Protein AF-A0A4S4D4X7-F1 (afdb_monomer)

Radius of gyration: 35.28 Å; Cα contacts (8 Å, |Δi|>4): 1363; chains: 1; bounding box: 84×93×100 Å

Mean predicted aligned error: 19.16 Å

pLDDT: mean 84.5, std 18.89, range [24.8, 98.94]

Secondary structure (DSSP, 8-state):
--PPPPPTTTTTTTSS--------------------------------PPEEEEEE-STTSSHHHHHHHHHHHTTTS-EEEEEGGGGBPPPPTTGGGSGGG--TTSGGGB-HHHHHHHHHHHHTT--EEEEEEETTTTEEEEEEEEE---SEEEEEESSTTTSHHHHHT-SEEEE----HHHHHHHHHHHHHHTS---THHHHHHHHHHHHHTT-TTS-HHHHHHHHHHHHHHHHHHHHTTS--EEEEEE-TTS-EEEEEEPPSSEEEEEETTTGGGGHHHHHHHSTT-EEEEEEEEEETTTTEEEEEEE--TTGGGSEEEEE-SEESSSHHHHHHHHHHHHTT--GGGEEEE-SEE-HHHHHHHHHH-TT-EEE-SEE-SEE-TTS-EESS-S-HHHHTTTSHHHHHHHHHHHHHHHHHT-TT-EEEEE---HHHHHHHHHTTT----HHHHHHHHHHHHT-TTTGGGEEEEEE-HHHHT-B-TTS-BHHHHHHHTT-EEEEE----EEEPTTSSS-EEE---TTHHHHHHHHHHHT--EEEEEEEE---SS-S-HHHHHHHHHHHHHHHHHHHHTTPEEEEEEEEP--SS--HHHHHHHHHHHHHHHHHHHHHTT--GGG-EE-PPP----TTSPP--HHHHHHHHHHHHHHHS-TT--EEEE--TT--HHHHHHHHHHHHHS-S--SSEEEEEESHHHHHHHHHHHTT-GGGHHHHHHHHHHHHHHHHHHHTT---S----GGGGS----TT---

Solvent-accessible surface area (backbone atoms only — not comparable to full-atom values): 41032 Å² total; per-residue (Å²): 142,80,88,78,82,84,61,79,68,75,69,61,78,77,75,82,82,76,89,84,86,82,89,86,85,91,83,88,87,90,87,85,89,85,87,84,85,85,81,90,62,88,76,74,84,70,77,76,64,40,50,22,36,32,37,23,31,56,79,55,38,49,48,68,61,52,52,51,53,52,57,68,74,48,64,96,54,49,72,39,84,46,56,52,69,33,33,51,60,62,62,51,81,69,48,64,76,44,52,92,77,57,62,79,91,40,78,86,39,42,41,59,66,62,48,49,54,48,53,54,36,36,48,71,63,34,65,42,72,43,51,39,50,34,86,87,79,43,34,70,48,82,82,50,48,78,42,69,53,40,57,28,36,36,42,36,28,61,60,55,74,69,49,65,73,59,43,72,67,37,77,40,79,46,74,37,81,57,60,68,67,60,16,46,55,45,38,52,52,46,38,56,72,76,61,77,51,69,72,60,63,61,51,49,52,54,48,49,40,54,48,45,52,47,42,89,84,48,49,66,68,57,33,52,54,40,47,48,54,51,44,35,54,38,45,54,56,52,57,70,73,51,70,69,45,82,38,77,44,73,44,99,86,72,46,83,43,83,48,66,43,77,64,74,55,53,28,40,32,22,38,60,78,46,8,59,77,48,47,61,43,45,46,72,77,34,80,87,56,46,74,22,40,36,37,81,42,76,50,74,93,82,71,48,66,53,72,48,77,49,66,62,94,65,46,40,80,29,38,33,42,35,27,34,48,65,35,37,71,22,62,69,59,46,50,55,51,52,49,43,42,74,60,52,23,53,59,74,38,36,35,38,38,23,47,38,30,14,58,62,7,53,50,52,36,45,73,75,39,78,60,48,44,78,41,60,75,43,78,42,84,28,62,49,98,86,57,43,43,30,84,52,59,75,60,60,49,72,71,54,60,67,63,71,57,42,53,59,39,49,49,50,19,29,50,52,26,41,51,39,31,33,84,42,24,21,30,42,42,63,41,57,46,79,69,42,43,28,59,56,32,49,75,45,77,29,72,77,43,72,67,52,52,45,50,54,52,41,47,64,76,65,22,75,86,26,50,78,26,28,22,28,37,33,22,21,70,72,55,56,75,32,49,40,98,89,65,51,43,44,49,56,60,33,48,79,54,64,20,44,35,22,34,52,60,50,67,47,73,46,73,40,86,98,50,93,80,40,33,35,53,43,45,72,80,63,37,56,63,48,39,46,52,40,37,72,65,54,31,47,28,36,36,40,69,30,58,46,50,57,54,98,74,36,64,39,72,66,43,46,50,51,31,16,48,45,51,18,55,51,35,33,47,28,50,79,40,50,20,19,25,32,45,21,65,32,56,48,48,63,43,69,44,51,42,66,58,36,28,55,50,53,32,54,46,42,39,48,29,52,52,29,23,53,77,53,69,43,61,46,42,26,22,35,40,27,38,51,70,30,46,42,12,71,72,32,77,85,76,56,39,60,59,32,16,52,45,30,54,50,32,43,71,76,36,58,64,68,58,31,35,20,36,29,30,39,42,80,39,41,14,34,41,54,42,32,47,30,45,15,32,42,51,56,46,97,61,94,65,75,41,36,62,34,39,34,25,37,65,41,48,39,51,58,21,49,61,52,24,46,83,39,79,90,26,44,67,62,13,24,53,47,30,26,53,40,33,50,44,42,15,31,5,33,65,36,61,53,84,74,85,88,52,57,80,70,26,64,43,76,56,60,57,90,88,72,77,116

Foldseek 3Di:
DDDDDDDPVVVVVPPPDDDDDDDDDDDDDDDDDDDDDDDPDDDPPPVQFAAEEEEAEAAQLCSVVVVVVVVVVVPPWFEAEDEQLLFFDQDDPVCVVVVVPDDCLDPVRGPVVVVLVCLVCLRVQHKDFGWDQDPVNSDTDDDGDIDGRTNHYYYYYHCLVVDPSSVVSHPHYHYRDDDPVSSVVSCLCCCVPPVVDDPVVVVVVLVVLVVLLQDPPRDLVSNLVSVLVLLLVLLVVLQVLFDWAWDWDQDPVRDIDTDTDGDPAAEEEEAPLAQVSSVVSNCVVPPPHHYKYWYWDADPPPRDIDIDIDDPPCLLVHQYAYGGAEQFQLPSVQVVLVVSVVSNHDLLSYEYTYAEHEPNNVCVNCVVRVNYHYGYNYYAPHADPVRHTPVHNPPSSVSPVPPPVLVVLVVLLLVLLLLCLDALAHEAELAQDLVRVQVLLVVLPHHSDLVLSLVLLLLLLVQPPLLVRYQEYEYHPSLLQDAHPVRHRSLVSSVVSNYAYEYEQWPFWDADPPDPRATATDRLVCSLVVLLVSVVSRHQAYEDAQEWEDDPCPPDPVSLQRRLLVLLSNQLSNSVNRHAYAREDEYALADQAALVSLLVVLLVSLQSNVVNNVVSVHQQSSYEYAYAQRFHHPNYDGDALLVSLVSRQVSCVNRPDLSHAAYAYECHQAFLQSSLRNLLSNLVDPDDDSYQYAHHYHCSQPVVLSNQPSSPPVSSNVSSVLNSLSSSSRSCSSNSRRPDDSDDPRRRDTRHDPPDTD

Sequence (758 aa):
MGSTPKSVVDLIEASSGAHFSGFHLDGLDPRNSELEQPTTSAAEHLHKQPFVIGVAGGAASGKTTVCDMIIEQLHDQRVVLVNQDSFYHNLTLEELTRVHEYNFDHPDAFDTEQLLWAMEKLKHGQAVDIPKYDFKSYKNIFPARRVNPSDVIILEGILIFHDPRVRDLMSMKIFVDTDADVRLARRIRRDTVEKCRDINMVLDQIRGMHTLIRDAETTKHDFVFYADRLIRLVVEHGLGHLPFTEKQVITPTGSVYTGVDFCKRLCGVSIIRSGESMENALRACCKGIKIGKILIHREGDNGQQLIYEKLPKDISDRHVLLLDPILGTGNSAVQAISLLIKKGVPESNIIFLNLISAPRGVHVVCKRFPRIKIVTSEIETGLNKDFRVIPGMGEFVCLICFLLLHALSIEELIENAKYIATPGKGILAADESTGTIGKRLSSISVENTEHNRQSLRELLFTAPNALPYLSGVILFEETLYQKTSDGKPFVELLKENNVIPGIKVDKGVVELAGTNGETTTQGFDSLGSRCQQYYKAGARFAKWRAVLKIGPTEPSELSIQQNAQGLARYARICQDWGLVPIVEPEILTDGNHDIKKCAAVTETVLAAVYKALNDHHVLLEGTLLKPNMVTPGSDSPKVTPEVIAEHTVLALRRTVPPAVPGIVFLSGGQSEEEATLNLNAMNKLDLLKPWTLSFSFGRALQQSTLKTWGGKKENVGKAQETFLLRCKSNSEATLGKYGGGGGGGLASESLFVKGYKY

InterPro domains:
  IPR000741 Fructose-bisphosphate aldolase, class-I [PF00274] (412-758)
  IPR000741 Fructose-bisphosphate aldolase, class-I [PTHR11627] (410-758)
  IPR000764 Uridine kinase-like [cd02023] (52-210)
  IPR000836 Phosphoribosyltransferase domain [PF14681] (205-396)
  IPR000836 Phosphoribosyltransferase domain [cd06223] (261-376)
  IPR013785 Aldolase-type TIM barrel [G3DSA:3.20.20.70] (402-758)
  IPR027417 P-loop containing nucleoside triphosphate hydrolase [G3DSA:3.40.50.300] (28-106)
  IPR027417 P-loop containing nucleoside triphosphate hydrolase [SSF52540] (43-206)
  IPR029057 Phosphoribosyltransferase-like [G3DSA:3.40.50.2020] (190-401)
  IPR029057 Phosphoribosyltransferase-like [SSF53271] (202-397)
  IPR029768 Fructose-bisphosphate aldolase class-I active site [PS00158] (618-628)

Nearest PDB structures (foldseek):
  6rng-assembly1_A-2  TM=1.000E+00  e=1.480E-50  Arabidopsis thaliana
  7efs-assembly1_D  TM=9.987E-01  e=9.741E-50  Artemisia sieversiana
  1fba-assembly1_D  TM=9.797E-01  e=1.884E-44  Drosophila melanogaster
  3kx6-assembly1_D  TM=9.835E-01  e=4.383E-42  Babesia bovis
  7b2n-assembly1_D  TM=9.801E-01  e=1.899E-40  Chlamydomonas reinhardtii

Structure (mmCIF, N/CA/C/O backbone):
data_AF-A0A4S4D4X7-F1
#
_entry.id   AF-A0A4S4D4X7-F1
#
loop_
_atom_site.group_PDB
_atom_site.id
_atom_site.type_symbol
_atom_site.label_atom_id
_atom_site.label_alt_id
_atom_site.label_comp_id
_atom_site.label_asym_id
_atom_site.label_entity_id
_atom_site.label_seq_id
_atom_site.pdbx_PDB_ins_code
_atom_site.Cartn_x
_atom_site.Cartn_y
_atom_site.Cartn_z
_atom_site.occupancy
_atom_site.B_iso_or_equiv
_atom_site.auth_seq_id
_atom_site.auth_comp_id
_atom_site.auth_asym_id
_atom_site.auth_atom_id
_atom_site.pdbx_PDB_model_num
ATOM 1 N N . MET A 1 1 ? 25.997 -63.351 -37.756 1.00 37.72 1 MET A N 1
ATOM 2 C CA . MET A 1 1 ? 27.138 -62.415 -37.827 1.00 37.72 1 MET A CA 1
ATOM 3 C C . MET A 1 1 ? 26.638 -61.186 -38.561 1.00 37.72 1 MET A C 1
ATOM 5 O O . MET A 1 1 ? 26.517 -61.225 -39.775 1.00 37.72 1 MET A O 1
ATOM 9 N N . GLY A 1 2 ? 26.159 -60.196 -37.808 1.00 29.30 2 GLY A N 1
ATOM 10 C CA . GLY A 1 2 ? 25.455 -59.029 -38.336 1.00 29.30 2 GLY A CA 1
ATOM 11 C C . GLY A 1 2 ? 26.279 -57.773 -38.101 1.00 29.30 2 GLY A C 1
ATOM 12 O O . GLY A 1 2 ? 26.677 -57.498 -36.974 1.00 29.30 2 GLY A O 1
ATOM 13 N N . SER A 1 3 ? 26.546 -57.067 -39.191 1.00 32.66 3 SER A N 1
ATOM 14 C CA . SER A 1 3 ? 27.200 -55.767 -39.281 1.00 32.66 3 SER A CA 1
ATOM 15 C C . SER A 1 3 ? 26.346 -54.663 -38.654 1.00 32.66 3 SER A C 1
ATOM 17 O O . SER A 1 3 ? 25.213 -54.440 -39.083 1.00 32.66 3 SER A O 1
ATOM 19 N N . THR A 1 4 ? 26.899 -53.951 -37.677 1.00 33.47 4 THR A N 1
ATOM 20 C CA . THR A 1 4 ? 26.355 -52.702 -37.129 1.00 33.47 4 THR A CA 1
ATOM 21 C C . THR A 1 4 ? 26.734 -51.499 -38.010 1.00 33.47 4 THR A C 1
ATOM 23 O O . THR A 1 4 ? 27.840 -51.469 -38.558 1.00 33.47 4 THR A O 1
ATOM 26 N N . PRO A 1 5 ? 25.844 -50.501 -38.174 1.00 35.84 5 PRO A N 1
ATOM 27 C CA . PRO A 1 5 ? 26.121 -49.296 -38.951 1.00 35.84 5 PRO A CA 1
ATOM 28 C C . PRO A 1 5 ? 27.006 -48.322 -38.157 1.00 35.84 5 PRO A C 1
ATOM 30 O O . PRO A 1 5 ? 26.853 -48.175 -36.945 1.00 35.84 5 PRO A O 1
ATOM 33 N N . LYS A 1 6 ? 27.942 -47.667 -38.855 1.00 34.91 6 LYS A N 1
ATOM 34 C CA . LYS A 1 6 ? 28.859 -46.663 -38.292 1.00 34.91 6 LYS A CA 1
ATOM 35 C C . LYS A 1 6 ? 28.093 -45.455 -37.745 1.00 34.91 6 LYS A C 1
ATOM 37 O O . LYS A 1 6 ? 27.089 -45.040 -38.324 1.00 34.91 6 LYS A O 1
ATOM 42 N N . SER A 1 7 ? 28.581 -44.909 -36.634 1.00 35.22 7 SER A N 1
ATOM 43 C CA . SER A 1 7 ? 27.980 -43.765 -35.954 1.00 35.22 7 SER A CA 1
ATOM 44 C C . SER A 1 7 ? 28.251 -42.459 -36.711 1.00 35.22 7 SER A C 1
ATOM 46 O O . SER A 1 7 ? 29.272 -42.309 -37.377 1.00 35.22 7 SER A O 1
ATOM 48 N N . VAL A 1 8 ? 27.343 -41.491 -36.576 1.00 35.00 8 VAL A N 1
ATOM 49 C CA . VAL A 1 8 ? 27.443 -40.135 -37.157 1.00 35.00 8 VAL A CA 1
ATOM 50 C C . VAL A 1 8 ? 28.627 -39.335 -36.581 1.00 35.00 8 VAL A C 1
ATOM 52 O O . VAL A 1 8 ? 29.047 -38.345 -37.171 1.00 35.00 8 VAL A O 1
ATOM 55 N N . VAL A 1 9 ? 29.213 -39.790 -35.469 1.00 35.97 9 VAL A N 1
ATOM 56 C CA . VAL A 1 9 ? 30.377 -39.165 -34.823 1.00 35.97 9 VAL A CA 1
ATOM 57 C C . VAL A 1 9 ? 31.661 -39.414 -35.628 1.00 35.97 9 VAL A C 1
ATOM 59 O O . VAL A 1 9 ? 32.476 -38.507 -35.771 1.00 35.97 9 VAL A O 1
ATOM 62 N N . ASP A 1 10 ? 31.784 -40.575 -36.280 1.00 35.50 10 ASP A N 1
ATOM 63 C CA . ASP A 1 10 ? 32.980 -40.947 -37.057 1.00 35.50 10 ASP A CA 1
ATOM 64 C C . ASP A 1 10 ? 33.091 -40.211 -38.409 1.00 35.50 10 ASP A C 1
ATOM 66 O O . ASP A 1 10 ? 34.130 -40.253 -39.065 1.00 35.50 10 ASP A O 1
ATOM 70 N N . LEU A 1 11 ? 32.021 -39.541 -38.857 1.00 33.56 11 LEU A N 1
ATOM 71 C CA . LEU A 1 11 ? 31.991 -38.780 -40.114 1.00 33.56 11 LEU A CA 1
ATOM 72 C C . LEU A 1 11 ? 32.325 -37.291 -39.937 1.00 33.56 11 LEU A C 1
ATOM 74 O O . LEU A 1 11 ? 32.566 -36.614 -40.934 1.00 33.56 11 LEU A O 1
ATOM 78 N N . ILE A 1 12 ? 32.367 -36.781 -38.702 1.00 31.33 12 ILE A N 1
ATOM 79 C CA . ILE A 1 12 ? 32.614 -35.356 -38.418 1.00 31.33 12 ILE A CA 1
ATOM 80 C C . ILE A 1 12 ? 34.085 -35.090 -38.046 1.00 31.33 12 ILE A C 1
ATOM 82 O O . ILE A 1 12 ? 34.585 -33.991 -38.275 1.00 31.33 12 ILE A O 1
ATOM 86 N N . GLU A 1 13 ? 34.837 -36.094 -37.587 1.00 30.98 13 GLU A N 1
ATOM 87 C CA . GLU A 1 13 ? 36.271 -35.938 -37.271 1.00 30.98 13 GLU A CA 1
ATOM 88 C C . GLU A 1 13 ? 37.205 -35.963 -38.499 1.00 30.98 13 GLU A C 1
ATOM 90 O O . GLU A 1 13 ? 38.401 -35.713 -38.371 1.00 30.98 13 GLU A O 1
ATOM 95 N N . ALA A 1 14 ? 36.686 -36.197 -39.711 1.00 32.31 14 ALA A N 1
ATOM 96 C CA . ALA A 1 14 ? 37.498 -36.269 -40.931 1.00 32.31 14 ALA A CA 1
ATOM 97 C C . ALA A 1 14 ? 37.546 -34.967 -41.766 1.00 32.31 14 ALA A C 1
ATOM 99 O O . ALA A 1 14 ? 38.220 -34.947 -42.795 1.00 32.31 14 ALA A O 1
ATOM 100 N N . SER A 1 15 ? 36.862 -33.882 -41.370 1.00 31.12 15 SER A N 1
ATOM 101 C CA . SER A 1 15 ? 36.706 -32.681 -42.220 1.00 31.12 15 SER A CA 1
ATOM 102 C C . SER A 1 15 ? 37.245 -31.358 -41.655 1.00 31.12 15 SER A C 1
ATOM 104 O O . SER A 1 15 ? 36.957 -30.308 -42.219 1.00 31.12 15 SER A O 1
ATOM 106 N N . SER A 1 16 ? 38.039 -31.359 -40.584 1.00 28.48 16 SER A N 1
ATOM 107 C CA . SER A 1 16 ? 38.581 -30.126 -39.971 1.00 28.48 16 SER A CA 1
ATOM 108 C C . SER A 1 16 ? 40.114 -30.054 -39.959 1.00 28.48 16 SER A C 1
ATOM 110 O O . SER A 1 16 ? 40.717 -29.390 -39.120 1.00 28.48 16 SER A O 1
ATOM 112 N N . GLY A 1 17 ? 40.755 -30.697 -40.938 1.00 36.94 17 GLY A N 1
ATOM 113 C CA . GLY A 1 17 ? 42.185 -30.570 -41.216 1.00 36.94 17 GLY A CA 1
ATOM 114 C C . GLY A 1 17 ? 42.439 -30.143 -42.658 1.00 36.94 17 GLY A C 1
ATOM 115 O O . GLY A 1 17 ? 42.743 -30.984 -43.497 1.00 36.94 17 GLY A O 1
ATOM 116 N N . ALA A 1 18 ? 42.334 -28.848 -42.957 1.00 26.44 18 ALA A N 1
ATOM 117 C CA . ALA A 1 18 ? 42.869 -28.285 -44.195 1.00 26.44 18 ALA A CA 1
ATOM 118 C C . ALA A 1 18 ? 43.328 -26.836 -43.977 1.00 26.44 18 ALA A C 1
ATOM 120 O O . ALA A 1 18 ? 42.526 -25.914 -43.849 1.00 26.44 18 ALA A O 1
ATOM 121 N N . HIS A 1 19 ? 44.648 -26.657 -43.949 1.00 26.64 19 HIS A N 1
ATOM 122 C CA . HIS A 1 19 ? 45.303 -25.392 -44.261 1.00 26.64 19 HIS A CA 1
ATOM 123 C C . HIS A 1 19 ? 44.922 -24.961 -45.684 1.00 26.64 19 HIS A C 1
ATOM 125 O O . HIS A 1 19 ? 45.004 -25.773 -46.603 1.00 26.64 19 HIS A O 1
ATOM 131 N N . PHE A 1 20 ? 44.606 -23.681 -45.880 1.00 25.31 20 PHE A N 1
ATOM 132 C CA . PHE A 1 20 ? 44.605 -23.065 -47.206 1.00 25.31 20 PHE A CA 1
ATOM 133 C C . PHE A 1 20 ? 45.561 -21.872 -47.213 1.00 25.31 20 PHE A C 1
ATOM 135 O O . PHE A 1 20 ? 45.294 -20.820 -46.639 1.00 25.31 20 PHE A O 1
ATOM 142 N N . SER A 1 21 ? 46.712 -22.082 -47.846 1.00 29.86 21 SER A N 1
ATOM 143 C CA . SER A 1 21 ? 47.576 -21.051 -48.407 1.00 29.86 21 SER A CA 1
ATOM 144 C C . SER A 1 21 ? 47.192 -20.861 -49.878 1.00 29.86 21 SER A C 1
ATOM 146 O O . SER A 1 21 ? 46.962 -21.835 -50.592 1.00 29.86 21 SER A O 1
ATOM 148 N N . GLY A 1 22 ? 47.122 -19.614 -50.347 1.00 24.80 22 GLY A N 1
ATOM 149 C CA . GLY A 1 22 ? 46.812 -19.311 -51.744 1.00 24.80 22 GLY A CA 1
ATOM 150 C C . GLY A 1 22 ? 47.177 -17.879 -52.119 1.00 24.80 22 GLY A C 1
ATOM 151 O O . GLY A 1 22 ? 46.435 -16.949 -51.830 1.00 24.80 22 GLY A O 1
ATOM 152 N N . PHE A 1 23 ? 48.340 -17.732 -52.753 1.00 25.05 23 PHE A N 1
ATOM 153 C CA . PHE A 1 23 ? 48.758 -16.577 -53.551 1.00 25.05 23 PHE A CA 1
ATOM 154 C C . PHE A 1 23 ? 47.841 -16.385 -54.775 1.00 25.05 23 PHE A C 1
ATOM 156 O O . PHE A 1 23 ? 47.456 -17.379 -55.385 1.00 25.05 23 PHE A O 1
ATOM 163 N N . HIS A 1 24 ? 47.645 -15.138 -55.227 1.00 25.00 24 HIS A N 1
ATOM 164 C CA . HIS A 1 24 ? 47.732 -14.805 -56.658 1.00 25.00 24 HIS A CA 1
ATOM 165 C C . HIS A 1 24 ? 48.035 -13.315 -56.913 1.00 25.00 24 HIS A C 1
ATOM 167 O O . HIS A 1 24 ? 47.466 -12.434 -56.273 1.00 25.00 24 HIS A O 1
ATOM 173 N N . LEU A 1 25 ? 48.968 -13.093 -57.848 1.00 25.94 25 LEU A N 1
ATOM 174 C CA . LEU A 1 25 ? 49.428 -11.827 -58.428 1.00 25.94 25 LEU A CA 1
ATOM 175 C C . LEU A 1 25 ? 48.541 -11.336 -59.595 1.00 25.94 25 LEU A C 1
ATOM 177 O O . LEU A 1 25 ? 48.036 -12.150 -60.363 1.00 25.94 25 LEU A O 1
ATOM 181 N N . ASP A 1 26 ? 48.535 -10.003 -59.724 1.00 28.00 26 ASP A N 1
ATOM 182 C CA . ASP A 1 26 ? 48.545 -9.107 -60.901 1.00 28.00 26 ASP A CA 1
ATOM 183 C C . ASP A 1 26 ? 47.431 -9.067 -61.969 1.00 28.00 26 ASP A C 1
ATOM 185 O O . ASP A 1 26 ? 47.084 -10.050 -62.618 1.00 28.00 26 ASP A O 1
ATOM 189 N N . GLY A 1 27 ? 47.014 -7.821 -62.260 1.00 25.45 27 GLY A N 1
ATOM 190 C CA . GLY A 1 27 ? 46.317 -7.390 -63.477 1.00 25.45 27 GLY A CA 1
ATOM 191 C C . GLY A 1 27 ? 45.999 -5.879 -63.499 1.00 25.45 27 GLY A C 1
ATOM 192 O O . GLY A 1 27 ? 45.054 -5.446 -62.851 1.00 25.45 27 GLY A O 1
ATOM 193 N N . LEU A 1 28 ? 46.815 -5.116 -64.244 1.00 26.48 28 LEU A N 1
ATOM 194 C CA . LEU A 1 28 ? 46.792 -3.667 -64.583 1.00 26.48 28 LEU A CA 1
ATOM 195 C C . LEU A 1 28 ? 45.455 -3.200 -65.225 1.00 26.48 28 LEU A C 1
ATOM 197 O O . LEU A 1 28 ? 44.727 -4.036 -65.748 1.00 26.48 28 LEU A O 1
ATOM 201 N N . ASP A 1 29 ? 45.031 -1.923 -65.257 1.00 27.14 29 ASP A N 1
ATOM 202 C CA . ASP A 1 29 ? 45.662 -0.719 -65.856 1.00 27.14 29 ASP A CA 1
ATOM 203 C C . ASP A 1 29 ? 44.858 0.583 -65.474 1.00 27.14 29 ASP A C 1
ATOM 205 O O . ASP A 1 29 ? 43.820 0.470 -64.818 1.00 27.14 29 ASP A O 1
ATOM 209 N N . PRO A 1 30 ? 45.264 1.834 -65.828 1.00 39.72 30 PRO A N 1
ATOM 210 C CA . PRO A 1 30 ? 45.266 2.985 -64.917 1.00 39.72 30 PRO A CA 1
ATOM 211 C C . PRO A 1 30 ? 44.503 4.221 -65.473 1.00 39.72 30 PRO A C 1
ATOM 213 O O . PRO A 1 30 ? 44.079 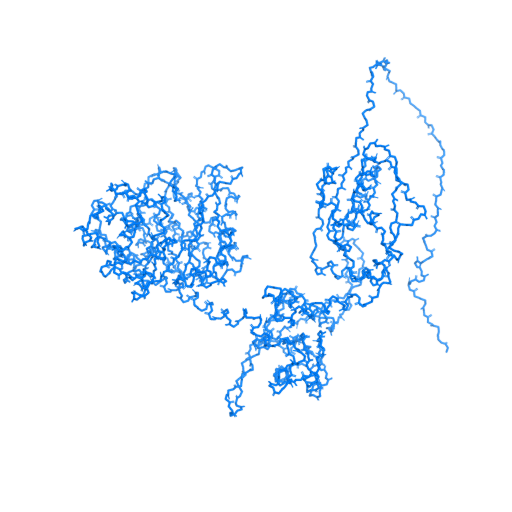4.235 -66.630 1.00 39.72 30 PRO A O 1
ATOM 216 N N . ARG A 1 31 ? 44.428 5.307 -64.680 1.00 25.53 31 ARG A N 1
ATOM 217 C CA . ARG A 1 31 ? 44.757 6.713 -65.055 1.00 25.53 31 ARG A CA 1
ATOM 218 C C . ARG A 1 31 ? 43.878 7.810 -64.427 1.00 25.53 31 ARG A C 1
ATOM 220 O O . ARG A 1 31 ? 42.663 7.693 -64.334 1.00 25.53 31 ARG A O 1
ATOM 227 N N . ASN A 1 32 ? 44.600 8.913 -64.189 1.00 27.00 32 ASN A N 1
ATOM 228 C CA . ASN A 1 32 ? 44.260 10.321 -63.940 1.00 27.00 32 ASN A CA 1
ATOM 229 C C . ASN A 1 32 ? 43.793 10.682 -62.519 1.00 27.00 32 ASN A C 1
ATOM 231 O O . ASN A 1 32 ? 42.688 10.342 -62.128 1.00 27.00 32 ASN A O 1
ATOM 235 N N . SER A 1 33 ? 44.631 11.228 -61.626 1.00 26.62 33 SER A N 1
ATOM 236 C CA . SER A 1 33 ? 45.480 12.445 -61.635 1.00 26.62 33 SER A CA 1
ATOM 237 C C . SER A 1 33 ? 44.711 13.732 -61.334 1.00 26.62 33 SER A C 1
ATOM 239 O O . SER A 1 33 ? 44.070 14.274 -62.225 1.00 26.62 33 SER A O 1
ATOM 241 N N . GLU A 1 34 ? 44.911 14.273 -60.133 1.00 26.56 34 GLU A N 1
ATOM 242 C CA . GLU A 1 34 ? 45.274 15.681 -59.956 1.00 26.56 34 GLU A CA 1
ATOM 243 C C . GLU A 1 34 ? 46.088 15.840 -58.660 1.00 26.56 34 GLU A C 1
ATOM 245 O O . GLU A 1 34 ? 45.797 15.225 -57.635 1.00 26.56 34 GLU A O 1
ATOM 250 N N . LEU A 1 35 ? 47.201 16.564 -58.791 1.00 30.42 35 LEU A N 1
ATOM 251 C CA . LEU A 1 35 ? 48.242 16.798 -57.795 1.00 30.42 35 LEU A CA 1
ATOM 252 C C . LEU A 1 35 ? 47.904 18.019 -56.937 1.00 30.42 35 LEU A C 1
ATOM 254 O O . LEU A 1 35 ? 47.665 19.080 -57.500 1.00 30.42 35 LEU A O 1
ATOM 258 N N . GLU A 1 36 ? 48.133 17.927 -55.627 1.00 26.80 36 GLU A N 1
ATOM 259 C CA . GLU A 1 36 ? 48.725 19.028 -54.857 1.00 26.80 36 GLU A CA 1
ATOM 260 C C . GLU A 1 36 ? 49.833 18.475 -53.940 1.00 26.80 36 GLU A C 1
ATOM 262 O O . GLU A 1 36 ? 49.664 17.461 -53.262 1.00 26.80 36 GLU A O 1
ATOM 267 N N . GLN A 1 37 ? 51.013 19.107 -53.998 1.00 28.03 37 GLN A N 1
ATOM 268 C CA . GLN A 1 37 ? 52.191 18.821 -53.165 1.00 28.03 37 GLN A CA 1
ATOM 269 C C . GLN A 1 37 ? 52.192 19.703 -51.879 1.00 28.03 37 GLN A C 1
ATOM 271 O O . GLN A 1 37 ? 51.205 20.372 -51.597 1.00 28.03 37 GLN A O 1
ATOM 276 N N . PRO A 1 38 ? 53.253 19.732 -51.046 1.00 36.16 38 PRO A N 1
ATOM 277 C CA . PRO A 1 38 ? 53.275 19.048 -49.764 1.00 36.16 38 PRO A CA 1
ATOM 278 C C . PRO A 1 38 ? 53.473 20.049 -48.615 1.00 36.16 38 PRO A C 1
ATOM 280 O O . PRO A 1 38 ? 54.545 20.633 -48.460 1.00 36.16 38 PRO A O 1
ATOM 283 N N . THR A 1 39 ? 52.488 20.218 -47.741 1.00 25.98 39 THR A N 1
ATOM 284 C CA . THR A 1 39 ? 52.720 20.918 -46.472 1.00 25.98 39 THR A CA 1
ATOM 285 C C . THR A 1 39 ? 53.071 19.904 -45.398 1.00 25.98 39 THR A C 1
ATOM 287 O O . THR A 1 39 ? 52.205 19.296 -44.773 1.00 25.98 39 THR A O 1
ATOM 290 N N . THR A 1 40 ? 54.371 19.736 -45.168 1.00 37.91 40 THR A N 1
ATOM 291 C CA . THR A 1 40 ? 54.902 19.238 -43.900 1.00 37.91 40 THR A CA 1
ATOM 292 C C . THR A 1 40 ? 54.519 20.209 -42.783 1.00 37.91 40 THR A C 1
ATOM 294 O O . THR A 1 40 ? 55.285 21.098 -42.422 1.00 37.91 40 THR A O 1
ATOM 297 N N . SER A 1 41 ? 53.327 20.035 -42.224 1.00 29.58 41 SER A N 1
ATOM 298 C CA . SER A 1 41 ? 53.066 20.327 -40.819 1.00 29.58 41 SER A CA 1
ATOM 299 C C . SER A 1 41 ? 53.044 18.986 -40.107 1.00 29.58 41 SER A C 1
ATOM 301 O O . SER A 1 41 ? 52.289 18.105 -40.509 1.00 29.58 41 SER A O 1
ATOM 303 N N . ALA A 1 42 ? 53.918 18.828 -39.114 1.00 35.28 42 ALA A N 1
ATOM 304 C CA . ALA A 1 42 ? 54.052 17.661 -38.255 1.00 35.28 42 ALA A CA 1
ATOM 305 C C . ALA A 1 42 ? 52.698 16.980 -37.983 1.00 35.28 42 ALA A C 1
ATOM 307 O O . ALA A 1 42 ? 51.920 17.439 -37.151 1.00 35.28 42 ALA A O 1
ATOM 308 N N . ALA A 1 43 ? 52.407 15.901 -38.714 1.00 31.30 43 ALA A N 1
ATOM 309 C CA . ALA A 1 43 ? 51.270 15.056 -38.411 1.00 31.30 43 ALA A CA 1
ATOM 310 C C . ALA A 1 43 ? 51.651 14.269 -37.162 1.00 31.30 43 ALA A C 1
ATOM 312 O O . ALA A 1 43 ? 52.471 13.350 -37.204 1.00 31.30 43 ALA A O 1
ATOM 313 N N . GLU A 1 44 ? 51.106 14.715 -36.038 1.00 35.53 44 GLU A N 1
ATOM 314 C CA . GLU A 1 44 ? 51.039 13.979 -34.791 1.00 35.53 44 GLU A CA 1
ATOM 315 C C . GLU A 1 44 ? 50.744 12.504 -35.096 1.00 35.53 44 GLU A C 1
ATOM 317 O O . GLU A 1 44 ? 49.668 12.155 -35.585 1.00 35.53 44 GLU A O 1
ATOM 322 N N . HIS A 1 45 ? 51.692 11.615 -34.788 1.00 38.66 45 HIS A N 1
ATOM 323 C CA . HIS A 1 45 ? 51.370 10.217 -34.526 1.00 38.66 45 HIS A CA 1
ATOM 324 C C . HIS A 1 45 ? 50.519 10.188 -33.250 1.00 38.66 45 HIS A C 1
ATOM 326 O O . HIS A 1 45 ? 51.001 9.886 -32.159 1.00 38.66 45 HIS A O 1
ATOM 332 N N . LEU A 1 46 ? 49.243 10.557 -33.373 1.00 39.56 46 LEU A N 1
ATOM 333 C CA . LEU A 1 46 ? 48.248 10.342 -32.340 1.00 39.56 46 LEU A CA 1
ATOM 334 C C . LEU A 1 46 ? 48.085 8.821 -32.244 1.00 39.56 46 LEU A C 1
ATOM 336 O O . LEU A 1 46 ? 47.391 8.204 -33.054 1.00 39.56 46 LEU A O 1
ATOM 340 N N . HIS A 1 47 ? 48.781 8.187 -31.299 1.00 48.31 47 HIS A N 1
ATOM 341 C CA . HIS A 1 47 ? 48.487 6.812 -30.913 1.00 48.31 47 HIS A CA 1
ATOM 342 C C . HIS A 1 47 ? 47.006 6.765 -30.511 1.00 48.31 47 HIS A C 1
ATOM 344 O O . HIS A 1 47 ? 46.646 7.195 -29.416 1.00 48.31 47 HIS A O 1
ATOM 350 N N . LYS A 1 48 ? 46.127 6.292 -31.408 1.00 64.19 48 LYS A N 1
ATOM 351 C CA . LYS A 1 48 ? 44.732 6.001 -31.063 1.00 64.19 48 LYS A CA 1
ATOM 352 C C . LYS A 1 48 ? 44.770 4.963 -29.950 1.00 64.19 48 LYS A C 1
ATOM 354 O O . LYS A 1 48 ? 45.191 3.832 -30.183 1.00 64.19 48 LYS A O 1
ATOM 359 N N . GLN A 1 49 ? 44.391 5.369 -28.741 1.00 79.38 49 GLN A N 1
ATOM 360 C CA . GLN A 1 49 ? 44.259 4.425 -27.643 1.00 79.38 49 GLN A CA 1
ATOM 361 C C . GLN A 1 49 ? 43.200 3.381 -28.017 1.00 79.38 49 GLN A C 1
ATOM 363 O O . GLN A 1 49 ? 42.163 3.747 -28.580 1.00 79.38 49 GLN A O 1
ATOM 368 N N . PRO A 1 50 ? 43.456 2.098 -27.731 1.00 88.94 50 PRO A N 1
ATOM 369 C CA . PRO A 1 50 ? 42.532 1.037 -28.080 1.00 88.94 50 PRO A CA 1
ATOM 370 C C . PRO A 1 50 ? 41.243 1.153 -27.272 1.00 88.94 50 PRO A C 1
ATOM 372 O O . PRO A 1 50 ? 41.254 1.551 -26.104 1.00 88.94 50 PRO A O 1
ATOM 375 N N . PHE A 1 51 ? 40.122 0.794 -27.893 1.00 92.06 51 PHE A N 1
ATOM 376 C CA . PHE A 1 51 ? 38.826 0.811 -27.224 1.00 92.06 51 PHE A CA 1
ATOM 377 C C . PHE A 1 51 ? 38.692 -0.431 -26.338 1.00 92.06 51 PHE A C 1
ATOM 379 O O . PHE A 1 51 ? 38.761 -1.558 -26.830 1.00 92.06 51 PHE A O 1
ATOM 386 N N . VAL A 1 52 ? 38.516 -0.242 -25.028 1.00 94.56 52 VAL A N 1
ATOM 387 C CA . VAL A 1 52 ? 38.497 -1.354 -24.064 1.00 94.56 52 VAL A CA 1
ATOM 388 C C . VAL A 1 52 ? 37.060 -1.697 -23.673 1.00 94.56 52 VAL A C 1
ATOM 390 O O . VAL A 1 52 ? 36.350 -0.869 -23.099 1.00 94.56 52 VAL A O 1
ATOM 393 N N . ILE A 1 53 ? 36.637 -2.932 -23.935 1.00 96.25 53 ILE A N 1
ATOM 394 C CA . ILE A 1 53 ? 35.320 -3.470 -23.578 1.00 96.25 53 ILE A CA 1
ATOM 395 C C . ILE A 1 53 ? 35.493 -4.454 -22.421 1.00 96.25 53 ILE A C 1
ATOM 397 O O . ILE A 1 53 ? 36.101 -5.506 -22.580 1.00 96.25 53 ILE A O 1
ATOM 401 N N . GLY A 1 54 ? 34.946 -4.138 -21.251 1.00 96.75 54 GLY A N 1
ATOM 402 C CA . GLY A 1 54 ? 34.851 -5.079 -20.139 1.00 96.75 54 GLY A CA 1
ATOM 403 C C . GLY A 1 54 ? 33.570 -5.903 -20.223 1.00 96.75 54 GLY A C 1
ATOM 404 O O . GLY A 1 54 ? 32.485 -5.327 -20.232 1.00 96.75 54 GLY A O 1
ATOM 405 N N . VAL A 1 55 ? 33.678 -7.231 -20.238 1.00 96.06 55 VAL A N 1
ATOM 406 C CA . VAL A 1 55 ? 32.546 -8.170 -20.204 1.00 96.06 55 VAL A CA 1
ATOM 407 C C . VAL A 1 55 ? 32.591 -8.977 -18.904 1.00 96.06 55 VAL A C 1
ATOM 409 O O . VAL A 1 55 ? 33.395 -9.898 -18.747 1.00 96.06 55 VAL A O 1
ATOM 412 N N . ALA A 1 56 ? 31.727 -8.619 -17.954 1.00 93.88 56 ALA A N 1
ATOM 413 C CA . ALA A 1 56 ? 31.628 -9.261 -16.647 1.00 93.88 56 ALA A CA 1
ATOM 414 C C . ALA A 1 56 ? 30.326 -10.055 -16.487 1.00 93.88 56 ALA A C 1
ATOM 416 O O . ALA A 1 56 ? 29.407 -9.959 -17.296 1.00 93.88 56 ALA A O 1
ATOM 417 N N . GLY A 1 57 ? 30.240 -10.867 -15.438 1.00 87.50 57 GLY A N 1
ATOM 418 C CA . GLY A 1 57 ? 29.079 -11.712 -15.165 1.00 87.50 57 GLY A CA 1
ATOM 419 C C . GLY A 1 57 ? 29.488 -13.011 -14.489 1.00 87.50 57 GLY A C 1
ATOM 420 O O . GLY A 1 57 ? 30.610 -13.494 -14.655 1.00 87.50 57 GLY A O 1
ATOM 421 N N . GLY A 1 58 ? 28.587 -13.614 -13.722 1.00 79.50 58 GLY A N 1
ATOM 422 C CA . GLY A 1 58 ? 28.941 -14.806 -12.954 1.00 79.50 58 GLY A CA 1
ATOM 423 C C . GLY A 1 58 ? 29.337 -16.005 -13.830 1.00 79.50 58 GLY A C 1
ATOM 424 O O . GLY A 1 58 ? 29.004 -16.082 -15.015 1.00 79.50 58 GLY A O 1
ATOM 425 N N . ALA A 1 59 ? 30.090 -16.964 -13.285 1.00 78.88 59 ALA A N 1
ATOM 426 C CA . ALA A 1 59 ? 30.535 -18.109 -14.084 1.00 78.88 59 ALA A CA 1
ATOM 427 C C . ALA A 1 59 ? 29.339 -18.885 -14.680 1.00 78.88 59 ALA A C 1
ATOM 429 O O . ALA A 1 59 ? 28.341 -19.120 -13.988 1.00 78.88 59 ALA A O 1
ATOM 430 N N . ALA A 1 60 ? 29.480 -19.260 -15.959 1.00 76.06 60 ALA A N 1
ATOM 431 C CA . ALA A 1 60 ? 28.462 -19.857 -16.836 1.00 76.06 60 ALA A CA 1
ATOM 432 C C . ALA A 1 60 ? 27.272 -18.952 -17.245 1.00 76.06 60 ALA A C 1
ATOM 434 O O . ALA A 1 60 ? 26.267 -19.458 -17.745 1.00 76.06 60 ALA A O 1
ATOM 435 N N . SER A 1 61 ? 27.375 -17.623 -17.095 1.00 85.75 61 SER A N 1
ATOM 436 C CA . SER A 1 61 ? 26.348 -16.681 -17.585 1.00 85.75 61 SER A CA 1
ATOM 437 C C . SER A 1 61 ? 26.306 -16.530 -19.111 1.00 85.75 61 SER A C 1
ATOM 439 O O . SER A 1 61 ? 25.283 -16.145 -19.656 1.00 85.75 61 SER A O 1
ATOM 441 N N . GLY A 1 62 ? 27.372 -16.902 -19.827 1.00 84.62 62 GLY A N 1
ATOM 442 C CA . GLY A 1 62 ? 27.452 -16.748 -21.288 1.00 84.62 62 GLY A CA 1
ATOM 443 C C . GLY A 1 62 ? 28.314 -15.573 -21.755 1.00 84.62 62 GLY A C 1
ATOM 444 O O . GLY A 1 62 ? 28.217 -15.185 -22.911 1.00 84.62 62 GLY A O 1
ATOM 445 N N . LYS A 1 63 ? 29.175 -15.030 -20.881 1.00 90.75 63 LYS A N 1
ATOM 446 C CA . LYS A 1 63 ? 30.176 -14.003 -21.228 1.00 90.75 63 LYS A CA 1
ATOM 447 C C . LYS A 1 63 ? 30.958 -14.332 -22.497 1.00 90.75 63 LYS A C 1
ATOM 449 O O . LYS A 1 63 ? 30.965 -13.519 -23.405 1.00 90.75 63 LYS A O 1
ATOM 454 N N . THR A 1 64 ? 31.536 -15.530 -22.578 1.00 84.19 64 THR A N 1
ATOM 455 C CA . THR A 1 64 ? 32.327 -15.970 -23.733 1.00 84.19 64 THR A CA 1
ATOM 456 C C . THR A 1 64 ? 31.517 -15.906 -25.028 1.00 84.19 64 THR A C 1
ATOM 458 O O . THR A 1 64 ? 31.982 -15.335 -25.999 1.00 84.19 64 THR A O 1
ATOM 461 N N . THR A 1 65 ? 30.252 -16.344 -25.011 1.00 85.44 65 THR A N 1
ATOM 462 C CA . THR A 1 65 ? 29.347 -16.225 -26.167 1.00 85.44 65 THR A CA 1
ATOM 463 C C . THR A 1 65 ? 29.115 -14.769 -26.570 1.00 85.44 65 THR A C 1
ATOM 465 O O . THR A 1 65 ? 29.114 -14.451 -27.752 1.00 85.44 65 THR A O 1
ATOM 468 N N . VAL A 1 66 ? 28.943 -13.868 -25.598 1.00 89.06 66 VAL A N 1
ATOM 469 C CA . VAL A 1 66 ? 28.824 -12.428 -25.870 1.00 89.06 66 VAL A CA 1
ATOM 470 C C . VAL A 1 66 ? 30.126 -11.871 -26.453 1.00 89.06 66 VAL A C 1
ATOM 472 O O . VAL A 1 66 ? 30.071 -11.096 -27.402 1.00 89.06 66 VAL A O 1
ATOM 475 N N . CYS A 1 67 ? 31.289 -12.281 -25.938 1.00 88.88 67 CYS A N 1
ATOM 476 C CA . CYS A 1 67 ? 32.592 -11.901 -26.485 1.00 88.88 67 CYS A CA 1
ATOM 477 C C . CYS A 1 67 ? 32.753 -12.367 -27.937 1.00 88.88 67 CYS A C 1
ATOM 479 O O . CYS A 1 67 ? 33.136 -11.558 -28.776 1.00 88.88 67 CYS A O 1
ATOM 481 N N . ASP A 1 68 ? 32.416 -13.621 -28.242 1.00 86.25 68 ASP A N 1
ATOM 482 C CA . ASP A 1 68 ? 32.508 -14.186 -29.593 1.00 86.25 68 ASP A CA 1
ATOM 483 C C . ASP A 1 68 ? 31.598 -13.431 -30.571 1.00 86.25 68 ASP A C 1
ATOM 485 O O . ASP A 1 68 ? 32.048 -13.011 -31.634 1.00 86.25 68 ASP A O 1
ATOM 489 N N . MET A 1 69 ? 30.354 -13.137 -30.171 1.00 85.19 69 MET A N 1
ATOM 490 C CA . MET A 1 69 ? 29.431 -12.323 -30.972 1.00 85.19 69 MET A CA 1
ATOM 491 C C . MET A 1 69 ? 29.964 -10.905 -31.218 1.00 85.19 69 MET A C 1
ATOM 493 O O . MET A 1 69 ? 29.799 -10.368 -32.310 1.00 85.19 69 MET A O 1
ATOM 497 N N . ILE A 1 70 ? 30.599 -10.280 -30.220 1.00 87.69 70 ILE A N 1
ATOM 498 C CA . ILE A 1 70 ? 31.226 -8.961 -30.390 1.00 87.69 70 ILE A CA 1
ATOM 499 C C . ILE A 1 70 ? 32.382 -9.056 -31.392 1.00 87.69 70 ILE A C 1
ATOM 501 O O . ILE A 1 70 ? 32.488 -8.209 -32.274 1.00 87.69 70 ILE A O 1
ATOM 505 N N . ILE A 1 71 ? 33.228 -10.083 -31.282 1.00 86.94 71 ILE A N 1
ATOM 506 C CA . ILE A 1 71 ? 34.363 -10.299 -32.188 1.00 86.94 71 ILE A CA 1
ATOM 507 C C . ILE A 1 71 ? 33.872 -10.497 -33.630 1.00 86.94 71 ILE A C 1
ATOM 509 O O . ILE A 1 71 ? 34.402 -9.858 -34.536 1.00 86.94 71 ILE A O 1
ATOM 513 N N . GLU A 1 72 ? 32.834 -11.311 -33.844 1.00 84.12 72 GLU A N 1
ATOM 514 C CA . GLU A 1 72 ? 32.247 -11.560 -35.170 1.00 84.12 72 GLU A CA 1
ATOM 515 C C . GLU A 1 72 ? 31.717 -10.283 -35.841 1.00 84.12 72 GLU A C 1
ATOM 517 O O . GLU A 1 72 ? 31.855 -10.120 -37.053 1.00 84.12 72 GLU A O 1
ATOM 522 N N . GLN A 1 73 ? 31.140 -9.361 -35.063 1.00 85.31 73 GLN A N 1
ATOM 523 C CA . GLN A 1 73 ? 30.567 -8.106 -35.569 1.00 85.31 73 GLN A CA 1
ATOM 524 C C . GLN A 1 73 ? 31.617 -7.021 -35.849 1.00 85.31 73 GLN A C 1
ATOM 526 O O . GLN A 1 73 ? 31.335 -6.058 -36.561 1.00 85.31 73 GLN A O 1
ATOM 531 N N . LEU A 1 74 ? 32.823 -7.139 -35.284 1.00 82.81 74 LEU A N 1
ATOM 532 C CA . LEU A 1 74 ? 33.876 -6.124 -35.408 1.00 82.81 74 LEU A CA 1
ATOM 533 C C . LEU A 1 74 ? 34.731 -6.261 -36.685 1.00 82.81 74 LEU A C 1
ATOM 535 O O . LEU A 1 74 ? 35.551 -5.377 -36.940 1.00 82.81 74 LEU A O 1
ATOM 539 N N . HIS A 1 75 ? 34.500 -7.296 -37.506 1.00 73.56 75 HIS A N 1
ATOM 540 C CA . HIS A 1 75 ? 35.078 -7.510 -38.847 1.00 73.56 75 HIS A CA 1
ATOM 541 C C . HIS A 1 75 ? 36.555 -7.068 -38.993 1.00 73.56 75 HIS A C 1
ATOM 543 O O . HIS A 1 75 ? 37.440 -7.721 -38.447 1.00 73.56 75 HIS A O 1
ATOM 549 N N . ASP A 1 76 ? 36.818 -5.974 -39.728 1.00 65.69 76 ASP A N 1
ATOM 550 C CA . ASP A 1 76 ? 38.148 -5.470 -40.121 1.00 65.69 76 ASP A CA 1
ATOM 551 C C . ASP A 1 76 ? 38.979 -4.867 -38.966 1.00 65.69 76 ASP A C 1
ATOM 553 O O . ASP A 1 76 ? 40.111 -4.424 -39.176 1.00 65.69 76 ASP A O 1
ATOM 557 N N . GLN A 1 77 ? 38.444 -4.810 -37.740 1.00 75.88 77 GLN A N 1
ATOM 558 C CA . GLN A 1 77 ? 39.185 -4.339 -36.565 1.00 75.88 77 GLN A CA 1
ATOM 559 C C . GLN A 1 77 ? 40.035 -5.460 -35.966 1.00 75.88 77 GLN A C 1
ATOM 561 O O . GLN A 1 77 ? 39.573 -6.588 -35.787 1.00 75.88 77 GLN A O 1
ATOM 566 N N . ARG A 1 78 ? 41.267 -5.152 -35.543 1.00 81.44 78 ARG A N 1
ATOM 567 C CA . ARG A 1 78 ? 42.036 -6.110 -34.739 1.00 81.44 78 ARG A CA 1
ATOM 568 C C . ARG A 1 78 ? 41.472 -6.112 -33.327 1.00 81.44 78 ARG A C 1
ATOM 570 O O . ARG A 1 78 ? 41.546 -5.100 -32.629 1.00 81.44 78 ARG A O 1
ATOM 577 N N . VAL A 1 79 ? 40.928 -7.251 -32.913 1.00 88.06 79 VAL A N 1
ATOM 578 C CA . VAL A 1 79 ? 40.373 -7.462 -31.575 1.00 88.06 79 VAL A CA 1
ATOM 579 C C . VAL A 1 79 ? 41.241 -8.454 -30.817 1.00 88.06 79 VAL A C 1
ATOM 581 O O . VAL A 1 79 ? 41.599 -9.507 -31.344 1.00 88.06 79 VAL A O 1
ATOM 584 N N . VAL A 1 80 ? 41.539 -8.153 -29.555 1.00 90.12 80 VAL A N 1
ATOM 585 C CA . VAL A 1 80 ? 42.165 -9.115 -28.646 1.00 90.12 80 VAL A CA 1
ATOM 586 C C . VAL A 1 80 ? 41.288 -9.382 -27.431 1.00 90.12 80 VAL A C 1
ATOM 588 O O . VAL A 1 80 ? 40.847 -8.459 -26.753 1.00 90.12 80 VAL A O 1
ATOM 591 N N . LEU A 1 81 ? 41.073 -10.664 -27.135 1.00 90.25 81 LEU A N 1
ATOM 592 C CA . LEU A 1 81 ? 40.438 -11.130 -25.907 1.00 90.25 81 LEU A CA 1
ATOM 593 C C . LEU A 1 81 ? 41.491 -11.402 -24.822 1.00 90.25 81 LEU A C 1
ATOM 595 O O . LEU A 1 81 ? 42.372 -12.255 -24.990 1.00 90.25 81 LEU A O 1
ATOM 599 N N . VAL A 1 82 ? 41.377 -10.706 -23.695 1.00 93.31 82 VAL A N 1
ATOM 600 C CA . VAL A 1 82 ? 42.121 -10.928 -22.452 1.00 93.31 82 VAL A CA 1
ATOM 601 C C . VAL A 1 82 ? 41.152 -11.504 -21.425 1.00 93.31 82 VAL A C 1
ATOM 603 O O . VAL A 1 82 ? 40.111 -10.912 -21.160 1.00 93.31 82 VAL A O 1
ATOM 606 N N . ASN A 1 83 ? 41.476 -12.662 -20.855 1.00 92.50 83 ASN A N 1
ATOM 607 C CA . ASN A 1 83 ? 40.615 -13.330 -19.883 1.00 92.50 83 ASN A CA 1
ATOM 608 C C . ASN A 1 83 ? 41.217 -13.198 -18.473 1.00 92.50 83 ASN A C 1
ATOM 610 O O . ASN A 1 83 ? 42.411 -13.431 -18.285 1.00 92.50 83 ASN A O 1
ATOM 614 N N . GLN A 1 84 ? 40.397 -12.815 -17.495 1.00 93.81 84 GLN A N 1
ATOM 615 C CA . GLN A 1 84 ? 40.776 -12.669 -16.088 1.00 93.81 84 GLN A CA 1
ATOM 616 C C . GLN A 1 84 ? 41.327 -13.975 -15.493 1.00 93.81 84 GLN A C 1
ATOM 618 O O . GLN A 1 84 ? 42.232 -13.924 -14.665 1.00 93.81 84 GLN A O 1
ATOM 623 N N . ASP A 1 85 ? 40.855 -15.134 -15.963 1.00 89.31 85 ASP A N 1
ATOM 624 C CA . ASP A 1 85 ? 41.300 -16.463 -15.531 1.00 89.31 85 ASP A CA 1
ATOM 625 C C . ASP A 1 85 ? 42.804 -16.683 -15.772 1.00 89.31 85 ASP A C 1
ATOM 627 O O . ASP A 1 85 ? 43.424 -17.516 -15.119 1.00 89.31 85 ASP A O 1
ATOM 631 N N . SER A 1 86 ? 43.430 -15.936 -16.687 1.00 90.62 86 SER A N 1
ATOM 632 C CA . SER A 1 86 ? 44.883 -15.987 -16.881 1.00 90.62 86 SER A CA 1
ATOM 633 C C . SER A 1 86 ? 45.677 -15.507 -15.665 1.00 90.62 86 SER A C 1
ATOM 635 O O . SER A 1 86 ? 46.842 -15.868 -15.539 1.00 90.62 86 SER A O 1
ATOM 637 N N . PHE A 1 87 ? 45.069 -14.707 -14.790 1.00 93.38 87 PHE A N 1
ATOM 638 C CA . PHE A 1 87 ? 45.740 -13.996 -13.702 1.00 93.38 87 PHE A CA 1
ATOM 639 C C . PHE A 1 87 ? 45.416 -14.586 -12.324 1.00 93.38 87 PHE A C 1
ATOM 641 O O . PHE A 1 87 ? 45.518 -13.887 -11.325 1.00 93.38 87 PHE A O 1
ATOM 648 N N . TYR A 1 88 ? 45.014 -15.856 -12.232 1.00 91.19 88 TYR A N 1
ATOM 649 C CA . TYR A 1 88 ? 44.915 -16.532 -10.934 1.00 91.19 88 TYR A CA 1
ATOM 650 C C . TYR A 1 88 ? 46.299 -16.681 -10.279 1.00 91.19 88 TYR A C 1
ATOM 652 O O . TYR A 1 88 ? 47.294 -16.981 -10.950 1.00 91.19 88 TYR A O 1
ATOM 660 N N . HIS A 1 89 ? 46.363 -16.531 -8.954 1.00 90.25 89 HIS A N 1
ATOM 661 C CA . HIS A 1 89 ? 47.569 -16.862 -8.200 1.00 90.25 89 HIS A CA 1
ATOM 662 C C . HIS A 1 89 ? 47.856 -18.374 -8.251 1.00 90.25 89 HIS A C 1
ATOM 664 O O . HIS A 1 89 ? 46.958 -19.221 -8.216 1.00 90.25 89 HIS A O 1
ATOM 670 N N . ASN A 1 90 ? 49.141 -18.727 -8.332 1.00 89.06 90 ASN A N 1
ATOM 671 C CA . ASN A 1 90 ? 49.574 -20.115 -8.183 1.00 89.06 90 ASN A CA 1
ATOM 672 C C . ASN A 1 90 ? 49.315 -20.568 -6.742 1.00 89.06 90 ASN A C 1
ATOM 674 O O . ASN A 1 90 ? 49.727 -19.874 -5.814 1.00 89.06 90 ASN A O 1
ATOM 678 N N . LEU A 1 91 ? 48.723 -21.750 -6.559 1.00 85.88 91 LEU A N 1
ATOM 679 C CA . LEU A 1 91 ? 48.521 -22.290 -5.215 1.00 85.88 91 LEU A CA 1
ATOM 680 C C . LEU A 1 91 ? 49.843 -22.748 -4.586 1.00 85.88 91 LEU A C 1
ATOM 682 O O . LEU A 1 91 ? 50.694 -23.370 -5.239 1.00 85.88 91 LEU A O 1
ATOM 686 N N . THR A 1 92 ? 49.992 -22.468 -3.293 1.00 84.88 92 THR A N 1
ATOM 687 C CA . THR A 1 92 ? 51.079 -22.977 -2.451 1.00 84.88 92 THR A CA 1
ATOM 688 C C . THR A 1 92 ? 50.928 -24.478 -2.191 1.00 84.88 92 THR A C 1
ATOM 690 O O . THR A 1 92 ? 49.883 -25.081 -2.437 1.00 84.88 92 THR A O 1
ATOM 693 N N . LEU A 1 93 ? 51.986 -25.118 -1.677 1.00 80.12 93 LEU A N 1
ATOM 694 C CA . LEU A 1 93 ? 51.949 -26.549 -1.354 1.00 80.12 93 LEU A CA 1
ATOM 695 C C . LEU A 1 93 ? 50.871 -26.886 -0.308 1.00 80.12 93 LEU A C 1
ATOM 697 O O . LEU A 1 93 ? 50.273 -27.952 -0.386 1.00 80.12 93 LEU A O 1
ATOM 701 N N . GLU A 1 94 ? 50.612 -25.980 0.639 1.00 79.38 94 GLU A N 1
ATOM 702 C CA . GLU A 1 94 ? 49.586 -26.146 1.674 1.00 79.38 94 GLU A CA 1
ATOM 703 C C . GLU A 1 94 ? 48.174 -25.999 1.095 1.00 79.38 94 GLU A C 1
ATOM 705 O O . GLU A 1 94 ? 47.328 -26.866 1.309 1.00 79.38 94 GLU A O 1
ATOM 710 N N . GLU A 1 95 ? 47.923 -24.979 0.273 1.00 80.81 95 GLU A N 1
ATOM 711 C CA . GLU A 1 95 ? 46.626 -24.790 -0.394 1.00 80.81 95 GLU A CA 1
ATOM 712 C C . GLU A 1 95 ? 46.313 -25.923 -1.378 1.00 80.81 95 GLU A C 1
ATOM 714 O O . GLU A 1 95 ? 45.164 -26.344 -1.490 1.00 80.81 95 GLU A O 1
ATOM 719 N N . LEU A 1 96 ? 47.335 -26.496 -2.026 1.00 77.88 96 LEU A N 1
ATOM 720 C CA . LEU A 1 96 ? 47.194 -27.687 -2.870 1.00 77.88 96 LEU A CA 1
ATOM 721 C C . LEU A 1 96 ? 46.696 -28.922 -2.099 1.00 77.88 96 LEU A C 1
ATOM 723 O O . LEU A 1 96 ? 46.087 -29.809 -2.697 1.00 77.88 96 LEU A O 1
ATOM 727 N N . THR A 1 97 ? 46.910 -28.993 -0.781 1.00 72.25 97 THR A N 1
ATOM 728 C CA . THR A 1 97 ? 46.338 -30.074 0.044 1.00 72.25 97 THR A CA 1
ATOM 729 C C . THR A 1 97 ? 44.870 -29.842 0.403 1.00 72.25 97 THR A C 1
ATOM 731 O O . THR A 1 97 ? 44.153 -30.804 0.676 1.00 72.25 97 THR A O 1
ATOM 734 N N . ARG A 1 98 ? 44.397 -28.589 0.347 1.00 76.19 98 ARG A N 1
ATOM 735 C CA . ARG A 1 98 ? 43.030 -28.171 0.711 1.00 76.19 98 ARG A CA 1
ATOM 736 C C . ARG A 1 98 ? 42.339 -27.393 -0.406 1.00 76.19 98 ARG A C 1
ATOM 738 O O . ARG A 1 98 ? 41.560 -26.482 -0.158 1.00 76.19 98 ARG A O 1
ATOM 745 N N . VAL A 1 99 ? 42.592 -27.771 -1.658 1.00 69.44 99 VAL A N 1
ATOM 746 C CA . VAL A 1 99 ? 42.074 -27.051 -2.840 1.00 69.44 99 VAL A CA 1
ATOM 747 C C . VAL A 1 99 ? 40.551 -26.920 -2.827 1.00 69.44 99 VAL A C 1
ATOM 749 O O . VAL A 1 99 ? 40.006 -25.944 -3.326 1.00 69.44 99 VAL A O 1
ATOM 752 N N . HIS A 1 100 ? 39.860 -27.901 -2.247 1.00 62.78 100 HIS A N 1
ATOM 753 C CA . HIS A 1 100 ? 38.405 -27.927 -2.111 1.00 62.78 100 HIS A CA 1
ATOM 754 C C . HIS A 1 100 ? 37.857 -26.830 -1.181 1.00 62.78 100 HIS A C 1
ATOM 756 O O . HIS A 1 100 ? 36.684 -26.490 -1.288 1.00 62.78 100 HIS A O 1
ATOM 762 N N . GLU A 1 101 ? 38.693 -26.255 -0.314 1.00 68.94 101 GLU A N 1
ATOM 763 C CA . GLU A 1 101 ? 38.352 -25.132 0.568 1.00 68.94 101 GLU A CA 1
ATOM 764 C C . GLU A 1 101 ? 38.754 -23.770 -0.036 1.00 68.94 101 GLU A C 1
ATOM 766 O O . GLU A 1 101 ? 38.359 -22.725 0.480 1.00 68.94 101 GLU A O 1
ATOM 771 N N . TYR A 1 102 ? 39.518 -23.755 -1.137 1.00 70.12 102 TYR A N 1
ATOM 772 C CA . TYR A 1 102 ? 39.998 -22.525 -1.768 1.00 70.12 102 TYR A CA 1
ATOM 773 C C . TYR A 1 102 ? 38.912 -21.878 -2.640 1.00 70.12 102 TYR A C 1
ATOM 775 O O . TYR A 1 102 ? 38.422 -22.466 -3.609 1.00 70.12 102 TYR A O 1
ATOM 783 N N . ASN A 1 103 ? 38.538 -20.637 -2.322 1.00 76.25 103 ASN A N 1
ATOM 784 C CA . ASN A 1 103 ? 37.487 -19.918 -3.037 1.00 76.25 103 ASN A CA 1
ATOM 785 C C . ASN A 1 103 ? 38.028 -19.179 -4.276 1.00 76.25 103 ASN A C 1
ATOM 787 O O . ASN A 1 103 ? 38.456 -18.030 -4.196 1.00 76.25 103 ASN A O 1
ATOM 791 N N . PHE A 1 104 ? 37.930 -19.816 -5.445 1.00 78.19 104 PHE A N 1
ATOM 792 C CA . PHE A 1 104 ? 38.313 -19.224 -6.737 1.00 78.19 104 PHE A CA 1
ATOM 793 C C . PHE A 1 104 ? 37.377 -18.105 -7.231 1.00 78.19 104 PHE A C 1
ATOM 795 O O . PHE A 1 104 ? 37.712 -17.414 -8.192 1.00 78.19 104 PHE A O 1
ATOM 802 N N . ASP A 1 105 ? 36.219 -17.922 -6.592 1.00 77.69 105 ASP A N 1
ATOM 803 C CA . ASP A 1 105 ? 35.257 -16.854 -6.887 1.00 77.69 105 ASP A CA 1
ATOM 804 C C . ASP A 1 105 ? 35.438 -15.653 -5.917 1.00 77.69 105 ASP A C 1
ATOM 806 O O . ASP A 1 105 ? 34.518 -14.853 -5.733 1.00 77.69 105 ASP A O 1
ATOM 810 N N . HIS A 1 106 ? 36.615 -15.511 -5.287 1.00 85.38 106 HIS A N 1
ATOM 811 C CA . HIS A 1 106 ? 36.991 -14.378 -4.429 1.00 85.38 106 HIS A CA 1
ATOM 812 C C . HIS A 1 106 ? 37.965 -13.417 -5.148 1.00 85.38 106 HIS A C 1
ATOM 814 O O . HIS A 1 106 ? 38.837 -13.890 -5.878 1.00 85.38 106 HIS A O 1
ATOM 820 N N . PRO A 1 107 ? 37.881 -12.085 -4.942 1.00 85.56 107 PRO A N 1
ATOM 821 C CA . PRO A 1 107 ? 38.814 -11.121 -5.539 1.00 85.56 107 PRO A CA 1
ATOM 822 C C . PRO A 1 107 ? 40.297 -11.431 -5.283 1.00 85.56 107 PRO A C 1
ATOM 824 O O . PRO A 1 107 ? 41.101 -11.329 -6.205 1.00 85.56 107 PRO A O 1
ATOM 827 N N . ASP A 1 108 ? 40.635 -11.880 -4.072 1.00 86.81 108 ASP A N 1
ATOM 828 C CA . ASP A 1 108 ? 42.017 -12.199 -3.667 1.00 86.81 108 ASP A CA 1
ATOM 829 C C . ASP A 1 108 ? 42.613 -13.419 -4.388 1.00 86.81 108 ASP A C 1
ATOM 831 O O . ASP A 1 108 ? 43.809 -13.672 -4.285 1.00 86.81 108 ASP A O 1
ATOM 835 N N . ALA A 1 109 ? 41.806 -14.187 -5.127 1.00 87.19 109 ALA A N 1
ATOM 836 C CA . ALA A 1 109 ? 42.316 -15.290 -5.936 1.00 87.19 109 ALA A CA 1
ATOM 837 C C . ALA A 1 109 ? 43.086 -14.799 -7.182 1.00 87.19 109 ALA A C 1
ATOM 839 O O . ALA A 1 109 ? 43.803 -15.583 -7.809 1.00 87.19 109 ALA A O 1
ATOM 840 N N . PHE A 1 110 ? 42.945 -13.518 -7.548 1.00 92.25 110 PHE A N 1
ATOM 841 C CA . PHE A 1 110 ? 43.500 -12.934 -8.767 1.00 92.25 110 PHE A CA 1
ATOM 842 C C . PHE A 1 110 ? 44.645 -11.953 -8.490 1.00 92.25 110 PHE A C 1
ATOM 844 O O . PHE A 1 110 ? 44.504 -11.013 -7.706 1.00 92.25 110 PHE A O 1
ATOM 851 N N . ASP A 1 111 ? 45.721 -12.078 -9.265 1.00 93.44 111 ASP A N 1
ATOM 852 C CA . ASP A 1 111 ? 46.805 -11.103 -9.358 1.00 93.44 111 ASP A CA 1
ATOM 853 C C . ASP A 1 111 ? 46.343 -9.864 -10.142 1.00 93.44 111 ASP A C 1
ATOM 855 O O . ASP A 1 111 ? 46.568 -9.695 -11.348 1.00 93.44 111 ASP A O 1
ATOM 859 N N . THR A 1 112 ? 45.625 -8.993 -9.437 1.00 92.56 112 THR A N 1
ATOM 860 C CA . THR A 1 112 ? 45.049 -7.775 -10.018 1.00 92.56 112 THR A CA 1
ATOM 861 C C . THR A 1 112 ? 46.135 -6.785 -10.452 1.00 92.56 112 THR A C 1
ATOM 863 O O . THR A 1 112 ? 45.945 -6.069 -11.435 1.00 92.56 112 THR A O 1
ATOM 866 N N . GLU A 1 113 ? 47.295 -6.774 -9.790 1.00 94.31 113 GLU A N 1
ATOM 867 C CA . GLU A 1 113 ? 48.423 -5.916 -10.172 1.00 94.31 113 GLU A CA 1
ATOM 868 C C . GLU A 1 113 ? 49.030 -6.357 -11.509 1.00 94.31 113 GLU A C 1
ATOM 870 O O . GLU A 1 113 ? 49.272 -5.524 -12.388 1.00 94.31 113 GLU A O 1
ATOM 875 N N . GLN A 1 114 ? 49.208 -7.665 -11.719 1.00 93.44 114 GLN A N 1
ATOM 876 C CA . GLN A 1 114 ? 49.672 -8.199 -12.998 1.00 93.44 114 GLN A CA 1
ATOM 877 C C . GLN A 1 114 ? 48.659 -7.953 -14.127 1.00 93.44 114 GLN A C 1
ATOM 879 O O . GLN A 1 114 ? 49.059 -7.619 -15.248 1.00 93.44 114 GLN A O 1
ATOM 884 N N . LEU A 1 115 ? 47.356 -8.070 -13.840 1.00 94.94 115 LEU A N 1
ATOM 885 C CA . LEU A 1 115 ? 46.292 -7.737 -14.790 1.00 94.94 115 LEU A CA 1
ATOM 886 C C . LEU A 1 115 ? 46.330 -6.253 -15.183 1.00 94.94 115 LEU A C 1
ATOM 888 O O . LEU A 1 115 ? 46.325 -5.938 -16.375 1.00 94.94 115 LEU A O 1
ATOM 892 N N . LEU A 1 116 ? 46.401 -5.344 -14.205 1.00 94.81 116 LEU A N 1
ATOM 893 C CA . LEU A 1 116 ? 46.494 -3.899 -14.442 1.00 94.81 116 LEU A CA 1
ATOM 894 C C . LEU A 1 116 ? 47.728 -3.553 -15.277 1.00 94.81 116 LEU A C 1
ATOM 896 O O . LEU A 1 116 ? 47.616 -2.839 -16.272 1.00 94.81 116 LEU A O 1
ATOM 900 N N . TRP A 1 117 ? 48.887 -4.118 -14.932 1.00 94.69 117 TRP A N 1
ATOM 901 C CA . TRP A 1 117 ? 50.123 -3.921 -15.685 1.00 94.69 117 TRP A CA 1
ATOM 902 C C . TRP A 1 117 ? 50.001 -4.381 -17.144 1.00 94.69 117 TRP A C 1
ATOM 904 O O . TRP A 1 117 ? 50.445 -3.680 -18.058 1.00 94.69 117 TRP A O 1
ATOM 914 N N . ALA A 1 118 ? 49.375 -5.538 -17.383 1.00 93.31 118 ALA A N 1
ATOM 915 C CA . ALA A 1 118 ? 49.181 -6.060 -18.731 1.00 93.31 118 ALA A CA 1
ATOM 916 C C . ALA A 1 118 ? 48.226 -5.189 -19.559 1.00 93.31 118 ALA A C 1
ATOM 918 O O . ALA A 1 118 ? 48.517 -4.879 -20.717 1.00 93.31 118 ALA A O 1
ATOM 919 N N . MET A 1 119 ? 47.117 -4.753 -18.959 1.00 94.44 119 MET A N 1
ATOM 920 C CA . MET A 1 119 ? 46.137 -3.887 -19.614 1.00 94.44 119 MET A CA 1
ATOM 921 C C . MET A 1 119 ? 46.714 -2.503 -19.929 1.00 94.44 119 MET A C 1
ATOM 923 O O . MET A 1 119 ? 46.486 -1.986 -21.023 1.00 94.44 119 MET A O 1
ATOM 927 N N . GLU A 1 120 ? 47.519 -1.933 -19.030 1.00 92.88 120 GLU A N 1
ATOM 928 C CA . GLU A 1 120 ? 48.144 -0.623 -19.236 1.00 92.88 120 GLU A CA 1
ATOM 929 C C . GLU A 1 120 ? 49.165 -0.650 -20.380 1.00 92.88 120 GLU A C 1
ATOM 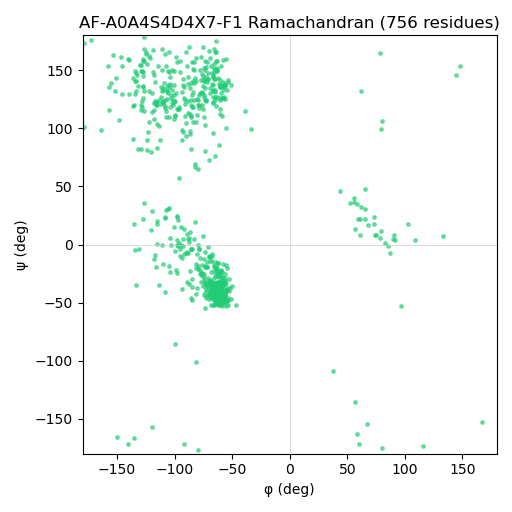931 O O . GLU A 1 120 ? 49.199 0.261 -21.212 1.00 92.88 120 GLU A O 1
ATOM 936 N N . LYS A 1 121 ? 49.954 -1.728 -20.484 1.00 92.44 121 LYS A N 1
ATOM 937 C CA . LYS A 1 121 ? 50.869 -1.932 -21.616 1.00 92.44 121 LYS A CA 1
ATOM 938 C C . LYS A 1 121 ? 50.133 -2.049 -22.943 1.00 92.44 121 LYS A C 1
ATOM 940 O O . LYS A 1 121 ? 50.520 -1.390 -23.909 1.00 92.44 121 LYS A O 1
ATOM 945 N N . LEU A 1 122 ? 49.060 -2.838 -22.987 1.00 90.88 122 LEU A N 1
ATOM 946 C CA . LEU A 1 122 ? 48.255 -2.993 -24.200 1.00 90.88 122 LEU A CA 1
ATOM 947 C C . LEU A 1 122 ? 47.597 -1.673 -24.616 1.00 90.88 122 LEU A C 1
ATOM 949 O O . LEU A 1 122 ? 47.609 -1.335 -25.799 1.00 90.88 122 LEU A O 1
ATOM 953 N N . LYS A 1 123 ? 47.113 -0.882 -23.650 1.00 88.81 123 LYS A N 1
ATOM 954 C CA . LYS A 1 123 ? 46.554 0.458 -23.881 1.00 88.81 123 LYS A CA 1
ATOM 955 C C . LYS A 1 123 ? 47.572 1.442 -24.469 1.00 88.81 123 LYS A C 1
ATOM 957 O O . LYS A 1 123 ? 47.211 2.286 -25.284 1.00 88.81 123 LYS A O 1
ATOM 962 N N . HIS A 1 124 ? 48.847 1.290 -24.114 1.00 89.38 124 HIS A N 1
ATOM 963 C CA . HIS A 1 124 ? 49.964 2.073 -24.653 1.00 89.38 124 HIS A CA 1
ATOM 964 C C . HIS A 1 124 ? 50.559 1.510 -25.952 1.00 89.38 124 HIS A C 1
ATOM 966 O O . HIS A 1 124 ? 51.620 1.953 -26.390 1.00 89.38 124 HIS A O 1
ATOM 972 N N . GLY A 1 125 ? 49.910 0.528 -26.582 1.00 86.06 125 GLY A N 1
ATOM 973 C CA . GLY A 1 125 ? 50.397 -0.036 -27.835 1.00 86.06 125 GLY A CA 1
ATOM 974 C C . GLY A 1 125 ? 51.636 -0.922 -27.672 1.00 86.06 125 GLY A C 1
ATOM 975 O O . GLY A 1 125 ? 52.385 -1.105 -28.629 1.00 86.06 125 GLY A O 1
ATOM 976 N N . GLN A 1 126 ? 51.870 -1.483 -26.481 1.00 89.56 126 GLN A N 1
ATOM 977 C CA . GLN A 1 126 ? 52.973 -2.405 -26.211 1.00 89.56 126 GLN A CA 1
ATOM 978 C C . GLN A 1 126 ? 52.472 -3.850 -26.132 1.00 89.56 126 GLN A C 1
ATOM 980 O O . GLN A 1 126 ? 51.471 -4.140 -25.482 1.00 89.56 126 GLN A O 1
ATOM 985 N N . ALA A 1 127 ? 53.189 -4.777 -26.769 1.00 89.69 127 ALA A N 1
ATOM 986 C CA . ALA A 1 127 ? 52.891 -6.202 -26.660 1.00 89.69 127 ALA A CA 1
ATOM 987 C C . ALA A 1 127 ? 53.254 -6.743 -25.264 1.00 89.69 127 ALA A C 1
ATOM 989 O O . ALA A 1 127 ? 54.280 -6.363 -24.689 1.00 89.69 127 ALA A O 1
ATOM 990 N N . VAL A 1 128 ? 52.437 -7.661 -24.743 1.00 93.25 128 VAL A N 1
ATOM 991 C CA . VAL A 1 128 ? 52.586 -8.246 -23.402 1.00 93.25 128 VAL A CA 1
ATOM 992 C C . VAL A 1 128 ? 52.465 -9.766 -23.443 1.00 93.25 128 VAL A C 1
ATOM 994 O O . VAL A 1 128 ? 51.711 -10.314 -24.242 1.00 93.25 128 VAL A O 1
ATOM 997 N N . ASP A 1 129 ? 53.205 -10.456 -22.582 1.00 90.81 129 ASP A N 1
ATOM 998 C CA . ASP A 1 129 ? 53.073 -11.899 -22.388 1.00 90.81 129 ASP A CA 1
ATOM 999 C C . ASP A 1 129 ? 52.066 -12.170 -21.272 1.00 90.81 129 ASP A C 1
ATOM 1001 O O . ASP A 1 129 ? 52.323 -11.866 -20.108 1.00 90.81 129 ASP A O 1
ATOM 1005 N N . ILE A 1 130 ? 50.903 -12.714 -21.635 1.00 90.69 130 ILE A N 1
ATOM 1006 C CA . ILE A 1 130 ? 49.836 -13.036 -20.686 1.00 90.69 130 ILE A CA 1
ATOM 1007 C C . ILE A 1 130 ? 50.007 -14.487 -20.212 1.00 90.69 130 ILE A C 1
ATOM 1009 O O . ILE A 1 130 ? 50.085 -15.392 -21.055 1.00 90.69 130 ILE A O 1
ATOM 1013 N N . PRO A 1 131 ? 50.061 -14.742 -18.891 1.00 87.75 131 PRO A N 1
ATOM 1014 C CA . PRO A 1 131 ? 50.161 -16.094 -18.354 1.00 87.75 131 PRO A CA 1
ATOM 1015 C C . PRO A 1 131 ? 48.974 -16.973 -18.770 1.00 87.75 131 PRO A C 1
ATOM 1017 O O . PRO A 1 131 ? 47.873 -16.502 -19.065 1.00 87.75 131 PRO A O 1
ATOM 1020 N N . LYS A 1 132 ? 49.205 -18.286 -18.811 1.00 85.50 132 LYS A N 1
ATOM 1021 C CA . LYS A 1 132 ? 48.153 -19.277 -19.035 1.00 85.50 132 LYS A CA 1
ATOM 1022 C C . LYS A 1 132 ? 47.995 -20.108 -17.771 1.00 85.50 132 LYS A C 1
ATOM 1024 O O . LYS A 1 132 ? 48.800 -21.004 -17.528 1.00 85.50 132 LYS A O 1
ATOM 1029 N N . TYR A 1 133 ? 46.965 -19.810 -16.991 1.00 84.62 133 TYR A N 1
ATOM 1030 C CA . TYR A 1 133 ? 46.662 -20.566 -15.785 1.00 84.62 133 TYR A CA 1
ATOM 1031 C C . TYR A 1 133 ? 46.052 -21.925 -16.136 1.00 84.62 133 TYR A C 1
ATOM 1033 O O . TYR A 1 133 ? 45.093 -22.007 -16.909 1.00 84.62 133 TYR A O 1
ATOM 1041 N N . ASP A 1 134 ? 46.605 -23.002 -15.581 1.00 81.38 134 ASP A N 1
ATOM 1042 C CA . ASP A 1 134 ? 46.028 -24.334 -15.698 1.00 81.38 134 ASP A CA 1
ATOM 1043 C C . ASP A 1 134 ? 45.334 -24.756 -14.417 1.00 81.38 134 ASP A C 1
ATOM 1045 O O . ASP A 1 134 ? 45.946 -24.953 -13.370 1.00 81.38 134 ASP A O 1
ATOM 1049 N N . PHE A 1 135 ? 44.033 -24.979 -14.547 1.00 73.75 135 PHE A N 1
ATOM 1050 C CA . PHE A 1 135 ? 43.167 -25.430 -13.472 1.00 73.75 135 PHE A CA 1
ATOM 1051 C C . PHE A 1 135 ? 43.365 -26.910 -13.112 1.00 73.75 135 PHE A C 1
ATOM 1053 O O . PHE A 1 135 ? 42.732 -27.375 -12.166 1.00 73.75 135 PHE A O 1
ATOM 1060 N N . LYS A 1 136 ? 44.168 -27.687 -13.855 1.00 74.56 136 LYS A N 1
ATOM 1061 C CA . LYS A 1 136 ? 44.537 -29.055 -13.448 1.00 74.56 136 LYS A CA 1
ATOM 1062 C C . LYS A 1 136 ? 45.750 -29.046 -12.524 1.00 74.56 136 LYS A C 1
ATOM 1064 O O . LYS A 1 136 ? 45.715 -29.703 -11.489 1.00 74.56 136 LYS A O 1
ATOM 1069 N N . SER A 1 137 ? 46.792 -28.291 -12.869 1.00 77.25 137 SER A N 1
ATOM 1070 C CA . SER A 1 137 ? 47.984 -28.144 -12.027 1.00 77.25 137 SER A CA 1
ATOM 1071 C C . SER A 1 137 ? 47.907 -27.007 -10.999 1.00 77.25 137 SER A C 1
ATOM 1073 O O . SER A 1 137 ? 48.821 -26.892 -10.186 1.00 77.25 137 SER A O 1
ATOM 1075 N N . TYR A 1 138 ? 46.865 -26.166 -11.048 1.00 82.31 138 TYR A N 1
ATOM 1076 C CA . TYR A 1 138 ? 46.676 -24.937 -10.251 1.00 82.31 138 TYR A CA 1
ATOM 1077 C C . TYR A 1 138 ? 47.866 -23.970 -10.323 1.00 82.31 138 TYR A C 1
ATOM 1079 O O . TYR A 1 138 ? 48.262 -23.339 -9.337 1.00 82.31 138 TYR A O 1
ATOM 1087 N N . LYS A 1 139 ? 48.483 -23.914 -11.507 1.00 85.25 139 LYS A N 1
ATOM 1088 C CA . LYS A 1 139 ? 49.714 -23.168 -11.778 1.00 85.25 139 LYS A CA 1
ATOM 1089 C C . LYS A 1 139 ? 49.704 -22.598 -13.188 1.00 85.25 139 LYS A C 1
ATOM 1091 O O . LYS A 1 139 ? 49.115 -23.178 -14.097 1.00 85.25 139 LYS A O 1
ATOM 1096 N N . ASN A 1 140 ? 50.435 -21.508 -13.374 1.00 84.12 140 ASN A N 1
ATOM 1097 C CA . ASN A 1 140 ? 50.739 -20.958 -14.688 1.00 84.12 140 ASN A CA 1
ATOM 1098 C C . ASN A 1 140 ? 51.650 -21.900 -15.488 1.00 84.12 140 ASN A C 1
ATOM 1100 O O . ASN A 1 140 ? 52.719 -22.295 -15.018 1.00 84.12 140 ASN A O 1
ATOM 1104 N N . ILE A 1 141 ? 51.233 -22.235 -16.711 1.00 81.75 141 ILE A N 1
ATOM 1105 C CA . ILE A 1 141 ? 52.022 -23.014 -17.668 1.00 81.75 141 ILE A CA 1
ATOM 1106 C C . ILE A 1 141 ? 52.811 -22.066 -18.580 1.00 81.75 141 ILE A C 1
ATOM 1108 O O . ILE A 1 141 ? 52.303 -21.030 -19.014 1.00 81.75 141 ILE A O 1
ATOM 1112 N N . PHE A 1 142 ? 54.044 -22.459 -18.910 1.00 77.88 142 PHE A N 1
ATOM 1113 C CA . PHE A 1 142 ? 54.907 -21.790 -19.884 1.00 77.88 142 PHE A CA 1
ATOM 1114 C C . PHE A 1 142 ? 54.985 -22.578 -21.208 1.00 77.88 142 PHE A C 1
ATOM 1116 O O . PHE A 1 142 ? 54.947 -23.809 -21.176 1.00 77.88 142 PHE A O 1
ATOM 1123 N N . PRO A 1 143 ? 55.142 -21.904 -22.365 1.00 79.50 143 PRO A N 1
ATOM 1124 C CA . PRO A 1 143 ? 55.330 -20.459 -22.527 1.00 79.50 143 PRO A CA 1
ATOM 1125 C C . PRO A 1 143 ? 54.026 -19.655 -22.380 1.00 79.50 143 PRO A C 1
ATOM 1127 O O . PRO A 1 143 ? 52.938 -20.141 -22.688 1.00 79.50 143 PRO A O 1
ATOM 1130 N N . ALA A 1 144 ? 54.151 -18.412 -21.909 1.00 84.38 144 ALA A N 1
ATOM 1131 C CA . ALA A 1 144 ? 53.042 -17.463 -21.830 1.00 84.38 144 ALA A CA 1
ATOM 1132 C C . ALA A 1 144 ? 52.529 -17.083 -23.233 1.00 84.38 144 ALA A C 1
ATOM 1134 O O . ALA A 1 144 ? 53.258 -17.161 -24.225 1.00 84.38 144 ALA A O 1
ATOM 1135 N N . ARG A 1 145 ? 51.262 -16.665 -23.328 1.00 87.88 145 ARG A N 1
ATOM 1136 C CA . ARG A 1 145 ? 50.654 -16.245 -24.595 1.00 87.88 145 ARG A CA 1
ATOM 1137 C C . ARG A 1 145 ? 51.068 -14.808 -24.902 1.00 87.88 145 ARG A C 1
ATOM 1139 O O . ARG A 1 145 ? 50.590 -13.885 -24.243 1.00 87.88 145 ARG A O 1
ATOM 1146 N N . ARG A 1 146 ? 51.887 -14.609 -25.937 1.00 88.50 146 ARG A N 1
ATOM 1147 C CA . ARG A 1 146 ? 52.199 -13.270 -26.452 1.00 88.50 146 ARG A CA 1
ATOM 1148 C C . ARG A 1 146 ? 50.939 -12.622 -27.025 1.00 88.50 146 ARG A C 1
ATOM 1150 O O . ARG A 1 146 ? 50.299 -13.180 -27.913 1.00 88.50 146 ARG A O 1
ATOM 1157 N N . VAL A 1 147 ? 50.603 -11.439 -26.530 1.00 88.75 147 VAL A N 1
ATOM 1158 C CA . VAL A 1 147 ? 49.468 -10.633 -26.973 1.00 88.75 147 VAL A CA 1
ATOM 1159 C C . VAL A 1 147 ? 49.981 -9.333 -27.573 1.00 88.75 147 VAL A C 1
ATOM 1161 O O . VAL A 1 147 ? 50.685 -8.565 -26.917 1.00 88.75 147 VAL A O 1
ATOM 1164 N N . ASN A 1 148 ? 49.627 -9.097 -28.835 1.00 85.25 148 ASN A N 1
ATOM 1165 C CA . ASN A 1 148 ? 50.004 -7.892 -29.559 1.00 85.25 148 ASN A CA 1
ATOM 1166 C C . ASN A 1 148 ? 48.957 -6.779 -29.372 1.00 85.25 148 ASN A C 1
ATOM 1168 O O . ASN A 1 148 ? 47.775 -7.074 -29.172 1.00 85.25 148 ASN A O 1
ATOM 1172 N N . PRO A 1 149 ? 49.367 -5.505 -29.485 1.00 83.19 149 PRO A N 1
ATOM 1173 C CA . PRO A 1 149 ? 48.452 -4.373 -29.513 1.00 83.19 149 PRO A CA 1
ATOM 1174 C C . PRO A 1 149 ? 47.382 -4.539 -30.587 1.00 83.19 149 PRO A C 1
ATOM 1176 O O . PRO A 1 149 ? 47.668 -4.999 -31.693 1.00 83.19 149 PRO A O 1
ATOM 1179 N N . SER A 1 150 ? 46.158 -4.156 -30.252 1.00 86.56 150 SER A N 1
ATOM 1180 C CA . SER A 1 150 ? 44.968 -4.316 -31.087 1.00 86.56 150 SER A CA 1
ATOM 1181 C C . SER A 1 150 ? 44.113 -3.060 -30.984 1.00 86.56 150 SER A C 1
ATOM 1183 O O . SER A 1 150 ? 44.260 -2.317 -30.020 1.00 86.56 150 SER A O 1
ATOM 1185 N N . ASP A 1 151 ? 43.243 -2.817 -31.958 1.00 87.00 151 ASP A N 1
ATOM 1186 C CA . ASP A 1 151 ? 42.415 -1.607 -32.018 1.00 87.00 151 ASP A CA 1
ATOM 1187 C C . ASP A 1 151 ? 41.271 -1.667 -30.979 1.00 87.00 151 ASP A C 1
ATOM 1189 O O . ASP A 1 151 ? 40.855 -0.645 -30.425 1.00 87.00 151 ASP A O 1
ATOM 1193 N N . VAL A 1 152 ? 40.829 -2.887 -30.642 1.00 91.69 152 VAL A N 1
ATOM 1194 C CA . VAL A 1 152 ? 39.859 -3.184 -29.580 1.00 91.69 152 VAL A CA 1
ATOM 1195 C C . VAL A 1 152 ? 40.422 -4.244 -28.631 1.00 91.69 152 VAL A C 1
ATOM 1197 O O . VAL A 1 152 ? 40.959 -5.267 -29.061 1.00 91.69 152 VAL A O 1
ATOM 1200 N N . ILE A 1 153 ? 40.267 -4.024 -27.325 1.00 93.94 153 ILE A N 1
ATOM 1201 C CA . ILE A 1 153 ? 40.624 -4.994 -26.282 1.00 93.94 153 ILE A CA 1
ATOM 1202 C C . ILE A 1 153 ? 39.349 -5.401 -25.549 1.00 93.94 153 ILE A C 1
ATOM 1204 O O . ILE A 1 153 ? 38.689 -4.564 -24.940 1.00 93.94 153 ILE A O 1
ATOM 1208 N N . ILE A 1 154 ? 39.019 -6.688 -25.567 1.00 95.06 154 ILE A N 1
ATOM 1209 C CA . ILE A 1 154 ? 37.935 -7.254 -24.765 1.00 95.06 154 ILE A CA 1
ATOM 1210 C C . ILE A 1 154 ? 38.553 -7.874 -23.515 1.00 95.06 154 ILE A C 1
ATOM 1212 O O . ILE A 1 154 ? 39.331 -8.819 -23.617 1.00 95.06 154 ILE A O 1
ATOM 1216 N N . LEU A 1 155 ? 38.211 -7.352 -22.341 1.00 95.94 155 LEU A N 1
ATOM 1217 C CA . LEU A 1 155 ? 38.569 -7.932 -21.051 1.00 95.94 155 LEU A CA 1
ATOM 1218 C C . LEU A 1 155 ? 37.363 -8.704 -20.511 1.00 95.94 155 LEU A C 1
ATOM 1220 O O . LEU A 1 155 ? 36.350 -8.102 -20.170 1.00 95.94 155 LEU A O 1
ATOM 1224 N N . GLU A 1 156 ? 37.460 -10.028 -20.442 1.00 94.88 156 GLU A N 1
ATOM 1225 C CA . GLU A 1 156 ? 36.407 -10.918 -19.940 1.00 94.88 156 GLU A CA 1
ATOM 1226 C C . GLU A 1 156 ? 36.772 -11.450 -18.551 1.00 94.88 156 GLU A C 1
ATOM 1228 O O . GLU A 1 156 ? 37.900 -11.886 -18.334 1.00 94.88 156 GLU A O 1
ATOM 1233 N N . GLY A 1 157 ? 35.823 -11.498 -17.614 1.00 92.38 157 GLY A N 1
ATOM 1234 C CA . GLY A 1 157 ? 36.021 -12.254 -16.376 1.00 92.38 157 GLY A CA 1
ATOM 1235 C C . GLY A 1 157 ? 34.832 -12.237 -15.428 1.00 92.38 157 GLY A C 1
ATOM 1236 O O . GLY A 1 157 ? 33.826 -11.572 -15.668 1.00 92.38 157 GLY A O 1
ATOM 1237 N N . ILE A 1 158 ? 34.908 -13.017 -14.351 1.00 90.94 158 ILE A N 1
ATOM 1238 C CA . ILE A 1 158 ? 33.815 -13.115 -13.372 1.00 90.94 158 ILE A CA 1
ATOM 1239 C C . ILE A 1 158 ? 33.736 -11.900 -12.441 1.00 90.94 158 ILE A C 1
ATOM 1241 O O . ILE A 1 158 ? 32.644 -11.565 -11.985 1.00 90.94 158 ILE A O 1
ATOM 1245 N N . LEU A 1 159 ? 34.865 -11.223 -12.199 1.00 91.12 159 LEU A N 1
ATOM 1246 C CA . LEU A 1 159 ? 35.011 -10.163 -11.197 1.00 91.12 159 LEU A CA 1
ATOM 1247 C C . LEU A 1 159 ? 35.782 -8.937 -11.715 1.00 91.12 159 LEU A C 1
ATOM 1249 O O . LEU A 1 159 ? 36.214 -8.105 -10.926 1.00 91.12 159 LEU A O 1
ATOM 1253 N N . ILE A 1 160 ? 35.924 -8.756 -13.030 1.00 93.69 160 ILE A N 1
ATOM 1254 C CA . ILE A 1 160 ? 36.655 -7.607 -13.611 1.00 93.69 160 ILE A CA 1
ATOM 1255 C C . ILE A 1 160 ? 36.038 -6.235 -13.274 1.00 93.69 160 ILE A C 1
ATOM 1257 O O . ILE A 1 160 ? 36.691 -5.209 -13.437 1.00 93.69 160 ILE A O 1
ATOM 1261 N N . PHE A 1 161 ? 34.783 -6.197 -12.806 1.00 94.19 161 PHE A N 1
ATOM 1262 C CA . PHE A 1 161 ? 34.132 -4.981 -12.306 1.00 94.19 161 PHE A CA 1
ATOM 1263 C C . PHE A 1 161 ? 34.280 -4.795 -10.794 1.00 94.19 161 PHE A C 1
ATOM 1265 O O . PHE A 1 161 ? 33.682 -3.871 -10.258 1.00 94.19 161 PHE A O 1
ATOM 1272 N N . HIS A 1 162 ? 35.028 -5.640 -10.086 1.00 93.31 162 HIS A N 1
ATOM 1273 C CA . HIS A 1 162 ? 35.225 -5.506 -8.645 1.00 93.31 162 HIS A CA 1
ATOM 1274 C C . HIS A 1 162 ? 36.174 -4.343 -8.308 1.00 93.31 162 HIS A C 1
ATOM 1276 O O . HIS A 1 162 ? 35.786 -3.421 -7.586 1.00 93.31 162 HIS A O 1
ATOM 1282 N N . ASP A 1 163 ? 37.383 -4.340 -8.882 1.00 93.12 163 ASP A N 1
ATOM 1283 C CA . ASP A 1 163 ? 38.405 -3.317 -8.622 1.00 93.12 163 ASP A CA 1
ATOM 1284 C C . ASP A 1 163 ? 38.126 -2.029 -9.436 1.00 93.12 163 ASP A C 1
ATOM 1286 O O . ASP A 1 163 ? 38.011 -2.089 -10.667 1.00 93.12 163 ASP A O 1
ATOM 1290 N N . PRO A 1 164 ? 38.011 -0.851 -8.785 1.00 92.88 164 PRO A N 1
ATOM 1291 C CA . PRO A 1 164 ? 37.810 0.429 -9.464 1.00 92.88 164 PRO A CA 1
ATOM 1292 C C . PRO A 1 164 ? 38.856 0.743 -10.538 1.00 92.88 164 PRO A C 1
ATOM 1294 O O . PRO A 1 164 ? 38.492 1.205 -11.615 1.00 92.88 164 PRO A O 1
ATOM 1297 N N . ARG A 1 165 ? 40.130 0.421 -10.298 1.00 95.50 165 ARG A N 1
ATOM 1298 C CA . ARG A 1 165 ? 41.240 0.730 -11.210 1.00 95.50 165 ARG A CA 1
ATOM 1299 C C . ARG A 1 165 ? 41.090 -0.022 -12.525 1.00 95.50 165 ARG A C 1
ATOM 1301 O O . ARG A 1 165 ? 41.302 0.547 -13.587 1.00 95.50 165 ARG A O 1
ATOM 1308 N N . VAL A 1 166 ? 40.655 -1.282 -12.467 1.00 93.31 166 VAL A N 1
ATOM 1309 C CA . VAL A 1 166 ? 40.399 -2.104 -13.661 1.00 93.31 166 VAL A CA 1
ATOM 1310 C C . VAL A 1 166 ? 39.172 -1.580 -14.419 1.00 93.31 166 VAL A C 1
ATOM 1312 O O . VAL A 1 166 ? 39.180 -1.529 -15.649 1.00 93.31 166 VAL A O 1
ATOM 1315 N N . ARG A 1 167 ? 38.130 -1.120 -13.705 1.00 95.12 167 ARG A N 1
ATOM 1316 C CA . ARG A 1 167 ? 36.939 -0.500 -14.317 1.00 95.12 167 ARG A CA 1
ATOM 1317 C C . ARG A 1 167 ? 37.256 0.800 -15.052 1.00 95.12 167 ARG A C 1
ATOM 1319 O O . ARG A 1 167 ? 36.643 1.065 -16.089 1.00 95.12 167 ARG A O 1
ATOM 1326 N N . ASP A 1 168 ? 38.169 1.603 -14.527 1.00 93.81 168 ASP A N 1
ATOM 1327 C CA . ASP A 1 168 ? 38.517 2.909 -15.093 1.00 93.81 168 ASP A CA 1
ATOM 1328 C C . ASP A 1 168 ? 39.313 2.784 -16.403 1.00 93.81 168 ASP A C 1
ATOM 1330 O O . ASP A 1 168 ? 39.309 3.698 -17.228 1.00 93.81 168 ASP A O 1
ATOM 1334 N N . LEU A 1 169 ? 39.916 1.617 -16.661 1.00 91.56 169 LEU A N 1
ATOM 1335 C CA . LEU A 1 169 ? 40.550 1.300 -17.944 1.00 91.56 169 LEU A CA 1
ATOM 1336 C C . LEU A 1 169 ? 39.540 1.026 -19.071 1.00 91.56 169 LEU A C 1
ATOM 1338 O O . LEU A 1 169 ? 39.915 1.079 -20.240 1.00 91.56 169 LEU A O 1
ATOM 1342 N N . MET A 1 170 ? 38.279 0.724 -18.742 1.00 94.12 170 MET A N 1
ATOM 1343 C CA . MET A 1 170 ? 37.268 0.273 -19.703 1.00 94.12 170 MET A CA 1
ATOM 1344 C C . MET A 1 170 ? 36.466 1.432 -20.296 1.00 94.12 170 MET A C 1
ATOM 1346 O O . MET A 1 170 ? 35.768 2.149 -19.571 1.00 94.12 170 MET A O 1
ATOM 1350 N N . SER A 1 171 ? 36.459 1.523 -21.625 1.00 94.81 171 SER A N 1
ATOM 1351 C CA . SER A 1 171 ? 35.617 2.433 -22.411 1.00 94.81 171 SER A CA 1
ATOM 1352 C C . SER A 1 171 ? 34.142 2.012 -22.408 1.00 94.81 171 SER A C 1
ATOM 1354 O O . SER A 1 171 ? 33.255 2.861 -22.394 1.00 94.81 171 SER A O 1
ATOM 1356 N N . MET A 1 172 ? 33.870 0.704 -22.381 1.00 93.06 172 MET A N 1
ATOM 1357 C CA . MET A 1 172 ? 32.523 0.128 -22.324 1.00 93.06 172 MET A CA 1
ATOM 1358 C C . MET A 1 172 ? 32.472 -1.023 -21.318 1.00 93.06 172 MET A C 1
ATOM 1360 O O . MET A 1 172 ? 33.433 -1.776 -21.185 1.00 93.06 172 MET A O 1
ATOM 1364 N N . LYS A 1 173 ? 31.352 -1.161 -20.601 1.00 96.69 173 LYS A N 1
ATOM 1365 C CA . LYS A 1 173 ? 31.149 -2.170 -19.554 1.00 96.69 173 LYS A CA 1
ATOM 1366 C C . LYS A 1 173 ? 29.845 -2.918 -19.820 1.00 96.69 173 LYS A C 1
ATOM 1368 O O . LYS A 1 173 ? 28.780 -2.309 -19.827 1.00 96.69 173 LYS A O 1
ATOM 1373 N N . ILE A 1 174 ? 29.932 -4.225 -20.031 1.00 93.44 174 ILE A N 1
ATOM 1374 C CA . ILE A 1 174 ? 28.810 -5.124 -20.295 1.00 93.44 174 ILE A CA 1
ATOM 1375 C C . ILE A 1 174 ? 28.741 -6.137 -19.153 1.00 93.44 174 ILE A C 1
ATOM 1377 O O . ILE A 1 174 ? 29.716 -6.835 -18.882 1.00 93.44 174 ILE A O 1
ATOM 1381 N N . PHE A 1 175 ? 27.595 -6.225 -18.479 1.00 93.38 175 PHE A N 1
ATOM 1382 C CA . PHE A 1 175 ? 27.343 -7.255 -17.474 1.00 93.38 175 PHE A CA 1
ATOM 1383 C C . PHE A 1 175 ? 26.341 -8.272 -18.021 1.00 93.38 175 PHE A C 1
ATOM 1385 O O . PHE A 1 175 ? 25.200 -7.927 -18.319 1.00 93.38 175 PHE A O 1
ATOM 1392 N N . VAL A 1 176 ? 26.770 -9.525 -18.162 1.00 88.88 176 VAL A N 1
ATOM 1393 C CA . VAL A 1 176 ? 25.923 -10.626 -18.628 1.00 88.88 176 VAL A CA 1
ATOM 1394 C C . VAL A 1 176 ? 25.202 -11.230 -17.431 1.00 88.88 176 VAL A C 1
ATOM 1396 O O . VAL A 1 176 ? 25.770 -12.055 -16.703 1.00 88.88 176 VAL A O 1
ATOM 1399 N N . ASP A 1 177 ? 23.955 -10.803 -17.243 1.00 84.69 177 ASP A N 1
ATOM 1400 C CA . ASP A 1 177 ? 23.063 -11.331 -16.218 1.00 84.69 177 ASP A CA 1
ATOM 1401 C C . ASP A 1 177 ? 22.313 -12.571 -16.721 1.00 84.69 177 ASP A C 1
ATOM 1403 O O . ASP A 1 177 ? 21.855 -12.652 -17.861 1.00 84.69 177 ASP A O 1
ATOM 1407 N N . THR A 1 178 ? 22.251 -13.602 -15.890 1.00 77.19 178 THR A N 1
ATOM 1408 C CA . THR A 1 178 ? 21.589 -14.873 -16.197 1.00 77.19 178 THR A CA 1
ATOM 1409 C C . THR A 1 178 ? 21.203 -15.519 -14.883 1.00 77.19 178 THR A C 1
ATOM 1411 O O . THR A 1 178 ? 22.015 -15.540 -13.952 1.00 77.19 178 THR A O 1
ATOM 1414 N N . ASP A 1 179 ? 20.004 -16.098 -14.830 1.00 64.12 179 ASP A N 1
ATOM 1415 C CA . ASP A 1 179 ? 19.492 -16.771 -13.640 1.00 64.12 179 ASP A CA 1
ATOM 1416 C C . ASP A 1 179 ? 20.496 -17.785 -13.080 1.00 64.12 179 ASP A C 1
ATOM 1418 O O . ASP A 1 179 ? 21.122 -18.562 -13.815 1.00 64.12 179 ASP A O 1
ATOM 1422 N N . ALA A 1 180 ? 20.642 -17.786 -11.753 1.00 57.38 180 ALA A N 1
ATOM 1423 C CA . ALA A 1 180 ? 21.589 -18.644 -11.045 1.00 57.38 180 ALA A CA 1
ATOM 1424 C C . ALA A 1 180 ? 21.373 -20.133 -11.362 1.00 57.38 180 ALA A C 1
ATOM 1426 O O . ALA A 1 180 ? 22.347 -20.873 -11.494 1.00 57.38 180 ALA A O 1
ATOM 1427 N N . ASP A 1 181 ? 20.120 -20.545 -11.567 1.00 55.81 181 ASP A N 1
ATOM 1428 C CA . ASP A 1 181 ? 19.733 -21.923 -11.883 1.00 55.81 181 ASP A CA 1
ATOM 1429 C C . ASP A 1 181 ? 20.175 -22.327 -13.299 1.00 55.81 181 ASP A C 1
ATOM 1431 O O . ASP A 1 181 ? 20.746 -23.399 -13.502 1.00 55.81 181 ASP A O 1
ATOM 1435 N N . VAL A 1 182 ? 20.010 -21.433 -14.281 1.00 64.12 182 VAL A N 1
ATOM 1436 C CA . VAL A 1 182 ? 20.471 -21.649 -15.663 1.00 64.12 182 VAL A CA 1
ATOM 1437 C C . VAL A 1 182 ? 21.996 -21.690 -15.713 1.00 64.12 182 VAL A C 1
ATOM 1439 O O . VAL A 1 182 ? 22.577 -22.547 -16.380 1.00 64.12 182 VAL A O 1
ATOM 1442 N N . ARG A 1 183 ? 22.663 -20.796 -14.977 1.00 70.81 183 ARG A N 1
ATOM 1443 C CA . ARG A 1 183 ? 24.124 -20.800 -14.822 1.00 70.81 183 ARG A CA 1
ATOM 1444 C C . ARG A 1 183 ? 24.608 -22.080 -14.165 1.00 70.81 183 ARG A C 1
ATOM 1446 O O . ARG A 1 183 ? 25.606 -22.635 -14.610 1.00 70.81 183 ARG A O 1
ATOM 1453 N N . LEU A 1 184 ? 23.911 -22.561 -13.140 1.00 58.66 184 LEU A N 1
ATOM 1454 C CA . LEU A 1 184 ? 24.242 -23.808 -12.469 1.00 58.66 184 LEU A CA 1
ATOM 1455 C C . LEU A 1 184 ? 24.084 -24.998 -13.419 1.00 58.66 184 LEU A C 1
ATOM 1457 O O . LEU A 1 184 ? 25.031 -25.755 -13.583 1.00 58.66 184 LEU A O 1
ATOM 1461 N N . ALA A 1 185 ? 22.957 -25.117 -14.123 1.00 59.06 185 ALA A N 1
ATOM 1462 C CA . ALA A 1 185 ? 22.736 -26.179 -15.104 1.00 59.06 185 ALA A CA 1
ATOM 1463 C C . ALA A 1 185 ? 23.781 -26.157 -16.236 1.00 59.06 185 ALA A C 1
ATOM 1465 O O . ALA A 1 185 ? 24.337 -27.193 -16.604 1.00 59.06 185 ALA A O 1
ATOM 1466 N N . ARG A 1 186 ? 24.111 -24.966 -16.756 1.00 66.88 186 ARG A N 1
ATOM 1467 C CA . ARG A 1 186 ? 25.171 -24.783 -17.762 1.00 66.88 186 ARG A CA 1
ATOM 1468 C C . ARG A 1 186 ? 26.549 -25.133 -17.210 1.00 66.88 186 ARG A C 1
ATOM 1470 O O . ARG A 1 186 ? 27.325 -25.759 -17.923 1.00 66.88 186 ARG A O 1
ATOM 1477 N N . ARG A 1 187 ? 26.846 -24.760 -15.960 1.00 65.06 187 ARG A N 1
ATOM 1478 C CA . ARG A 1 187 ? 28.103 -25.084 -15.271 1.00 65.06 187 ARG A CA 1
ATOM 1479 C C . ARG A 1 187 ? 28.231 -26.590 -15.073 1.00 65.06 187 ARG A C 1
ATOM 1481 O O . ARG A 1 187 ? 29.250 -27.143 -15.458 1.00 65.06 187 ARG A O 1
ATOM 1488 N N . ILE A 1 188 ? 27.173 -27.247 -14.598 1.00 56.56 188 ILE A N 1
ATOM 1489 C CA . ILE A 1 188 ? 27.098 -28.704 -14.458 1.00 56.56 188 ILE A CA 1
ATOM 1490 C C . ILE A 1 188 ? 27.380 -29.364 -15.806 1.00 56.56 188 ILE A C 1
ATOM 1492 O O . ILE A 1 188 ? 28.292 -30.178 -15.884 1.00 56.56 188 ILE A O 1
ATOM 1496 N N . ARG A 1 189 ? 26.672 -28.974 -16.877 1.00 60.06 189 ARG A N 1
ATOM 1497 C CA . ARG A 1 189 ? 26.843 -29.555 -18.221 1.00 60.06 189 ARG A CA 1
ATOM 1498 C C . ARG A 1 189 ? 28.243 -29.323 -18.799 1.00 60.06 189 ARG A C 1
ATOM 1500 O O . ARG A 1 189 ? 28.844 -30.251 -19.322 1.00 60.06 189 ARG A O 1
ATOM 1507 N N . ARG A 1 190 ? 28.771 -28.100 -18.699 1.00 61.56 190 ARG A N 1
ATOM 1508 C CA . ARG A 1 190 ? 30.116 -27.737 -19.175 1.00 61.56 190 ARG A CA 1
ATOM 1509 C C . ARG A 1 190 ? 31.199 -28.506 -18.416 1.00 61.56 190 ARG A C 1
ATOM 1511 O O . ARG A 1 190 ? 32.112 -29.054 -19.024 1.00 61.56 190 ARG A O 1
ATOM 1518 N N . ASP A 1 191 ? 31.088 -28.579 -17.093 1.00 51.31 191 ASP A N 1
ATOM 1519 C CA . ASP A 1 191 ? 32.125 -29.172 -16.248 1.00 51.31 191 ASP A CA 1
ATOM 1520 C C . ASP A 1 191 ? 32.091 -30.719 -16.281 1.00 51.31 191 ASP A C 1
ATOM 1522 O O . ASP A 1 191 ? 33.146 -31.342 -16.141 1.00 51.31 191 ASP A O 1
ATOM 1526 N N . THR A 1 192 ? 30.931 -31.336 -16.575 1.00 53.78 192 THR A N 1
ATOM 1527 C CA . THR A 1 192 ? 30.812 -32.791 -16.837 1.00 53.78 192 THR A CA 1
ATOM 1528 C C . THR A 1 192 ? 31.216 -33.206 -18.253 1.00 53.78 192 THR A C 1
ATOM 1530 O O . THR A 1 192 ? 31.810 -34.270 -18.402 1.00 53.78 192 THR A O 1
ATOM 1533 N N . VAL A 1 193 ? 30.919 -32.408 -19.287 1.00 53.81 193 VAL A N 1
ATOM 1534 C CA . VAL A 1 193 ? 31.141 -32.799 -20.696 1.00 53.81 193 VAL A CA 1
ATOM 1535 C C . VAL A 1 193 ? 32.492 -32.323 -21.246 1.00 53.81 193 VAL A C 1
ATOM 1537 O O . VAL A 1 193 ? 33.135 -33.065 -21.980 1.00 53.81 193 VAL A O 1
ATOM 1540 N N . GLU A 1 194 ? 32.960 -31.120 -20.892 1.00 45.38 194 GLU A N 1
ATOM 1541 C CA . GLU A 1 194 ? 34.145 -30.504 -21.524 1.00 45.38 194 GLU A CA 1
ATOM 1542 C C . GLU A 1 194 ? 35.415 -30.550 -20.657 1.00 45.38 194 GLU A C 1
ATOM 1544 O O . GLU A 1 194 ? 36.523 -30.470 -21.186 1.00 45.38 194 GLU A O 1
ATOM 1549 N N . LYS A 1 195 ? 35.295 -30.666 -19.324 1.00 41.50 195 LYS A N 1
ATOM 1550 C CA . LYS A 1 195 ? 36.446 -30.568 -18.398 1.00 41.50 195 LYS A CA 1
ATOM 1551 C C . LYS A 1 195 ? 36.780 -31.843 -17.615 1.00 41.50 195 LYS A C 1
ATOM 1553 O O . LYS A 1 195 ? 37.749 -31.815 -16.855 1.00 41.50 195 LYS A O 1
ATOM 1558 N N . CYS A 1 196 ? 36.042 -32.941 -17.812 1.00 41.78 196 CYS A N 1
ATOM 1559 C CA . CYS A 1 196 ? 36.229 -34.223 -17.111 1.00 41.78 196 CYS A CA 1
ATOM 1560 C C . CYS A 1 196 ? 36.477 -34.059 -15.594 1.00 41.78 196 CYS A C 1
ATOM 1562 O O . CYS A 1 196 ? 37.424 -34.642 -15.061 1.00 41.78 196 CYS A O 1
ATOM 1564 N N . ARG A 1 197 ? 35.680 -33.228 -14.899 1.00 44.50 197 ARG A N 1
ATOM 1565 C CA . ARG A 1 197 ? 35.734 -33.108 -13.430 1.00 44.50 197 ARG A CA 1
ATOM 1566 C C . ARG A 1 197 ? 34.609 -33.894 -12.751 1.00 44.50 197 ARG A C 1
ATOM 1568 O O . ARG A 1 197 ? 33.531 -34.079 -13.305 1.00 44.50 197 ARG A O 1
ATOM 1575 N N . ASP A 1 198 ? 34.936 -34.363 -11.552 1.00 51.31 198 ASP A N 1
ATOM 1576 C CA . ASP A 1 198 ? 34.256 -35.391 -10.768 1.00 51.31 198 ASP A CA 1
ATOM 1577 C C . ASP A 1 198 ? 32.838 -34.986 -10.312 1.00 51.31 198 ASP A C 1
ATOM 1579 O O . ASP A 1 198 ? 32.624 -33.899 -9.768 1.00 51.31 198 ASP A O 1
ATOM 1583 N N . ILE A 1 199 ? 31.873 -35.892 -10.500 1.00 53.28 199 ILE A N 1
ATOM 1584 C CA . ILE A 1 199 ? 30.445 -35.751 -10.152 1.00 53.28 199 ILE A CA 1
ATOM 1585 C C . ILE A 1 199 ? 30.230 -35.386 -8.669 1.00 53.28 199 ILE A C 1
ATOM 1587 O O . ILE A 1 199 ? 29.199 -34.823 -8.293 1.00 53.28 199 ILE A O 1
ATOM 1591 N N . ASN A 1 200 ? 31.243 -35.656 -7.844 1.00 48.81 200 ASN A N 1
ATOM 1592 C CA . ASN A 1 200 ? 31.284 -35.384 -6.416 1.00 48.81 200 ASN A CA 1
ATOM 1593 C C . ASN A 1 200 ? 31.087 -33.900 -6.055 1.00 48.81 200 ASN A C 1
ATOM 1595 O O . ASN A 1 200 ? 30.366 -33.625 -5.104 1.00 48.81 200 ASN A O 1
ATOM 1599 N N . MET A 1 201 ? 31.572 -32.929 -6.843 1.00 51.72 201 MET A N 1
ATOM 1600 C CA . MET A 1 201 ? 31.368 -31.503 -6.507 1.00 51.72 201 MET A CA 1
ATOM 1601 C C . MET A 1 201 ? 29.902 -31.044 -6.620 1.00 51.72 201 MET A C 1
ATOM 1603 O O . MET A 1 201 ? 29.459 -30.162 -5.885 1.00 51.72 201 MET A O 1
ATOM 1607 N N . VAL A 1 202 ? 29.128 -31.639 -7.535 1.00 52.19 202 VAL A N 1
ATOM 1608 C CA . VAL A 1 202 ? 27.686 -31.357 -7.669 1.00 52.19 202 VAL A CA 1
ATOM 1609 C C . VAL A 1 202 ? 26.920 -31.986 -6.506 1.00 52.19 202 VAL A C 1
ATOM 1611 O O . VAL A 1 202 ? 26.016 -31.363 -5.944 1.00 52.19 202 VAL A O 1
ATOM 1614 N N . LEU A 1 203 ? 27.320 -33.196 -6.106 1.00 59.94 203 LEU A N 1
ATOM 1615 C CA . LEU A 1 203 ? 26.787 -33.861 -4.919 1.00 59.94 203 LEU A CA 1
ATOM 1616 C C . LEU A 1 203 ? 27.100 -33.064 -3.646 1.00 59.94 203 LEU A C 1
ATOM 1618 O O . LEU A 1 203 ? 26.226 -32.938 -2.792 1.00 59.94 203 LEU A O 1
ATOM 1622 N N . ASP A 1 204 ? 28.280 -32.453 -3.543 1.00 68.81 204 ASP A N 1
ATOM 1623 C CA . ASP A 1 204 ? 28.662 -31.626 -2.394 1.00 68.81 204 ASP A CA 1
ATOM 1624 C C . ASP A 1 204 ? 27.853 -30.326 -2.305 1.00 68.81 204 ASP A C 1
ATOM 1626 O O . ASP A 1 204 ? 27.504 -29.894 -1.208 1.00 68.81 204 ASP A O 1
ATOM 1630 N N . GLN A 1 205 ? 27.448 -29.735 -3.434 1.00 66.75 205 GLN A N 1
ATOM 1631 C CA . GLN A 1 205 ? 26.543 -28.582 -3.417 1.00 66.75 205 GLN A CA 1
ATOM 1632 C C . GLN A 1 205 ? 25.135 -28.956 -2.930 1.00 66.75 205 GLN A C 1
ATOM 1634 O O . GLN A 1 205 ? 24.543 -28.225 -2.133 1.00 66.75 205 GLN A O 1
ATOM 1639 N N . ILE A 1 206 ? 24.595 -30.089 -3.395 1.00 74.81 206 ILE A N 1
ATOM 1640 C CA . ILE A 1 206 ? 23.299 -30.608 -2.929 1.00 74.81 206 ILE A CA 1
ATOM 1641 C C . ILE A 1 206 ? 23.376 -30.924 -1.433 1.00 74.81 206 ILE A C 1
ATOM 1643 O O . ILE A 1 206 ? 22.503 -30.496 -0.676 1.00 74.81 206 ILE A O 1
ATOM 1647 N N . ARG A 1 207 ? 24.459 -31.576 -0.994 1.00 78.00 207 ARG A N 1
ATOM 1648 C CA . ARG A 1 207 ? 24.751 -31.829 0.423 1.00 78.00 207 ARG A CA 1
ATOM 1649 C C . ARG A 1 207 ? 24.846 -30.540 1.231 1.00 78.00 207 ARG A C 1
ATOM 1651 O O . ARG A 1 207 ? 24.249 -30.476 2.293 1.00 78.00 207 ARG A O 1
ATOM 1658 N N . GLY A 1 208 ? 25.504 -29.498 0.722 1.00 81.38 208 GLY A N 1
ATOM 1659 C CA . GLY A 1 208 ? 25.599 -28.196 1.389 1.00 81.38 208 GLY A CA 1
ATOM 1660 C C . GLY A 1 208 ? 24.234 -27.543 1.623 1.00 81.38 208 GLY A C 1
ATOM 1661 O O . GLY A 1 208 ? 23.948 -27.092 2.730 1.00 81.38 208 GLY A O 1
ATOM 1662 N N . MET A 1 209 ? 23.345 -27.563 0.622 1.00 85.00 209 MET A N 1
ATOM 1663 C CA . MET A 1 209 ? 21.960 -27.095 0.799 1.00 85.00 209 MET A CA 1
ATOM 1664 C C . MET A 1 209 ? 21.208 -27.954 1.818 1.00 85.00 209 MET A C 1
ATOM 1666 O O . MET A 1 209 ? 20.467 -27.439 2.651 1.00 85.00 209 MET A O 1
ATOM 1670 N N . HIS A 1 210 ? 21.443 -29.263 1.784 1.00 85.38 210 HIS A N 1
ATOM 1671 C CA . HIS A 1 210 ? 20.910 -30.212 2.746 1.00 85.38 210 HIS A CA 1
ATOM 1672 C C . HIS A 1 210 ? 21.421 -29.984 4.180 1.00 85.38 210 HIS A C 1
ATOM 1674 O O . HIS A 1 210 ? 20.658 -30.200 5.119 1.00 85.38 210 HIS A O 1
ATOM 1680 N N . THR A 1 211 ? 22.653 -29.521 4.370 1.00 84.56 211 THR A N 1
ATOM 1681 C CA . THR A 1 211 ? 23.174 -29.114 5.680 1.00 84.56 211 THR A CA 1
ATOM 1682 C C . THR A 1 211 ? 22.421 -27.891 6.199 1.00 84.56 211 THR A C 1
ATOM 1684 O O . THR A 1 211 ? 21.927 -27.914 7.321 1.00 84.56 211 THR A O 1
ATOM 1687 N N . LEU A 1 212 ? 22.250 -26.862 5.363 1.00 84.88 212 LEU A N 1
ATOM 1688 C CA . LEU A 1 212 ? 21.614 -25.595 5.752 1.00 84.88 212 LEU A CA 1
ATOM 1689 C C . LEU A 1 212 ? 20.144 -25.775 6.148 1.00 84.88 212 LEU A C 1
ATOM 1691 O O . LEU A 1 212 ? 19.714 -25.295 7.186 1.00 84.88 212 LEU A O 1
ATOM 1695 N N . ILE A 1 213 ? 19.363 -26.546 5.389 1.00 85.06 213 ILE A N 1
ATOM 1696 C CA . ILE A 1 213 ? 17.955 -26.807 5.750 1.00 85.06 213 ILE A CA 1
ATOM 1697 C C . ILE A 1 213 ? 17.794 -27.708 6.994 1.00 85.06 213 ILE A C 1
ATOM 1699 O O . ILE A 1 213 ? 16.676 -27.911 7.458 1.00 85.06 213 ILE A O 1
ATOM 1703 N N . ARG A 1 214 ? 18.874 -28.315 7.503 1.00 84.56 214 ARG A N 1
ATOM 1704 C CA . ARG A 1 214 ? 18.855 -29.165 8.708 1.00 84.56 214 ARG A CA 1
ATOM 1705 C C . ARG A 1 214 ? 19.444 -28.478 9.933 1.00 84.56 214 ARG A C 1
ATOM 1707 O O . ARG A 1 214 ? 19.202 -28.936 11.047 1.00 84.56 214 ARG A O 1
ATOM 1714 N N . ASP A 1 215 ? 20.213 -27.416 9.735 1.00 82.62 215 ASP A N 1
ATOM 1715 C CA . ASP A 1 215 ? 20.823 -26.660 10.815 1.00 82.62 215 ASP A CA 1
ATOM 1716 C C . ASP A 1 215 ? 19.762 -25.832 11.556 1.00 82.62 215 ASP A C 1
ATOM 1718 O O . ASP A 1 215 ? 19.037 -25.031 10.964 1.00 82.62 215 ASP A O 1
ATOM 1722 N N . ALA A 1 216 ? 19.674 -26.038 12.871 1.00 78.31 216 ALA A N 1
ATOM 1723 C CA . ALA A 1 216 ? 18.722 -25.355 13.740 1.00 78.31 216 ALA A CA 1
ATOM 1724 C C . ALA A 1 216 ? 18.987 -23.843 13.846 1.00 78.31 216 ALA A C 1
ATOM 1726 O O . ALA A 1 216 ? 18.062 -23.091 14.150 1.00 78.31 216 ALA A O 1
ATOM 1727 N N . GLU A 1 217 ? 20.218 -23.403 13.568 1.00 79.31 217 GLU A N 1
ATOM 1728 C CA . GLU A 1 217 ? 20.621 -21.993 13.594 1.00 79.31 217 GLU A CA 1
ATOM 1729 C C . GLU A 1 217 ? 20.415 -21.289 12.240 1.00 79.31 217 GLU A C 1
ATOM 1731 O O . GLU A 1 217 ? 20.575 -20.069 12.136 1.00 79.31 217 GLU A O 1
ATOM 1736 N N . THR A 1 218 ? 20.039 -22.023 11.183 1.00 75.44 218 THR A N 1
ATOM 1737 C CA . THR A 1 218 ? 19.812 -21.422 9.864 1.00 75.44 218 THR A CA 1
ATOM 1738 C C . THR A 1 218 ? 18.630 -20.458 9.901 1.00 75.44 218 THR A C 1
ATOM 1740 O O . THR A 1 218 ? 17.534 -20.769 10.376 1.00 75.44 218 THR A O 1
ATOM 1743 N N . THR A 1 219 ? 18.842 -19.254 9.362 1.00 71.94 219 THR A N 1
ATOM 1744 C CA . THR A 1 219 ? 17.805 -18.223 9.337 1.00 71.94 219 THR A CA 1
ATOM 1745 C C . THR A 1 219 ? 16.609 -18.670 8.495 1.00 71.94 219 THR A C 1
ATOM 1747 O O . THR A 1 219 ? 16.740 -19.403 7.515 1.00 71.94 219 THR A O 1
ATOM 1750 N N . LYS A 1 220 ? 15.414 -18.163 8.817 1.00 60.50 220 LYS A N 1
ATOM 1751 C CA . LYS A 1 220 ? 14.196 -18.468 8.047 1.00 60.50 220 LYS A CA 1
ATOM 1752 C C . LYS A 1 220 ? 14.343 -18.136 6.554 1.00 60.50 220 LYS A C 1
ATOM 1754 O O . LYS A 1 220 ? 13.831 -18.870 5.714 1.00 60.50 220 LYS A O 1
ATOM 1759 N N . HIS A 1 221 ? 15.006 -17.025 6.230 1.00 64.19 221 HIS A N 1
ATOM 1760 C CA . HIS A 1 221 ? 15.219 -16.603 4.846 1.00 64.19 221 HIS A CA 1
ATOM 1761 C C . HIS A 1 221 ? 16.082 -17.615 4.088 1.00 64.19 221 HIS A C 1
ATOM 1763 O O . HIS A 1 221 ? 15.704 -18.063 3.007 1.00 64.19 221 HIS A O 1
ATOM 1769 N N . ASP A 1 222 ? 17.198 -18.021 4.690 1.00 68.44 222 ASP A N 1
ATOM 1770 C CA . ASP A 1 222 ? 18.129 -18.964 4.077 1.00 68.44 222 ASP A CA 1
ATOM 1771 C C . ASP A 1 222 ? 17.514 -20.357 3.970 1.00 68.44 222 ASP A C 1
ATOM 1773 O O . ASP A 1 222 ? 17.616 -20.985 2.919 1.00 68.44 222 ASP A O 1
ATOM 1777 N N . PHE A 1 223 ? 16.773 -20.804 4.990 1.00 80.25 223 PHE A N 1
ATOM 1778 C CA . PHE A 1 223 ? 16.012 -22.051 4.922 1.00 80.25 223 PHE A CA 1
ATOM 1779 C C . PHE A 1 223 ? 15.088 -22.066 3.699 1.00 80.25 223 PHE A C 1
ATOM 1781 O O . PHE A 1 223 ? 15.131 -23.006 2.909 1.00 80.25 223 PHE A O 1
ATOM 1788 N N . VAL A 1 224 ? 14.269 -21.020 3.517 1.00 71.50 224 VAL A N 1
ATOM 1789 C CA . VAL A 1 224 ? 13.334 -20.925 2.382 1.00 71.50 224 VAL A CA 1
ATOM 1790 C C . VAL A 1 224 ? 14.090 -20.896 1.058 1.00 71.50 224 VAL A C 1
ATOM 1792 O O . VAL A 1 224 ? 13.713 -21.607 0.129 1.00 71.50 224 VAL A O 1
ATOM 1795 N N . PHE A 1 225 ? 15.170 -20.119 0.978 1.00 73.06 225 PHE A N 1
ATOM 1796 C CA . PHE A 1 225 ? 15.991 -20.014 -0.222 1.00 73.06 225 PHE A CA 1
ATOM 1797 C C . PHE A 1 225 ? 16.595 -21.366 -0.629 1.00 73.06 225 PHE A C 1
ATOM 1799 O O . PHE A 1 225 ? 16.448 -21.794 -1.774 1.00 73.06 225 PHE A O 1
ATOM 1806 N N . TYR A 1 226 ? 17.243 -22.074 0.298 1.00 80.31 226 TYR A N 1
ATOM 1807 C CA . TYR A 1 226 ? 17.882 -23.358 0.002 1.00 80.31 226 TYR A CA 1
ATOM 1808 C C . TYR A 1 226 ? 16.871 -24.498 -0.175 1.00 80.31 226 TYR A C 1
ATOM 1810 O O . TYR A 1 226 ? 17.087 -25.369 -1.022 1.00 80.31 226 TYR A O 1
ATOM 1818 N N . ALA A 1 227 ? 15.740 -24.467 0.536 1.00 83.56 227 ALA A N 1
ATOM 1819 C CA . ALA A 1 227 ? 14.644 -25.406 0.319 1.00 83.56 227 ALA A CA 1
ATOM 1820 C C . ALA A 1 227 ? 14.019 -25.232 -1.074 1.00 83.56 227 ALA A C 1
ATOM 1822 O O . ALA A 1 227 ? 13.872 -26.227 -1.778 1.00 83.56 227 ALA A O 1
ATOM 1823 N N . ASP A 1 228 ? 13.714 -24.004 -1.520 1.00 79.12 228 ASP A N 1
ATOM 1824 C CA . ASP A 1 228 ? 13.162 -23.759 -2.867 1.00 79.12 228 ASP A CA 1
ATOM 1825 C C . ASP A 1 228 ? 14.114 -24.263 -3.959 1.00 79.12 228 ASP A C 1
ATOM 1827 O O . ASP A 1 228 ? 13.688 -24.925 -4.906 1.00 79.12 228 ASP A O 1
ATOM 1831 N N . ARG A 1 229 ? 15.426 -24.053 -3.785 1.00 80.12 229 ARG A N 1
ATOM 1832 C CA . ARG A 1 229 ? 16.443 -24.571 -4.712 1.00 80.12 229 ARG A CA 1
ATOM 1833 C C . ARG A 1 229 ? 16.442 -26.097 -4.792 1.00 80.12 229 ARG A C 1
ATOM 1835 O O . ARG A 1 229 ? 16.473 -26.642 -5.893 1.00 80.12 229 ARG A O 1
ATOM 1842 N N . LEU A 1 230 ? 16.364 -26.795 -3.659 1.00 84.88 230 LEU A N 1
ATOM 1843 C CA . LEU A 1 230 ? 16.258 -28.259 -3.648 1.00 84.88 230 LEU A CA 1
ATOM 1844 C C . LEU A 1 230 ? 14.940 -28.749 -4.255 1.00 84.88 230 LEU A C 1
ATOM 1846 O O . LEU A 1 230 ? 14.942 -29.710 -5.024 1.00 84.88 230 LEU A O 1
ATOM 1850 N N . ILE A 1 231 ? 13.824 -28.070 -3.973 1.00 88.31 231 ILE A N 1
ATOM 1851 C CA . ILE A 1 231 ? 12.516 -28.408 -4.544 1.00 88.31 231 ILE A CA 1
ATOM 1852 C C . ILE A 1 231 ? 12.569 -28.294 -6.067 1.00 88.31 231 ILE A C 1
ATOM 1854 O O . ILE A 1 231 ? 12.095 -29.200 -6.748 1.00 88.31 231 ILE A O 1
ATOM 1858 N N . ARG A 1 232 ? 13.166 -27.228 -6.614 1.00 83.81 232 ARG A N 1
ATOM 1859 C CA . ARG A 1 232 ? 13.335 -27.066 -8.066 1.00 83.81 232 ARG A CA 1
ATOM 1860 C C . ARG A 1 232 ? 14.109 -28.227 -8.675 1.00 83.81 232 ARG A C 1
ATOM 1862 O O . ARG A 1 232 ? 13.668 -28.770 -9.679 1.00 83.81 232 ARG A O 1
ATOM 1869 N N . LEU A 1 233 ? 15.204 -28.660 -8.046 1.00 84.12 233 LEU A N 1
ATOM 1870 C CA . LEU A 1 233 ? 15.977 -29.813 -8.524 1.00 84.12 233 LEU A CA 1
ATOM 1871 C C . LEU A 1 233 ? 15.137 -31.098 -8.546 1.00 84.12 233 LEU A C 1
ATOM 1873 O O . LEU A 1 233 ? 15.155 -31.827 -9.537 1.00 84.12 233 LEU A O 1
ATOM 1877 N N . VAL A 1 234 ? 14.365 -31.353 -7.486 1.00 89.38 234 VAL A N 1
ATOM 1878 C CA . VAL A 1 234 ? 13.455 -32.507 -7.408 1.00 89.38 234 VAL A CA 1
ATOM 1879 C C . VAL A 1 234 ? 12.349 -32.420 -8.461 1.00 89.38 234 VAL A C 1
ATOM 1881 O O . VAL A 1 234 ? 12.029 -33.423 -9.099 1.00 89.38 234 VAL A O 1
ATOM 1884 N N . VAL A 1 235 ? 11.773 -31.235 -8.671 1.00 88.88 235 VAL A N 1
ATOM 1885 C CA . VAL A 1 235 ? 10.742 -30.992 -9.687 1.00 88.88 235 VAL A CA 1
ATOM 1886 C C . VAL A 1 235 ? 11.291 -31.231 -11.089 1.00 88.88 235 VAL A C 1
ATOM 1888 O O . VAL A 1 235 ? 10.691 -32.002 -11.833 1.00 88.88 235 VAL A O 1
ATOM 1891 N N . GLU A 1 236 ? 12.428 -30.632 -11.442 1.00 85.94 236 GLU A N 1
ATOM 1892 C CA . GLU A 1 236 ? 13.069 -30.806 -12.751 1.00 85.94 236 GLU A CA 1
ATOM 1893 C C . GLU A 1 236 ? 13.403 -32.279 -13.016 1.00 85.94 236 GLU A C 1
ATOM 1895 O O . GLU A 1 236 ? 13.099 -32.817 -14.084 1.00 85.94 236 GLU A O 1
ATOM 1900 N N . HIS A 1 237 ? 13.937 -32.983 -12.012 1.00 85.50 237 HIS A N 1
ATOM 1901 C CA . HIS A 1 237 ? 14.188 -34.419 -12.120 1.00 85.50 237 HIS A CA 1
ATOM 1902 C C . HIS A 1 237 ? 12.889 -35.223 -12.295 1.00 85.50 237 HIS A C 1
ATOM 1904 O O . HIS A 1 237 ? 12.819 -36.138 -13.116 1.00 85.50 237 HIS A O 1
ATOM 1910 N N . GLY A 1 238 ? 11.827 -34.847 -11.578 1.00 88.25 238 GLY A N 1
ATOM 1911 C CA . GLY A 1 238 ? 10.491 -35.419 -11.731 1.00 88.25 238 GLY A CA 1
ATOM 1912 C C . GLY A 1 238 ? 9.916 -35.242 -13.136 1.00 88.25 238 GLY A C 1
ATOM 1913 O O . GLY A 1 238 ? 9.360 -36.189 -13.698 1.00 88.25 238 GLY A O 1
ATOM 1914 N N . LEU A 1 239 ? 10.090 -34.062 -13.734 1.00 86.94 239 LEU A N 1
ATOM 1915 C CA . LEU A 1 239 ? 9.665 -33.773 -15.105 1.00 86.94 239 LEU A CA 1
ATOM 1916 C C . LEU A 1 239 ? 10.426 -34.618 -16.133 1.00 86.94 239 LEU A C 1
ATOM 1918 O O . LEU A 1 239 ? 9.831 -35.050 -17.120 1.00 86.94 239 LEU A O 1
ATOM 1922 N N . GLY A 1 240 ? 11.696 -34.939 -15.872 1.00 82.50 240 GLY A N 1
ATOM 1923 C CA . GLY A 1 240 ? 12.507 -35.836 -16.701 1.00 82.50 240 GLY A CA 1
ATOM 1924 C C . GLY A 1 240 ? 11.979 -37.275 -16.807 1.00 82.50 240 GLY A C 1
ATOM 1925 O O . GLY A 1 240 ? 12.375 -38.013 -17.705 1.00 82.50 240 GLY A O 1
ATOM 1926 N N . HIS A 1 241 ? 11.063 -37.693 -15.928 1.00 85.62 241 HIS A N 1
ATOM 1927 C CA . HIS A 1 241 ? 10.443 -39.021 -15.976 1.00 85.62 241 HIS A CA 1
ATOM 1928 C C . HIS A 1 241 ? 9.124 -39.081 -16.752 1.00 85.62 241 HIS A C 1
ATOM 1930 O O . HIS A 1 241 ? 8.531 -40.167 -16.852 1.00 85.62 241 HIS A O 1
ATOM 1936 N N . LEU A 1 242 ? 8.659 -37.942 -17.267 1.00 85.88 242 LEU A N 1
ATOM 1937 C CA . LEU A 1 242 ? 7.487 -37.861 -18.126 1.00 85.88 242 LEU A CA 1
ATOM 1938 C C . LEU A 1 242 ? 7.798 -38.420 -19.524 1.00 85.88 242 LEU A C 1
ATOM 1940 O O . LEU A 1 242 ? 8.945 -38.395 -19.966 1.00 85.88 242 LEU A O 1
ATOM 1944 N N . PRO A 1 243 ? 6.790 -38.940 -20.244 1.00 80.69 243 PRO A N 1
ATOM 1945 C CA . PRO A 1 243 ? 6.988 -39.392 -21.613 1.00 80.69 243 PRO A CA 1
ATOM 1946 C C . PRO A 1 243 ? 7.299 -38.204 -22.534 1.00 80.69 243 PRO A C 1
ATOM 1948 O O . PRO A 1 243 ? 6.587 -37.199 -22.524 1.00 80.69 243 PRO A O 1
ATOM 1951 N N . PHE A 1 244 ? 8.333 -38.349 -23.359 1.00 79.12 244 PHE A N 1
ATOM 1952 C CA . PHE A 1 244 ? 8.705 -37.399 -24.406 1.00 79.12 244 PHE A CA 1
ATOM 1953 C C . PHE A 1 244 ? 8.399 -38.007 -25.774 1.00 79.12 244 PHE A C 1
ATOM 1955 O O . PHE A 1 244 ? 8.646 -39.193 -25.994 1.00 79.12 244 PHE A O 1
ATOM 1962 N N . THR A 1 245 ? 7.873 -37.206 -26.699 1.00 75.88 245 THR A N 1
ATOM 1963 C CA . THR A 1 245 ? 7.675 -37.623 -28.097 1.00 75.88 245 THR A CA 1
ATOM 1964 C C . THR A 1 245 ? 8.613 -36.843 -28.998 1.00 75.88 245 THR A C 1
ATOM 1966 O O . THR A 1 245 ? 8.607 -35.615 -28.946 1.00 75.88 245 THR A O 1
ATOM 1969 N N . GLU A 1 246 ? 9.392 -37.529 -29.831 1.00 80.00 246 GLU A N 1
ATOM 1970 C CA . GLU A 1 246 ? 10.262 -36.881 -30.816 1.00 80.00 246 GLU A CA 1
ATOM 1971 C C . GLU A 1 246 ? 9.455 -35.949 -31.730 1.00 80.00 246 GLU A C 1
ATOM 1973 O O . GLU A 1 246 ? 8.336 -36.264 -32.147 1.00 80.00 246 GLU A O 1
ATOM 1978 N N . LYS A 1 247 ? 10.007 -34.770 -32.010 1.00 83.38 247 LYS A N 1
ATOM 1979 C CA . LYS A 1 247 ? 9.370 -33.747 -32.832 1.00 83.38 247 LYS A CA 1
ATOM 1980 C C . LYS A 1 247 ? 10.418 -33.001 -33.633 1.00 83.38 247 LYS A C 1
ATOM 1982 O O . LYS A 1 247 ? 11.372 -32.464 -33.077 1.00 83.38 247 LYS A O 1
ATOM 1987 N N . GLN A 1 248 ? 10.180 -32.895 -34.932 1.00 87.81 248 GLN A N 1
ATOM 1988 C CA . GLN A 1 248 ? 10.972 -32.037 -35.798 1.00 87.81 248 GLN A CA 1
ATOM 1989 C C . GLN A 1 248 ? 10.326 -30.658 -35.899 1.00 87.81 248 GLN A C 1
ATOM 1991 O O . GLN A 1 248 ? 9.107 -30.532 -36.043 1.00 87.81 248 GLN A O 1
ATOM 1996 N N . VAL A 1 249 ? 11.147 -29.620 -35.804 1.00 85.31 249 VAL A N 1
ATOM 1997 C CA . VAL A 1 249 ? 10.742 -28.232 -36.035 1.00 85.31 249 VAL A CA 1
ATOM 1998 C C . VAL A 1 249 ? 11.679 -27.594 -37.046 1.00 85.31 249 VAL A C 1
ATOM 2000 O O . VAL A 1 249 ? 12.859 -27.931 -37.110 1.00 85.31 249 VAL A O 1
ATOM 2003 N N . ILE A 1 250 ? 11.151 -26.659 -37.827 1.00 91.75 250 ILE A N 1
ATOM 2004 C CA . ILE A 1 250 ? 11.971 -25.792 -38.668 1.00 91.75 250 ILE A CA 1
ATOM 2005 C C . ILE A 1 250 ? 12.392 -24.613 -37.793 1.00 91.75 250 ILE A C 1
ATOM 2007 O O . ILE A 1 250 ? 11.545 -23.918 -37.227 1.00 91.75 250 ILE A O 1
ATOM 2011 N N . THR A 1 251 ? 13.696 -24.428 -37.621 1.00 85.50 251 THR A N 1
ATOM 2012 C CA . THR A 1 251 ? 14.258 -23.308 -36.868 1.00 85.50 251 THR A CA 1
ATOM 2013 C C . THR A 1 251 ? 14.028 -21.996 -37.631 1.00 85.50 251 THR A C 1
ATOM 2015 O O . THR A 1 251 ? 13.849 -22.010 -38.850 1.00 85.50 251 THR A O 1
ATOM 2018 N N . PRO A 1 252 ? 14.100 -20.829 -36.965 1.00 68.75 252 PRO A N 1
ATOM 2019 C CA . PRO A 1 252 ? 14.033 -19.531 -37.646 1.00 68.75 252 PRO A CA 1
ATOM 2020 C C . PRO A 1 252 ? 15.114 -19.317 -38.720 1.00 68.75 252 PRO A C 1
ATOM 2022 O O . PRO A 1 252 ? 14.972 -18.438 -39.562 1.00 68.75 252 PRO A O 1
ATOM 2025 N N . THR A 1 253 ? 16.180 -20.124 -38.708 1.00 82.06 253 THR A N 1
ATOM 2026 C CA . THR A 1 253 ? 17.251 -20.123 -39.716 1.00 82.06 253 THR A CA 1
ATOM 2027 C C . THR A 1 253 ? 16.955 -21.031 -40.916 1.00 82.06 253 THR A C 1
ATOM 2029 O O . THR A 1 253 ? 17.802 -21.174 -41.790 1.00 82.06 253 THR A O 1
ATOM 2032 N N . GLY A 1 254 ? 15.783 -21.676 -40.958 1.00 76.75 254 GLY A N 1
ATOM 2033 C CA . GLY A 1 254 ? 15.378 -22.604 -42.019 1.00 76.75 254 GLY A CA 1
ATOM 2034 C C . GLY A 1 254 ? 15.906 -24.036 -41.864 1.00 76.75 254 GLY A C 1
ATOM 2035 O O . GLY A 1 254 ? 15.609 -24.885 -42.702 1.00 76.75 254 GLY A O 1
ATOM 2036 N N . SER A 1 255 ? 16.655 -24.334 -40.799 1.00 79.50 255 SER A N 1
ATOM 2037 C CA . SER A 1 255 ? 17.220 -25.664 -40.540 1.00 79.50 255 SER A CA 1
ATOM 2038 C C . SER A 1 255 ? 16.201 -26.577 -39.856 1.00 79.50 255 SER A C 1
ATOM 2040 O O . SER A 1 255 ? 15.362 -26.118 -39.086 1.00 79.50 255 SER A O 1
ATOM 2042 N N . VAL A 1 256 ? 16.283 -27.891 -40.075 1.00 85.62 256 VAL A N 1
ATOM 2043 C CA . VAL A 1 256 ? 15.462 -28.858 -39.328 1.00 85.62 256 VAL A CA 1
ATOM 2044 C C . VAL A 1 256 ? 16.161 -29.205 -38.013 1.00 85.62 256 VAL A C 1
ATOM 2046 O O . VAL A 1 256 ? 17.307 -29.647 -38.018 1.00 85.62 256 VAL A O 1
ATOM 2049 N N . TYR A 1 257 ? 15.470 -29.020 -36.889 1.00 83.88 257 TYR A N 1
ATOM 2050 C CA . TYR A 1 257 ? 15.908 -29.460 -35.566 1.00 83.88 257 TYR A CA 1
ATOM 2051 C C . TYR A 1 257 ? 15.028 -30.609 -35.076 1.00 83.88 257 TYR A C 1
ATOM 2053 O O . TYR A 1 257 ? 13.810 -30.461 -34.955 1.00 83.88 257 TYR A O 1
ATOM 2061 N N . THR A 1 258 ? 15.658 -31.739 -34.763 1.00 81.94 258 THR A N 1
ATOM 2062 C CA . THR A 1 258 ? 15.008 -32.889 -34.131 1.00 81.94 258 THR A CA 1
ATOM 2063 C C . THR A 1 258 ? 15.113 -32.748 -32.619 1.00 81.94 258 THR A C 1
ATOM 2065 O O . THR A 1 258 ? 16.180 -32.939 -32.037 1.00 81.94 258 THR A O 1
ATOM 2068 N N . GLY A 1 259 ? 14.002 -32.380 -31.990 1.00 83.81 259 GLY A N 1
ATOM 2069 C CA . GLY A 1 259 ? 13.868 -32.268 -30.543 1.00 83.81 259 GLY A CA 1
ATOM 2070 C C . GLY A 1 259 ? 12.795 -33.204 -29.999 1.00 83.81 259 GLY A C 1
ATOM 2071 O O . GLY A 1 259 ? 12.419 -34.194 -30.624 1.00 83.81 259 GLY A O 1
ATOM 2072 N N . VAL A 1 260 ? 12.267 -32.862 -28.828 1.00 77.25 260 VAL A N 1
ATOM 2073 C CA . VAL A 1 260 ? 11.157 -33.574 -28.188 1.00 77.25 260 VAL A CA 1
ATOM 2074 C C . VAL A 1 260 ? 10.038 -32.603 -27.811 1.00 77.25 260 VAL A C 1
ATOM 2076 O O . VAL A 1 260 ? 10.298 -31.456 -27.453 1.00 77.25 260 VAL A O 1
ATOM 2079 N N . ASP A 1 261 ? 8.787 -33.050 -27.907 1.00 76.38 261 ASP A N 1
ATOM 2080 C CA . ASP A 1 261 ? 7.617 -32.349 -27.371 1.00 76.38 261 ASP A CA 1
ATOM 2081 C C . ASP A 1 261 ? 7.439 -32.732 -25.896 1.00 76.38 261 ASP A C 1
ATOM 2083 O O . ASP A 1 261 ? 7.589 -33.899 -25.514 1.00 76.38 261 ASP A O 1
ATOM 2087 N N . PHE A 1 262 ? 7.109 -31.749 -25.063 1.00 70.06 262 PHE A N 1
ATOM 2088 C CA . PHE A 1 262 ? 6.838 -31.986 -23.648 1.00 70.06 262 PHE A CA 1
ATOM 2089 C C . PHE A 1 262 ? 5.507 -32.720 -23.464 1.00 70.06 262 PHE A C 1
ATOM 2091 O O . PHE A 1 262 ? 4.542 -32.504 -24.207 1.00 70.06 262 PHE A O 1
ATOM 2098 N N . CYS A 1 263 ? 5.432 -33.552 -22.423 1.00 74.69 263 CYS A N 1
ATOM 2099 C CA . CYS A 1 263 ? 4.198 -34.225 -22.043 1.00 74.69 263 CYS A CA 1
ATOM 2100 C C . CYS A 1 263 ? 3.072 -33.205 -21.795 1.00 74.69 263 CYS A C 1
ATOM 2102 O O . CYS A 1 263 ? 3.198 -32.273 -20.996 1.00 74.69 263 CYS A O 1
ATOM 2104 N N . LYS A 1 264 ? 1.949 -33.382 -22.493 1.00 76.69 264 LYS A N 1
ATOM 2105 C CA . LYS A 1 264 ? 0.769 -32.518 -22.368 1.00 76.69 264 LYS A CA 1
ATOM 2106 C C . LYS A 1 264 ? -0.096 -32.992 -21.200 1.00 76.69 264 LYS A C 1
ATOM 2108 O O . LYS A 1 264 ? -0.084 -34.159 -20.831 1.00 76.69 264 LYS A O 1
ATOM 2113 N N . ARG A 1 265 ? -0.918 -32.083 -20.659 1.00 86.31 265 ARG A N 1
ATOM 2114 C CA . ARG A 1 265 ? -1.890 -32.364 -19.580 1.00 86.31 265 ARG A CA 1
ATOM 2115 C C . ARG A 1 265 ? -1.248 -32.763 -18.237 1.00 86.31 265 ARG A C 1
ATOM 2117 O O . ARG A 1 265 ? -1.701 -33.686 -17.569 1.00 86.31 265 ARG A O 1
ATOM 2124 N N . LEU A 1 266 ? -0.246 -32.008 -17.795 1.00 91.62 266 LEU A N 1
ATOM 2125 C CA . LEU A 1 266 ? 0.320 -32.148 -16.449 1.00 91.62 266 LEU A CA 1
ATOM 2126 C C . LEU A 1 266 ? -0.610 -31.575 -15.368 1.00 91.62 266 LEU A C 1
ATOM 2128 O O . LEU A 1 266 ? -1.378 -30.634 -15.613 1.00 91.62 266 LEU A O 1
ATOM 2132 N N . CYS A 1 267 ? -0.538 -32.141 -14.168 1.00 94.94 267 CYS A N 1
ATOM 2133 C CA . CYS A 1 267 ? -1.166 -31.623 -12.959 1.00 94.94 267 CYS A CA 1
ATOM 2134 C C . CYS A 1 267 ? -0.216 -31.778 -11.773 1.00 94.94 267 CYS A C 1
ATOM 2136 O O . CYS A 1 267 ? 0.260 -32.878 -11.517 1.00 94.94 267 CYS A O 1
ATOM 2138 N N . GLY A 1 268 ? 0.006 -30.711 -11.012 1.00 96.19 268 GLY A N 1
ATOM 2139 C CA . GLY A 1 268 ? 0.530 -30.844 -9.653 1.00 96.19 268 GLY A CA 1
ATOM 2140 C C . GLY A 1 268 ? -0.610 -31.187 -8.702 1.00 96.19 268 GLY A C 1
ATOM 2141 O O . GLY A 1 268 ? -1.713 -30.667 -8.872 1.00 96.19 268 GLY A O 1
ATOM 2142 N N . VAL A 1 269 ? -0.392 -32.059 -7.726 1.00 96.88 269 VAL A N 1
ATOM 2143 C CA . VAL A 1 269 ? -1.355 -32.309 -6.647 1.00 96.88 269 VAL A CA 1
ATOM 2144 C C . VAL A 1 269 ? -0.633 -32.207 -5.315 1.00 96.88 269 VAL A C 1
ATOM 2146 O O . VAL A 1 269 ? 0.235 -33.020 -5.026 1.00 96.88 269 VAL A O 1
ATOM 2149 N N . SER A 1 270 ? -1.001 -31.229 -4.498 1.00 93.94 270 SER A N 1
ATOM 2150 C CA . SER A 1 270 ? -0.358 -30.987 -3.204 1.00 93.94 270 SER A CA 1
ATOM 2151 C C . SER A 1 270 ? -1.105 -31.704 -2.083 1.00 93.94 270 SER A C 1
ATOM 2153 O O . SER A 1 270 ? -2.328 -31.553 -1.962 1.00 93.94 270 SER A O 1
ATOM 2155 N N . ILE A 1 271 ? -0.382 -32.442 -1.236 1.00 90.62 271 ILE A N 1
ATOM 2156 C CA . ILE A 1 271 ? -0.920 -32.910 0.048 1.00 90.62 271 ILE A CA 1
ATOM 2157 C C . ILE A 1 271 ? -0.854 -31.737 1.037 1.00 90.62 271 ILE A C 1
ATOM 2159 O O . ILE A 1 271 ? 0.222 -31.210 1.318 1.00 90.62 271 ILE A O 1
ATOM 2163 N N . ILE A 1 272 ? -2.008 -31.274 1.525 1.00 78.88 272 ILE A N 1
ATOM 2164 C CA . ILE A 1 272 ? -2.107 -30.024 2.290 1.00 78.88 272 ILE A CA 1
ATOM 2165 C C . ILE A 1 272 ? -1.374 -30.105 3.633 1.00 78.88 272 ILE A C 1
ATOM 2167 O O . ILE A 1 272 ? -1.364 -31.130 4.320 1.00 78.88 272 ILE A O 1
ATOM 2171 N N . ARG A 1 273 ? -0.864 -28.915 3.979 1.00 67.56 273 ARG A N 1
ATOM 2172 C CA . ARG A 1 273 ? 0.027 -28.445 5.045 1.00 67.56 273 ARG A CA 1
ATOM 2173 C C . ARG A 1 273 ? 1.480 -28.331 4.597 1.00 67.56 273 ARG A C 1
ATOM 2175 O O . ARG A 1 273 ? 2.047 -27.256 4.745 1.00 67.56 273 ARG A O 1
ATOM 2182 N N . SER A 1 274 ? 2.066 -29.379 4.021 1.00 78.44 274 SER A N 1
ATOM 2183 C CA . SER A 1 274 ? 3.483 -29.394 3.614 1.00 78.44 274 SER A CA 1
ATOM 2184 C C . SER A 1 274 ? 3.681 -29.339 2.097 1.00 78.44 274 SER A C 1
ATOM 2186 O O . SER A 1 274 ? 4.550 -28.604 1.634 1.00 78.44 274 SER A O 1
ATOM 2188 N N . GLY A 1 275 ? 2.873 -30.052 1.306 1.00 82.62 275 GLY A N 1
ATOM 2189 C CA . GLY A 1 275 ? 3.037 -30.162 -0.152 1.00 82.62 275 GLY A CA 1
ATOM 2190 C C . GLY A 1 275 ? 2.896 -28.847 -0.920 1.00 82.62 275 GLY A C 1
ATOM 2191 O O . GLY A 1 275 ? 3.490 -28.680 -1.980 1.00 82.62 275 GLY A O 1
ATOM 2192 N N . GLU A 1 276 ? 2.165 -27.881 -0.362 1.00 85.38 276 GLU A N 1
ATOM 2193 C CA . GLU A 1 276 ? 1.942 -26.560 -0.968 1.00 85.38 276 GLU A CA 1
ATOM 2194 C C . GLU A 1 276 ? 3.232 -25.734 -1.095 1.00 85.38 276 GLU A C 1
ATOM 2196 O O . GLU A 1 276 ? 3.359 -24.920 -2.008 1.00 85.38 276 GLU A O 1
ATOM 2201 N N . SER A 1 277 ? 4.224 -25.994 -0.236 1.00 82.81 277 SER A N 1
ATOM 2202 C CA . SER A 1 277 ? 5.554 -25.371 -0.319 1.00 82.81 277 SER A CA 1
ATOM 2203 C C . SER A 1 277 ? 6.272 -25.651 -1.644 1.00 82.81 277 SER A C 1
ATOM 2205 O O . SER A 1 277 ? 7.133 -24.877 -2.050 1.00 82.81 277 SER A O 1
ATOM 2207 N N . MET A 1 278 ? 5.897 -26.728 -2.342 1.00 90.19 278 MET A N 1
ATOM 2208 C CA . MET A 1 278 ? 6.515 -27.138 -3.601 1.00 90.19 278 MET A CA 1
ATOM 2209 C C . MET A 1 278 ? 5.808 -26.565 -4.841 1.00 90.19 278 MET A C 1
ATOM 2211 O O . MET A 1 278 ? 6.309 -26.702 -5.958 1.00 90.19 278 MET A O 1
ATOM 2215 N N . GLU A 1 279 ? 4.648 -25.913 -4.679 1.00 88.44 279 GLU A N 1
ATOM 2216 C CA . GLU A 1 279 ? 3.843 -25.421 -5.806 1.00 88.44 279 GLU A CA 1
ATOM 2217 C C . GLU A 1 279 ? 4.535 -24.306 -6.590 1.00 88.44 279 GLU A C 1
ATOM 2219 O O . GLU A 1 279 ? 4.422 -24.261 -7.815 1.00 88.44 279 GLU A O 1
ATOM 2224 N N . ASN A 1 280 ? 5.246 -23.410 -5.900 1.00 79.31 280 ASN A N 1
ATOM 2225 C CA . ASN A 1 280 ? 5.907 -22.268 -6.531 1.00 79.31 280 ASN A CA 1
ATOM 2226 C C . ASN A 1 280 ? 7.015 -22.725 -7.480 1.00 79.31 280 ASN A C 1
ATOM 2228 O O . ASN A 1 280 ? 7.001 -22.354 -8.654 1.00 79.31 280 ASN A O 1
ATOM 2232 N N . ALA A 1 281 ? 7.903 -23.598 -7.002 1.00 80.62 281 ALA A N 1
ATOM 2233 C CA . ALA A 1 281 ? 8.921 -24.235 -7.828 1.00 80.62 281 ALA A CA 1
ATOM 2234 C C . ALA A 1 281 ? 8.292 -24.987 -9.013 1.00 80.62 281 ALA A C 1
ATOM 2236 O O . ALA A 1 281 ? 8.715 -24.811 -10.153 1.00 80.62 281 ALA A O 1
ATOM 2237 N N . LEU A 1 282 ? 7.209 -25.741 -8.783 1.00 86.75 282 LEU A N 1
ATOM 2238 C CA . LEU A 1 282 ? 6.521 -26.447 -9.863 1.00 86.75 282 LEU A CA 1
ATOM 2239 C C . LEU A 1 282 ? 5.948 -25.504 -10.933 1.00 86.75 282 LEU A C 1
ATOM 2241 O O . LEU A 1 282 ? 6.058 -25.782 -12.127 1.00 86.75 282 LEU A O 1
ATOM 2245 N N . ARG A 1 283 ? 5.347 -24.379 -10.533 1.00 84.75 283 ARG A N 1
ATOM 2246 C CA . ARG A 1 283 ? 4.820 -23.370 -11.467 1.00 84.75 283 ARG A CA 1
ATOM 2247 C C . ARG A 1 283 ? 5.925 -22.639 -12.222 1.00 84.75 283 ARG A C 1
ATOM 2249 O O . ARG A 1 283 ? 5.701 -22.268 -13.374 1.00 84.75 283 ARG A O 1
ATOM 2256 N N . ALA A 1 284 ? 7.083 -22.444 -11.593 1.00 77.25 284 ALA A N 1
ATOM 2257 C CA . ALA A 1 284 ? 8.250 -21.851 -12.235 1.00 77.25 284 ALA A CA 1
ATOM 2258 C C . ALA A 1 284 ? 8.792 -22.757 -13.354 1.00 77.25 284 ALA A C 1
ATOM 2260 O O . ALA A 1 284 ? 9.065 -22.265 -14.448 1.00 77.25 284 ALA A O 1
ATOM 2261 N N . CYS A 1 285 ? 8.849 -24.074 -13.120 1.00 79.69 285 CYS A N 1
ATOM 2262 C CA . CYS A 1 285 ? 9.286 -25.055 -14.120 1.00 79.69 285 CYS A CA 1
ATOM 2263 C C . CYS A 1 285 ? 8.218 -25.320 -15.203 1.00 79.69 285 CYS A C 1
ATOM 2265 O O . CYS A 1 285 ? 8.540 -25.521 -16.371 1.00 79.69 285 CYS A O 1
ATOM 2267 N N . CYS A 1 286 ? 6.927 -25.313 -14.844 1.00 81.19 286 CYS A N 1
ATOM 2268 C CA . CYS A 1 286 ? 5.814 -25.650 -15.741 1.00 81.19 286 CYS A CA 1
ATOM 2269 C C . CYS A 1 286 ? 4.769 -24.526 -15.831 1.00 81.19 286 CYS A C 1
ATOM 2271 O O . CYS A 1 286 ? 3.767 -24.515 -15.103 1.00 81.19 286 CYS A O 1
ATOM 2273 N N . LYS A 1 287 ? 4.945 -23.605 -16.789 1.00 75.31 287 LYS A N 1
ATOM 2274 C CA . LYS A 1 287 ? 3.981 -22.518 -17.039 1.00 75.31 287 LYS A CA 1
ATOM 2275 C C . LYS A 1 287 ? 2.583 -23.068 -17.356 1.00 75.31 287 LYS A C 1
ATOM 2277 O O . LYS A 1 287 ? 2.404 -23.867 -18.270 1.00 75.31 287 LYS A O 1
ATOM 2282 N N . GLY A 1 288 ? 1.574 -22.608 -16.611 1.00 75.62 288 GLY A N 1
ATOM 2283 C CA . GLY A 1 288 ? 0.167 -22.971 -16.833 1.00 75.62 288 GLY A CA 1
ATOM 2284 C C . GLY A 1 288 ? -0.260 -24.343 -16.291 1.00 75.62 288 GLY A C 1
ATOM 2285 O O . GLY A 1 288 ? -1.358 -24.802 -16.615 1.00 75.62 288 GLY A O 1
ATOM 2286 N N . ILE A 1 289 ? 0.561 -25.005 -15.465 1.00 88.81 289 ILE A N 1
ATOM 2287 C CA . ILE A 1 289 ? 0.186 -26.274 -14.826 1.00 88.81 289 ILE A CA 1
ATOM 2288 C C . ILE A 1 289 ? -1.054 -26.115 -13.926 1.00 88.81 289 ILE A C 1
ATOM 2290 O O . ILE A 1 289 ? -1.175 -25.159 -13.150 1.00 88.81 289 ILE A O 1
ATOM 2294 N N . LYS A 1 290 ? -1.999 -27.063 -14.019 1.00 91.69 290 LYS A N 1
ATOM 2295 C CA . LYS A 1 290 ? -3.139 -27.132 -13.091 1.00 91.69 290 LYS A CA 1
ATOM 2296 C C . LYS A 1 290 ? -2.659 -27.672 -11.745 1.00 91.69 290 LYS A C 1
ATOM 2298 O O . LYS A 1 290 ? -1.871 -28.613 -11.723 1.00 91.69 290 LYS A O 1
ATOM 2303 N N . ILE A 1 291 ? -3.174 -27.120 -10.648 1.00 93.62 291 ILE A N 1
ATOM 2304 C CA . ILE A 1 291 ? -2.889 -27.605 -9.294 1.00 93.62 291 ILE A CA 1
ATOM 2305 C C . ILE A 1 291 ? -4.172 -28.139 -8.660 1.00 93.62 291 ILE A C 1
ATOM 2307 O O . ILE A 1 291 ? -5.173 -27.425 -8.574 1.00 93.62 291 ILE A O 1
ATOM 2311 N N . GLY A 1 292 ? -4.133 -29.401 -8.244 1.00 93.00 292 GLY A N 1
ATOM 2312 C CA . GLY A 1 292 ? -5.115 -30.021 -7.368 1.00 93.00 292 GLY A CA 1
ATOM 2313 C C . GLY A 1 292 ? -4.628 -30.044 -5.920 1.00 93.00 292 GLY A C 1
ATOM 2314 O O . GLY A 1 292 ? -3.435 -29.917 -5.656 1.00 93.00 292 GLY A O 1
ATOM 2315 N N . LYS A 1 293 ? -5.548 -30.216 -4.973 1.00 92.75 293 LYS A N 1
ATOM 2316 C CA . LYS A 1 293 ? -5.220 -30.286 -3.545 1.00 92.75 293 LYS A CA 1
ATOM 2317 C C . LYS A 1 293 ? -5.929 -31.447 -2.865 1.00 92.75 293 LYS A C 1
ATOM 2319 O O . LYS A 1 293 ? -7.099 -31.701 -3.158 1.00 92.75 293 LYS A O 1
ATOM 2324 N N . ILE A 1 294 ? -5.229 -32.113 -1.950 1.00 91.56 294 ILE A N 1
ATOM 2325 C CA . ILE A 1 294 ? -5.761 -33.181 -1.099 1.00 91.56 294 ILE A CA 1
ATOM 2326 C C . ILE A 1 294 ? -5.395 -32.853 0.349 1.00 91.56 294 ILE A C 1
ATOM 2328 O O . ILE A 1 294 ? -4.220 -32.758 0.683 1.00 91.56 294 ILE A O 1
ATOM 2332 N N . LEU A 1 295 ? -6.384 -32.690 1.220 1.00 84.69 295 LEU A N 1
ATOM 2333 C CA . LEU A 1 295 ? -6.186 -32.593 2.663 1.00 84.69 295 LEU A CA 1
ATOM 2334 C C . LEU A 1 295 ? -6.459 -33.950 3.295 1.00 84.69 295 LEU A C 1
ATOM 2336 O O . LEU A 1 295 ? -7.514 -34.535 3.067 1.00 84.69 295 LEU A O 1
ATOM 2340 N N . ILE A 1 296 ? -5.530 -34.401 4.130 1.00 81.06 296 ILE A N 1
ATOM 2341 C CA . ILE A 1 296 ? -5.677 -35.604 4.944 1.00 81.06 296 ILE A CA 1
ATOM 2342 C C . ILE A 1 296 ? -5.616 -35.161 6.404 1.00 81.06 296 ILE A C 1
ATOM 2344 O O . ILE A 1 296 ? -4.560 -34.757 6.894 1.00 81.06 296 ILE A O 1
ATOM 2348 N N . HIS A 1 297 ? -6.757 -35.186 7.093 1.00 67.50 297 HIS A N 1
ATOM 2349 C CA . HIS A 1 297 ? -6.857 -34.845 8.511 1.00 67.50 297 HIS A CA 1
ATOM 2350 C C . HIS A 1 297 ? -7.326 -36.060 9.319 1.00 67.50 297 HIS A C 1
ATOM 2352 O O . HIS A 1 297 ? -8.205 -36.806 8.891 1.00 67.50 297 HIS A O 1
ATOM 2358 N N . ARG A 1 298 ? -6.736 -36.258 10.500 1.00 59.62 298 ARG A N 1
ATOM 2359 C CA . ARG A 1 298 ? -7.097 -37.326 11.436 1.00 59.62 298 ARG A CA 1
ATOM 2360 C C . ARG A 1 298 ? -7.884 -36.701 12.588 1.00 59.62 298 ARG A C 1
ATOM 2362 O O . ARG A 1 298 ? -7.294 -35.941 13.347 1.00 59.62 298 ARG A O 1
ATOM 2369 N N . GLU A 1 299 ? -9.184 -36.970 12.687 1.00 44.84 299 GLU A N 1
ATOM 2370 C CA . GLU A 1 299 ? -10.006 -36.483 13.803 1.00 44.84 299 GLU A CA 1
ATOM 2371 C C . GLU A 1 299 ? -9.961 -37.478 14.972 1.00 44.84 299 GLU A C 1
ATOM 2373 O O . GLU A 1 299 ? -10.468 -38.598 14.874 1.00 44.84 299 GLU A O 1
ATOM 2378 N N . GLY A 1 300 ? -9.358 -37.049 16.087 1.00 47.62 300 GLY A N 1
ATOM 2379 C CA . GLY A 1 300 ? -9.354 -37.767 17.367 1.00 47.62 300 GLY A CA 1
ATOM 2380 C C . GLY A 1 300 ? -8.721 -39.169 17.359 1.00 47.62 300 GLY A C 1
ATOM 2381 O O . GLY A 1 300 ? -8.125 -39.625 16.378 1.00 47.62 300 GLY A O 1
ATOM 2382 N N . ASP A 1 301 ? -8.883 -39.874 18.482 1.00 44.53 301 ASP A N 1
ATOM 2383 C CA . ASP A 1 301 ? -8.415 -41.258 18.673 1.00 44.53 301 ASP A CA 1
ATOM 2384 C C . ASP A 1 301 ? -9.332 -42.303 18.007 1.00 44.53 301 ASP A C 1
ATOM 2386 O O . ASP A 1 301 ? -8.945 -43.458 17.832 1.00 44.53 301 ASP A O 1
ATOM 2390 N N . ASN A 1 302 ? -10.523 -41.892 17.555 1.00 41.59 302 ASN A N 1
ATOM 2391 C CA . ASN A 1 302 ? -11.540 -42.776 16.969 1.00 41.59 302 ASN A CA 1
ATOM 2392 C C . ASN A 1 302 ? -11.269 -43.153 15.500 1.00 41.59 302 ASN A C 1
ATOM 2394 O O . ASN A 1 302 ? -12.041 -43.895 14.895 1.00 41.59 302 ASN A O 1
ATOM 2398 N N . GLY A 1 303 ? -10.177 -42.661 14.905 1.00 48.22 303 GLY A N 1
ATOM 2399 C CA . GLY A 1 303 ? -9.707 -43.103 13.589 1.00 48.22 303 GLY A CA 1
ATOM 2400 C C . GLY A 1 303 ? -10.523 -42.605 12.390 1.00 48.22 303 GLY A C 1
ATOM 2401 O O . GLY A 1 303 ? -10.253 -43.042 11.269 1.00 48.22 303 GLY A O 1
ATOM 2402 N N . GLN A 1 304 ? -11.474 -41.688 12.587 1.00 40.66 304 GLN A N 1
ATOM 2403 C CA . GLN A 1 304 ? -12.238 -41.077 11.499 1.00 40.66 304 GLN A CA 1
ATOM 2404 C C . GLN A 1 304 ? -11.366 -40.035 10.776 1.00 40.66 304 GLN A C 1
ATOM 2406 O O . GLN A 1 304 ? -10.678 -39.223 11.396 1.00 40.66 304 GLN A O 1
ATOM 2411 N N . GLN A 1 305 ? -11.308 -40.121 9.445 1.00 61.31 305 GLN A N 1
ATOM 2412 C CA . GLN A 1 305 ? -10.401 -39.322 8.617 1.00 61.31 305 GLN A CA 1
ATOM 2413 C C . GLN A 1 305 ? -11.204 -38.390 7.717 1.00 61.31 305 GLN A C 1
ATOM 2415 O O . GLN A 1 305 ? -11.994 -38.850 6.892 1.00 61.31 305 GLN A O 1
ATOM 2420 N N . LEU A 1 306 ? -10.981 -37.084 7.861 1.00 54.31 306 LEU A N 1
ATOM 2421 C CA . LEU A 1 306 ? -11.556 -36.080 6.977 1.00 54.31 306 LEU A CA 1
ATOM 2422 C C . LEU A 1 306 ? -10.627 -35.923 5.767 1.00 54.31 306 LEU A C 1
ATOM 2424 O O . LEU A 1 306 ? -9.495 -35.446 5.892 1.00 54.31 306 LEU A O 1
ATOM 2428 N N . ILE A 1 307 ? -11.110 -36.346 4.600 1.00 70.06 307 ILE A N 1
ATOM 2429 C CA . ILE A 1 307 ? -10.414 -36.190 3.323 1.00 70.06 307 ILE A CA 1
ATOM 2430 C C . ILE A 1 307 ? -11.142 -35.108 2.529 1.00 70.06 307 ILE A C 1
ATOM 2432 O O . ILE A 1 307 ? -12.264 -35.323 2.074 1.00 70.06 307 ILE A O 1
ATOM 2436 N N . TYR A 1 308 ? -10.508 -33.947 2.362 1.00 81.56 308 TYR A N 1
ATOM 2437 C CA . TYR A 1 308 ? -10.980 -32.916 1.433 1.00 81.56 308 TYR A CA 1
ATOM 2438 C C . TYR A 1 308 ? -10.160 -32.982 0.147 1.00 81.56 308 TYR A C 1
ATOM 2440 O O . TYR A 1 308 ? -8.939 -33.119 0.184 1.00 81.56 308 TYR A O 1
ATOM 2448 N N . GLU A 1 309 ? -10.821 -32.859 -1.000 1.00 87.31 309 GLU A N 1
ATOM 2449 C CA . GLU A 1 309 ? -10.166 -32.853 -2.302 1.00 87.31 309 GLU A CA 1
ATOM 2450 C C . GLU A 1 309 ? -10.698 -31.729 -3.190 1.00 87.31 309 GLU A C 1
ATOM 2452 O O . GLU A 1 309 ? -11.896 -31.451 -3.250 1.00 87.31 309 GLU A O 1
ATOM 2457 N N . LYS A 1 310 ? -9.791 -31.102 -3.933 1.00 91.88 310 LYS A N 1
ATOM 2458 C CA . LYS A 1 310 ? -10.112 -30.173 -5.013 1.00 91.88 310 LYS A CA 1
ATOM 2459 C C . LYS A 1 310 ? -9.212 -30.500 -6.189 1.00 91.88 310 LYS A C 1
ATOM 2461 O O . LYS A 1 310 ? -8.096 -29.998 -6.281 1.00 91.88 310 LYS A O 1
ATOM 2466 N N . LEU A 1 311 ? -9.685 -31.379 -7.065 1.00 93.50 311 LEU A N 1
ATOM 2467 C CA . LEU A 1 311 ? -8.940 -31.869 -8.224 1.00 93.50 311 LEU A CA 1
ATOM 2468 C C . LEU A 1 311 ? -9.568 -31.344 -9.528 1.00 93.50 311 LEU A C 1
ATOM 2470 O O . LEU A 1 311 ? -10.780 -31.113 -9.571 1.00 93.50 311 LEU A O 1
ATOM 2474 N N . PRO A 1 312 ? -8.785 -31.148 -10.605 1.00 91.62 312 PRO A N 1
ATOM 2475 C CA . PRO A 1 312 ? -9.337 -30.876 -11.929 1.00 91.62 312 PRO A CA 1
ATOM 2476 C C . PRO A 1 312 ? -10.359 -31.940 -12.350 1.00 91.62 312 PRO A C 1
ATOM 2478 O O . PRO A 1 312 ? -10.159 -33.126 -12.109 1.00 91.62 312 PRO A O 1
ATOM 2481 N N . LYS A 1 313 ? -11.440 -31.528 -13.027 1.00 92.00 313 LYS A N 1
ATOM 2482 C CA . LYS A 1 313 ? -12.478 -32.462 -13.509 1.00 92.00 313 LYS A CA 1
ATOM 2483 C C . LYS A 1 313 ? -11.926 -33.524 -14.466 1.00 92.00 313 LYS A C 1
ATOM 2485 O O . LYS A 1 313 ? -12.468 -34.614 -14.542 1.00 92.00 313 LYS A O 1
ATOM 2490 N N . ASP A 1 314 ? -10.851 -33.189 -15.171 1.00 93.88 314 ASP A N 1
ATOM 2491 C CA . ASP A 1 314 ? -10.156 -34.020 -16.149 1.00 93.88 314 ASP A CA 1
ATOM 2492 C C . ASP A 1 314 ? -8.913 -34.720 -15.565 1.00 93.88 314 ASP A C 1
ATOM 2494 O O . ASP A 1 314 ? -7.974 -34.999 -16.302 1.00 93.88 314 ASP A O 1
ATOM 2498 N N . ILE A 1 315 ? -8.848 -34.950 -14.244 1.00 95.75 315 ILE A N 1
ATOM 2499 C CA . ILE A 1 315 ? -7.654 -35.507 -13.580 1.00 95.75 315 ILE A CA 1
ATOM 2500 C C . ILE A 1 315 ? -7.300 -36.928 -14.043 1.00 95.75 315 ILE A C 1
ATOM 2502 O O . ILE A 1 315 ? -6.117 -37.242 -14.113 1.00 95.75 315 ILE A O 1
ATOM 2506 N N . SER A 1 316 ? -8.287 -37.754 -14.412 1.00 95.31 316 SER A N 1
ATOM 2507 C CA . SER A 1 316 ? -8.082 -39.133 -14.890 1.00 95.31 316 SER A CA 1
ATOM 2508 C C . SER A 1 316 ? -7.171 -39.219 -16.116 1.00 95.31 316 SER A C 1
ATOM 2510 O O . SER A 1 316 ? -6.432 -40.185 -16.277 1.00 95.31 316 SER A O 1
ATOM 2512 N N . ASP A 1 317 ? -7.179 -38.176 -16.949 1.00 92.94 317 ASP A N 1
ATOM 2513 C CA . ASP A 1 317 ? -6.475 -38.137 -18.233 1.00 92.94 317 ASP A CA 1
ATOM 2514 C C . ASP A 1 317 ? -5.148 -37.361 -18.143 1.00 92.94 317 ASP A C 1
ATOM 2516 O O . ASP A 1 317 ? -4.608 -36.917 -19.164 1.00 92.94 317 ASP A O 1
ATOM 2520 N N . ARG A 1 318 ? -4.657 -37.111 -16.921 1.00 93.81 318 ARG A N 1
ATOM 2521 C CA . ARG A 1 318 ? -3.477 -36.283 -16.639 1.00 93.81 318 ARG A CA 1
ATOM 2522 C C . ARG A 1 318 ? -2.331 -37.098 -16.055 1.00 93.81 318 ARG A C 1
ATOM 2524 O O . ARG A 1 318 ? -2.536 -38.098 -15.371 1.00 93.81 318 ARG A O 1
ATOM 2531 N N . HIS A 1 319 ? -1.114 -36.608 -16.274 1.00 94.25 319 HIS A N 1
ATOM 2532 C CA . HIS A 1 319 ? 0.047 -37.018 -15.486 1.00 94.25 319 HIS A CA 1
ATOM 2533 C C . HIS A 1 319 ? 0.111 -36.170 -14.219 1.00 94.25 319 HIS A C 1
ATOM 2535 O O . HIS A 1 319 ? 0.025 -34.939 -14.288 1.00 94.25 319 HIS A O 1
ATOM 2541 N N . VAL A 1 320 ? 0.233 -36.830 -13.070 1.00 97.12 320 VAL A N 1
ATOM 2542 C CA . VAL A 1 320 ? 0.157 -36.195 -11.756 1.00 97.12 320 VAL A CA 1
ATOM 2543 C C . VAL A 1 320 ? 1.525 -36.189 -11.090 1.00 97.12 320 VAL A C 1
ATOM 2545 O O . VAL A 1 320 ? 2.106 -37.241 -10.842 1.00 97.12 320 VAL A O 1
ATOM 2548 N N . LEU A 1 321 ? 1.999 -34.995 -10.751 1.00 97.44 321 LEU A N 1
ATOM 2549 C CA . LEU A 1 321 ? 3.116 -34.781 -9.841 1.00 97.44 321 LEU A CA 1
ATOM 2550 C C . LEU A 1 321 ? 2.530 -34.575 -8.442 1.00 97.44 321 LEU A C 1
ATOM 2552 O O . LEU A 1 321 ? 2.014 -33.501 -8.134 1.00 97.44 321 LEU A O 1
ATOM 2556 N N . LEU A 1 322 ? 2.527 -35.628 -7.626 1.00 97.56 322 LEU A N 1
ATOM 2557 C CA . LEU A 1 322 ? 2.074 -35.569 -6.238 1.00 97.56 322 LEU A CA 1
ATOM 2558 C C . LEU A 1 322 ? 3.179 -34.926 -5.391 1.00 97.56 322 LEU A C 1
ATOM 2560 O O . LEU A 1 322 ? 4.330 -35.337 -5.501 1.00 97.56 322 LEU A O 1
ATOM 2564 N N . LEU A 1 323 ? 2.846 -33.936 -4.567 1.00 96.19 323 LEU A N 1
ATOM 2565 C CA . LEU A 1 323 ? 3.816 -33.112 -3.843 1.00 96.19 323 LEU A CA 1
ATOM 2566 C C . LEU A 1 323 ? 3.640 -33.268 -2.333 1.00 96.19 323 LEU A C 1
ATOM 2568 O O . LEU A 1 323 ? 2.566 -32.973 -1.798 1.00 96.19 323 LEU A O 1
ATOM 2572 N N . ASP A 1 324 ? 4.705 -33.690 -1.656 1.00 92.44 324 ASP A N 1
ATOM 2573 C CA . ASP A 1 324 ? 4.852 -33.609 -0.200 1.00 92.44 324 ASP A CA 1
ATOM 2574 C C . ASP A 1 324 ? 6.349 -33.646 0.150 1.00 92.44 324 ASP A C 1
ATOM 2576 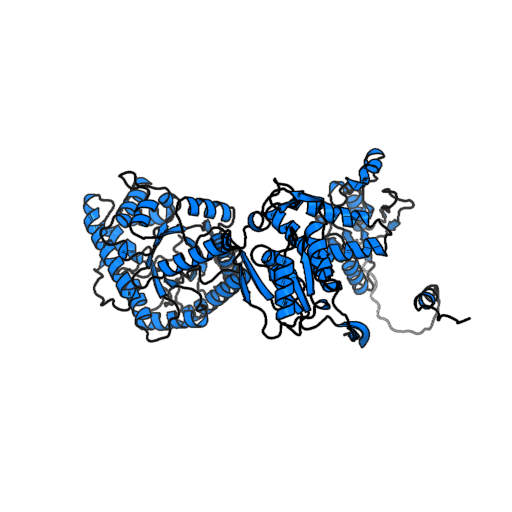O O . ASP A 1 324 ? 6.994 -34.653 -0.118 1.00 92.44 324 ASP A O 1
ATOM 2580 N N . PRO A 1 325 ? 6.943 -32.594 0.733 1.00 90.81 325 PRO A N 1
ATOM 2581 C CA . PRO A 1 325 ? 8.389 -32.509 0.939 1.00 90.81 325 PRO A CA 1
ATOM 2582 C C . PRO A 1 325 ? 8.953 -33.583 1.881 1.00 90.81 325 PRO A C 1
ATOM 2584 O O . PRO A 1 325 ? 10.151 -33.857 1.805 1.00 90.81 325 PRO A O 1
ATOM 2587 N N . ILE A 1 326 ? 8.133 -34.207 2.738 1.00 89.56 326 ILE A N 1
ATOM 2588 C CA . ILE A 1 326 ? 8.583 -35.241 3.681 1.00 89.56 326 ILE A CA 1
ATOM 2589 C C . ILE A 1 326 ? 7.754 -36.521 3.539 1.00 89.56 326 ILE A C 1
ATOM 2591 O O . ILE A 1 326 ? 6.589 -36.583 3.929 1.00 89.56 326 ILE A O 1
ATOM 2595 N N . LEU A 1 327 ? 8.400 -37.608 3.117 1.00 90.56 327 LEU A N 1
ATOM 2596 C CA . LEU A 1 327 ? 7.841 -38.957 3.161 1.00 90.56 327 LEU A CA 1
ATOM 2597 C C . LEU A 1 327 ? 8.268 -39.677 4.452 1.00 90.56 327 LEU A C 1
ATOM 2599 O O . LEU A 1 327 ? 9.285 -40.360 4.497 1.00 90.56 327 LEU A O 1
ATOM 2603 N N . GLY A 1 328 ? 7.464 -39.540 5.511 1.00 87.75 328 GLY A N 1
ATOM 2604 C CA . GLY A 1 328 ? 7.694 -40.195 6.807 1.00 87.75 328 GLY A CA 1
ATOM 2605 C C . GLY A 1 328 ? 7.214 -41.654 6.863 1.00 87.75 328 GLY A C 1
ATOM 2606 O O . GLY A 1 328 ? 7.869 -42.575 6.387 1.00 87.75 328 GLY A O 1
ATOM 2607 N N . THR A 1 329 ? 6.048 -41.895 7.471 1.00 86.62 329 THR A N 1
ATOM 2608 C CA . THR A 1 329 ? 5.463 -43.250 7.601 1.00 86.62 329 THR A CA 1
ATOM 2609 C C . THR A 1 329 ? 4.876 -43.801 6.301 1.00 86.62 329 THR A C 1
ATOM 2611 O O . THR A 1 329 ? 4.675 -45.008 6.192 1.00 86.62 329 THR A O 1
ATOM 2614 N N . GLY A 1 330 ? 4.581 -42.929 5.333 1.00 86.81 330 GLY A N 1
ATOM 2615 C CA . GLY A 1 330 ? 3.912 -43.271 4.076 1.00 86.81 330 GLY A CA 1
ATOM 2616 C C . GLY A 1 330 ? 2.383 -43.247 4.131 1.00 86.81 330 GLY A C 1
ATOM 2617 O O . GLY A 1 330 ? 1.756 -43.335 3.082 1.00 86.81 330 GLY A O 1
ATOM 2618 N N . ASN A 1 331 ? 1.763 -43.068 5.303 1.00 87.19 331 ASN A N 1
ATOM 2619 C CA . ASN A 1 331 ? 0.300 -43.126 5.440 1.00 87.19 331 ASN A CA 1
ATOM 2620 C C . ASN A 1 331 ? -0.422 -42.076 4.580 1.00 87.19 331 ASN A C 1
ATOM 2622 O O . ASN A 1 331 ? -1.307 -42.429 3.802 1.00 87.19 331 ASN A O 1
ATOM 2626 N N . SER A 1 332 ? -0.020 -40.804 4.679 1.00 86.81 332 SER A N 1
ATOM 2627 C CA . SER A 1 332 ? -0.629 -39.714 3.905 1.00 86.81 332 SER A CA 1
ATOM 2628 C C . SER A 1 332 ? -0.430 -39.909 2.401 1.00 86.81 332 SER A C 1
ATOM 2630 O O . SER A 1 332 ? -1.382 -39.811 1.631 1.00 86.81 332 SER A O 1
ATOM 2632 N N . ALA A 1 333 ? 0.786 -40.279 1.986 1.00 91.31 333 ALA A N 1
ATOM 2633 C CA . ALA A 1 333 ? 1.096 -40.567 0.589 1.00 91.31 333 ALA A CA 1
ATOM 2634 C C . ALA A 1 333 ? 0.220 -41.707 0.048 1.00 91.31 333 ALA A C 1
ATOM 2636 O O . ALA A 1 333 ? -0.420 -41.552 -0.988 1.00 91.31 333 ALA A O 1
ATOM 2637 N N . VAL A 1 334 ? 0.108 -42.823 0.779 1.00 93.25 334 VAL A N 1
ATOM 2638 C CA . VAL A 1 334 ? -0.719 -43.968 0.371 1.00 93.25 334 VAL A CA 1
ATOM 2639 C C . VAL A 1 334 ? -2.179 -43.574 0.182 1.00 93.25 334 VAL A C 1
ATOM 2641 O O . VAL A 1 334 ? -2.814 -44.022 -0.773 1.00 93.25 334 VAL A O 1
ATOM 2644 N N . GLN A 1 335 ? -2.720 -42.734 1.059 1.00 90.44 335 GLN A N 1
ATOM 2645 C CA . GLN A 1 335 ? -4.100 -42.268 0.950 1.00 90.44 335 GLN A CA 1
ATOM 2646 C C . GLN A 1 335 ? -4.303 -41.329 -0.238 1.00 90.44 335 GLN A C 1
ATOM 2648 O O . GLN A 1 335 ? -5.249 -41.523 -1.001 1.00 90.44 335 GLN A O 1
ATOM 2653 N N . ALA A 1 336 ? -3.402 -40.365 -0.438 1.00 93.38 336 ALA A N 1
ATOM 2654 C CA . ALA A 1 336 ? -3.460 -39.457 -1.580 1.00 93.38 336 ALA A CA 1
ATOM 2655 C C . ALA A 1 336 ? -3.362 -40.220 -2.913 1.00 93.38 336 ALA A C 1
ATOM 2657 O O . ALA A 1 336 ? -4.170 -39.999 -3.813 1.00 93.38 336 ALA A O 1
ATOM 2658 N N . ILE A 1 337 ? -2.439 -41.182 -3.015 1.00 96.19 337 ILE A N 1
ATOM 2659 C CA . ILE A 1 337 ? -2.285 -42.047 -4.195 1.00 96.19 337 ILE A CA 1
ATOM 2660 C C . ILE A 1 337 ? -3.542 -42.902 -4.404 1.00 96.19 337 ILE A C 1
ATOM 2662 O O . ILE A 1 337 ? -4.068 -42.962 -5.514 1.00 96.19 337 ILE A O 1
ATOM 2666 N N . SER A 1 338 ? -4.076 -43.512 -3.339 1.00 95.12 338 SER A N 1
ATOM 2667 C CA . SER A 1 338 ? -5.313 -44.307 -3.413 1.00 95.12 338 SER A CA 1
ATOM 2668 C C . SER A 1 338 ? -6.493 -43.480 -3.923 1.00 95.12 338 SER A C 1
ATOM 2670 O O . SER A 1 338 ? -7.294 -43.971 -4.717 1.00 95.12 338 SER A O 1
ATOM 2672 N N . LEU A 1 339 ? -6.603 -42.224 -3.482 1.00 93.88 339 LEU A N 1
ATOM 2673 C CA . LEU A 1 339 ? -7.644 -41.304 -3.923 1.00 93.88 339 LEU A CA 1
ATOM 2674 C C . LEU A 1 339 ? -7.500 -40.964 -5.409 1.00 93.88 339 LEU A C 1
ATOM 2676 O O . LEU A 1 339 ? -8.480 -41.053 -6.143 1.00 93.88 339 LEU A O 1
ATOM 2680 N N . LEU A 1 340 ? -6.289 -40.637 -5.868 1.00 96.19 340 LEU A N 1
ATOM 2681 C CA . LEU A 1 340 ? -6.017 -40.353 -7.281 1.00 96.19 340 LEU A CA 1
ATOM 2682 C C . LEU A 1 340 ? -6.353 -41.554 -8.175 1.00 96.19 340 LEU A C 1
ATOM 2684 O O . LEU A 1 340 ? -7.037 -41.393 -9.185 1.00 96.19 340 LEU A O 1
ATOM 2688 N N . ILE A 1 341 ? -5.969 -42.765 -7.762 1.00 96.31 341 ILE A N 1
ATOM 2689 C CA . ILE A 1 341 ? -6.326 -44.001 -8.472 1.00 96.31 341 ILE A CA 1
ATOM 2690 C C . ILE A 1 341 ? -7.847 -44.205 -8.478 1.00 96.31 341 ILE A C 1
ATOM 2692 O O . ILE A 1 341 ? -8.426 -44.502 -9.521 1.00 96.31 341 ILE A O 1
ATOM 2696 N N . LYS A 1 342 ? -8.532 -43.970 -7.350 1.00 95.06 342 LYS A N 1
ATOM 2697 C CA . LYS A 1 342 ? -10.004 -44.024 -7.269 1.00 95.06 342 LYS A CA 1
ATOM 2698 C C . LYS A 1 342 ? -10.680 -43.004 -8.197 1.00 95.06 342 LYS A C 1
ATOM 2700 O O . LYS A 1 342 ? -11.790 -43.248 -8.661 1.00 95.06 342 LYS A O 1
ATOM 2705 N N . LYS A 1 343 ? -10.020 -41.878 -8.485 1.00 94.94 343 LYS A N 1
ATOM 2706 C CA . LYS A 1 343 ? -10.457 -40.862 -9.458 1.00 94.94 343 LYS A CA 1
ATOM 2707 C C . LYS A 1 343 ? -10.087 -41.187 -10.906 1.00 94.94 343 LYS A C 1
ATOM 2709 O O . LYS A 1 343 ? -10.356 -40.377 -11.788 1.00 94.94 343 LYS A O 1
ATOM 2714 N N . GLY A 1 344 ? -9.513 -42.361 -11.155 1.00 95.12 344 GLY A N 1
ATOM 2715 C CA . GLY A 1 344 ? -9.204 -42.857 -12.490 1.00 95.12 344 GLY A CA 1
ATOM 2716 C C . GLY A 1 344 ? -7.815 -42.483 -13.001 1.00 95.12 344 GLY A C 1
ATOM 2717 O O . GLY A 1 344 ? -7.542 -42.735 -14.168 1.00 95.12 344 GLY A O 1
ATOM 2718 N N . VAL A 1 345 ? -6.935 -41.905 -12.173 1.00 97.25 345 VAL A N 1
ATOM 2719 C CA . VAL A 1 345 ? -5.542 -41.650 -12.574 1.00 97.25 345 VAL A CA 1
ATOM 2720 C C . VAL A 1 345 ? -4.783 -42.983 -12.625 1.00 97.25 345 VAL A C 1
ATOM 2722 O O . VAL A 1 345 ? -4.730 -43.678 -11.606 1.00 97.25 345 VAL A O 1
ATOM 2725 N N . PRO A 1 346 ? -4.164 -43.363 -13.759 1.00 95.81 346 PRO A N 1
ATOM 2726 C CA . PRO A 1 346 ? -3.347 -44.570 -13.824 1.00 95.81 346 PRO A CA 1
ATOM 2727 C C . PRO A 1 346 ? -2.158 -44.490 -12.862 1.00 95.81 346 PRO A C 1
ATOM 2729 O O . PRO A 1 346 ? -1.478 -43.470 -12.799 1.00 95.81 346 PRO A O 1
ATOM 2732 N N . GLU A 1 347 ? -1.850 -45.583 -12.164 1.00 95.69 347 GLU A N 1
ATOM 2733 C CA . GLU A 1 347 ? -0.745 -45.627 -11.192 1.00 95.69 347 GLU A CA 1
ATOM 2734 C C . GLU A 1 347 ? 0.606 -45.214 -11.807 1.00 95.69 347 GLU A C 1
ATOM 2736 O O . GLU A 1 347 ? 1.361 -44.461 -11.201 1.00 95.69 347 GLU A O 1
ATOM 2741 N N . SER A 1 348 ? 0.876 -45.627 -13.051 1.00 94.06 348 SER A N 1
ATOM 2742 C CA . SER A 1 348 ? 2.087 -45.265 -13.806 1.00 94.06 348 SER A CA 1
ATOM 2743 C C . SER A 1 348 ? 2.170 -43.786 -14.196 1.00 94.06 348 SER A C 1
ATOM 2745 O O . SER A 1 348 ? 3.227 -43.324 -14.621 1.00 94.06 348 SER A O 1
ATOM 2747 N N . ASN A 1 349 ? 1.061 -43.051 -14.091 1.00 95.19 349 ASN A N 1
ATOM 2748 C CA . ASN A 1 349 ? 0.987 -41.626 -14.402 1.00 95.19 349 ASN A CA 1
ATOM 2749 C C . ASN A 1 349 ? 1.178 -40.750 -13.159 1.00 95.19 349 ASN A C 1
ATOM 2751 O O . ASN A 1 349 ? 1.142 -39.526 -13.285 1.00 95.19 349 ASN A O 1
ATOM 2755 N N . ILE A 1 350 ? 1.379 -41.353 -11.984 1.00 97.00 350 ILE A N 1
ATOM 2756 C CA . ILE A 1 350 ? 1.639 -40.644 -10.735 1.00 97.00 350 ILE A CA 1
ATOM 2757 C C . ILE A 1 350 ? 3.139 -40.703 -10.442 1.00 97.00 350 ILE A C 1
ATOM 2759 O O . ILE A 1 350 ? 3.736 -41.776 -10.347 1.00 97.00 350 ILE A O 1
ATOM 2763 N N . ILE A 1 351 ? 3.744 -39.533 -10.274 1.00 97.12 351 ILE A N 1
ATOM 2764 C CA . ILE A 1 351 ? 5.120 -39.374 -9.809 1.00 97.12 351 ILE A CA 1
ATOM 2765 C C . ILE A 1 351 ? 5.043 -38.630 -8.482 1.00 97.12 351 ILE A C 1
ATOM 2767 O O . ILE A 1 351 ? 4.476 -37.541 -8.411 1.00 97.12 351 ILE A O 1
ATOM 2771 N N . PHE A 1 352 ? 5.573 -39.228 -7.423 1.00 97.50 352 PHE A N 1
ATOM 2772 C CA . PHE A 1 352 ? 5.574 -38.638 -6.095 1.00 97.50 352 PHE A CA 1
ATOM 2773 C C . PHE A 1 352 ? 6.898 -37.922 -5.835 1.00 97.50 352 PHE A C 1
ATOM 2775 O O . PHE A 1 352 ? 7.952 -38.554 -5.813 1.00 97.50 352 PHE A O 1
ATOM 2782 N N . LEU A 1 353 ? 6.832 -36.606 -5.655 1.00 97.12 353 LEU A N 1
ATOM 2783 C CA . LEU A 1 353 ? 7.974 -35.728 -5.436 1.00 97.12 353 LEU A CA 1
ATOM 2784 C C . LEU A 1 353 ? 8.074 -35.359 -3.957 1.00 97.12 353 LEU A C 1
ATOM 2786 O O . LEU A 1 353 ? 7.100 -34.885 -3.366 1.00 97.12 353 LEU A O 1
ATOM 2790 N N . ASN A 1 354 ? 9.259 -35.538 -3.381 1.00 93.25 354 ASN A N 1
ATOM 2791 C CA . ASN A 1 354 ? 9.568 -35.143 -2.012 1.00 93.25 354 ASN A CA 1
ATOM 2792 C C . ASN A 1 354 ? 11.038 -34.707 -1.884 1.00 93.25 354 ASN A C 1
ATOM 2794 O O . ASN A 1 354 ? 11.855 -35.008 -2.746 1.00 93.25 354 ASN A O 1
ATOM 2798 N N . LEU A 1 355 ? 11.385 -33.979 -0.823 1.00 90.62 355 LEU A N 1
ATOM 2799 C CA . LEU A 1 355 ? 12.784 -33.647 -0.530 1.00 90.62 355 LEU A CA 1
ATOM 2800 C C . LEU A 1 355 ? 13.446 -34.780 0.246 1.00 90.62 355 LEU A C 1
ATOM 2802 O O . LEU A 1 355 ? 14.537 -35.224 -0.085 1.00 90.62 355 LEU A O 1
ATOM 2806 N N . ILE A 1 356 ? 12.761 -35.258 1.282 1.00 90.44 356 ILE A N 1
ATOM 2807 C CA . ILE A 1 356 ? 13.299 -36.230 2.223 1.00 90.44 356 ILE A CA 1
ATOM 2808 C C . ILE A 1 356 ? 12.364 -37.424 2.336 1.00 90.44 356 ILE A C 1
ATOM 2810 O O . ILE A 1 356 ? 11.164 -37.274 2.579 1.00 90.44 356 ILE A O 1
ATOM 2814 N N . SER A 1 357 ? 12.939 -38.620 2.249 1.00 89.94 357 SER A N 1
ATOM 2815 C CA . SER A 1 357 ? 12.224 -39.880 2.417 1.00 89.94 357 SER A CA 1
ATOM 2816 C C . SER A 1 357 ? 12.803 -40.735 3.540 1.00 89.94 357 SER A C 1
ATOM 2818 O O . SER A 1 357 ? 13.997 -41.003 3.581 1.00 89.94 357 SER A O 1
ATOM 2820 N N . ALA A 1 358 ? 11.948 -41.254 4.422 1.00 88.19 358 ALA A N 1
ATOM 2821 C CA . ALA A 1 358 ? 12.321 -42.326 5.336 1.00 88.19 358 ALA A CA 1
ATOM 2822 C C . ALA A 1 358 ? 12.175 -43.698 4.643 1.00 88.19 358 ALA A C 1
ATOM 2824 O O . ALA A 1 358 ? 11.157 -43.939 3.979 1.00 88.19 358 ALA A O 1
ATOM 2825 N N . PRO A 1 359 ? 13.097 -44.656 4.868 1.00 83.06 359 PRO A N 1
ATOM 2826 C CA . PRO A 1 359 ? 13.057 -45.988 4.259 1.00 83.06 359 PRO A CA 1
ATOM 2827 C C . PRO A 1 359 ? 11.725 -46.713 4.472 1.00 83.06 359 PRO A C 1
ATOM 2829 O O . PRO A 1 359 ? 11.208 -47.372 3.570 1.00 83.06 359 PRO A O 1
ATOM 2832 N N . ARG A 1 360 ? 11.117 -46.542 5.656 1.00 86.00 360 ARG A N 1
ATOM 2833 C CA . ARG A 1 360 ? 9.797 -47.101 5.976 1.00 86.00 360 ARG A CA 1
ATOM 2834 C C . ARG A 1 360 ? 8.703 -46.562 5.053 1.00 86.00 360 ARG A C 1
ATOM 2836 O O . ARG A 1 360 ? 7.907 -47.354 4.557 1.00 86.00 360 ARG A O 1
ATOM 2843 N N . GLY A 1 361 ? 8.652 -45.249 4.830 1.00 86.50 361 GLY A N 1
ATOM 2844 C CA . GLY A 1 361 ? 7.657 -44.617 3.964 1.00 86.50 361 GLY A CA 1
ATOM 2845 C C . GLY A 1 361 ? 7.803 -45.053 2.510 1.00 86.50 361 GLY A C 1
ATOM 2846 O O . GLY A 1 361 ? 6.809 -45.427 1.888 1.00 86.50 361 GLY A O 1
ATOM 2847 N N . VAL A 1 362 ? 9.044 -45.106 2.009 1.00 88.69 362 VAL A N 1
ATOM 2848 C CA . VAL A 1 362 ? 9.363 -45.633 0.669 1.00 88.69 362 VAL A CA 1
ATOM 2849 C C . VAL A 1 362 ? 8.871 -47.072 0.532 1.00 88.69 362 VAL A C 1
ATOM 2851 O O . VAL A 1 362 ? 8.136 -47.386 -0.401 1.00 88.69 362 VAL A O 1
ATOM 2854 N N . HIS A 1 363 ? 9.204 -47.940 1.493 1.00 87.00 363 HIS A N 1
ATOM 2855 C CA . HIS A 1 363 ? 8.789 -49.341 1.461 1.00 87.00 363 HIS A CA 1
ATOM 2856 C C . HIS A 1 363 ? 7.263 -49.495 1.460 1.00 87.00 363 HIS A C 1
ATOM 2858 O O . HIS A 1 363 ? 6.725 -50.281 0.683 1.00 87.00 363 HIS A O 1
ATOM 2864 N N . VAL A 1 364 ? 6.555 -48.739 2.304 1.00 89.88 364 VAL A N 1
ATOM 2865 C CA . VAL A 1 364 ? 5.087 -48.776 2.392 1.00 89.88 364 VAL A CA 1
ATOM 2866 C C . VAL A 1 364 ? 4.436 -48.366 1.069 1.00 89.88 364 VAL A C 1
ATOM 2868 O O . VAL A 1 364 ? 3.536 -49.062 0.596 1.00 89.88 364 VAL A O 1
ATOM 2871 N N . VAL A 1 365 ? 4.903 -47.275 0.458 1.00 92.19 365 VAL A N 1
ATOM 2872 C CA . VAL A 1 365 ? 4.358 -46.769 -0.808 1.00 92.19 365 VAL A CA 1
ATOM 2873 C C . VAL A 1 365 ? 4.671 -47.731 -1.955 1.00 92.19 365 VAL A C 1
ATOM 2875 O O . VAL A 1 365 ? 3.742 -48.185 -2.619 1.00 92.19 365 VAL A O 1
ATOM 2878 N N . CYS A 1 366 ? 5.934 -48.125 -2.143 1.00 90.62 366 CYS A N 1
ATOM 2879 C CA . CYS A 1 366 ? 6.344 -48.998 -3.250 1.00 90.62 366 CYS A CA 1
ATOM 2880 C C . CYS A 1 366 ? 5.765 -50.416 -3.144 1.00 90.62 366 CYS A C 1
ATOM 2882 O O . CYS A 1 366 ? 5.438 -51.028 -4.157 1.00 90.62 366 CYS A O 1
ATOM 2884 N N . LYS A 1 367 ? 5.589 -50.952 -1.926 1.00 89.62 367 LYS A N 1
ATOM 2885 C CA . LYS A 1 367 ? 4.940 -52.259 -1.726 1.00 89.62 367 LYS A CA 1
ATOM 2886 C C . LYS A 1 367 ? 3.461 -52.223 -2.105 1.00 89.62 367 LYS A C 1
ATOM 2888 O O . LYS A 1 367 ? 2.919 -53.233 -2.547 1.00 89.62 367 LYS A O 1
ATOM 2893 N N . ARG A 1 368 ? 2.792 -51.086 -1.890 1.00 94.75 368 ARG A N 1
ATOM 2894 C CA . ARG A 1 368 ? 1.366 -50.923 -2.191 1.00 94.75 368 ARG A CA 1
ATOM 2895 C C . ARG A 1 368 ? 1.114 -50.544 -3.651 1.00 94.75 368 ARG A C 1
ATOM 2897 O O . ARG A 1 368 ? 0.124 -51.009 -4.206 1.00 94.75 368 ARG A O 1
ATOM 2904 N N . PHE A 1 369 ? 1.993 -49.733 -4.232 1.00 95.50 369 PHE A N 1
ATOM 2905 C CA . PHE A 1 369 ? 1.901 -49.186 -5.585 1.00 95.50 369 PHE A CA 1
ATOM 2906 C C . PHE A 1 369 ? 3.219 -49.448 -6.335 1.00 95.50 369 PHE A C 1
ATOM 2908 O O . PHE A 1 369 ? 4.098 -48.586 -6.360 1.00 95.50 369 PHE A O 1
ATOM 2915 N N . PRO A 1 370 ? 3.409 -50.648 -6.910 1.00 92.25 370 PRO A N 1
ATOM 2916 C CA . PRO A 1 370 ? 4.679 -51.053 -7.513 1.00 92.25 370 PRO A CA 1
ATOM 2917 C C . PRO A 1 370 ? 5.051 -50.300 -8.803 1.00 92.25 370 PRO A C 1
ATOM 2919 O O . PRO A 1 370 ? 6.187 -50.407 -9.256 1.00 92.25 370 PRO A O 1
ATOM 2922 N N . ARG A 1 371 ? 4.118 -49.573 -9.429 1.00 92.88 371 ARG A N 1
ATOM 2923 C CA . ARG A 1 371 ? 4.340 -48.796 -10.662 1.00 92.88 371 ARG A CA 1
ATOM 2924 C C . ARG A 1 371 ? 4.553 -47.306 -10.409 1.00 92.88 371 ARG A C 1
ATOM 2926 O O . ARG A 1 371 ? 4.828 -46.583 -11.367 1.00 92.88 371 ARG A O 1
ATOM 2933 N N . ILE A 1 372 ? 4.411 -46.840 -9.167 1.00 93.38 372 ILE A N 1
ATOM 2934 C CA . ILE A 1 372 ? 4.639 -45.433 -8.838 1.00 93.38 372 ILE A CA 1
ATOM 2935 C C . ILE A 1 372 ? 6.134 -45.110 -8.869 1.00 93.38 372 ILE A C 1
ATOM 2937 O O . ILE A 1 372 ? 6.971 -45.919 -8.466 1.00 93.38 372 ILE A O 1
ATOM 2941 N N . LYS A 1 373 ? 6.476 -43.904 -9.321 1.00 93.00 373 LYS A N 1
ATOM 2942 C CA . LYS A 1 373 ? 7.844 -43.381 -9.229 1.00 93.00 373 LYS A CA 1
ATOM 2943 C C . LYS A 1 373 ? 7.932 -42.419 -8.052 1.00 93.00 373 LYS A C 1
ATOM 2945 O O . LYS A 1 373 ? 7.120 -41.502 -7.967 1.00 93.00 373 LYS A O 1
ATOM 2950 N N . ILE A 1 374 ? 8.908 -42.613 -7.168 1.00 93.31 374 ILE A N 1
ATOM 2951 C CA . ILE A 1 374 ? 9.225 -41.671 -6.088 1.00 93.31 374 ILE A CA 1
ATOM 2952 C C . ILE A 1 374 ? 10.523 -40.962 -6.458 1.00 93.31 374 ILE A C 1
ATOM 2954 O O . ILE A 1 374 ? 11.525 -41.623 -6.719 1.00 93.31 374 ILE A O 1
ATOM 2958 N N . VAL A 1 375 ? 10.497 -39.633 -6.467 1.00 94.12 375 VAL A N 1
ATOM 2959 C CA . VAL A 1 375 ? 11.681 -38.792 -6.643 1.00 94.12 375 VAL A CA 1
ATOM 2960 C C . VAL A 1 375 ? 11.940 -38.078 -5.327 1.00 94.12 375 VAL A C 1
ATOM 2962 O O . VAL A 1 375 ? 11.074 -37.361 -4.824 1.00 94.12 375 VAL A O 1
ATOM 2965 N N . THR A 1 376 ? 13.123 -38.313 -4.771 1.00 92.00 376 THR A N 1
ATOM 2966 C CA . THR A 1 376 ? 13.578 -37.747 -3.502 1.00 92.00 376 THR A CA 1
ATOM 2967 C C . THR A 1 376 ? 14.995 -37.219 -3.650 1.00 92.00 376 THR A C 1
ATOM 2969 O O . THR A 1 376 ? 15.758 -37.785 -4.434 1.00 92.00 376 THR A O 1
ATOM 2972 N N . SER A 1 377 ? 15.349 -36.150 -2.933 1.00 87.31 377 SER A N 1
ATOM 2973 C CA . SER A 1 377 ? 16.733 -35.670 -2.922 1.00 87.31 377 SER A CA 1
ATOM 2974 C C . SER A 1 377 ? 17.592 -36.376 -1.869 1.00 87.31 377 SER A C 1
ATOM 2976 O O . SER A 1 377 ? 18.801 -36.433 -2.054 1.00 87.31 377 SER A O 1
ATOM 2978 N N . GLU A 1 378 ? 16.996 -36.958 -0.818 1.00 86.25 378 GLU A N 1
ATOM 2979 C CA . GLU A 1 378 ? 17.729 -37.695 0.220 1.00 86.25 378 GLU A CA 1
ATOM 2980 C C . GLU A 1 378 ? 16.895 -38.818 0.868 1.00 86.25 378 GLU A C 1
ATOM 2982 O O . GLU A 1 378 ? 15.698 -38.657 1.140 1.00 86.25 378 GLU A O 1
ATOM 2987 N N . ILE A 1 379 ? 17.548 -39.945 1.184 1.00 86.56 379 ILE A N 1
ATOM 2988 C CA . ILE A 1 379 ? 16.955 -41.044 1.964 1.00 86.56 379 ILE A CA 1
ATOM 2989 C C . ILE A 1 379 ? 17.579 -41.068 3.361 1.00 86.56 379 ILE A C 1
ATOM 2991 O O . ILE A 1 379 ? 18.775 -41.281 3.521 1.00 86.56 379 ILE A O 1
ATOM 2995 N N . GLU A 1 380 ? 16.745 -40.888 4.378 1.00 85.75 380 GLU A N 1
ATOM 2996 C CA . GLU A 1 380 ? 17.176 -40.712 5.767 1.00 85.75 380 GLU A CA 1
ATOM 2997 C C . GLU A 1 380 ? 17.355 -42.031 6.525 1.00 85.75 380 GLU A C 1
ATOM 2999 O O . GLU A 1 380 ? 16.933 -43.100 6.085 1.00 85.75 380 GLU A O 1
ATOM 3004 N N . THR A 1 381 ? 17.935 -41.962 7.724 1.00 82.50 381 THR A N 1
ATOM 3005 C CA . THR A 1 381 ? 18.224 -43.150 8.543 1.00 82.50 381 THR A CA 1
ATOM 3006 C C . THR A 1 381 ? 16.956 -43.884 8.977 1.00 82.50 381 THR A C 1
ATOM 3008 O O . THR A 1 381 ? 16.916 -45.115 9.026 1.00 82.50 381 THR A O 1
ATOM 3011 N N . GLY A 1 382 ? 15.893 -43.151 9.310 1.00 84.38 382 GLY A N 1
ATOM 3012 C CA . GLY A 1 382 ? 14.657 -43.774 9.768 1.00 84.38 382 GLY A CA 1
ATOM 3013 C C . GLY A 1 382 ? 13.676 -42.804 10.402 1.00 84.38 382 GLY A C 1
ATOM 3014 O O . GLY A 1 382 ? 13.646 -41.620 10.076 1.00 84.38 382 GLY A O 1
ATOM 3015 N N . LEU A 1 383 ? 12.851 -43.336 11.304 1.00 85.44 383 LEU A N 1
ATOM 3016 C CA . LEU A 1 383 ? 11.898 -42.565 12.097 1.00 85.44 383 LEU A CA 1
ATOM 3017 C C . LEU A 1 383 ? 12.239 -42.684 13.587 1.00 85.44 383 LEU A C 1
ATOM 3019 O O . LEU A 1 383 ? 12.651 -43.754 14.037 1.00 85.44 383 LEU A O 1
ATOM 3023 N N . ASN A 1 384 ? 12.016 -41.621 14.357 1.00 81.69 384 ASN A N 1
ATOM 3024 C CA . ASN A 1 384 ? 12.077 -41.665 15.817 1.00 81.69 384 ASN A CA 1
ATOM 3025 C C . ASN A 1 384 ? 10.784 -42.255 16.431 1.00 81.69 384 ASN A C 1
ATOM 3027 O O . ASN A 1 384 ? 9.867 -42.678 15.720 1.00 81.69 384 ASN A O 1
ATOM 3031 N N . LYS A 1 385 ? 10.703 -42.274 17.771 1.00 77.62 385 LYS A N 1
ATOM 3032 C CA . LYS A 1 385 ? 9.541 -42.787 18.526 1.00 77.62 385 LYS A CA 1
ATOM 3033 C C . LYS A 1 385 ? 8.239 -42.024 18.241 1.00 77.62 385 LYS A C 1
ATOM 3035 O O . LYS A 1 385 ? 7.172 -42.623 18.318 1.00 77.62 385 LYS A O 1
ATOM 3040 N N . ASP A 1 386 ? 8.342 -40.761 17.833 1.00 73.44 386 ASP A N 1
ATOM 3041 C CA . ASP A 1 386 ? 7.216 -39.890 17.475 1.00 73.44 386 ASP A CA 1
ATOM 3042 C C . ASP A 1 386 ? 6.883 -39.939 15.973 1.00 73.44 386 ASP A C 1
ATOM 3044 O O . ASP A 1 386 ? 6.152 -39.095 15.458 1.00 73.44 386 ASP A O 1
ATOM 3048 N N . PHE A 1 387 ? 7.433 -40.915 15.241 1.00 77.38 387 PHE A N 1
ATOM 3049 C CA . PHE A 1 387 ? 7.267 -41.086 13.794 1.00 77.38 387 PHE A CA 1
ATOM 3050 C C . PHE A 1 387 ? 7.787 -39.921 12.934 1.00 77.38 387 PHE A C 1
ATOM 3052 O O . PHE A 1 387 ? 7.387 -39.787 11.773 1.00 77.38 387 PHE A O 1
ATOM 3059 N N . ARG A 1 388 ? 8.709 -39.109 13.462 1.00 77.00 388 ARG A N 1
ATOM 3060 C CA . ARG A 1 388 ? 9.413 -38.054 12.717 1.00 77.00 388 ARG A CA 1
ATOM 3061 C C . ARG A 1 388 ? 10.673 -38.608 12.062 1.00 77.00 388 ARG A C 1
ATOM 3063 O O . ARG A 1 388 ? 11.337 -39.467 12.636 1.00 77.00 388 ARG A O 1
ATOM 3070 N N . VAL A 1 389 ? 10.993 -38.119 10.866 1.00 82.25 389 VAL A N 1
ATOM 3071 C CA . VAL A 1 389 ? 12.188 -38.533 10.116 1.00 82.25 389 VAL A CA 1
ATOM 3072 C C . VAL A 1 389 ? 13.456 -38.062 10.828 1.00 82.25 389 VAL A C 1
ATOM 3074 O O . VAL A 1 389 ? 13.481 -36.935 11.313 1.00 82.25 389 VAL A O 1
ATOM 3077 N N . ILE A 1 390 ? 14.480 -38.919 10.898 1.00 82.00 390 ILE A N 1
ATOM 3078 C CA . ILE A 1 390 ? 15.766 -38.633 11.553 1.00 82.00 390 ILE A CA 1
ATOM 3079 C C . ILE A 1 390 ? 16.973 -38.897 10.629 1.00 82.00 390 ILE A C 1
ATOM 3081 O O . ILE A 1 390 ? 17.002 -39.964 10.008 1.00 82.00 390 ILE A O 1
ATOM 3085 N N . PRO A 1 391 ? 17.986 -37.999 10.596 1.00 77.94 391 PRO A N 1
ATOM 3086 C CA . PRO A 1 391 ? 18.023 -36.661 11.216 1.00 77.94 391 PRO A CA 1
ATOM 3087 C C . PRO A 1 391 ? 16.877 -35.744 10.765 1.00 77.94 391 PRO A C 1
ATOM 3089 O O . PRO A 1 391 ? 16.332 -35.021 11.597 1.00 77.94 391 PRO A O 1
ATOM 3092 N N . GLY A 1 392 ? 16.427 -35.877 9.512 1.00 77.19 392 GLY A N 1
ATOM 3093 C CA . GLY A 1 392 ? 15.286 -35.127 8.981 1.00 77.19 392 GLY A CA 1
ATOM 3094 C C . GLY A 1 392 ? 15.483 -33.609 9.059 1.00 77.19 392 GLY A C 1
ATOM 3095 O O . GLY A 1 392 ? 16.596 -33.128 9.224 1.00 77.19 392 GLY A O 1
ATOM 3096 N N . MET A 1 393 ? 14.393 -32.852 8.930 1.00 74.62 393 MET A N 1
ATOM 3097 C CA . MET A 1 393 ? 14.382 -31.378 9.009 1.00 74.62 393 MET A CA 1
ATOM 3098 C C . MET A 1 393 ? 13.343 -30.864 10.018 1.00 74.62 393 MET A C 1
ATOM 3100 O O . MET A 1 393 ? 12.834 -29.761 9.879 1.00 74.62 393 MET A O 1
ATOM 3104 N N . GLY A 1 394 ? 12.919 -31.679 10.988 1.00 68.19 394 GLY A N 1
ATOM 3105 C CA . GLY A 1 394 ? 11.795 -31.327 11.867 1.00 68.19 394 GLY A CA 1
ATOM 3106 C C . GLY A 1 394 ? 10.438 -31.264 11.143 1.00 68.19 394 GLY A C 1
ATOM 3107 O O . GLY A 1 394 ? 10.209 -31.951 10.146 1.00 68.19 394 GLY A O 1
ATOM 3108 N N . GLU A 1 395 ? 9.493 -30.479 11.672 1.00 61.69 395 GLU A N 1
ATOM 3109 C CA . GLU A 1 395 ? 8.199 -30.255 11.017 1.00 61.69 395 GLU A CA 1
ATOM 3110 C C . GLU A 1 395 ? 8.340 -29.188 9.927 1.00 61.69 395 GLU A C 1
ATOM 3112 O O . GLU A 1 395 ? 8.399 -27.995 10.219 1.00 61.69 395 GLU A O 1
ATOM 3117 N N . PHE A 1 396 ? 8.336 -29.612 8.660 1.00 58.44 396 PHE A N 1
ATOM 3118 C CA . PHE A 1 396 ? 8.465 -28.720 7.496 1.00 58.44 396 PHE A CA 1
ATOM 3119 C C . PHE A 1 396 ? 7.450 -27.564 7.502 1.00 58.44 396 PHE A C 1
ATOM 3121 O O . PHE A 1 396 ? 7.736 -26.468 7.031 1.00 58.44 396 PHE A O 1
ATOM 3128 N N . VAL A 1 397 ? 6.275 -27.797 8.095 1.00 47.00 397 VAL A N 1
ATOM 3129 C CA . VAL A 1 397 ? 5.194 -26.815 8.267 1.00 47.00 397 VAL A CA 1
ATOM 3130 C C . VAL A 1 397 ? 5.551 -25.722 9.285 1.00 47.00 397 VAL A C 1
ATOM 3132 O O . VAL A 1 397 ? 5.119 -24.584 9.132 1.00 47.00 397 VAL A O 1
ATOM 3135 N N . CYS A 1 398 ? 6.348 -26.045 10.307 1.00 43.00 398 CYS A N 1
ATOM 3136 C CA . CYS A 1 398 ? 6.748 -25.113 11.362 1.00 43.00 398 CYS A CA 1
ATOM 3137 C C . CYS A 1 398 ? 7.977 -24.272 10.956 1.00 43.00 398 CYS A C 1
ATOM 3139 O O . CYS A 1 398 ? 8.094 -23.119 11.368 1.00 43.00 398 CYS A O 1
ATOM 3141 N N . LEU A 1 399 ? 8.856 -24.821 10.106 1.00 42.53 399 LEU A N 1
ATOM 3142 C CA . LEU A 1 399 ? 10.058 -24.149 9.582 1.00 42.53 399 LEU A CA 1
ATOM 3143 C C . LEU A 1 399 ? 9.783 -23.341 8.299 1.00 42.53 399 LEU A C 1
ATOM 3145 O O . LEU A 1 399 ? 10.287 -22.228 8.156 1.00 42.53 399 LEU A O 1
ATOM 3149 N N . ILE A 1 400 ? 8.861 -23.801 7.441 1.00 43.81 400 ILE A N 1
ATOM 3150 C CA . ILE A 1 400 ? 8.201 -22.992 6.396 1.00 43.81 400 ILE A CA 1
ATOM 3151 C C . ILE A 1 400 ? 6.854 -22.494 6.922 1.00 43.81 400 ILE A C 1
ATOM 3153 O O . ILE A 1 400 ? 5.793 -22.731 6.342 1.00 43.81 400 ILE A O 1
ATOM 3157 N N . CYS A 1 401 ? 6.867 -21.777 8.045 1.00 38.94 401 CYS A N 1
ATOM 3158 C CA . CYS A 1 401 ? 5.687 -21.053 8.520 1.00 38.94 401 CYS A CA 1
ATOM 3159 C C . CYS A 1 401 ? 5.403 -19.853 7.589 1.00 38.94 401 CYS A C 1
ATOM 3161 O O . CYS A 1 401 ? 5.681 -18.697 7.921 1.00 38.94 401 CYS A O 1
ATOM 3163 N N . PHE A 1 402 ? 4.910 -20.157 6.386 1.00 40.34 402 PHE A N 1
ATOM 3164 C CA . PHE A 1 402 ? 4.467 -19.220 5.352 1.00 40.34 402 PHE A CA 1
ATOM 3165 C C . PHE A 1 402 ? 3.116 -19.607 4.721 1.00 40.34 402 PHE A C 1
ATOM 3167 O O . PHE A 1 402 ? 2.578 -18.819 3.959 1.00 40.34 402 PHE A O 1
ATOM 3174 N N . LEU A 1 403 ? 2.517 -20.758 5.064 1.00 38.94 403 LEU A N 1
ATOM 3175 C CA . LEU A 1 403 ? 1.164 -21.128 4.598 1.00 38.94 403 LEU A CA 1
ATOM 3176 C C . LEU A 1 403 ? 0.113 -21.195 5.717 1.00 38.94 403 LEU A C 1
ATOM 3178 O O . LEU A 1 403 ? -1.016 -20.769 5.505 1.00 38.94 403 LEU A O 1
ATOM 3182 N N . LEU A 1 404 ? 0.471 -21.620 6.933 1.00 34.72 404 LEU A N 1
ATOM 3183 C CA . LEU A 1 404 ? -0.483 -21.685 8.056 1.00 34.72 404 LEU A CA 1
ATOM 3184 C C . LEU A 1 404 ? -0.561 -20.392 8.886 1.00 34.72 404 LEU A C 1
ATOM 3186 O O . LEU A 1 404 ? -1.645 -20.023 9.324 1.00 34.72 404 LEU A O 1
ATOM 3190 N N . LEU A 1 405 ? 0.542 -19.647 9.021 1.00 36.66 405 LEU A N 1
ATOM 3191 C CA . LEU A 1 405 ? 0.519 -18.301 9.618 1.00 36.66 405 LEU A CA 1
ATOM 3192 C C . LEU A 1 405 ? -0.075 -17.249 8.666 1.00 36.66 405 LEU A C 1
ATOM 3194 O O . LEU A 1 405 ? -0.638 -16.265 9.131 1.00 36.66 405 LEU A O 1
ATOM 3198 N N . HIS A 1 406 ? -0.001 -17.485 7.350 1.00 42.81 406 HIS A N 1
ATOM 3199 C CA . HIS A 1 406 ? -0.600 -16.609 6.345 1.00 42.81 406 HIS A CA 1
ATOM 3200 C C . HIS A 1 406 ? -2.120 -16.746 6.278 1.00 42.81 406 HIS A C 1
ATOM 3202 O O . HIS A 1 406 ? -2.765 -15.757 5.990 1.00 42.81 406 HIS A O 1
ATOM 3208 N N . ALA A 1 407 ? -2.720 -17.906 6.564 1.00 38.41 407 ALA A N 1
ATOM 3209 C CA . ALA A 1 407 ? -4.182 -17.993 6.630 1.00 38.41 407 ALA A CA 1
ATOM 3210 C C . ALA A 1 407 ? -4.737 -17.111 7.765 1.00 38.41 407 ALA A C 1
ATOM 3212 O O . ALA A 1 407 ? -5.610 -16.286 7.519 1.00 38.41 407 ALA A O 1
ATOM 3213 N N . LEU A 1 408 ? -4.137 -17.195 8.960 1.00 40.41 408 LEU A N 1
ATOM 3214 C CA . LEU A 1 408 ? -4.522 -16.369 10.110 1.00 40.41 408 LEU A CA 1
ATOM 3215 C C . LEU A 1 408 ? -4.195 -14.876 9.903 1.00 40.41 408 LEU A C 1
ATOM 3217 O O . LEU A 1 408 ? -5.003 -14.029 10.272 1.00 40.41 408 LEU A O 1
ATOM 3221 N N . SER A 1 409 ? -3.054 -14.532 9.284 1.00 59.56 409 SER A N 1
ATOM 3222 C CA . SER A 1 409 ? -2.710 -13.124 9.014 1.00 59.56 409 SER A CA 1
ATOM 3223 C C . SER A 1 409 ? -3.469 -12.524 7.823 1.00 59.56 409 SER A C 1
ATOM 3225 O O . SER A 1 409 ? -3.785 -11.340 7.847 1.00 59.56 409 SER A O 1
ATOM 3227 N N . ILE A 1 410 ? -3.804 -13.310 6.792 1.00 72.81 410 ILE A N 1
ATOM 3228 C CA . ILE A 1 410 ? -4.635 -12.871 5.658 1.00 72.81 410 ILE A CA 1
ATOM 3229 C C . ILE A 1 410 ? -6.060 -12.602 6.129 1.00 72.81 410 ILE A C 1
ATOM 3231 O O . ILE A 1 410 ? -6.618 -11.567 5.772 1.00 72.81 410 ILE A O 1
ATOM 3235 N N . GLU A 1 411 ? -6.639 -13.501 6.927 1.00 82.75 411 GLU A N 1
ATOM 3236 C CA . GLU A 1 411 ? -7.968 -13.296 7.504 1.00 82.75 411 GLU A CA 1
ATOM 3237 C C . GLU A 1 411 ? -7.991 -12.031 8.366 1.00 82.75 411 GLU A C 1
ATOM 3239 O O . GLU A 1 411 ? -8.815 -11.158 8.104 1.00 82.75 411 GLU A O 1
ATOM 3244 N N . GLU A 1 412 ? -7.018 -11.846 9.269 1.00 89.62 412 GLU A N 1
ATOM 3245 C CA . GLU A 1 412 ? -6.905 -10.625 10.083 1.00 89.62 412 GLU A CA 1
ATOM 3246 C C . GLU A 1 412 ? -6.778 -9.356 9.216 1.00 89.62 412 GLU A C 1
ATOM 3248 O O . GLU A 1 412 ? -7.430 -8.346 9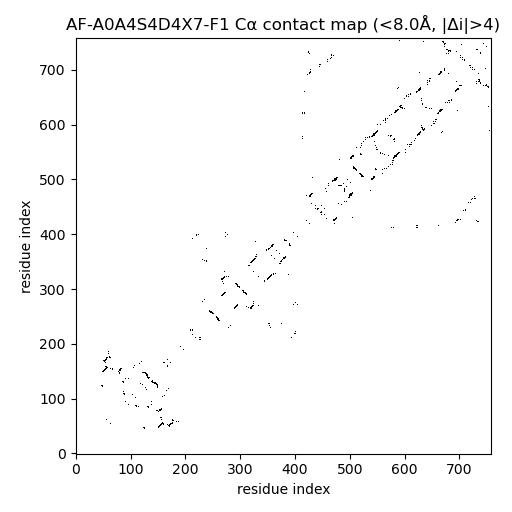.492 1.00 89.62 412 GLU A O 1
ATOM 3253 N N . LEU A 1 413 ? -5.968 -9.377 8.149 1.00 92.69 413 LEU A N 1
ATOM 3254 C CA . LEU A 1 413 ? -5.833 -8.240 7.229 1.00 92.69 413 LEU A CA 1
ATOM 3255 C C . LEU A 1 413 ? -7.165 -7.908 6.542 1.00 92.69 413 LEU A C 1
ATOM 3257 O O . LEU A 1 413 ? -7.553 -6.740 6.483 1.00 92.69 413 LEU A O 1
ATOM 3261 N N . ILE A 1 414 ? -7.868 -8.920 6.032 1.00 94.69 414 ILE A N 1
ATOM 3262 C CA . ILE A 1 414 ? -9.157 -8.752 5.350 1.00 94.69 414 ILE A CA 1
ATOM 3263 C C . ILE A 1 414 ? -10.221 -8.253 6.332 1.00 94.69 414 ILE A C 1
ATOM 3265 O O . ILE A 1 414 ? -10.991 -7.349 6.002 1.00 94.69 414 ILE A O 1
ATOM 3269 N N . GLU A 1 415 ? -10.279 -8.826 7.532 1.00 96.88 415 GLU A N 1
ATOM 3270 C CA . GLU A 1 415 ? -11.219 -8.441 8.585 1.00 96.88 415 GLU A CA 1
ATOM 3271 C C . GLU A 1 415 ? -10.997 -6.999 9.030 1.00 96.88 415 GLU A C 1
ATOM 3273 O O . GLU A 1 415 ? -11.942 -6.210 9.034 1.00 96.88 415 GLU A O 1
ATOM 3278 N N . ASN A 1 416 ? -9.750 -6.619 9.317 1.00 97.88 416 ASN A N 1
ATOM 3279 C CA . ASN A 1 416 ? -9.415 -5.254 9.707 1.00 97.88 416 ASN A CA 1
ATOM 3280 C C . ASN A 1 416 ? -9.701 -4.258 8.578 1.00 97.88 416 ASN A C 1
ATOM 3282 O O . ASN A 1 416 ? -10.284 -3.205 8.831 1.00 97.88 416 ASN A O 1
ATOM 3286 N N . ALA A 1 417 ? -9.355 -4.576 7.326 1.00 98.38 417 ALA A N 1
ATOM 3287 C CA . ALA A 1 417 ? -9.625 -3.691 6.193 1.00 98.38 417 ALA A CA 1
ATOM 3288 C C . ALA A 1 417 ? -11.138 -3.498 5.968 1.00 98.38 417 ALA A C 1
ATOM 3290 O O . ALA A 1 417 ? -11.597 -2.367 5.787 1.00 98.38 417 ALA A O 1
ATOM 3291 N N . LYS A 1 418 ? -11.933 -4.573 6.068 1.00 98.06 418 LYS A N 1
ATOM 3292 C CA . LYS A 1 418 ? -13.405 -4.508 6.021 1.00 98.06 418 LYS A CA 1
ATOM 3293 C C . LYS A 1 418 ? -13.991 -3.732 7.196 1.00 98.06 418 LYS A C 1
ATOM 3295 O O . LYS A 1 418 ? -14.895 -2.928 6.987 1.00 98.06 418 LYS A O 1
ATOM 3300 N N . TYR A 1 419 ? -13.472 -3.932 8.407 1.00 98.56 419 TYR A N 1
ATOM 3301 C CA . TYR A 1 419 ? -13.906 -3.191 9.590 1.00 98.56 419 TYR A CA 1
ATOM 3302 C C . TYR A 1 419 ? -13.647 -1.692 9.431 1.00 98.56 419 TYR A C 1
ATOM 3304 O O . TYR A 1 419 ? -14.532 -0.870 9.681 1.00 98.56 419 TYR A O 1
ATOM 3312 N N . ILE A 1 420 ? -12.457 -1.322 8.953 1.00 98.38 420 ILE A N 1
ATOM 3313 C CA . ILE A 1 420 ? -12.121 0.075 8.674 1.00 98.38 420 ILE A CA 1
ATOM 3314 C C . ILE A 1 420 ? -13.076 0.660 7.621 1.00 98.38 420 ILE A C 1
ATOM 3316 O O . ILE A 1 420 ? -13.525 1.797 7.770 1.00 98.38 420 ILE A O 1
ATOM 3320 N N . ALA A 1 421 ? -13.461 -0.136 6.623 1.00 97.69 421 ALA A N 1
ATOM 3321 C CA . ALA A 1 421 ? -14.422 0.210 5.578 1.00 97.69 421 ALA A CA 1
ATOM 3322 C C . ALA A 1 421 ? -15.909 0.047 5.979 1.00 97.69 421 ALA A C 1
ATOM 3324 O O . ALA A 1 421 ? -16.771 -0.037 5.101 1.00 97.69 421 ALA A O 1
ATOM 3325 N N . THR A 1 422 ? -16.241 0.003 7.275 1.00 98.38 422 THR A N 1
ATOM 3326 C CA . THR A 1 422 ? -17.637 -0.101 7.740 1.00 98.38 422 THR A CA 1
ATOM 3327 C C . THR A 1 422 ? -18.450 1.137 7.319 1.00 98.38 422 THR A C 1
ATOM 3329 O O . THR A 1 422 ? -18.059 2.257 7.659 1.00 98.38 422 THR A O 1
ATOM 3332 N N . PRO A 1 423 ? -19.606 0.980 6.641 1.00 97.25 423 PRO A N 1
ATOM 3333 C CA . PRO A 1 423 ? -20.502 2.097 6.338 1.00 97.25 423 PRO A CA 1
ATOM 3334 C C . PRO A 1 423 ? -20.925 2.852 7.604 1.00 97.25 423 PRO A C 1
ATOM 3336 O O . PRO A 1 423 ? -21.254 2.241 8.619 1.00 97.25 423 PRO A O 1
ATOM 3339 N N . GLY A 1 424 ? -20.934 4.184 7.559 1.00 97.69 424 GLY A N 1
ATOM 3340 C CA . GLY A 1 424 ? -21.186 5.019 8.736 1.00 97.69 424 GLY A CA 1
ATOM 3341 C C . GLY A 1 424 ? -19.942 5.300 9.581 1.00 97.69 424 GLY A C 1
ATOM 3342 O O . GLY A 1 424 ? -20.047 6.034 10.562 1.00 97.69 424 GLY A O 1
ATOM 3343 N N . LYS A 1 425 ? -18.767 4.768 9.228 1.00 98.62 425 LYS A N 1
ATOM 3344 C CA . LYS A 1 425 ? -17.506 5.050 9.924 1.00 98.62 425 LYS A CA 1
ATOM 3345 C C . LYS A 1 425 ? -16.421 5.516 8.965 1.00 98.62 425 LYS A C 1
ATOM 3347 O O . LYS A 1 425 ? -16.469 5.205 7.777 1.00 98.62 425 LYS A O 1
ATOM 3352 N N . GLY A 1 426 ? -15.419 6.214 9.493 1.00 98.44 426 GLY A N 1
ATOM 3353 C CA . GLY A 1 426 ? -14.204 6.573 8.759 1.00 98.44 426 GLY A CA 1
ATOM 3354 C C . GLY A 1 426 ? -12.979 6.693 9.658 1.00 98.44 426 GLY A C 1
ATOM 3355 O O . GLY A 1 426 ? -12.976 6.237 10.799 1.00 98.44 426 GLY A O 1
ATOM 3356 N N . ILE A 1 427 ? -11.914 7.294 9.138 1.00 98.88 427 ILE A N 1
ATOM 3357 C CA . ILE A 1 427 ? -10.617 7.381 9.809 1.00 98.88 427 ILE A CA 1
ATOM 3358 C C . ILE A 1 427 ? -10.322 8.825 10.223 1.00 98.88 427 ILE A C 1
ATOM 3360 O O . ILE A 1 427 ? -10.383 9.746 9.404 1.00 98.88 427 ILE A O 1
ATOM 3364 N N . LEU A 1 428 ? -9.899 9.009 11.474 1.00 98.81 428 LEU A N 1
ATOM 3365 C CA . LEU A 1 428 ? -9.237 10.237 11.917 1.00 98.81 428 LEU A CA 1
ATOM 3366 C C . LEU A 1 428 ? -7.742 10.157 11.579 1.00 98.81 428 LEU A C 1
ATOM 3368 O O . LEU A 1 428 ? -7.030 9.296 12.090 1.00 98.81 428 LEU A O 1
ATOM 3372 N N . ALA A 1 429 ? -7.242 11.064 10.745 1.00 98.38 429 ALA A N 1
ATOM 3373 C CA . ALA A 1 429 ? -5.811 11.180 10.470 1.00 98.38 429 ALA A CA 1
ATOM 3374 C C . ALA A 1 429 ? -5.165 12.156 11.468 1.00 98.38 429 ALA A C 1
ATOM 3376 O O . ALA A 1 429 ? -5.191 13.365 11.247 1.00 98.38 429 ALA A O 1
ATOM 3377 N N . ALA A 1 430 ? -4.636 11.628 12.577 1.00 98.06 430 ALA A N 1
ATOM 3378 C CA . ALA A 1 430 ? -3.944 12.361 13.646 1.00 98.06 430 ALA A CA 1
ATOM 3379 C C . ALA A 1 430 ? -2.419 12.100 13.632 1.00 98.06 430 ALA A C 1
ATOM 3381 O O . ALA A 1 430 ? -1.742 12.121 14.664 1.00 98.06 430 ALA A O 1
ATOM 3382 N N . ASP A 1 431 ? -1.884 11.826 12.440 1.00 97.56 431 ASP A N 1
ATOM 3383 C CA . ASP A 1 431 ? -0.508 11.418 12.162 1.00 97.56 431 ASP A CA 1
ATOM 3384 C C . ASP A 1 431 ? 0.397 12.574 11.717 1.00 97.56 431 ASP A C 1
ATOM 3386 O O . ASP A 1 431 ? 1.408 12.379 11.035 1.00 97.56 431 ASP A O 1
ATOM 3390 N N . GLU A 1 432 ? 0.030 13.802 12.084 1.00 96.06 432 GLU A N 1
ATOM 3391 C CA . GLU A 1 432 ? 0.878 14.966 11.865 1.00 96.06 432 GLU A CA 1
ATOM 3392 C C . GLU A 1 432 ? 2.239 14.765 12.545 1.00 96.06 432 GLU A C 1
ATOM 3394 O O . GLU A 1 432 ? 2.305 14.486 13.743 1.00 96.06 432 GLU A O 1
ATOM 3399 N N . SER A 1 433 ? 3.328 14.940 11.786 1.00 93.00 433 SER A N 1
ATOM 3400 C CA . SER A 1 433 ? 4.676 14.916 12.359 1.00 93.00 433 SER A CA 1
ATOM 3401 C C . SER A 1 433 ? 4.860 16.084 13.327 1.00 93.00 433 SER A C 1
ATOM 3403 O O . SER A 1 433 ? 4.115 17.067 13.265 1.00 93.00 433 SER A O 1
ATOM 3405 N N . THR A 1 434 ? 5.906 16.044 14.154 1.00 93.62 434 THR A N 1
ATOM 3406 C CA . THR A 1 434 ? 6.253 17.145 15.066 1.00 93.62 434 THR A CA 1
ATOM 3407 C C . THR A 1 434 ? 6.346 18.497 14.345 1.00 93.62 434 THR A C 1
ATOM 3409 O O . THR A 1 434 ? 5.890 19.509 14.877 1.00 93.62 434 THR A O 1
ATOM 3412 N N . GLY A 1 435 ? 6.860 18.530 13.110 1.00 92.25 435 GLY A N 1
ATOM 3413 C CA . GLY A 1 435 ? 6.900 19.748 12.295 1.00 92.25 435 GLY A CA 1
ATOM 3414 C C . GLY A 1 435 ? 5.522 20.172 11.776 1.00 92.25 435 GLY A C 1
ATOM 3415 O O . GLY A 1 435 ? 5.153 21.346 11.863 1.00 92.25 435 GLY A O 1
ATOM 3416 N N . THR A 1 436 ? 4.728 19.223 11.273 1.00 92.25 436 THR A N 1
ATOM 3417 C CA . THR A 1 436 ? 3.387 19.491 10.726 1.00 92.25 436 THR A CA 1
ATOM 3418 C C . THR A 1 436 ? 2.433 20.007 11.805 1.00 92.25 436 THR A C 1
ATOM 3420 O O . THR A 1 436 ? 1.717 20.987 11.587 1.00 92.25 436 THR A O 1
ATOM 3423 N N . ILE A 1 437 ? 2.419 19.359 12.975 1.00 95.50 437 ILE A N 1
ATOM 3424 C CA . ILE A 1 437 ? 1.549 19.736 14.091 1.00 95.50 437 ILE A CA 1
ATOM 3425 C C . ILE A 1 437 ? 1.992 21.054 14.721 1.00 95.50 437 ILE A C 1
ATOM 3427 O O . ILE A 1 437 ? 1.139 21.833 15.134 1.00 95.50 437 ILE A O 1
ATOM 3431 N N . GLY A 1 438 ? 3.294 21.363 14.691 1.00 95.00 438 GLY A N 1
ATOM 3432 C CA . GLY A 1 438 ? 3.815 22.664 15.099 1.00 95.00 438 GLY A CA 1
ATOM 3433 C C . GLY A 1 438 ? 3.168 23.812 14.331 1.00 95.00 438 GLY A C 1
ATOM 3434 O O . GLY A 1 438 ? 2.643 24.730 14.950 1.00 95.00 438 GLY A O 1
ATOM 3435 N N . LYS A 1 439 ? 3.077 23.710 12.996 1.00 93.88 439 LYS A N 1
ATOM 3436 C CA . LYS A 1 439 ? 2.380 24.714 12.164 1.00 93.88 439 LYS A CA 1
ATOM 3437 C C . LYS A 1 439 ? 0.909 24.883 12.566 1.00 93.88 439 LYS A C 1
ATOM 3439 O O . LYS A 1 439 ? 0.389 25.995 12.543 1.00 93.88 439 LYS A O 1
ATOM 3444 N N . ARG A 1 440 ? 0.234 23.789 12.941 1.00 93.06 440 ARG A N 1
ATOM 3445 C CA . ARG A 1 440 ? -1.163 23.832 13.398 1.00 93.06 440 ARG A CA 1
ATOM 3446 C C . ARG A 1 440 ? -1.294 24.500 14.766 1.00 93.06 440 ARG A C 1
ATOM 3448 O O . ARG A 1 440 ? -2.125 25.389 14.909 1.00 93.06 440 ARG A O 1
ATOM 3455 N N . LEU A 1 441 ? -0.461 24.135 15.738 1.00 96.19 441 LEU A N 1
ATOM 3456 C CA . LEU A 1 441 ? -0.463 24.752 17.069 1.00 96.19 441 LEU A CA 1
ATOM 3457 C C . LEU A 1 441 ? -0.123 26.248 16.996 1.00 96.19 441 LEU A C 1
ATOM 3459 O O . LEU A 1 441 ? -0.816 27.062 17.602 1.00 96.19 441 LEU A O 1
ATOM 3463 N N . SER A 1 442 ? 0.843 26.642 16.161 1.00 95.38 442 SER A N 1
ATOM 3464 C CA . SER A 1 442 ? 1.168 28.057 15.951 1.00 95.38 442 SER A CA 1
ATOM 3465 C C . SER A 1 442 ? -0.009 28.870 15.402 1.00 95.38 442 SER A C 1
ATOM 3467 O O . SER A 1 442 ? -0.150 30.034 15.762 1.00 95.38 442 SER A O 1
ATOM 3469 N N . SER A 1 443 ? -0.891 28.274 14.589 1.00 92.94 443 SER A N 1
ATOM 3470 C CA . SER A 1 443 ? -2.071 28.973 14.044 1.00 92.94 443 SER A CA 1
ATOM 3471 C C . SER A 1 443 ? -3.107 29.382 15.099 1.00 92.94 443 SER A C 1
ATOM 3473 O O . SER A 1 443 ? -3.943 30.243 14.835 1.00 92.94 443 SER A O 1
ATOM 3475 N N . ILE A 1 444 ? -3.039 28.787 16.293 1.00 95.06 444 ILE A N 1
ATOM 3476 C CA . ILE A 1 444 ? -3.875 29.116 17.454 1.00 95.06 444 ILE A CA 1
ATOM 3477 C C . ILE A 1 444 ? -3.044 29.681 18.615 1.00 95.06 444 ILE A C 1
ATOM 3479 O O . ILE A 1 444 ? -3.501 29.685 19.755 1.00 95.06 444 ILE A O 1
ATOM 3483 N N . SER A 1 445 ? -1.820 30.142 18.332 1.00 95.69 445 SER A N 1
ATOM 3484 C CA . SER A 1 445 ? -0.885 30.701 19.317 1.00 95.69 445 SER A CA 1
ATOM 3485 C C . SER A 1 445 ? -0.520 29.739 20.458 1.00 95.69 445 SER A C 1
ATOM 3487 O O . SER A 1 445 ? -0.311 30.167 21.591 1.00 95.69 445 SER A O 1
ATOM 3489 N N . VAL A 1 446 ? -0.423 28.439 20.162 1.00 95.75 446 VAL A N 1
ATOM 3490 C CA . VAL A 1 446 ? 0.012 27.400 21.107 1.00 95.75 446 VAL A CA 1
ATOM 3491 C C . VAL A 1 446 ? 1.427 26.938 20.763 1.00 95.75 446 VAL A C 1
ATOM 3493 O O . VAL A 1 446 ? 1.760 26.705 19.601 1.00 95.75 446 VAL A O 1
ATOM 3496 N N . GLU A 1 447 ? 2.271 26.792 21.782 1.00 96.50 447 GLU A N 1
ATOM 3497 C CA . GLU A 1 447 ? 3.646 26.315 21.623 1.00 96.50 447 GLU A CA 1
ATOM 3498 C C . GLU A 1 447 ? 3.696 24.817 21.274 1.00 96.50 447 GLU A C 1
ATOM 3500 O O . GLU A 1 447 ? 2.929 24.008 21.804 1.00 96.50 447 GLU A O 1
ATOM 3505 N N . ASN A 1 448 ? 4.634 24.422 20.410 1.00 98.00 448 ASN A N 1
ATOM 3506 C CA . ASN A 1 448 ? 4.823 23.031 19.997 1.00 98.00 448 ASN A CA 1
ATOM 3507 C C . ASN A 1 448 ? 5.661 22.215 20.999 1.00 98.00 448 ASN A C 1
ATOM 3509 O O . ASN A 1 448 ? 6.784 21.803 20.704 1.00 98.00 448 ASN A O 1
ATOM 3513 N N . THR A 1 449 ? 5.096 21.944 22.172 1.00 97.56 449 THR A N 1
ATOM 3514 C CA . THR A 1 449 ? 5.684 21.050 23.183 1.00 97.56 449 THR A CA 1
ATOM 3515 C C . THR A 1 449 ? 5.070 19.652 23.101 1.00 97.56 449 THR A C 1
ATOM 3517 O O . THR A 1 449 ? 3.951 19.485 22.613 1.00 97.56 449 THR A O 1
ATOM 3520 N N . GLU A 1 450 ? 5.780 18.631 23.590 1.00 97.06 450 GLU A N 1
ATOM 3521 C CA . GLU A 1 450 ? 5.239 17.263 23.667 1.00 97.06 450 GLU A CA 1
ATOM 3522 C C . GLU A 1 450 ? 3.930 17.217 24.461 1.00 97.06 450 GLU A C 1
ATOM 3524 O O . GLU A 1 450 ? 2.951 16.633 24.006 1.00 97.06 450 GLU A O 1
ATOM 3529 N N . HIS A 1 451 ? 3.874 17.931 25.588 1.00 96.69 451 HIS A N 1
ATOM 3530 C CA . HIS A 1 451 ? 2.677 18.026 26.416 1.00 96.69 451 HIS A CA 1
ATOM 3531 C C . HIS A 1 451 ? 1.470 18.611 25.663 1.00 96.69 451 HIS A C 1
ATOM 3533 O O . HIS A 1 451 ? 0.357 18.098 25.777 1.00 96.69 451 HIS A O 1
ATOM 3539 N N . ASN A 1 452 ? 1.670 19.655 24.851 1.00 97.50 452 ASN A N 1
ATOM 3540 C CA . ASN A 1 452 ? 0.584 20.248 24.065 1.00 97.50 452 ASN A CA 1
ATOM 3541 C C . ASN A 1 452 ? 0.138 19.326 22.923 1.00 97.50 452 ASN A C 1
ATOM 3543 O O . ASN A 1 452 ? -1.058 19.250 22.628 1.00 97.50 452 ASN A O 1
ATOM 3547 N N . ARG A 1 453 ? 1.073 18.590 22.305 1.00 98.00 453 ARG A N 1
ATOM 3548 C CA . ARG A 1 453 ? 0.741 17.554 21.316 1.00 98.00 453 ARG A CA 1
ATOM 3549 C C . ARG A 1 453 ? -0.085 16.443 21.960 1.00 98.00 453 ARG A C 1
ATOM 3551 O O . ARG A 1 453 ? -1.175 16.163 21.472 1.00 98.00 453 ARG A O 1
ATOM 3558 N N . GLN A 1 454 ? 0.374 15.893 23.082 1.00 97.69 454 GLN A N 1
ATOM 3559 C CA . GLN A 1 454 ? -0.347 14.898 23.877 1.00 97.69 454 GLN A CA 1
ATOM 3560 C C . GLN A 1 454 ? -1.748 15.398 24.260 1.00 97.69 454 GLN A C 1
ATOM 3562 O O . GLN A 1 454 ? -2.724 14.698 24.013 1.00 97.69 454 GLN A O 1
ATOM 3567 N N . SER A 1 455 ? -1.867 16.627 24.772 1.00 97.62 455 SER A N 1
ATOM 3568 C CA . SER A 1 455 ? -3.146 17.224 25.191 1.00 97.62 455 SER A CA 1
ATOM 3569 C C . SER A 1 455 ? -4.149 17.337 24.042 1.00 97.62 455 SER A C 1
ATOM 3571 O O . SER A 1 455 ? -5.332 17.053 24.219 1.00 97.62 455 SER A O 1
ATOM 3573 N N . LEU A 1 456 ? -3.690 17.705 22.841 1.00 98.06 456 LEU A N 1
ATOM 3574 C CA . LEU A 1 456 ? -4.540 17.727 21.652 1.00 98.06 456 LEU A CA 1
ATOM 3575 C C . LEU A 1 456 ? -5.003 16.316 21.259 1.00 98.06 456 LEU A C 1
ATOM 3577 O O . LEU A 1 456 ? -6.156 16.133 20.879 1.00 98.06 456 LEU A O 1
ATOM 3581 N N . ARG A 1 457 ? -4.119 15.314 21.328 1.00 98.31 457 ARG A N 1
ATOM 3582 C CA . ARG A 1 457 ? -4.471 13.917 21.015 1.00 98.31 457 ARG A CA 1
ATOM 3583 C C . ARG A 1 457 ? -5.450 13.349 22.034 1.00 98.31 457 ARG A C 1
ATOM 3585 O O . ARG A 1 457 ? -6.459 12.769 21.647 1.00 98.31 457 ARG A O 1
ATOM 3592 N N . GLU A 1 458 ? -5.209 13.599 23.314 1.00 98.31 458 GLU A N 1
ATOM 3593 C CA . GLU A 1 458 ? -6.103 13.217 24.401 1.00 98.31 458 GLU A CA 1
ATOM 3594 C C . GLU A 1 458 ? -7.480 13.859 24.242 1.00 98.31 458 GLU A C 1
ATOM 3596 O O . GLU A 1 458 ? -8.480 13.150 24.324 1.00 98.31 458 GLU A O 1
ATOM 3601 N N . LEU A 1 459 ? -7.549 15.154 23.911 1.00 98.19 459 LEU A N 1
ATOM 3602 C CA . LEU A 1 459 ? -8.806 15.850 23.621 1.00 98.19 459 LEU A CA 1
ATOM 3603 C C . LEU A 1 459 ? -9.621 15.122 22.548 1.00 98.19 459 LEU A C 1
ATOM 3605 O O . LEU A 1 459 ? -10.818 14.907 22.741 1.00 98.19 459 LEU A O 1
ATOM 3609 N N . LEU A 1 460 ? -8.982 14.729 21.440 1.00 98.38 460 LEU A N 1
ATOM 3610 C CA . LEU A 1 460 ? -9.640 14.041 20.326 1.00 98.38 460 LEU A CA 1
ATOM 3611 C C . LEU A 1 460 ? -10.090 12.625 20.712 1.00 98.38 460 LEU A C 1
ATOM 3613 O O . LEU A 1 460 ? -11.210 12.230 20.392 1.00 98.38 460 LEU A O 1
ATOM 3617 N N . PHE A 1 461 ? -9.240 11.856 21.397 1.00 98.25 461 PHE A N 1
ATOM 3618 C CA . PHE A 1 461 ? -9.509 10.441 21.682 1.00 98.25 461 PHE A CA 1
ATOM 3619 C C . PHE A 1 461 ? -10.440 10.230 22.878 1.00 98.25 461 PHE A C 1
ATOM 3621 O O . PHE A 1 461 ? -11.060 9.180 22.987 1.00 98.25 461 PHE A O 1
ATOM 3628 N N . THR A 1 462 ? -10.573 11.224 23.756 1.00 97.69 462 THR A N 1
ATOM 3629 C CA . THR A 1 462 ? -11.500 11.193 24.901 1.00 97.69 462 THR A CA 1
ATOM 3630 C C . THR A 1 462 ? -12.814 11.926 24.626 1.00 97.69 462 THR A C 1
ATOM 3632 O O . THR A 1 462 ? -13.650 12.036 25.521 1.00 97.69 462 THR A O 1
ATOM 3635 N N . ALA A 1 463 ? -13.023 12.423 23.400 1.00 97.50 463 ALA A N 1
ATOM 3636 C CA . ALA A 1 463 ? -14.243 13.124 23.020 1.00 97.50 463 ALA A CA 1
ATOM 3637 C C . ALA A 1 463 ? -15.479 12.211 23.168 1.00 97.50 463 ALA A C 1
ATOM 3639 O O . ALA A 1 463 ? -15.585 11.201 22.456 1.00 97.50 463 ALA A O 1
ATOM 3640 N N . PRO A 1 464 ? -16.439 12.550 24.053 1.00 96.44 464 PRO A N 1
ATOM 3641 C CA . PRO A 1 464 ? -17.594 11.698 24.305 1.00 96.44 464 PRO A CA 1
ATOM 3642 C C . PRO A 1 464 ? -18.399 11.434 23.030 1.00 96.44 464 PRO A C 1
ATOM 3644 O O . PRO A 1 464 ? -18.720 12.355 22.282 1.00 96.44 464 PRO A O 1
ATOM 3647 N N . ASN A 1 465 ? -18.753 10.169 22.793 1.00 96.25 465 ASN A N 1
ATOM 3648 C CA . ASN A 1 465 ? -19.560 9.713 21.651 1.00 96.25 465 ASN A CA 1
ATOM 3649 C C . ASN A 1 465 ? -18.963 9.967 20.252 1.00 96.25 465 ASN A C 1
ATOM 3651 O O . ASN A 1 465 ? -19.654 9.728 19.262 1.00 96.25 465 ASN A O 1
ATOM 3655 N N . ALA A 1 466 ? -17.709 10.419 20.130 1.00 96.88 466 ALA A N 1
ATOM 3656 C CA . ALA A 1 466 ? -17.081 10.647 18.825 1.00 96.88 466 ALA A CA 1
ATOM 3657 C C . ALA A 1 466 ? -16.539 9.348 18.204 1.00 96.88 466 ALA A C 1
ATOM 3659 O O . ALA A 1 466 ? -16.743 9.089 17.018 1.00 96.88 466 ALA A O 1
ATOM 3660 N N . LEU A 1 467 ? -15.897 8.502 19.019 1.00 96.88 467 LEU A N 1
ATOM 3661 C CA . LEU A 1 467 ? -15.245 7.264 18.578 1.00 96.88 467 LEU A CA 1
ATOM 3662 C C . LEU A 1 467 ? -16.157 6.251 17.854 1.00 96.88 467 LEU A C 1
ATOM 3664 O O . LEU A 1 467 ? -15.670 5.627 16.917 1.00 96.88 467 LEU A O 1
ATOM 3668 N N . PRO A 1 468 ? -17.464 6.104 18.163 1.00 97.56 468 PRO A N 1
ATOM 3669 C CA . PRO A 1 468 ? -18.360 5.234 17.394 1.00 97.56 468 PRO A CA 1
ATOM 3670 C C . PRO A 1 468 ? -18.446 5.547 15.890 1.00 97.56 468 PRO A C 1
ATOM 3672 O O . PRO A 1 468 ? -18.737 4.646 15.103 1.00 97.56 468 PRO A O 1
ATOM 3675 N N . TYR A 1 469 ? -18.176 6.793 15.484 1.00 98.38 469 TYR A N 1
ATOM 3676 C CA . TYR A 1 469 ? -18.138 7.227 14.079 1.00 98.38 469 TYR A CA 1
ATOM 3677 C C . TYR A 1 469 ? -16.776 6.999 13.409 1.00 98.38 469 TYR A C 1
ATOM 3679 O O . TYR A 1 469 ? -16.610 7.259 12.215 1.00 98.38 469 TYR A O 1
ATOM 3687 N N . LEU A 1 470 ? -15.791 6.530 14.172 1.00 98.62 470 LEU A N 1
ATOM 3688 C CA . LEU A 1 470 ? -14.450 6.240 13.703 1.00 98.62 470 LEU A CA 1
ATOM 3689 C C . LEU A 1 470 ? -14.232 4.727 13.706 1.00 98.62 470 LEU A C 1
ATOM 3691 O O . LEU A 1 470 ? -14.563 4.019 14.653 1.00 98.62 470 LEU A O 1
ATOM 3695 N N . SER A 1 471 ? -13.685 4.212 12.616 1.00 98.56 471 SER A N 1
ATOM 3696 C CA . SER A 1 471 ? -13.243 2.824 12.510 1.00 98.56 471 SER A CA 1
ATOM 3697 C C . SER A 1 471 ? -11.740 2.694 12.751 1.00 98.56 471 SER A C 1
ATOM 3699 O O . SER A 1 471 ? -11.280 1.651 13.214 1.00 98.56 471 SER A O 1
ATOM 3701 N N . GLY A 1 472 ? -10.978 3.768 12.523 1.00 98.62 472 GLY A N 1
ATOM 3702 C CA . GLY A 1 472 ? -9.557 3.822 12.841 1.00 98.62 472 GLY A CA 1
ATOM 3703 C C . GLY A 1 472 ? -9.027 5.228 13.110 1.00 98.62 472 GLY A C 1
ATOM 3704 O O . GLY A 1 472 ? -9.638 6.232 12.737 1.00 98.62 472 GLY A O 1
ATOM 3705 N N . VAL A 1 473 ? -7.852 5.296 13.735 1.00 98.88 473 VAL A N 1
ATOM 3706 C CA . VAL A 1 473 ? -7.078 6.535 13.900 1.00 98.88 473 VAL A CA 1
ATOM 3707 C C . VAL A 1 473 ? -5.660 6.311 13.406 1.00 98.88 473 VAL A C 1
ATOM 3709 O O . VAL A 1 473 ? -4.987 5.396 13.872 1.00 98.88 473 VAL A O 1
ATOM 3712 N N . ILE A 1 474 ? -5.187 7.155 12.490 1.00 98.88 474 ILE A N 1
ATOM 3713 C CA . ILE A 1 474 ? -3.778 7.161 12.086 1.00 98.88 474 ILE A CA 1
ATOM 3714 C C . ILE A 1 474 ? -2.995 7.982 13.101 1.00 98.88 474 ILE A C 1
ATOM 3716 O O . ILE A 1 474 ? -3.324 9.144 13.333 1.00 98.88 474 ILE A O 1
ATOM 3720 N N . LEU A 1 475 ? -1.964 7.386 13.686 1.00 98.69 475 LEU A N 1
ATOM 3721 C CA . LEU A 1 475 ? -1.096 8.002 14.678 1.00 98.69 475 LEU A CA 1
ATOM 3722 C C . LEU A 1 475 ? 0.276 8.307 14.076 1.00 98.69 475 LEU A C 1
ATOM 3724 O O . LEU A 1 475 ? 0.740 7.637 13.147 1.00 98.69 475 LEU A O 1
ATOM 3728 N N . PHE A 1 476 ? 0.937 9.313 14.642 1.00 98.31 476 PHE A N 1
ATOM 3729 C CA . PHE A 1 476 ? 2.377 9.485 14.500 1.00 98.31 476 PHE A CA 1
ATOM 3730 C C . PHE A 1 476 ? 3.095 8.605 15.531 1.00 98.31 476 PHE A C 1
ATOM 3732 O O . PHE A 1 476 ? 2.508 8.247 16.553 1.00 98.31 476 PHE A O 1
ATOM 3739 N N . GLU A 1 477 ? 4.357 8.257 15.276 1.00 97.50 477 GLU A N 1
ATOM 3740 C CA . GLU A 1 477 ? 5.127 7.340 16.129 1.00 97.50 477 GLU A CA 1
ATOM 3741 C C . GLU A 1 477 ? 5.190 7.805 17.589 1.00 97.50 477 GLU A C 1
ATOM 3743 O O . GLU A 1 477 ? 4.966 7.000 18.486 1.00 97.50 477 GLU A O 1
ATOM 3748 N N . GLU A 1 478 ? 5.378 9.108 17.826 1.00 97.88 478 GLU A N 1
ATOM 3749 C CA . GLU A 1 478 ? 5.320 9.694 19.173 1.00 97.88 478 GLU A CA 1
ATOM 3750 C C . GLU A 1 478 ? 3.990 9.356 19.872 1.00 97.88 478 GLU A C 1
ATOM 3752 O O . GLU A 1 478 ? 3.974 8.851 20.991 1.00 97.88 478 GLU A O 1
ATOM 3757 N N . THR A 1 479 ? 2.861 9.554 19.186 1.00 98.12 479 THR A N 1
ATOM 3758 C CA . THR A 1 479 ? 1.522 9.342 19.752 1.00 98.12 479 THR A CA 1
ATOM 3759 C C . THR A 1 479 ? 1.186 7.866 19.966 1.00 98.12 479 THR A C 1
ATOM 3761 O O . THR A 1 479 ? 0.433 7.545 20.880 1.00 98.12 479 THR A O 1
ATOM 3764 N N . LEU A 1 480 ? 1.754 6.952 19.171 1.00 98.31 480 LEU A N 1
ATOM 3765 C CA . LEU A 1 480 ? 1.548 5.508 19.338 1.00 98.31 480 LEU A CA 1
ATOM 3766 C C . LEU A 1 480 ? 1.998 5.016 20.725 1.00 98.31 480 LEU A C 1
ATOM 3768 O O . LEU A 1 480 ? 1.379 4.112 21.284 1.00 98.31 480 LEU A O 1
ATOM 3772 N N . TYR A 1 481 ? 3.044 5.632 21.282 1.00 97.94 481 TYR A N 1
ATOM 3773 C CA . TYR A 1 481 ? 3.609 5.287 22.590 1.00 97.94 481 TYR A CA 1
ATOM 3774 C C . TYR A 1 481 ? 3.226 6.271 23.706 1.00 97.94 481 TYR A C 1
ATOM 3776 O O . TYR A 1 481 ? 3.613 6.075 24.860 1.00 97.94 481 TYR A O 1
ATOM 3784 N N . GLN A 1 482 ? 2.452 7.311 23.387 1.00 98.12 482 GLN A N 1
ATOM 3785 C CA . GLN A 1 482 ? 1.933 8.251 24.375 1.00 98.12 482 GLN A CA 1
ATOM 3786 C C . GLN A 1 482 ? 0.755 7.672 25.164 1.00 98.12 482 GLN A C 1
ATOM 3788 O O . GLN A 1 482 ? 0.079 6.709 24.783 1.00 98.12 482 GLN A O 1
ATOM 3793 N N . LYS A 1 483 ? 0.519 8.313 26.304 1.00 98.06 483 LYS A N 1
ATOM 3794 C CA . LYS A 1 483 ? -0.541 7.996 27.252 1.00 98.06 483 LYS A CA 1
ATOM 3795 C C . LYS A 1 483 ? -1.431 9.218 27.442 1.00 98.06 483 LYS A C 1
ATOM 3797 O O . LYS A 1 483 ? -1.008 10.339 27.173 1.00 98.06 483 LYS A O 1
ATOM 3802 N N . THR A 1 484 ? -2.635 9.008 27.930 1.00 96.75 484 THR A N 1
ATOM 3803 C CA . THR A 1 484 ? -3.484 10.043 28.523 1.00 96.75 484 THR A CA 1
ATOM 3804 C C . THR A 1 484 ? -2.861 10.589 29.813 1.00 96.75 484 THR A C 1
ATOM 3806 O O . THR A 1 484 ? -1.921 10.012 30.374 1.00 96.75 484 THR A O 1
ATOM 3809 N N . SER A 1 485 ? -3.406 11.693 30.315 1.00 94.19 485 SER A N 1
ATOM 3810 C CA . SER A 1 485 ? -3.001 12.318 31.575 1.00 94.19 485 SER A CA 1
ATOM 3811 C C . SER A 1 485 ? -3.202 11.428 32.813 1.00 94.19 485 SER A C 1
ATOM 3813 O O . SER A 1 485 ? -2.474 11.588 33.791 1.00 94.19 485 SER A O 1
ATOM 3815 N N . ASP A 1 486 ? -4.118 10.454 32.763 1.00 93.50 486 ASP A N 1
ATOM 3816 C CA . ASP A 1 486 ? -4.330 9.423 33.795 1.00 93.50 486 ASP A CA 1
ATOM 3817 C C . ASP A 1 486 ? -3.462 8.158 33.599 1.00 93.50 486 ASP A C 1
ATOM 3819 O O . ASP A 1 486 ? -3.558 7.204 34.370 1.00 93.50 486 ASP A O 1
ATOM 3823 N N . GLY A 1 487 ? -2.561 8.158 32.610 1.00 95.56 487 GLY A N 1
ATOM 3824 C CA . GLY A 1 487 ? -1.541 7.123 32.415 1.00 95.56 487 GLY A CA 1
ATOM 3825 C C . GLY A 1 487 ? -1.946 5.960 31.505 1.00 95.56 487 GLY A C 1
ATOM 3826 O O . GLY A 1 487 ? -1.142 5.039 31.314 1.00 95.56 487 GLY A O 1
ATOM 3827 N N . LYS A 1 488 ? -3.137 5.998 30.902 1.00 97.44 488 LYS A N 1
ATOM 3828 C CA . LYS A 1 488 ? -3.616 4.974 29.969 1.00 97.44 488 LYS A CA 1
ATOM 3829 C C . LYS A 1 488 ? -2.995 5.141 28.574 1.00 97.44 488 LYS A C 1
ATOM 3831 O O . LYS A 1 488 ? -3.065 6.226 28.002 1.00 97.44 488 LYS A O 1
ATOM 3836 N N . PRO A 1 489 ? -2.407 4.096 27.967 1.00 98.31 489 PRO A N 1
ATOM 3837 C CA . PRO A 1 489 ? -1.930 4.162 26.586 1.00 98.31 489 PRO A CA 1
ATOM 3838 C C . PRO A 1 489 ? -3.044 4.538 25.601 1.00 98.31 489 PRO A C 1
ATOM 3840 O O . PRO A 1 489 ? -4.130 3.953 25.633 1.00 98.31 489 PRO A O 1
ATOM 3843 N N . PHE A 1 490 ? -2.774 5.455 24.663 1.00 98.50 490 PHE A N 1
ATOM 3844 C CA . PHE A 1 490 ? -3.778 5.840 23.658 1.00 98.50 490 PHE A CA 1
ATOM 3845 C C . PHE A 1 490 ? -4.244 4.651 22.812 1.00 98.50 490 PHE A C 1
ATOM 3847 O O . PHE A 1 490 ? -5.419 4.553 22.466 1.00 98.50 490 PHE A O 1
ATOM 3854 N N . VAL A 1 491 ? -3.349 3.706 22.523 1.00 98.12 491 VAL A N 1
ATOM 3855 C CA . VAL A 1 491 ? -3.687 2.471 21.802 1.00 98.12 491 VAL A CA 1
ATOM 3856 C C . VAL A 1 491 ? -4.720 1.614 22.536 1.00 98.12 491 VAL A C 1
ATOM 3858 O O . VAL A 1 491 ? -5.570 1.013 21.885 1.00 98.12 491 VAL A O 1
ATOM 3861 N N . GLU A 1 492 ? -4.685 1.566 23.869 1.00 97.75 492 GLU A N 1
ATOM 3862 C CA . GLU A 1 492 ? -5.665 0.828 24.676 1.00 97.75 492 GLU A CA 1
ATOM 3863 C C . GLU A 1 492 ? -7.000 1.570 24.719 1.00 97.75 492 GLU A C 1
ATOM 3865 O O . GLU A 1 492 ? -8.043 0.964 24.484 1.00 97.75 492 GLU A O 1
ATOM 3870 N N . LEU A 1 493 ? -6.962 2.896 24.909 1.00 97.88 493 LEU A N 1
ATOM 3871 C CA . LEU A 1 493 ? -8.145 3.759 24.841 1.00 97.88 493 LEU A CA 1
ATOM 3872 C C . LEU A 1 493 ? -8.910 3.576 23.519 1.00 97.88 493 LEU A C 1
ATOM 3874 O O . LEU A 1 493 ? -10.132 3.426 23.528 1.00 97.88 493 LEU A O 1
ATOM 3878 N N . LEU A 1 494 ? -8.202 3.561 22.386 1.00 98.31 494 LEU A N 1
ATOM 3879 C CA . LEU A 1 494 ? -8.808 3.362 21.068 1.00 98.31 494 LEU A CA 1
ATOM 3880 C C . LEU A 1 494 ? -9.400 1.954 20.923 1.00 98.31 494 LEU A C 1
ATOM 3882 O O . LEU A 1 494 ? -10.550 1.819 20.502 1.00 98.31 494 LEU A O 1
ATOM 3886 N N . LYS A 1 495 ? -8.662 0.912 21.324 1.00 97.00 495 LYS A N 1
ATOM 3887 C CA . LYS A 1 495 ? -9.118 -0.483 21.223 1.00 97.00 495 LYS A CA 1
ATOM 3888 C C . LYS A 1 495 ? -10.380 -0.755 22.037 1.00 97.00 495 LYS A C 1
ATOM 3890 O O . LYS A 1 495 ? -11.296 -1.385 21.519 1.00 97.00 495 LYS A O 1
ATOM 3895 N N . GLU A 1 496 ? -10.463 -0.254 23.267 1.00 96.69 496 GLU A N 1
ATOM 3896 C CA . GLU A 1 496 ? -11.658 -0.416 24.111 1.00 96.69 496 GLU A CA 1
ATOM 3897 C C . GLU A 1 496 ? -12.911 0.230 23.514 1.00 96.69 496 GLU A C 1
ATOM 3899 O O . GLU A 1 496 ? -14.029 -0.219 23.757 1.00 96.69 496 GLU A O 1
ATOM 3904 N N . ASN A 1 497 ? -12.727 1.259 22.690 1.00 97.19 497 ASN A N 1
ATOM 3905 C CA . ASN A 1 497 ? -13.804 1.933 21.976 1.00 97.19 497 ASN A CA 1
ATOM 3906 C C . ASN A 1 497 ? -14.019 1.374 20.558 1.00 97.19 497 ASN A C 1
ATOM 3908 O O . ASN A 1 497 ? -14.707 1.994 19.747 1.00 97.19 497 ASN A O 1
ATOM 3912 N N . ASN A 1 498 ? -13.458 0.197 20.253 1.00 97.19 498 ASN A N 1
ATOM 3913 C CA . ASN A 1 498 ? -13.511 -0.456 18.944 1.00 97.19 498 ASN A CA 1
ATOM 3914 C C . ASN A 1 498 ? -12.974 0.427 17.805 1.00 97.19 498 ASN A C 1
ATOM 3916 O O . ASN A 1 498 ? -13.497 0.411 16.691 1.00 97.19 498 ASN A O 1
ATOM 3920 N N . VAL A 1 499 ? -11.932 1.212 18.059 1.00 98.56 499 VAL A N 1
ATOM 3921 C CA . VAL A 1 499 ? -11.253 2.002 17.030 1.00 98.56 499 VAL A CA 1
ATOM 3922 C C . VAL A 1 499 ? -9.876 1.411 16.794 1.00 98.56 499 VAL A C 1
ATOM 3924 O O . VAL A 1 499 ? -9.076 1.270 17.718 1.00 98.56 499 VAL A O 1
ATOM 3927 N N . ILE A 1 500 ? -9.590 1.044 15.548 1.00 98.62 500 ILE A N 1
ATOM 3928 C CA . ILE A 1 500 ? -8.327 0.398 15.210 1.00 98.62 500 ILE A CA 1
ATOM 3929 C C . ILE A 1 500 ? -7.197 1.446 15.223 1.00 98.62 500 ILE A C 1
ATOM 3931 O O . ILE A 1 500 ? -7.308 2.467 14.539 1.00 98.62 500 ILE A O 1
ATOM 3935 N N . PRO A 1 501 ? -6.089 1.237 15.959 1.00 98.81 501 PRO A N 1
ATOM 3936 C CA . PRO A 1 501 ? -4.920 2.099 15.847 1.00 98.81 501 PRO A CA 1
ATOM 3937 C C . PRO A 1 501 ? -4.170 1.824 14.539 1.00 98.81 501 PRO A C 1
ATOM 3939 O O . PRO A 1 501 ? -3.902 0.672 14.183 1.00 98.81 501 PRO A O 1
ATOM 3942 N N . GLY A 1 502 ? -3.789 2.885 13.841 1.00 98.75 502 GLY A N 1
ATOM 3943 C CA . GLY A 1 502 ? -2.919 2.835 12.676 1.00 98.75 502 GLY A CA 1
ATOM 3944 C C . GLY A 1 502 ? -1.704 3.731 12.831 1.00 98.75 502 GLY A C 1
ATOM 3945 O O . GLY A 1 502 ? -1.661 4.592 13.706 1.00 98.75 502 GLY A O 1
ATOM 3946 N N . ILE A 1 503 ? -0.706 3.535 11.975 1.00 98.75 503 ILE A N 1
ATOM 3947 C CA . ILE A 1 503 ? 0.591 4.207 12.097 1.00 98.75 503 ILE A CA 1
ATOM 3948 C C . ILE A 1 503 ? 1.062 4.775 10.754 1.00 98.75 503 ILE A C 1
ATOM 3950 O O . ILE A 1 503 ? 1.045 4.093 9.728 1.00 98.75 503 ILE A O 1
ATOM 3954 N N . LYS A 1 504 ? 1.510 6.034 10.739 1.00 98.56 504 LYS A N 1
ATOM 3955 C CA . LYS A 1 504 ? 2.255 6.583 9.600 1.00 98.56 504 LYS A CA 1
ATOM 3956 C C . LYS A 1 504 ? 3.662 5.996 9.591 1.00 98.56 504 LYS A C 1
ATOM 3958 O O . LYS A 1 504 ? 4.389 6.134 10.571 1.00 98.56 504 LYS A O 1
ATOM 3963 N N . VAL A 1 505 ? 4.058 5.378 8.478 1.00 98.19 505 VAL A N 1
ATOM 3964 C CA . VAL A 1 505 ? 5.366 4.706 8.383 1.00 98.19 505 VAL A CA 1
ATOM 3965 C C . VAL A 1 505 ? 6.294 5.289 7.321 1.00 98.19 505 VAL A C 1
ATOM 3967 O O . VAL A 1 505 ? 7.486 4.980 7.355 1.00 98.19 505 VAL A O 1
ATOM 3970 N N . ASP A 1 506 ? 5.804 6.148 6.425 1.00 97.75 506 ASP A N 1
ATOM 3971 C CA . ASP A 1 506 ? 6.673 6.907 5.522 1.00 97.75 506 ASP A CA 1
ATOM 3972 C C . ASP A 1 506 ? 7.563 7.903 6.285 1.00 97.75 506 ASP A C 1
ATOM 3974 O O . ASP A 1 506 ? 7.199 8.410 7.349 1.00 97.75 506 ASP A O 1
ATOM 3978 N N . LYS A 1 507 ? 8.741 8.193 5.727 1.00 95.69 507 LYS A N 1
ATOM 3979 C CA . LYS A 1 507 ? 9.704 9.177 6.247 1.00 95.69 507 LYS A CA 1
ATOM 3980 C C . LYS A 1 507 ? 9.701 10.464 5.411 1.00 95.69 507 LYS A C 1
ATOM 3982 O O . LYS A 1 507 ? 10.730 11.128 5.286 1.00 95.69 507 LYS A O 1
ATOM 3987 N N . GLY A 1 508 ? 8.546 10.813 4.840 1.00 93.44 508 GLY A N 1
ATOM 3988 C CA . GLY A 1 508 ? 8.373 11.999 4.007 1.00 93.44 508 GLY A CA 1
ATOM 3989 C C . GLY A 1 508 ? 8.850 11.831 2.564 1.00 93.44 508 GLY A C 1
ATOM 3990 O O . GLY A 1 508 ? 9.219 10.742 2.122 1.00 93.44 508 GLY A O 1
ATOM 3991 N N . VAL A 1 509 ? 8.798 12.937 1.823 1.00 95.56 509 VAL A N 1
ATOM 3992 C CA . VAL A 1 509 ? 9.111 12.996 0.391 1.00 95.56 509 VAL A CA 1
ATOM 3993 C C . VAL A 1 509 ? 10.500 13.570 0.130 1.00 95.56 509 VAL A C 1
ATOM 3995 O O . VAL A 1 509 ? 10.976 14.425 0.875 1.00 95.56 509 VAL A O 1
ATOM 3998 N N . VAL A 1 510 ? 11.112 13.135 -0.966 1.00 96.62 510 VAL A N 1
ATOM 3999 C CA . VAL A 1 510 ? 12.360 13.665 -1.525 1.00 96.62 510 VAL A CA 1
ATOM 4000 C C . VAL A 1 510 ? 12.161 13.979 -3.005 1.00 96.62 510 VAL A C 1
ATOM 4002 O O . VAL A 1 510 ? 11.347 13.343 -3.674 1.00 96.62 510 VAL A O 1
ATOM 4005 N N . GLU A 1 511 ? 12.868 14.984 -3.514 1.00 97.38 511 GLU A N 1
ATOM 4006 C CA . GLU A 1 511 ? 12.751 15.399 -4.915 1.00 97.38 511 GLU A CA 1
ATOM 4007 C C . GLU A 1 511 ? 13.423 14.389 -5.855 1.00 97.38 511 GLU A C 1
ATOM 4009 O O . GLU A 1 511 ? 14.486 13.841 -5.558 1.00 97.38 511 GLU A O 1
ATOM 4014 N N . LEU A 1 512 ? 12.789 14.137 -7.000 1.00 95.75 512 LEU A N 1
ATOM 4015 C CA . LEU A 1 512 ? 13.321 13.288 -8.059 1.00 95.75 512 LEU A CA 1
ATOM 4016 C C . LEU A 1 512 ? 14.238 14.113 -8.965 1.00 95.75 512 LEU A C 1
ATOM 4018 O O . LEU A 1 512 ? 13.798 15.055 -9.628 1.00 95.75 512 LEU A O 1
ATOM 4022 N N . ALA A 1 513 ? 15.516 13.738 -9.022 1.00 95.19 513 ALA A N 1
ATOM 4023 C CA . ALA A 1 513 ? 16.485 14.381 -9.902 1.00 95.19 513 ALA A CA 1
ATOM 4024 C C . ALA A 1 513 ? 16.044 14.300 -11.375 1.00 95.19 513 ALA A C 1
ATOM 4026 O O . ALA A 1 513 ? 15.537 13.275 -11.828 1.00 95.19 513 ALA A O 1
ATOM 4027 N N . GLY A 1 514 ? 16.243 15.388 -12.121 1.00 94.06 514 GLY A N 1
ATOM 4028 C CA . GLY A 1 514 ? 15.837 15.478 -13.528 1.00 94.06 514 GLY A CA 1
ATOM 4029 C C . GLY A 1 514 ? 14.343 15.736 -13.752 1.00 94.06 514 GLY A C 1
ATOM 4030 O O . GLY A 1 514 ? 13.905 15.756 -14.898 1.00 94.06 514 GLY A O 1
ATOM 4031 N N . THR A 1 515 ? 13.565 15.964 -12.690 1.00 97.25 515 THR A N 1
ATOM 4032 C CA . THR A 1 515 ? 12.154 16.372 -12.777 1.00 97.25 515 THR A CA 1
ATOM 4033 C C . THR A 1 515 ? 11.973 17.831 -12.363 1.00 97.25 515 THR A C 1
ATOM 4035 O O . THR A 1 515 ? 12.836 18.421 -11.712 1.00 97.25 515 THR A O 1
ATOM 4038 N N . ASN A 1 516 ? 10.831 18.431 -12.700 1.00 95.31 516 ASN A N 1
ATOM 4039 C CA . ASN A 1 516 ? 10.501 19.788 -12.269 1.00 95.31 516 ASN A CA 1
ATOM 4040 C C . ASN A 1 516 ? 9.918 19.787 -10.844 1.00 95.31 516 ASN A C 1
ATOM 4042 O O . ASN A 1 516 ? 8.741 20.060 -10.645 1.00 95.31 516 ASN A O 1
ATOM 4046 N N . GLY A 1 517 ? 10.711 19.441 -9.831 1.00 94.62 517 GLY A N 1
ATOM 4047 C CA . GLY A 1 517 ? 10.251 19.428 -8.433 1.00 94.62 517 GLY A CA 1
ATOM 4048 C C . GLY A 1 517 ? 9.160 18.388 -8.150 1.00 94.62 517 GLY A C 1
ATOM 4049 O O . GLY A 1 517 ? 8.278 18.618 -7.320 1.00 94.62 517 GLY A O 1
ATOM 4050 N N . GLU A 1 518 ? 9.172 17.268 -8.875 1.00 97.94 518 GLU A N 1
ATOM 4051 C CA . GLU A 1 518 ? 8.365 16.098 -8.534 1.00 97.94 518 GLU A CA 1
ATOM 4052 C C . GLU A 1 518 ? 9.065 15.284 -7.448 1.00 97.94 518 GLU A C 1
ATOM 4054 O O . GLU A 1 518 ? 10.270 15.409 -7.229 1.00 97.94 518 GLU A O 1
ATOM 4059 N N . THR A 1 519 ? 8.311 14.440 -6.751 1.00 98.06 519 THR A N 1
ATOM 4060 C CA . THR A 1 519 ? 8.817 13.745 -5.566 1.00 98.06 519 THR A CA 1
ATOM 4061 C C . THR A 1 519 ? 8.624 12.240 -5.625 1.00 98.06 519 THR A C 1
ATOM 4063 O O . THR A 1 519 ? 7.725 11.748 -6.304 1.00 98.06 519 THR A O 1
ATOM 4066 N N . THR A 1 520 ? 9.438 11.524 -4.853 1.00 97.94 520 THR A N 1
ATOM 4067 C CA . THR A 1 520 ? 9.195 10.147 -4.407 1.00 97.94 520 THR A CA 1
ATOM 4068 C C . THR A 1 520 ? 9.213 10.101 -2.879 1.00 97.94 520 THR A C 1
ATOM 4070 O O . THR A 1 520 ? 9.715 11.019 -2.227 1.00 97.94 520 THR A O 1
ATOM 4073 N N . THR A 1 521 ? 8.664 9.048 -2.286 1.00 97.94 521 THR A N 1
ATOM 4074 C CA . THR A 1 521 ? 8.566 8.908 -0.828 1.00 97.94 521 THR A CA 1
ATOM 4075 C C . THR A 1 521 ? 9.597 7.916 -0.307 1.00 97.94 521 THR A C 1
ATOM 4077 O O . THR A 1 521 ? 9.799 6.847 -0.880 1.00 97.94 521 THR A O 1
ATOM 4080 N N . GLN A 1 522 ? 10.234 8.254 0.812 1.00 96.19 522 GLN A N 1
ATOM 4081 C CA . GLN A 1 522 ? 11.253 7.433 1.468 1.00 96.19 522 GLN A CA 1
ATOM 4082 C C . GLN A 1 522 ? 10.722 6.749 2.737 1.00 96.19 522 GLN A C 1
ATOM 4084 O O . GLN A 1 522 ? 9.685 7.122 3.284 1.00 96.19 522 GLN A O 1
ATOM 4089 N N . GLY A 1 523 ? 11.467 5.759 3.246 1.00 94.38 523 GLY A N 1
ATOM 4090 C CA . GLY A 1 523 ? 11.132 5.049 4.491 1.00 94.38 523 GLY A CA 1
ATOM 4091 C C . GLY A 1 523 ? 11.220 3.522 4.438 1.00 94.38 523 GLY A C 1
ATOM 4092 O O . GLY A 1 523 ? 10.811 2.879 5.405 1.00 94.38 523 GLY A O 1
ATOM 4093 N N . PHE A 1 524 ? 11.733 2.949 3.342 1.00 91.12 524 PHE A N 1
ATOM 4094 C CA . PHE A 1 524 ? 11.856 1.496 3.151 1.00 91.12 524 PHE A CA 1
ATOM 4095 C C . PHE A 1 524 ? 12.899 0.856 4.064 1.00 91.12 524 PHE A C 1
ATOM 4097 O O . PHE A 1 524 ? 12.699 -0.269 4.525 1.00 91.12 524 PHE A O 1
ATOM 4104 N N . ASP A 1 525 ? 13.982 1.575 4.356 1.00 88.19 525 ASP A N 1
ATOM 4105 C CA . ASP A 1 525 ? 15.027 1.090 5.251 1.00 88.19 525 ASP A CA 1
ATOM 4106 C C . ASP A 1 525 ? 14.424 0.794 6.625 1.00 88.19 525 ASP A C 1
ATOM 4108 O O . ASP A 1 525 ? 13.728 1.634 7.207 1.00 88.19 525 ASP A O 1
ATOM 4112 N N . SER A 1 526 ? 14.658 -0.434 7.096 1.00 89.56 526 SER A N 1
ATOM 4113 C CA . SER A 1 526 ? 14.098 -1.024 8.319 1.00 89.56 526 SER A CA 1
ATOM 4114 C C . SER A 1 526 ? 12.565 -1.069 8.422 1.00 89.56 526 SER A C 1
ATOM 4116 O O . SER A 1 526 ? 12.040 -1.360 9.498 1.00 89.56 526 SER A O 1
ATOM 4118 N N . LEU A 1 527 ? 11.820 -0.846 7.328 1.00 92.00 527 LEU A N 1
ATOM 4119 C CA . LEU A 1 527 ? 10.352 -0.808 7.358 1.00 92.00 527 LEU A CA 1
ATOM 4120 C C . LEU A 1 527 ? 9.734 -2.090 7.931 1.00 92.00 527 LEU A C 1
ATOM 4122 O O . LEU A 1 527 ? 8.812 -1.990 8.734 1.00 92.00 527 LEU A O 1
ATOM 4126 N N . GLY A 1 528 ? 10.251 -3.271 7.576 1.00 82.00 528 GLY A N 1
ATOM 4127 C CA . GLY A 1 528 ? 9.752 -4.545 8.109 1.00 82.00 528 GLY A CA 1
ATOM 4128 C C . GLY A 1 528 ? 9.889 -4.641 9.632 1.00 82.00 528 GLY A C 1
ATOM 4129 O O . GLY A 1 528 ? 8.908 -4.883 10.333 1.00 82.00 528 GLY A O 1
ATOM 4130 N N . SER A 1 529 ? 11.080 -4.341 10.161 1.00 84.88 529 SER A N 1
ATOM 4131 C CA . SER A 1 529 ? 11.335 -4.315 11.607 1.00 84.88 529 SER A CA 1
ATOM 4132 C C . SER A 1 529 ? 10.452 -3.295 12.329 1.00 84.88 529 SER A C 1
ATOM 4134 O O . SER A 1 529 ? 9.913 -3.591 13.394 1.00 84.88 529 SER A O 1
ATOM 4136 N N . ARG A 1 530 ? 10.247 -2.110 11.735 1.00 96.06 530 ARG A N 1
ATOM 4137 C CA . ARG A 1 530 ? 9.334 -1.095 12.280 1.00 96.06 530 ARG A CA 1
ATOM 4138 C C . ARG A 1 530 ? 7.882 -1.574 12.277 1.00 96.06 530 ARG A C 1
ATOM 4140 O O . ARG A 1 530 ? 7.220 -1.468 13.301 1.00 96.06 530 ARG A O 1
ATOM 4147 N N . CYS A 1 531 ? 7.399 -2.171 11.184 1.00 93.12 531 CYS A N 1
ATOM 4148 C CA . CYS A 1 531 ? 6.047 -2.738 11.112 1.00 93.12 531 CYS A CA 1
ATOM 4149 C C . CYS A 1 531 ? 5.826 -3.801 12.193 1.00 93.12 531 CYS A C 1
ATOM 4151 O O . CYS A 1 531 ? 4.811 -3.764 12.884 1.00 93.12 531 CYS A O 1
ATOM 4153 N N . GLN A 1 532 ? 6.803 -4.687 12.403 1.00 89.06 532 GLN A N 1
ATOM 4154 C CA . GLN A 1 532 ? 6.748 -5.686 13.468 1.00 89.06 532 GLN A CA 1
ATOM 4155 C C . GLN A 1 532 ? 6.630 -5.040 14.860 1.00 89.06 532 GLN A C 1
ATOM 4157 O O . GLN A 1 532 ? 5.846 -5.496 15.695 1.00 89.06 532 GLN A O 1
ATOM 4162 N N . GLN A 1 533 ? 7.395 -3.978 15.126 1.00 92.50 533 GLN A N 1
ATOM 4163 C CA . GLN A 1 533 ? 7.325 -3.239 16.390 1.00 92.50 533 GLN A CA 1
ATOM 4164 C C . GLN A 1 533 ? 5.977 -2.531 16.559 1.00 92.50 533 GLN A C 1
ATOM 4166 O O . GLN A 1 533 ? 5.361 -2.640 17.617 1.00 92.50 533 GLN A O 1
ATOM 4171 N N . TYR A 1 534 ? 5.467 -1.878 15.515 1.00 98.00 534 TYR A N 1
ATOM 4172 C CA . TYR A 1 534 ? 4.177 -1.192 15.566 1.00 98.00 534 TYR A CA 1
ATOM 4173 C C . TYR A 1 534 ? 3.004 -2.159 15.739 1.00 98.00 534 TYR A C 1
ATOM 4175 O O . TYR A 1 534 ? 2.081 -1.870 16.501 1.00 98.00 534 TYR A O 1
ATOM 4183 N N . TYR A 1 535 ? 3.053 -3.335 15.108 1.00 96.19 535 TYR A N 1
ATOM 4184 C CA . TYR A 1 535 ? 2.056 -4.382 15.322 1.00 96.19 535 TYR A CA 1
ATOM 4185 C C . TYR A 1 535 ? 2.028 -4.833 16.792 1.00 96.19 535 TYR A C 1
ATOM 4187 O O . TYR A 1 535 ? 0.949 -4.937 17.388 1.00 96.19 535 TYR A O 1
ATOM 4195 N N . LYS A 1 536 ? 3.208 -5.026 17.410 1.00 93.69 536 LYS A N 1
ATOM 4196 C CA . LYS A 1 536 ? 3.352 -5.325 18.850 1.00 93.69 536 LYS A CA 1
ATOM 4197 C C . LYS A 1 536 ? 2.834 -4.188 19.735 1.00 93.69 536 LYS A C 1
ATOM 4199 O O . LYS A 1 536 ? 2.177 -4.460 20.733 1.00 93.69 536 LYS A O 1
ATOM 4204 N N . ALA A 1 537 ? 3.068 -2.935 19.344 1.00 95.06 537 ALA A N 1
ATOM 4205 C CA . ALA A 1 537 ? 2.534 -1.753 20.024 1.00 95.06 537 ALA A CA 1
ATOM 4206 C C . ALA A 1 537 ? 1.006 -1.598 19.867 1.00 95.06 537 ALA A C 1
ATOM 4208 O O . ALA A 1 537 ? 0.384 -0.802 20.564 1.00 95.06 537 ALA A O 1
ATOM 4209 N N . GLY A 1 538 ? 0.377 -2.382 18.985 1.00 96.25 538 GLY A N 1
ATOM 4210 C CA . GLY A 1 538 ? -1.073 -2.465 18.850 1.00 96.25 538 GLY A CA 1
ATOM 4211 C C . GLY A 1 538 ? -1.651 -1.841 17.586 1.00 96.25 538 GLY A C 1
ATOM 4212 O O . GLY A 1 538 ? -2.874 -1.851 17.452 1.00 96.25 538 GLY A O 1
ATOM 4213 N N . ALA A 1 539 ? -0.816 -1.347 16.669 1.00 98.38 539 ALA A N 1
ATOM 4214 C CA . ALA A 1 539 ? -1.273 -0.929 15.350 1.00 98.38 539 ALA A CA 1
ATOM 4215 C C . ALA A 1 539 ? -1.752 -2.138 14.527 1.00 98.38 539 ALA A C 1
ATOM 4217 O O . ALA A 1 539 ? -1.228 -3.245 14.669 1.00 98.38 539 ALA A O 1
ATOM 4218 N N . ARG A 1 540 ? -2.750 -1.934 13.663 1.00 98.38 540 ARG A N 1
ATOM 4219 C CA . ARG A 1 540 ? -3.256 -2.959 12.720 1.00 98.38 540 ARG A CA 1
ATOM 4220 C C . ARG A 1 540 ? -3.394 -2.472 11.286 1.00 98.38 540 ARG A C 1
ATOM 4222 O O . ARG A 1 540 ? -3.680 -3.255 10.386 1.00 98.38 540 ARG A O 1
ATOM 4229 N N . PHE A 1 541 ? -3.134 -1.195 11.049 1.00 98.81 541 PHE A N 1
ATOM 4230 C CA . PHE A 1 541 ? -2.986 -0.661 9.707 1.00 98.81 541 PHE A CA 1
ATOM 4231 C C . PHE A 1 541 ? -1.862 0.369 9.664 1.00 98.81 541 PHE A C 1
ATOM 4233 O O . PHE A 1 541 ? -1.442 0.909 10.689 1.00 98.81 541 PHE A O 1
ATOM 4240 N N . ALA A 1 542 ? -1.350 0.627 8.472 1.00 98.81 542 ALA A N 1
ATOM 4241 C CA . ALA A 1 542 ? -0.296 1.591 8.231 1.00 98.81 542 ALA A CA 1
ATOM 4242 C C . ALA A 1 542 ? -0.738 2.605 7.177 1.00 98.81 542 ALA A C 1
ATOM 4244 O O . ALA A 1 542 ? -1.675 2.360 6.422 1.00 98.81 542 ALA A O 1
ATOM 4245 N N . LYS A 1 543 ? -0.025 3.727 7.095 1.00 98.75 543 LYS A N 1
ATOM 4246 C CA . LYS A 1 543 ? -0.230 4.750 6.069 1.00 98.75 543 LYS A CA 1
ATOM 4247 C C . LYS A 1 543 ? 1.098 5.156 5.439 1.00 98.75 543 LYS A C 1
ATOM 4249 O O . LYS A 1 543 ? 2.070 5.400 6.162 1.00 98.75 543 LYS A O 1
ATOM 4254 N N . TRP A 1 544 ? 1.107 5.278 4.114 1.00 98.69 544 TRP A N 1
ATOM 4255 C CA . TRP A 1 544 ? 2.237 5.785 3.340 1.00 98.69 544 TRP A CA 1
ATOM 4256 C C . TRP A 1 544 ? 1.765 6.763 2.276 1.00 98.69 544 TRP A C 1
ATOM 4258 O O . TRP A 1 544 ? 1.014 6.388 1.376 1.00 98.69 544 TRP A O 1
ATOM 4268 N N . ARG A 1 545 ? 2.248 8.003 2.363 1.00 98.44 545 ARG A N 1
ATOM 4269 C CA . ARG A 1 545 ? 1.853 9.089 1.463 1.00 98.44 545 ARG A CA 1
ATOM 4270 C C . ARG A 1 545 ? 2.841 9.274 0.314 1.00 98.44 545 ARG A C 1
ATOM 4272 O O . ARG A 1 545 ? 3.981 9.674 0.540 1.00 98.44 545 ARG A O 1
ATOM 4279 N N . ALA A 1 546 ? 2.381 9.061 -0.911 1.00 98.38 546 ALA A N 1
ATOM 4280 C CA . ALA A 1 546 ? 3.020 9.512 -2.144 1.00 98.38 546 ALA A CA 1
ATOM 4281 C C . ALA A 1 546 ? 2.413 10.844 -2.599 1.00 98.38 546 ALA A C 1
ATOM 4283 O O . ALA A 1 546 ? 1.234 11.102 -2.356 1.00 98.38 546 ALA A O 1
ATOM 4284 N N . VAL A 1 547 ? 3.218 11.693 -3.239 1.00 98.06 547 VAL A N 1
ATOM 4285 C CA . VAL A 1 547 ? 2.790 13.029 -3.679 1.00 98.06 547 VAL A CA 1
ATOM 4286 C C . VAL A 1 547 ? 3.112 13.215 -5.147 1.00 98.06 547 VAL A C 1
ATOM 4288 O O . VAL A 1 547 ? 4.268 13.114 -5.558 1.00 98.06 547 VAL A O 1
ATOM 4291 N N . LEU A 1 548 ? 2.077 13.532 -5.913 1.00 98.38 548 LEU A N 1
ATOM 4292 C CA . LEU A 1 548 ? 2.147 13.864 -7.324 1.00 98.38 548 LEU A CA 1
ATOM 4293 C C . LEU A 1 548 ? 1.526 15.243 -7.541 1.00 98.38 548 LEU A C 1
ATOM 4295 O O . LEU A 1 548 ? 0.683 15.688 -6.763 1.00 98.38 548 LEU A O 1
ATOM 4299 N N . LYS A 1 549 ? 1.926 15.933 -8.604 1.00 96.31 549 LYS A N 1
ATOM 4300 C CA . LYS A 1 549 ? 1.408 17.265 -8.935 1.00 96.31 549 LYS A CA 1
ATOM 4301 C C . LYS A 1 549 ? 0.942 17.314 -10.383 1.00 96.31 549 LYS A C 1
ATOM 4303 O O . LYS A 1 549 ? 1.452 16.572 -11.218 1.00 96.31 549 LYS A O 1
ATOM 4308 N N . ILE A 1 550 ? 0.007 18.212 -10.674 1.00 98.12 550 ILE A N 1
ATOM 4309 C CA . ILE A 1 550 ? -0.450 18.490 -12.035 1.00 98.12 550 ILE A CA 1
ATOM 4310 C C . ILE A 1 550 ? 0.235 19.766 -12.515 1.00 98.12 550 ILE A C 1
ATOM 4312 O O . ILE A 1 550 ? 0.118 20.818 -11.891 1.00 98.12 550 ILE A O 1
ATOM 4316 N N . GLY A 1 551 ? 0.949 19.665 -13.629 1.00 95.44 551 GLY A N 1
ATOM 4317 C CA . GLY A 1 551 ? 1.625 20.784 -14.273 1.00 95.44 551 GLY A CA 1
ATOM 4318 C C . GLY A 1 551 ? 1.504 20.709 -15.795 1.00 95.44 551 GLY A C 1
ATOM 4319 O O . GLY A 1 551 ? 0.766 19.870 -16.319 1.00 95.44 551 GLY A O 1
ATOM 4320 N N . PRO A 1 552 ? 2.222 21.577 -16.526 1.00 94.31 552 PRO A N 1
ATOM 4321 C CA . PRO A 1 552 ? 2.292 21.503 -17.984 1.00 94.31 552 PRO A CA 1
ATOM 4322 C C . PRO A 1 552 ? 2.861 20.166 -18.476 1.00 94.31 552 PRO A C 1
ATOM 4324 O O . PRO A 1 552 ? 2.400 19.635 -19.484 1.00 94.31 552 PRO A O 1
ATOM 4327 N N . THR A 1 553 ? 3.840 19.623 -17.747 1.00 94.81 553 THR A N 1
ATOM 4328 C CA . THR A 1 553 ? 4.541 18.367 -18.069 1.00 94.81 553 THR A CA 1
ATOM 4329 C C . THR A 1 553 ? 4.348 17.277 -17.014 1.00 94.81 553 THR A C 1
ATOM 4331 O O . THR A 1 553 ? 4.736 16.135 -17.231 1.00 94.81 553 THR A O 1
ATOM 4334 N N . GLU A 1 554 ? 3.749 17.627 -15.877 1.00 97.75 554 GLU A N 1
ATOM 4335 C CA . GLU A 1 554 ? 3.609 16.781 -14.697 1.00 97.75 554 GLU A CA 1
ATOM 4336 C C . GLU A 1 554 ? 2.169 16.258 -14.523 1.00 97.75 554 GLU A C 1
ATOM 4338 O O . GLU A 1 554 ? 1.208 16.959 -14.869 1.00 97.75 554 GLU A O 1
ATOM 4343 N N . PRO A 1 555 ? 1.992 15.056 -13.946 1.00 98.00 555 PRO A N 1
ATOM 4344 C CA . PRO A 1 555 ? 3.053 14.182 -13.453 1.00 98.00 555 PRO A CA 1
ATOM 4345 C C . PRO A 1 555 ? 3.790 13.474 -14.597 1.00 98.00 555 PRO A C 1
ATOM 4347 O O . PRO A 1 555 ? 3.165 12.993 -15.542 1.00 98.00 555 PRO A O 1
ATOM 4350 N N . SER A 1 556 ? 5.118 13.426 -14.519 1.00 98.25 556 SER A N 1
ATOM 4351 C CA . SER A 1 556 ? 5.939 12.696 -15.481 1.00 98.25 556 SER A CA 1
ATOM 4352 C C . SER A 1 556 ? 5.794 11.190 -15.281 1.00 98.25 556 SER A C 1
ATOM 4354 O O . SER A 1 556 ? 5.504 10.715 -14.179 1.00 98.25 556 SER A O 1
ATOM 4356 N N . GLU A 1 557 ? 6.081 10.418 -16.330 1.00 97.94 557 GLU A N 1
ATOM 4357 C CA . GLU A 1 557 ? 6.110 8.953 -16.246 1.00 97.94 557 GLU A CA 1
ATOM 4358 C C . GLU A 1 557 ? 7.046 8.472 -15.124 1.00 97.94 557 GLU A C 1
ATOM 4360 O O . GLU A 1 557 ? 6.707 7.559 -14.374 1.00 97.94 557 GLU A O 1
ATOM 4365 N N . LEU A 1 558 ? 8.193 9.138 -14.938 1.00 97.38 558 LEU A N 1
ATOM 4366 C CA . LEU A 1 558 ? 9.127 8.814 -13.862 1.00 97.38 558 LEU A CA 1
ATOM 4367 C C . LEU A 1 558 ? 8.482 8.998 -12.480 1.00 97.38 558 LEU A C 1
ATOM 4369 O O . LEU A 1 558 ? 8.587 8.102 -11.642 1.00 97.38 558 LEU A O 1
ATOM 4373 N N . SER A 1 559 ? 7.801 10.122 -12.236 1.00 98.50 559 SER A N 1
ATOM 4374 C CA . SER A 1 559 ? 7.122 10.364 -10.957 1.00 98.50 559 SER A CA 1
ATOM 4375 C C . SER A 1 559 ? 6.020 9.337 -10.696 1.00 98.50 559 SER A C 1
ATOM 4377 O O . SER A 1 559 ? 5.937 8.798 -9.588 1.00 98.50 559 SER A O 1
ATOM 4379 N N . ILE A 1 560 ? 5.219 9.008 -11.714 1.00 98.75 560 ILE A N 1
ATOM 4380 C CA . ILE A 1 560 ? 4.153 8.005 -11.607 1.00 98.75 560 ILE A CA 1
ATOM 4381 C C . ILE A 1 560 ? 4.743 6.640 -11.236 1.00 98.75 560 ILE A C 1
ATOM 4383 O O . ILE A 1 560 ? 4.326 6.044 -10.241 1.00 98.75 560 ILE A O 1
ATOM 4387 N N . GLN A 1 561 ? 5.744 6.165 -11.983 1.00 98.19 561 GLN A N 1
ATOM 4388 C CA . GLN A 1 561 ? 6.335 4.844 -11.764 1.00 98.19 561 GLN A CA 1
ATOM 4389 C C . GLN A 1 561 ? 7.035 4.739 -10.405 1.00 98.19 561 GLN A C 1
ATOM 4391 O O . GLN A 1 561 ? 6.832 3.759 -9.690 1.00 98.19 561 GLN A O 1
ATOM 4396 N N . GLN A 1 562 ? 7.812 5.749 -9.999 1.00 97.88 562 GLN A N 1
ATOM 4397 C CA . GLN A 1 562 ? 8.519 5.720 -8.712 1.00 97.88 562 GLN A CA 1
ATOM 4398 C C . GLN A 1 562 ? 7.551 5.684 -7.525 1.00 97.88 562 GLN A C 1
ATOM 4400 O O . GLN A 1 562 ? 7.736 4.889 -6.600 1.00 97.88 562 GLN A O 1
ATOM 4405 N N . ASN A 1 563 ? 6.483 6.484 -7.564 1.00 98.81 563 ASN A N 1
ATOM 4406 C CA . ASN A 1 563 ? 5.481 6.481 -6.501 1.00 98.81 563 ASN A CA 1
ATOM 4407 C C . ASN A 1 563 ? 4.644 5.192 -6.497 1.00 98.81 563 ASN A C 1
ATOM 4409 O O . ASN A 1 563 ? 4.402 4.638 -5.425 1.00 98.81 563 ASN A O 1
ATOM 4413 N N . ALA A 1 564 ? 4.248 4.671 -7.664 1.00 98.75 564 ALA A N 1
ATOM 4414 C CA . ALA A 1 564 ? 3.501 3.416 -7.766 1.00 98.75 564 ALA A CA 1
ATOM 4415 C C . ALA A 1 564 ? 4.308 2.216 -7.240 1.00 98.75 564 ALA A C 1
ATOM 4417 O O . ALA A 1 564 ? 3.816 1.459 -6.401 1.00 98.75 564 ALA A O 1
ATOM 4418 N N . GLN A 1 565 ? 5.569 2.078 -7.665 1.00 97.69 565 GLN A N 1
ATOM 4419 C CA . GLN A 1 565 ? 6.477 1.029 -7.183 1.00 97.69 565 GLN A CA 1
ATOM 4420 C C . GLN A 1 565 ? 6.761 1.170 -5.683 1.00 97.69 565 GLN A C 1
ATOM 4422 O O . GLN A 1 565 ? 6.762 0.178 -4.951 1.00 97.69 565 GLN A O 1
ATOM 4427 N N . GLY A 1 566 ? 6.955 2.404 -5.207 1.00 98.06 566 GLY A N 1
ATOM 4428 C CA . GLY A 1 566 ? 7.165 2.684 -3.791 1.00 98.06 566 GLY A CA 1
ATOM 4429 C C . GLY A 1 566 ? 5.972 2.270 -2.927 1.00 98.06 566 GLY A C 1
ATOM 4430 O O . GLY A 1 566 ? 6.145 1.565 -1.933 1.00 98.06 566 GLY A O 1
ATOM 4431 N N . LEU A 1 567 ? 4.757 2.641 -3.338 1.00 98.88 567 LEU A N 1
ATOM 4432 C CA . LEU A 1 567 ? 3.518 2.247 -2.665 1.00 98.88 567 LEU A CA 1
ATOM 4433 C C . LEU A 1 567 ? 3.317 0.727 -2.667 1.00 98.88 567 LEU A C 1
ATOM 4435 O O . LEU A 1 567 ? 2.919 0.168 -1.645 1.00 98.88 567 LEU A O 1
ATOM 4439 N N . ALA A 1 568 ? 3.623 0.049 -3.774 1.00 97.31 568 ALA A N 1
ATOM 4440 C CA . ALA A 1 568 ? 3.480 -1.399 -3.878 1.00 97.31 568 ALA A CA 1
ATOM 4441 C C . ALA A 1 568 ? 4.445 -2.157 -2.956 1.00 97.31 568 ALA A C 1
ATOM 4443 O O . ALA A 1 568 ? 4.020 -3.033 -2.196 1.00 97.31 568 ALA A O 1
ATOM 4444 N N . ARG A 1 569 ? 5.719 -1.748 -2.935 1.00 95.94 569 ARG A N 1
ATOM 4445 C CA . ARG A 1 569 ? 6.730 -2.301 -2.025 1.00 95.94 569 ARG A CA 1
ATOM 4446 C C . ARG A 1 569 ? 6.352 -2.080 -0.561 1.00 95.94 569 ARG A C 1
ATOM 4448 O O . ARG A 1 569 ? 6.458 -3.000 0.246 1.00 95.94 569 ARG A O 1
ATOM 4455 N N . TYR A 1 570 ? 5.903 -0.872 -0.218 1.00 98.50 570 TYR A N 1
ATOM 4456 C CA . TYR A 1 570 ? 5.398 -0.550 1.119 1.00 98.50 570 TYR A CA 1
ATOM 4457 C C . TYR A 1 570 ? 4.233 -1.471 1.510 1.00 98.50 570 TYR A C 1
ATOM 4459 O O . TYR A 1 570 ? 4.261 -2.072 2.585 1.00 98.50 570 TYR A O 1
ATOM 4467 N N . ALA A 1 571 ? 3.242 -1.615 0.628 1.00 97.94 571 ALA A N 1
ATOM 4468 C CA . ALA A 1 571 ? 2.041 -2.387 0.905 1.00 97.94 571 ALA A CA 1
ATOM 4469 C C . ALA A 1 571 ? 2.359 -3.863 1.165 1.00 97.94 571 ALA A C 1
ATOM 4471 O O . ALA A 1 571 ? 1.868 -4.429 2.143 1.00 97.94 571 ALA A O 1
ATOM 4472 N N . ARG A 1 572 ? 3.239 -4.462 0.351 1.00 93.25 572 ARG A N 1
ATOM 4473 C CA . ARG A 1 572 ? 3.688 -5.846 0.550 1.00 93.25 572 ARG A CA 1
ATOM 4474 C C . ARG A 1 572 ? 4.383 -6.033 1.898 1.00 93.25 572 ARG A C 1
ATOM 4476 O O . ARG A 1 572 ? 4.018 -6.940 2.640 1.00 93.25 572 ARG A O 1
ATOM 4483 N N . ILE A 1 573 ? 5.313 -5.140 2.248 1.00 88.38 573 ILE A N 1
ATOM 4484 C CA . ILE A 1 573 ? 6.029 -5.208 3.531 1.00 88.38 573 ILE A CA 1
ATOM 4485 C C . ILE A 1 573 ? 5.052 -5.082 4.707 1.00 88.38 573 ILE A C 1
ATOM 4487 O O . ILE A 1 573 ? 5.186 -5.805 5.688 1.00 88.38 573 ILE A O 1
ATOM 4491 N N . CYS A 1 574 ? 4.053 -4.201 4.635 1.00 96.31 574 CYS A N 1
ATOM 4492 C CA . CYS A 1 574 ? 3.050 -4.097 5.696 1.00 96.31 574 CYS A CA 1
ATOM 4493 C C . CYS A 1 574 ? 2.234 -5.384 5.863 1.00 96.31 574 CYS A C 1
ATOM 4495 O O . CYS A 1 574 ? 2.046 -5.830 6.995 1.00 96.31 574 CYS A O 1
ATOM 4497 N N . GLN A 1 575 ? 1.811 -6.006 4.759 1.00 91.62 575 GLN A N 1
ATOM 4498 C CA . GLN A 1 575 ? 1.055 -7.260 4.801 1.00 91.62 575 GLN A CA 1
ATOM 4499 C C . GLN A 1 575 ? 1.874 -8.422 5.369 1.00 91.62 575 GLN A C 1
ATOM 4501 O O . GLN A 1 575 ? 1.339 -9.201 6.157 1.00 91.62 575 GLN A O 1
ATOM 4506 N N . ASP A 1 576 ? 3.173 -8.498 5.059 1.00 84.06 576 ASP A N 1
ATOM 4507 C CA . ASP A 1 576 ? 4.083 -9.498 5.641 1.00 84.06 576 ASP A CA 1
ATOM 4508 C C . ASP A 1 576 ? 4.153 -9.413 7.178 1.00 84.06 576 ASP A C 1
ATOM 4510 O O . ASP A 1 576 ? 4.454 -10.402 7.847 1.00 84.06 576 ASP A O 1
ATOM 4514 N N . TRP A 1 577 ? 3.840 -8.243 7.745 1.00 88.00 577 TRP A N 1
ATOM 4515 C CA . TRP A 1 577 ? 3.872 -7.965 9.182 1.00 88.00 577 TRP A CA 1
ATOM 4516 C C . TRP A 1 577 ? 2.492 -7.660 9.787 1.00 88.00 577 TRP A C 1
ATOM 4518 O O . TRP A 1 577 ? 2.414 -7.073 10.866 1.00 88.00 577 TRP A O 1
ATOM 4528 N N . GLY A 1 578 ? 1.405 -8.068 9.119 1.00 88.56 578 GLY A N 1
ATOM 4529 C CA . GLY A 1 578 ? 0.043 -8.024 9.669 1.00 88.56 578 GLY A CA 1
ATOM 4530 C C . GLY A 1 578 ? -0.585 -6.628 9.761 1.00 88.56 578 GLY A C 1
ATOM 4531 O O . GLY A 1 578 ? -1.553 -6.437 10.493 1.00 88.56 578 GLY A O 1
ATOM 4532 N N . LEU A 1 579 ? -0.048 -5.636 9.045 1.00 97.56 579 LEU A N 1
ATOM 4533 C CA . LEU A 1 579 ? -0.626 -4.294 8.968 1.00 97.56 579 LEU A CA 1
ATOM 4534 C C . LEU A 1 579 ? -1.351 -4.108 7.633 1.00 97.56 579 LEU A C 1
ATOM 4536 O O . LEU A 1 579 ? -0.743 -4.257 6.576 1.00 97.56 579 LEU A O 1
ATOM 4540 N N . VAL A 1 580 ? -2.624 -3.709 7.671 1.00 98.81 580 VAL A N 1
ATOM 4541 C CA . VAL A 1 580 ? -3.369 -3.286 6.472 1.00 98.81 580 VAL A CA 1
ATOM 4542 C C . VAL A 1 580 ? -2.719 -2.017 5.901 1.00 98.81 580 VAL A C 1
ATOM 4544 O O . VAL A 1 580 ? -2.670 -1.005 6.602 1.00 98.81 580 VAL A O 1
ATOM 4547 N N . PRO A 1 581 ? -2.207 -2.004 4.660 1.00 98.81 581 PRO A N 1
ATOM 4548 C CA . PRO A 1 581 ? -1.647 -0.796 4.075 1.00 98.81 581 PRO A CA 1
ATOM 4549 C C . PRO A 1 581 ? -2.742 0.121 3.519 1.00 98.81 581 PRO A C 1
ATOM 4551 O O . PRO A 1 581 ? -3.536 -0.279 2.662 1.00 98.81 581 PRO A O 1
ATOM 4554 N N . ILE A 1 582 ? -2.745 1.377 3.969 1.00 98.94 582 ILE A N 1
ATOM 4555 C CA . ILE A 1 582 ? -3.448 2.472 3.301 1.00 98.94 582 ILE A CA 1
ATOM 4556 C C . ILE A 1 582 ? -2.518 3.038 2.228 1.00 98.94 582 ILE A C 1
ATOM 4558 O O . ILE A 1 582 ? -1.509 3.681 2.530 1.00 98.94 582 ILE A O 1
ATOM 4562 N N . VAL A 1 583 ? -2.885 2.803 0.973 1.00 98.94 583 VAL A N 1
ATOM 4563 C CA . VAL A 1 583 ? -2.170 3.265 -0.218 1.00 98.94 583 VAL A CA 1
ATOM 4564 C C . VAL A 1 583 ? -2.640 4.685 -0.544 1.00 98.94 583 VAL A C 1
ATOM 4566 O O . VAL A 1 583 ? -3.786 4.870 -0.952 1.00 98.94 583 VAL A O 1
ATOM 4569 N N . GLU A 1 584 ? -1.786 5.694 -0.342 1.00 98.81 584 GLU A N 1
ATOM 4570 C CA . GLU A 1 584 ? -2.135 7.119 -0.500 1.00 98.81 584 GLU A CA 1
ATOM 4571 C C . GLU A 1 584 ? -1.338 7.780 -1.645 1.00 98.81 584 GLU A C 1
ATOM 4573 O O . GLU A 1 584 ? -0.302 8.396 -1.391 1.00 98.81 584 GLU A O 1
ATOM 4578 N N . PRO A 1 585 ? -1.780 7.656 -2.91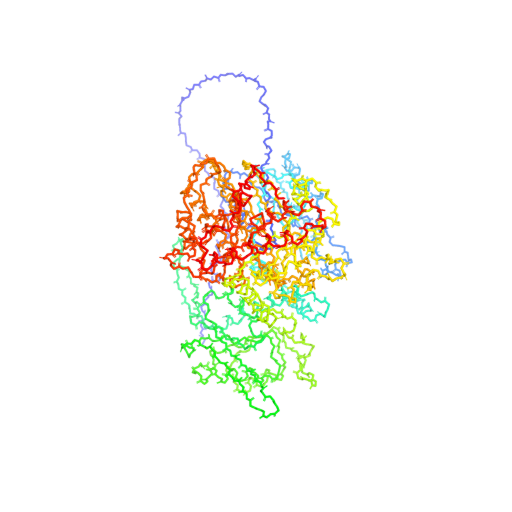4 1.00 98.56 585 PRO A N 1
ATOM 4579 C CA . PRO A 1 585 ? -1.242 8.412 -4.043 1.00 98.56 585 PRO A CA 1
ATOM 4580 C C . PRO A 1 585 ? -1.944 9.774 -4.140 1.00 98.56 585 PRO A C 1
ATOM 4582 O O . PRO A 1 585 ? -2.900 9.940 -4.896 1.00 98.56 585 PRO A O 1
ATOM 4585 N N . GLU A 1 586 ? -1.510 10.752 -3.346 1.00 98.44 586 GLU A N 1
ATOM 4586 C CA . GLU A 1 586 ? -2.121 12.083 -3.352 1.00 98.44 586 GLU A CA 1
ATOM 4587 C C . GLU A 1 586 ? -1.675 12.887 -4.574 1.00 98.44 586 GLU A C 1
ATOM 4589 O O . GLU A 1 586 ? -0.493 13.197 -4.734 1.00 98.44 586 GLU A O 1
ATOM 4594 N N . ILE A 1 587 ? -2.641 13.287 -5.399 1.00 98.44 587 ILE A N 1
ATOM 4595 C CA . ILE A 1 587 ? -2.435 14.249 -6.478 1.00 98.44 587 ILE A CA 1
ATOM 4596 C C . ILE A 1 587 ? -2.843 15.625 -5.953 1.00 98.44 587 ILE A C 1
ATOM 4598 O O . ILE A 1 587 ? -3.989 15.838 -5.554 1.00 98.44 587 ILE A O 1
ATOM 4602 N N . LEU A 1 588 ? -1.882 16.545 -5.913 1.00 96.19 588 LEU A N 1
ATOM 4603 C CA . LEU A 1 588 ? -2.072 17.886 -5.378 1.00 96.19 588 LEU A CA 1
ATOM 4604 C C . LEU A 1 588 ? -3.034 18.707 -6.239 1.00 96.19 588 LEU A C 1
ATOM 4606 O O . LEU A 1 588 ? -3.014 18.638 -7.468 1.00 96.19 588 LEU A O 1
ATOM 4610 N N . THR A 1 589 ? -3.826 19.541 -5.570 1.00 94.19 589 THR A N 1
ATOM 4611 C CA . THR A 1 589 ? -4.783 20.450 -6.210 1.00 94.19 589 THR A CA 1
ATOM 4612 C C . THR A 1 589 ? -4.132 21.728 -6.739 1.00 94.19 589 THR A C 1
ATOM 4614 O O . THR A 1 589 ? -4.812 22.512 -7.381 1.00 94.19 589 THR A O 1
ATOM 4617 N N . ASP A 1 590 ? -2.859 22.005 -6.452 1.00 94.81 590 ASP A N 1
ATOM 4618 C CA . ASP A 1 590 ? -2.192 23.244 -6.866 1.00 94.81 590 ASP A CA 1
ATOM 4619 C C . ASP A 1 590 ? -2.284 23.474 -8.393 1.00 94.81 590 ASP A C 1
ATOM 4621 O O . ASP A 1 590 ? -1.999 22.582 -9.195 1.00 94.81 590 ASP A O 1
ATOM 4625 N N . GLY A 1 591 ? -2.655 24.696 -8.795 1.00 93.62 591 GLY A N 1
ATOM 4626 C CA . GLY A 1 591 ? -2.671 25.151 -10.190 1.00 93.62 591 GLY A CA 1
ATOM 4627 C C . GLY A 1 591 ? -4.060 25.487 -10.742 1.00 93.62 591 GLY A C 1
ATOM 4628 O O . GLY A 1 591 ? -5.060 25.495 -10.029 1.00 93.62 591 GLY A O 1
ATOM 4629 N N . ASN A 1 592 ? -4.119 25.770 -12.044 1.00 96.75 592 ASN A N 1
ATOM 4630 C CA . ASN A 1 592 ? -5.299 26.262 -12.771 1.00 96.75 592 ASN A CA 1
ATOM 4631 C C . ASN A 1 592 ? -5.928 25.209 -13.708 1.00 96.75 592 ASN A C 1
ATOM 4633 O O . ASN A 1 592 ? -6.565 25.552 -14.704 1.00 96.75 592 ASN A O 1
ATOM 4637 N N . HIS A 1 593 ? -5.692 23.924 -13.438 1.00 98.06 593 HIS A N 1
ATOM 4638 C CA . HIS A 1 593 ? -6.213 22.828 -14.249 1.00 98.06 593 HIS A CA 1
ATOM 4639 C C . HIS A 1 593 ? -7.707 22.597 -13.986 1.00 98.06 593 HIS A C 1
ATOM 4641 O O . HIS A 1 593 ? -8.180 22.713 -12.855 1.00 98.06 593 HIS A O 1
ATOM 4647 N N . ASP A 1 594 ? -8.455 22.220 -15.022 1.00 98.00 594 ASP A N 1
ATOM 4648 C CA . ASP A 1 594 ? -9.866 21.877 -14.870 1.00 98.00 594 ASP A CA 1
ATOM 4649 C C . ASP A 1 594 ? -10.063 20.488 -14.229 1.00 98.00 594 ASP A C 1
ATOM 4651 O O . ASP A 1 594 ? -9.134 19.687 -14.069 1.00 98.00 594 ASP A O 1
ATOM 4655 N N . ILE A 1 595 ? -11.309 20.182 -13.860 1.00 98.44 595 ILE A N 1
ATOM 4656 C CA . ILE A 1 595 ? -11.648 18.893 -13.246 1.00 98.44 595 ILE A CA 1
ATOM 4657 C C . ILE A 1 595 ? -11.405 17.705 -14.191 1.00 98.44 595 ILE A C 1
ATOM 4659 O O . ILE A 1 595 ? -11.097 16.606 -13.733 1.00 98.44 595 ILE A O 1
ATOM 4663 N N . LYS A 1 596 ? -11.490 17.911 -15.513 1.00 98.38 596 LYS A N 1
ATOM 4664 C CA . LYS A 1 596 ? -11.256 16.856 -16.510 1.00 98.38 596 LYS A CA 1
ATOM 4665 C C . LYS A 1 596 ? -9.786 16.456 -16.545 1.00 98.38 596 LYS A C 1
ATOM 4667 O O . LYS A 1 596 ? -9.482 15.266 -16.614 1.00 98.38 596 LYS A O 1
ATOM 4672 N N . LYS A 1 597 ? -8.875 17.427 -16.450 1.00 98.31 597 LYS A N 1
ATOM 4673 C CA . LYS A 1 597 ? -7.441 17.176 -16.327 1.00 98.31 597 LYS A CA 1
ATOM 4674 C C . LYS A 1 597 ? -7.126 16.447 -15.025 1.00 98.31 597 LYS A C 1
ATOM 4676 O O . LYS A 1 597 ? -6.371 15.479 -15.073 1.00 98.31 597 LYS A O 1
ATOM 4681 N N . CYS A 1 598 ? -7.732 16.849 -13.904 1.00 98.62 598 CYS A N 1
ATOM 4682 C CA . CYS A 1 598 ? -7.603 16.112 -12.643 1.00 98.62 598 CYS A CA 1
ATOM 4683 C C . CYS A 1 598 ? -8.069 14.655 -12.805 1.00 98.62 598 CYS A C 1
ATOM 4685 O O . CYS A 1 598 ? -7.307 13.742 -12.499 1.00 98.62 598 CYS A O 1
ATOM 4687 N N . ALA A 1 599 ? -9.247 14.428 -13.400 1.00 98.75 599 ALA A N 1
ATOM 4688 C CA . ALA A 1 599 ? -9.788 13.089 -13.645 1.00 98.75 599 ALA A CA 1
ATOM 4689 C C . ALA A 1 599 ? -8.832 12.214 -14.472 1.00 98.75 599 ALA A C 1
ATOM 4691 O O . ALA A 1 599 ? -8.518 11.095 -14.073 1.00 98.75 599 ALA A O 1
ATOM 4692 N N . ALA A 1 600 ? -8.320 12.738 -15.590 1.00 98.69 600 ALA A N 1
ATOM 4693 C CA . ALA A 1 600 ? -7.405 12.009 -16.468 1.00 98.69 600 ALA A CA 1
ATOM 4694 C C . ALA A 1 600 ? -6.089 11.634 -15.765 1.00 98.69 600 ALA A C 1
ATOM 4696 O O . ALA A 1 600 ? -5.582 10.521 -15.925 1.00 98.69 600 ALA A O 1
ATOM 4697 N N . VAL A 1 601 ? -5.539 12.549 -14.961 1.00 98.81 601 VAL A N 1
ATOM 4698 C CA . VAL A 1 601 ? -4.321 12.282 -14.188 1.00 98.81 601 VAL A CA 1
ATOM 4699 C C . VAL A 1 601 ? -4.598 11.269 -13.076 1.00 98.81 601 VAL A C 1
ATOM 4701 O O . VAL A 1 601 ? -3.828 10.325 -12.924 1.00 98.81 601 VAL A O 1
ATOM 4704 N N . THR A 1 602 ? -5.714 11.393 -12.352 1.00 98.88 602 THR A N 1
ATOM 4705 C CA . THR A 1 602 ? -6.134 10.408 -11.344 1.00 98.88 602 THR A CA 1
ATOM 4706 C C . THR A 1 602 ? -6.292 9.015 -11.943 1.00 98.88 602 THR A C 1
ATOM 4708 O O . THR A 1 602 ? -5.768 8.061 -11.373 1.00 98.88 602 THR A O 1
ATOM 4711 N N . GLU A 1 603 ? -6.929 8.880 -13.107 1.00 98.88 603 GLU A N 1
ATOM 4712 C CA . GLU A 1 603 ? -7.059 7.586 -13.783 1.00 98.88 603 GLU A CA 1
ATOM 4713 C C . GLU A 1 603 ? -5.691 6.991 -14.153 1.00 98.88 603 GLU A C 1
ATOM 4715 O O . GLU A 1 603 ? -5.421 5.820 -13.884 1.00 98.88 603 GLU A O 1
ATOM 4720 N N . THR A 1 604 ? -4.795 7.810 -14.704 1.00 98.81 604 THR A N 1
ATOM 4721 C CA . THR A 1 604 ? -3.448 7.368 -15.101 1.00 98.81 604 THR A CA 1
ATOM 4722 C C . THR A 1 604 ? -2.639 6.882 -13.893 1.00 98.81 604 THR A C 1
ATOM 4724 O O . THR A 1 604 ? -2.057 5.797 -13.916 1.00 98.81 604 THR A O 1
ATOM 4727 N N . VAL A 1 605 ? -2.642 7.659 -12.807 1.00 98.88 605 VAL A N 1
ATOM 4728 C CA . VAL A 1 605 ? -1.903 7.339 -11.579 1.00 98.88 605 VAL A CA 1
ATOM 4729 C C . VAL A 1 605 ? -2.466 6.090 -10.908 1.00 98.88 605 VAL A C 1
ATOM 4731 O O . VAL A 1 605 ? -1.701 5.197 -10.548 1.00 98.88 605 VAL A O 1
ATOM 4734 N N . LEU A 1 606 ? -3.790 5.982 -10.759 1.00 98.88 606 LEU A N 1
ATOM 4735 C CA . LEU A 1 606 ? -4.402 4.819 -10.114 1.00 98.88 606 LEU A CA 1
ATOM 4736 C C . LEU A 1 606 ? -4.204 3.537 -10.928 1.00 98.88 606 LEU A C 1
ATOM 4738 O O . LEU A 1 606 ? -3.935 2.491 -10.337 1.00 98.88 606 LEU A O 1
ATOM 4742 N N . ALA A 1 607 ? -4.260 3.604 -12.262 1.00 98.81 607 ALA A N 1
ATOM 4743 C CA . ALA A 1 607 ? -3.950 2.456 -13.112 1.00 98.81 607 ALA A CA 1
ATOM 4744 C C . ALA A 1 607 ? -2.512 1.953 -12.887 1.00 98.81 607 ALA A C 1
ATOM 4746 O O . ALA A 1 607 ? -2.301 0.751 -12.701 1.00 98.81 607 ALA A O 1
ATOM 4747 N N . ALA A 1 608 ? -1.532 2.863 -12.827 1.00 98.69 608 ALA A N 1
ATOM 4748 C CA . ALA A 1 608 ? -0.142 2.515 -12.533 1.00 98.69 608 ALA A CA 1
ATOM 4749 C C . ALA A 1 608 ? 0.026 1.930 -11.119 1.00 98.69 608 ALA A C 1
ATOM 4751 O O . ALA A 1 608 ? 0.706 0.917 -10.946 1.00 98.69 608 ALA A O 1
ATOM 4752 N N . VAL A 1 609 ? -0.640 2.514 -10.116 1.00 98.88 609 VAL A N 1
ATOM 4753 C CA . VAL A 1 609 ? -0.616 2.025 -8.728 1.00 98.88 609 VAL A CA 1
ATOM 4754 C C . VAL A 1 609 ? -1.160 0.600 -8.636 1.00 98.88 609 VAL A C 1
ATOM 4756 O O . VAL A 1 609 ? -0.480 -0.266 -8.093 1.00 98.88 609 VAL A O 1
ATOM 4759 N N . TYR A 1 610 ? -2.340 0.309 -9.191 1.00 98.62 610 TYR A N 1
ATOM 4760 C CA . TYR A 1 610 ? -2.909 -1.043 -9.107 1.00 98.62 610 TYR A CA 1
ATOM 4761 C C . TYR A 1 610 ? -2.140 -2.075 -9.928 1.00 98.62 610 TYR A C 1
ATOM 4763 O O . TYR A 1 610 ? -2.041 -3.229 -9.503 1.00 98.62 610 TYR A O 1
ATOM 4771 N N . LYS A 1 611 ? -1.532 -1.673 -11.051 1.00 97.88 611 LYS A N 1
ATOM 4772 C CA . LYS A 1 611 ? -0.593 -2.534 -11.776 1.00 97.88 611 LYS A CA 1
ATOM 4773 C C . LYS A 1 611 ? 0.617 -2.888 -10.907 1.00 97.88 611 LYS A C 1
ATOM 4775 O O . LYS A 1 611 ? 0.940 -4.066 -10.789 1.00 97.88 611 LYS A O 1
ATOM 4780 N N . ALA A 1 612 ? 1.230 -1.903 -10.250 1.00 95.62 612 ALA A N 1
ATOM 4781 C CA . ALA A 1 612 ? 2.364 -2.134 -9.358 1.00 95.62 612 ALA A CA 1
ATOM 4782 C C . ALA A 1 612 ? 1.980 -2.997 -8.142 1.00 95.62 612 ALA A C 1
ATOM 4784 O O . ALA A 1 612 ? 2.703 -3.928 -7.799 1.00 95.62 612 ALA A O 1
ATOM 4785 N N . LEU A 1 613 ? 0.818 -2.760 -7.521 1.00 91.94 613 LEU A N 1
ATOM 4786 C CA . LEU A 1 613 ? 0.315 -3.598 -6.421 1.00 91.94 613 LEU A CA 1
ATOM 4787 C C . LEU A 1 613 ? 0.160 -5.066 -6.849 1.00 91.94 613 LEU A C 1
ATOM 4789 O O . LEU A 1 613 ? 0.505 -5.970 -6.088 1.00 91.94 613 LEU A O 1
ATOM 4793 N N . ASN A 1 614 ? -0.322 -5.309 -8.071 1.00 85.31 614 ASN A N 1
ATOM 4794 C CA . ASN A 1 614 ? -0.445 -6.658 -8.618 1.00 85.31 614 ASN A CA 1
ATOM 4795 C C . ASN A 1 614 ? 0.923 -7.319 -8.860 1.00 85.31 614 ASN A C 1
ATOM 4797 O O . ASN A 1 614 ? 1.118 -8.472 -8.467 1.00 85.31 614 ASN A O 1
ATOM 4801 N N . ASP A 1 615 ? 1.874 -6.578 -9.434 1.00 76.06 615 ASP A N 1
ATOM 4802 C CA . ASP A 1 615 ? 3.239 -7.057 -9.693 1.00 76.06 615 ASP A CA 1
ATOM 4803 C C . ASP A 1 615 ? 3.984 -7.434 -8.404 1.00 76.06 615 ASP A C 1
ATOM 4805 O O . ASP A 1 615 ? 4.775 -8.371 -8.401 1.00 76.06 615 ASP A O 1
ATOM 4809 N N . HIS A 1 616 ? 3.691 -6.745 -7.295 1.00 81.88 616 HIS A N 1
ATOM 4810 C CA . HIS A 1 616 ? 4.248 -7.026 -5.962 1.00 81.88 616 HIS A CA 1
ATOM 4811 C C . HIS A 1 616 ? 3.417 -8.025 -5.147 1.00 81.88 616 HIS A C 1
ATOM 4813 O O . HIS A 1 616 ? 3.675 -8.221 -3.959 1.00 81.88 616 HIS A O 1
ATOM 4819 N N . HIS A 1 617 ? 2.418 -8.662 -5.763 1.00 83.94 617 HIS A N 1
ATOM 4820 C CA . HIS A 1 617 ? 1.582 -9.689 -5.133 1.00 83.94 617 HIS A CA 1
ATOM 4821 C C . HIS A 1 617 ? 0.893 -9.202 -3.845 1.00 83.94 617 HIS A C 1
ATOM 4823 O O . HIS A 1 617 ? 0.812 -9.923 -2.844 1.00 83.94 617 HIS A O 1
ATOM 4829 N N . VAL A 1 618 ? 0.419 -7.955 -3.854 1.00 86.31 618 VAL A N 1
ATOM 4830 C CA . VAL A 1 618 ? -0.341 -7.374 -2.745 1.00 86.31 618 VAL A CA 1
ATOM 4831 C C . VAL A 1 618 ? -1.767 -7.923 -2.758 1.00 86.31 618 VAL A C 1
ATOM 4833 O O . VAL A 1 618 ? -2.444 -7.917 -3.787 1.00 86.31 618 VAL A O 1
ATOM 4836 N N . LEU A 1 619 ? -2.239 -8.380 -1.598 1.00 91.44 619 LEU A N 1
ATOM 4837 C CA . LEU A 1 619 ? -3.616 -8.828 -1.400 1.00 91.44 619 LEU A CA 1
ATOM 4838 C C . LEU A 1 619 ? -4.549 -7.612 -1.333 1.00 91.44 619 LEU A C 1
ATOM 4840 O O . LEU A 1 619 ? -4.522 -6.877 -0.347 1.00 91.44 619 LEU A O 1
ATOM 4844 N N . LEU A 1 620 ? -5.390 -7.398 -2.344 1.00 96.44 620 LEU A N 1
ATOM 4845 C CA . LEU A 1 620 ? -6.234 -6.198 -2.416 1.00 96.44 620 LEU A CA 1
ATOM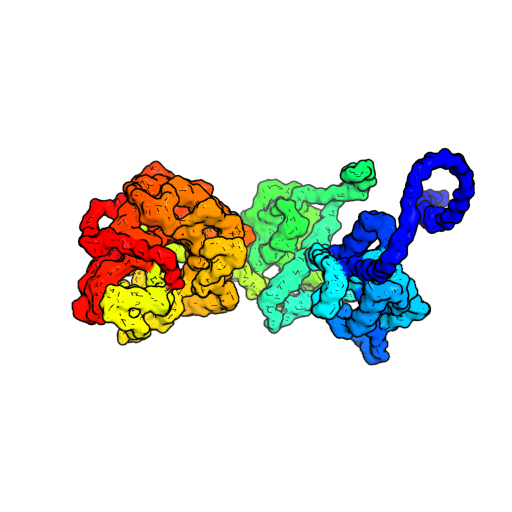 4846 C C . LEU A 1 620 ? -7.334 -6.172 -1.346 1.00 96.44 620 LEU A C 1
ATOM 4848 O O . LEU A 1 620 ? -7.627 -5.109 -0.802 1.00 96.44 620 LEU A O 1
ATOM 4852 N N . GLU A 1 621 ? -7.879 -7.332 -0.987 1.00 95.56 621 GLU A N 1
ATOM 4853 C CA . GLU A 1 621 ? -8.892 -7.505 0.060 1.00 95.56 621 GLU A CA 1
ATOM 4854 C C . GLU A 1 621 ? -8.396 -7.060 1.443 1.00 95.56 621 GLU A C 1
ATOM 4856 O O . GLU A 1 621 ? -9.198 -6.701 2.302 1.00 95.56 621 GLU A O 1
ATOM 4861 N N . GLY A 1 622 ? -7.076 -7.068 1.649 1.00 96.88 622 GLY A N 1
ATOM 4862 C CA . GLY A 1 622 ? -6.401 -6.598 2.855 1.00 96.88 622 GLY A CA 1
ATOM 4863 C C . GLY A 1 622 ? -5.706 -5.251 2.660 1.00 96.88 622 GLY A C 1
ATOM 4864 O O . GLY A 1 622 ? -4.653 -5.048 3.257 1.00 96.88 622 GLY A O 1
ATOM 4865 N N . THR A 1 623 ? -6.220 -4.370 1.793 1.00 98.75 623 THR A N 1
ATOM 4866 C CA . THR A 1 623 ? -5.710 -3.000 1.557 1.00 98.75 623 THR A CA 1
ATOM 4867 C C . THR A 1 623 ? -6.820 -1.961 1.705 1.00 98.75 623 THR A C 1
ATOM 4869 O O . THR A 1 623 ? -8.001 -2.297 1.726 1.00 98.75 623 THR A O 1
ATOM 4872 N N . LEU A 1 624 ? -6.455 -0.680 1.762 1.00 98.88 624 LEU A N 1
ATOM 4873 C CA . LEU A 1 624 ? -7.373 0.444 1.562 1.00 98.88 624 LEU A CA 1
ATOM 4874 C C . LEU A 1 624 ? -6.729 1.463 0.623 1.00 98.88 624 LEU A C 1
ATOM 4876 O O . LEU A 1 624 ? -5.510 1.641 0.637 1.00 98.88 624 LEU A O 1
ATOM 4880 N N . LEU A 1 625 ? -7.545 2.174 -0.155 1.00 98.94 625 LEU A N 1
ATOM 4881 C CA . LEU A 1 625 ? -7.081 3.282 -0.993 1.00 98.94 625 LEU A CA 1
ATOM 4882 C C . LEU A 1 625 ? -7.424 4.618 -0.331 1.00 98.94 625 LEU A C 1
ATOM 4884 O O . LEU A 1 625 ? -8.567 4.832 0.068 1.00 98.94 625 LEU A O 1
ATOM 4888 N N . LYS A 1 626 ? -6.465 5.541 -0.277 1.00 98.88 626 LYS A N 1
ATOM 4889 C CA . LYS A 1 626 ? -6.663 6.925 0.171 1.00 98.88 626 LYS A CA 1
ATOM 4890 C C . LYS A 1 626 ? -6.284 7.895 -0.951 1.00 98.88 626 LYS A C 1
ATOM 4892 O O . LYS A 1 626 ? -5.176 8.423 -0.958 1.00 98.88 626 LYS A O 1
ATOM 4897 N N . PRO A 1 627 ? -7.166 8.108 -1.937 1.00 98.75 627 PRO A N 1
ATOM 4898 C CA . PRO A 1 627 ? -6.891 9.003 -3.047 1.00 98.75 627 PRO A CA 1
ATOM 4899 C C . PRO A 1 627 ? -7.356 10.425 -2.712 1.00 98.75 627 PRO A C 1
ATOM 4901 O O . PRO A 1 627 ? -8.153 10.639 -1.789 1.00 98.75 627 PRO A O 1
ATOM 4904 N N . ASN A 1 628 ? -6.910 11.395 -3.507 1.00 98.56 628 ASN A N 1
ATOM 4905 C CA . ASN A 1 628 ? -7.592 12.681 -3.612 1.00 98.56 628 ASN A CA 1
ATOM 4906 C C . ASN A 1 628 ? -8.994 12.499 -4.224 1.00 98.56 628 ASN A C 1
ATOM 4908 O O . ASN A 1 628 ? -9.224 11.602 -5.035 1.00 98.56 628 ASN A O 1
ATOM 4912 N N . MET A 1 629 ? -9.929 13.376 -3.857 1.00 98.69 629 MET A N 1
ATOM 4913 C CA . MET A 1 629 ? -11.129 13.575 -4.675 1.00 98.69 629 MET A CA 1
ATOM 4914 C C . MET A 1 629 ? -10.722 14.240 -5.998 1.00 98.69 629 MET A C 1
ATOM 4916 O O . MET A 1 629 ? -9.708 14.941 -6.059 1.00 98.69 629 MET A O 1
ATOM 4920 N N . VAL A 1 630 ? -11.499 14.026 -7.057 1.00 98.69 630 VAL A N 1
ATOM 4921 C CA . VAL A 1 630 ? -11.260 14.666 -8.353 1.00 98.69 630 VAL A CA 1
ATOM 4922 C C . VAL A 1 630 ? -11.893 16.054 -8.328 1.00 98.69 630 VAL A C 1
ATOM 4924 O O . VAL A 1 630 ? -13.113 16.192 -8.387 1.00 98.69 630 VAL A O 1
ATOM 4927 N N . THR A 1 631 ? -11.061 17.087 -8.216 1.00 98.31 631 THR A N 1
ATOM 4928 C CA . THR A 1 631 ? -11.491 18.488 -8.111 1.00 98.31 631 THR A CA 1
ATOM 4929 C C . THR A 1 631 ? -10.780 19.352 -9.153 1.00 98.31 631 THR A C 1
ATOM 4931 O O . THR A 1 631 ? -9.715 18.970 -9.637 1.00 98.31 631 THR A O 1
ATOM 4934 N N . PRO A 1 632 ? -11.317 20.533 -9.506 1.00 97.81 632 PRO A N 1
ATOM 4935 C CA . PRO A 1 632 ? -10.529 21.548 -10.195 1.00 97.81 632 PRO A CA 1
ATOM 4936 C C . PRO A 1 632 ? -9.295 21.939 -9.372 1.00 97.81 632 PRO A C 1
ATOM 4938 O O . PRO A 1 632 ? -9.272 21.769 -8.146 1.00 97.81 632 PRO A O 1
ATOM 4941 N N . GLY A 1 633 ? -8.298 22.503 -10.048 1.00 96.62 633 GLY A N 1
ATOM 4942 C CA . GLY A 1 633 ? -7.130 23.068 -9.391 1.00 96.62 633 GLY A CA 1
ATOM 4943 C C . GLY A 1 633 ? -7.490 24.260 -8.499 1.00 96.62 633 GLY A C 1
ATOM 4944 O O . GLY A 1 633 ? -8.519 24.905 -8.699 1.00 96.62 633 GLY A O 1
ATOM 4945 N N . SER A 1 634 ? -6.637 24.567 -7.523 1.00 94.12 634 SER A N 1
ATOM 4946 C CA . SER A 1 634 ? -6.844 25.603 -6.503 1.00 94.12 634 SER A CA 1
ATOM 4947 C C . SER A 1 634 ? -7.112 26.995 -7.073 1.00 94.12 634 SER A C 1
ATOM 4949 O O . SER A 1 634 ? -7.793 27.792 -6.433 1.00 94.12 634 SER A O 1
ATOM 4951 N N . ASP A 1 635 ? -6.575 27.274 -8.261 1.00 94.56 635 ASP A N 1
ATOM 4952 C CA . ASP A 1 635 ? -6.682 28.565 -8.943 1.00 94.56 635 ASP A CA 1
ATOM 4953 C C . ASP A 1 635 ? -7.837 28.576 -9.967 1.00 94.56 635 ASP A C 1
ATOM 4955 O O . ASP A 1 635 ? -8.054 29.567 -10.664 1.00 94.56 635 ASP A O 1
ATOM 4959 N N . SER A 1 636 ? -8.581 27.470 -10.071 1.00 95.50 636 SER A N 1
ATOM 4960 C CA . SER A 1 636 ? -9.731 27.316 -10.963 1.00 95.50 636 SER A CA 1
ATOM 4961 C C . SER A 1 636 ? -11.049 27.622 -10.245 1.00 95.50 636 SER A C 1
ATOM 4963 O O . SER A 1 636 ? -11.141 27.503 -9.020 1.00 95.50 636 SER A O 1
ATOM 4965 N N . PRO A 1 637 ? -12.120 27.964 -10.985 1.00 94.50 637 PRO A N 1
ATOM 4966 C CA . PRO A 1 637 ? -13.450 28.087 -10.404 1.00 94.50 637 PRO A CA 1
ATOM 4967 C C . PRO A 1 637 ? -13.884 26.797 -9.697 1.00 94.50 637 PRO A C 1
ATOM 4969 O O . PRO A 1 637 ? -13.723 25.695 -10.229 1.00 94.50 637 PRO A O 1
ATOM 4972 N N . LYS A 1 638 ? -14.474 26.943 -8.505 1.00 92.12 638 LYS A N 1
ATOM 4973 C CA . LYS A 1 638 ? -15.092 25.822 -7.789 1.00 92.12 638 LYS A CA 1
ATOM 4974 C C . LYS A 1 638 ? -16.271 25.270 -8.589 1.00 92.12 638 LYS A C 1
ATOM 4976 O O . LYS A 1 638 ? -16.964 26.004 -9.290 1.00 92.12 638 LYS A O 1
ATOM 4981 N N . VAL A 1 639 ? -16.516 23.977 -8.432 1.00 96.88 639 VAL A N 1
ATOM 4982 C CA . VAL A 1 639 ? -17.659 23.266 -9.016 1.00 96.88 639 VAL A CA 1
ATOM 4983 C C . VAL A 1 639 ? -18.528 22.686 -7.904 1.00 96.88 639 VAL A C 1
ATOM 4985 O O . VAL A 1 639 ? -18.119 22.664 -6.742 1.00 96.88 639 VAL A O 1
ATOM 4988 N N . THR A 1 640 ? -19.734 22.235 -8.244 1.00 97.75 640 THR A N 1
ATOM 4989 C CA . THR A 1 640 ? -20.657 21.686 -7.247 1.00 97.75 640 THR A CA 1
ATOM 4990 C C . THR A 1 640 ? -20.216 20.293 -6.768 1.00 97.75 640 THR A C 1
ATOM 4992 O O . THR A 1 640 ? -19.500 19.588 -7.492 1.00 97.75 640 THR A O 1
ATOM 4995 N N . PRO A 1 641 ? -20.657 19.859 -5.573 1.00 98.06 641 PRO A N 1
ATOM 4996 C CA . PRO A 1 641 ? -20.371 18.520 -5.059 1.00 98.06 641 PRO A CA 1
ATOM 4997 C C . PRO A 1 641 ? -20.802 17.382 -5.989 1.00 98.06 641 PRO A C 1
ATOM 4999 O O . PRO A 1 641 ? -20.129 16.358 -6.053 1.00 98.06 641 PRO A O 1
ATOM 5002 N N . GLU A 1 642 ? -21.888 17.557 -6.743 1.00 98.00 642 GLU A N 1
ATOM 5003 C CA . GLU A 1 642 ? -22.397 16.564 -7.698 1.00 98.00 642 GLU A CA 1
ATOM 5004 C C . GLU A 1 642 ? -21.413 16.341 -8.851 1.00 98.00 642 GLU A C 1
ATOM 5006 O O . GLU A 1 642 ? -21.162 15.201 -9.237 1.00 98.00 642 GLU A O 1
ATOM 5011 N N . VAL A 1 643 ? -20.794 17.417 -9.348 1.00 98.31 643 VAL A N 1
ATOM 5012 C CA . VAL A 1 643 ? -19.777 17.349 -10.407 1.00 98.31 643 VAL A CA 1
ATOM 5013 C C . VAL A 1 643 ? -18.505 16.665 -9.891 1.00 98.31 643 VAL A C 1
ATOM 5015 O O . VAL A 1 643 ? -17.943 15.806 -10.571 1.00 98.31 643 VAL A O 1
ATOM 5018 N N . ILE A 1 644 ? -18.070 16.987 -8.666 1.00 98.62 644 ILE A N 1
ATOM 5019 C CA . ILE A 1 644 ? -16.935 16.306 -8.011 1.00 98.62 644 ILE A CA 1
ATOM 5020 C C . ILE A 1 644 ? -17.239 14.818 -7.842 1.00 98.62 644 ILE A C 1
ATOM 5022 O O . ILE A 1 644 ? -16.389 13.972 -8.130 1.00 98.62 644 ILE A O 1
ATOM 5026 N N . ALA A 1 645 ? -18.454 14.493 -7.406 1.00 98.69 645 ALA A N 1
ATOM 5027 C CA . ALA A 1 645 ? -18.882 13.126 -7.180 1.00 98.69 645 ALA A CA 1
ATOM 5028 C C . ALA A 1 645 ? -18.875 12.292 -8.462 1.00 98.69 645 ALA A C 1
ATOM 5030 O O . ALA A 1 645 ? -18.321 11.192 -8.463 1.00 98.69 645 ALA A O 1
ATOM 5031 N N . GLU A 1 646 ? -19.439 12.819 -9.550 1.00 98.50 646 GLU A N 1
ATOM 5032 C CA . GLU A 1 646 ? -19.478 12.141 -10.845 1.00 98.50 646 GLU A CA 1
ATOM 5033 C C . GLU A 1 646 ? -18.067 11.818 -11.349 1.00 98.50 646 GLU A C 1
ATOM 5035 O O . GLU A 1 646 ? -17.749 10.655 -11.614 1.00 98.50 646 GLU A O 1
ATOM 5040 N N . HIS A 1 647 ? -17.190 12.824 -11.407 1.00 98.75 647 HIS A N 1
ATOM 5041 C CA . HIS A 1 647 ? -15.820 12.646 -11.883 1.00 98.75 647 HIS A CA 1
ATOM 5042 C C . HIS A 1 647 ? -14.999 11.717 -10.983 1.00 98.75 647 HIS A C 1
ATOM 5044 O O . HIS A 1 647 ? -14.254 10.874 -11.489 1.00 98.75 647 HIS A O 1
ATOM 5050 N N . THR A 1 648 ? -15.156 11.826 -9.661 1.00 98.88 648 THR A N 1
ATOM 5051 C CA . THR A 1 648 ? -14.418 10.988 -8.709 1.00 98.88 648 THR A CA 1
ATOM 5052 C C . THR A 1 648 ? -14.848 9.528 -8.815 1.00 98.88 648 THR A C 1
ATOM 5054 O O . THR A 1 648 ? -14.008 8.651 -9.009 1.00 98.88 648 THR A O 1
ATOM 5057 N N . VAL A 1 649 ? -16.152 9.241 -8.743 1.00 98.75 649 VAL A N 1
ATOM 5058 C CA . VAL A 1 649 ? -16.657 7.859 -8.801 1.00 98.75 649 VAL A CA 1
ATOM 5059 C C . VAL A 1 649 ? -16.352 7.218 -10.156 1.00 98.75 649 VAL A C 1
ATOM 5061 O O . VAL A 1 649 ? -16.007 6.036 -10.205 1.00 98.75 649 VAL A O 1
ATOM 5064 N N . LEU A 1 650 ? -16.419 7.979 -11.252 1.00 98.50 650 LEU A N 1
ATOM 5065 C CA . LEU A 1 650 ? -16.081 7.478 -12.583 1.00 98.50 650 LEU A CA 1
ATOM 5066 C C . LEU A 1 650 ? -14.597 7.102 -12.707 1.00 98.50 650 LEU A C 1
ATOM 5068 O O . LEU A 1 650 ? -14.299 6.006 -13.187 1.00 98.50 650 LEU A O 1
ATOM 5072 N N . ALA A 1 651 ? -13.684 7.958 -12.233 1.00 98.75 651 ALA A N 1
ATOM 5073 C CA . ALA A 1 651 ? -12.247 7.680 -12.249 1.00 98.75 651 ALA A CA 1
ATOM 5074 C C . ALA A 1 651 ? -11.903 6.410 -11.450 1.00 98.75 651 ALA A C 1
ATOM 5076 O O . ALA A 1 651 ? -11.134 5.562 -11.909 1.00 98.75 651 ALA A O 1
ATOM 5077 N N . LEU A 1 652 ? -12.538 6.227 -10.286 1.00 98.81 652 LEU A N 1
ATOM 5078 C CA . LEU A 1 652 ? -12.368 5.028 -9.460 1.00 98.81 652 LEU A CA 1
ATOM 5079 C C . LEU A 1 652 ? -12.913 3.774 -10.155 1.00 98.81 652 LEU A C 1
ATOM 5081 O O . LEU A 1 652 ? -12.222 2.763 -10.222 1.00 98.81 652 LEU A O 1
ATOM 5085 N N . ARG A 1 653 ? -14.115 3.837 -10.746 1.00 98.50 653 ARG A N 1
ATOM 5086 C CA . ARG A 1 653 ? -14.719 2.716 -11.498 1.00 98.50 653 ARG A CA 1
ATOM 5087 C C . ARG A 1 653 ? -13.874 2.243 -12.680 1.00 98.50 653 ARG A C 1
ATOM 5089 O O . ARG A 1 653 ? -13.981 1.083 -13.065 1.00 98.50 653 ARG A O 1
ATOM 5096 N N . ARG A 1 654 ? -13.069 3.130 -13.264 1.00 98.50 654 ARG A N 1
ATOM 5097 C CA . ARG A 1 654 ? -12.182 2.818 -14.392 1.00 98.50 654 ARG A CA 1
ATOM 5098 C C . ARG A 1 654 ? -10.869 2.156 -13.978 1.00 98.50 654 ARG A C 1
ATOM 5100 O O . ARG A 1 654 ? -10.205 1.590 -14.840 1.00 98.50 654 ARG A O 1
ATOM 5107 N N . THR A 1 655 ? -10.485 2.225 -12.703 1.00 98.69 655 THR A N 1
ATOM 5108 C CA . THR A 1 655 ? -9.107 1.911 -12.282 1.00 98.69 655 THR A CA 1
ATOM 5109 C C . THR A 1 655 ? -8.992 1.002 -11.068 1.00 98.69 655 THR A C 1
ATOM 5111 O O . THR A 1 655 ? -8.078 0.183 -11.012 1.00 98.69 655 THR A O 1
ATOM 5114 N N . VAL A 1 656 ? -9.899 1.118 -10.101 1.00 98.75 656 VAL A N 1
ATOM 5115 C CA . VAL A 1 656 ? -9.842 0.360 -8.851 1.00 98.75 656 VAL A CA 1
ATOM 5116 C C . VAL A 1 656 ? -10.480 -1.019 -9.064 1.00 98.75 656 VAL A C 1
ATOM 5118 O O . VAL A 1 656 ? -11.575 -1.102 -9.618 1.00 98.75 656 VAL A O 1
ATOM 5121 N N . PRO A 1 657 ? -9.844 -2.129 -8.652 1.00 98.25 657 PRO A N 1
ATOM 5122 C CA . PRO A 1 657 ? -10.475 -3.449 -8.672 1.00 98.25 657 PRO A CA 1
ATOM 5123 C C . PRO A 1 657 ? -11.526 -3.628 -7.555 1.00 98.25 657 PRO A C 1
ATOM 5125 O O . PRO A 1 657 ? -11.272 -3.225 -6.419 1.00 98.25 657 PRO A O 1
ATOM 5128 N N . PRO A 1 658 ? -12.663 -4.318 -7.799 1.00 97.62 658 PRO A N 1
ATOM 5129 C CA . PRO A 1 658 ? -13.709 -4.600 -6.797 1.00 97.62 658 PRO A CA 1
ATOM 5130 C C . PRO A 1 658 ? -13.254 -5.309 -5.512 1.00 97.62 658 PRO A C 1
ATOM 5132 O O . PRO A 1 658 ? -13.980 -5.293 -4.528 1.00 97.62 658 PRO A O 1
ATOM 5135 N N . ALA A 1 659 ? -12.078 -5.943 -5.518 1.00 93.56 659 ALA A N 1
ATOM 5136 C CA . ALA A 1 659 ? -11.536 -6.657 -4.362 1.00 93.56 659 ALA A CA 1
ATOM 5137 C C . ALA A 1 659 ? -11.133 -5.729 -3.199 1.00 93.56 659 ALA A C 1
ATOM 5139 O O . ALA A 1 659 ? -11.096 -6.170 -2.055 1.00 93.56 659 ALA A O 1
ATOM 5140 N N . VAL A 1 660 ? -10.837 -4.454 -3.469 1.00 98.44 660 VAL A N 1
ATOM 5141 C CA . VAL A 1 660 ? -10.505 -3.468 -2.428 1.00 98.44 660 VAL A CA 1
ATOM 5142 C C . VAL A 1 660 ? -11.735 -3.241 -1.538 1.00 98.44 660 VAL A C 1
ATOM 5144 O O . VAL A 1 660 ? -12.785 -2.922 -2.060 1.00 98.44 660 VAL A O 1
ATOM 5147 N N . PRO A 1 661 ? -11.682 -3.354 -0.207 1.00 97.50 661 PRO A N 1
ATOM 5148 C CA . PRO A 1 661 ? -12.883 -3.225 0.623 1.00 97.50 661 PRO A CA 1
ATOM 5149 C C . PRO A 1 661 ? -13.409 -1.784 0.726 1.00 97.50 661 PRO A C 1
ATOM 5151 O O . PRO A 1 661 ? -14.620 -1.564 0.800 1.00 97.50 661 PRO A O 1
ATOM 5154 N N . GLY A 1 662 ? -12.520 -0.786 0.724 1.00 98.31 662 GLY A N 1
ATOM 5155 C CA . GLY A 1 662 ? -12.914 0.604 0.930 1.00 98.31 662 GLY A CA 1
ATOM 5156 C C . GLY A 1 662 ? -11.929 1.637 0.399 1.00 98.31 662 GLY A C 1
ATOM 5157 O O . GLY A 1 662 ? -10.720 1.409 0.304 1.00 98.31 662 GLY A O 1
ATOM 5158 N N . ILE A 1 663 ? -12.486 2.802 0.082 1.00 98.94 663 ILE A N 1
ATOM 5159 C CA . ILE A 1 663 ? -11.787 3.996 -0.379 1.00 98.94 663 ILE A CA 1
ATOM 5160 C C . ILE A 1 663 ? -12.044 5.093 0.653 1.00 98.94 663 ILE A C 1
ATOM 5162 O O . ILE A 1 663 ? -13.183 5.502 0.869 1.00 98.94 663 ILE A O 1
ATOM 5166 N N . VAL A 1 664 ? -10.985 5.543 1.318 1.00 98.81 664 VAL A N 1
ATOM 5167 C CA . VAL A 1 664 ? -11.026 6.479 2.445 1.00 98.81 664 VAL A CA 1
ATOM 5168 C C . VAL A 1 664 ? -10.385 7.798 2.030 1.00 98.81 664 VAL A C 1
ATOM 5170 O O . VAL A 1 664 ? -9.182 7.976 2.155 1.00 98.81 664 VAL A O 1
ATOM 5173 N N . PHE A 1 665 ? -11.170 8.729 1.489 1.00 98.88 665 PHE A N 1
ATOM 5174 C CA . PHE A 1 665 ? -10.636 9.936 0.847 1.00 98.88 665 PHE A CA 1
ATOM 5175 C C . PHE A 1 665 ? -9.814 10.813 1.793 1.00 98.88 665 PHE A C 1
ATOM 5177 O O . PHE A 1 665 ? -10.191 11.030 2.946 1.00 98.88 665 PHE A O 1
ATOM 5184 N N . LEU A 1 666 ? -8.724 11.385 1.278 1.00 98.00 666 LEU A N 1
ATOM 5185 C CA . LEU A 1 666 ? -8.074 12.531 1.913 1.00 98.00 666 LEU A CA 1
ATOM 5186 C C . LEU A 1 666 ? -8.881 13.806 1.640 1.00 98.00 666 LEU A C 1
ATOM 5188 O O . LEU A 1 666 ? -9.469 13.966 0.572 1.00 98.00 666 LEU A O 1
ATOM 5192 N N . SER A 1 667 ? -8.894 14.740 2.593 1.00 94.62 667 SER A N 1
ATOM 5193 C CA . SER A 1 667 ? -9.598 16.018 2.412 1.00 94.62 667 SER A CA 1
ATOM 5194 C C . SER A 1 667 ? -8.817 17.011 1.547 1.00 94.62 667 SER A C 1
ATOM 5196 O O . SER A 1 667 ? -9.392 17.948 1.001 1.00 94.62 667 SER A O 1
ATOM 5198 N N . GLY A 1 668 ? -7.494 16.854 1.441 1.00 91.00 668 GLY A N 1
ATOM 5199 C CA . GLY A 1 668 ? -6.637 17.833 0.775 1.00 91.00 668 GLY A CA 1
ATOM 5200 C C . GLY A 1 668 ? -6.810 19.213 1.414 1.00 91.00 668 GLY A C 1
ATOM 5201 O O . GLY A 1 668 ? -6.827 19.321 2.647 1.00 91.00 668 GLY A O 1
ATOM 5202 N N . GLY A 1 669 ? -6.926 20.251 0.584 1.00 87.75 669 GLY A N 1
ATOM 5203 C CA . GLY A 1 669 ? -7.163 21.643 0.993 1.00 87.75 669 GLY A CA 1
ATOM 5204 C C . GLY A 1 669 ? -8.633 22.049 1.167 1.00 87.75 669 GLY A C 1
ATOM 5205 O O . GLY A 1 669 ? -8.895 23.227 1.394 1.00 87.75 669 GLY A O 1
ATOM 5206 N N . GLN A 1 670 ? -9.580 21.116 1.04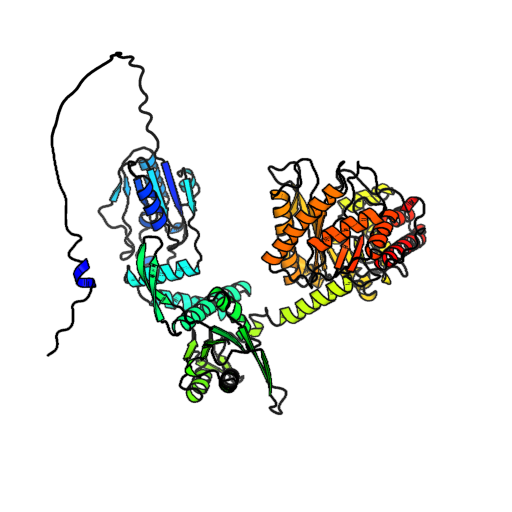9 1.00 93.12 670 GLN A N 1
ATOM 5207 C CA . GLN A 1 670 ? -11.013 21.403 1.188 1.00 93.12 670 GLN A CA 1
ATOM 5208 C C . GLN A 1 670 ? -11.355 21.889 2.600 1.00 93.12 670 GLN A C 1
ATOM 5210 O O . GLN A 1 670 ? -10.708 21.477 3.569 1.00 93.12 670 GLN A O 1
ATOM 5215 N N . SER A 1 671 ? -12.388 22.727 2.717 1.00 94.50 671 SER A N 1
ATOM 5216 C CA . SER A 1 671 ? -12.978 23.054 4.021 1.00 94.50 671 SER A CA 1
ATOM 5217 C C . SER A 1 671 ? -13.608 21.825 4.689 1.00 94.50 671 SER A C 1
ATOM 5219 O O . SER A 1 671 ? -13.819 20.788 4.052 1.00 94.50 671 SER A O 1
ATOM 5221 N N . GLU A 1 672 ? -13.912 21.918 5.988 1.00 95.25 672 GLU A N 1
ATOM 5222 C CA . GLU A 1 672 ? -14.589 20.830 6.709 1.00 95.25 672 GLU A CA 1
ATOM 5223 C C . GLU A 1 672 ? -15.967 20.531 6.094 1.00 95.25 672 GLU A C 1
ATOM 5225 O O . GLU A 1 672 ? -16.355 19.369 5.950 1.00 95.25 672 GLU A O 1
ATOM 5230 N N . GLU A 1 673 ? -16.703 21.577 5.707 1.00 94.88 673 GLU A N 1
ATOM 5231 C CA . GLU A 1 673 ? -18.020 21.432 5.085 1.00 94.88 673 GLU A CA 1
ATOM 5232 C C . GLU A 1 673 ? -17.929 20.929 3.639 1.00 94.88 673 GLU A C 1
ATOM 5234 O O . GLU A 1 673 ? -18.679 20.030 3.265 1.00 94.88 673 GLU A O 1
ATOM 5239 N N . GLU A 1 674 ? -16.981 21.430 2.840 1.00 95.25 674 GLU A N 1
ATOM 5240 C CA . GLU A 1 674 ? -16.774 20.974 1.456 1.00 95.25 674 GLU A CA 1
ATOM 5241 C C . GLU A 1 674 ? -16.437 19.486 1.393 1.00 95.25 674 GLU A C 1
ATOM 5243 O O . GLU A 1 674 ? -17.054 18.746 0.627 1.00 95.25 674 GLU A O 1
ATOM 5248 N N . ALA A 1 675 ? -15.510 19.027 2.239 1.00 97.31 675 ALA A N 1
ATOM 5249 C CA . ALA A 1 675 ? -15.125 17.622 2.288 1.00 97.31 675 ALA A CA 1
ATOM 5250 C C . ALA A 1 675 ? -16.322 16.716 2.639 1.00 97.31 675 ALA A C 1
ATOM 5252 O O . ALA A 1 675 ? -16.499 15.655 2.034 1.00 97.31 675 ALA A O 1
ATOM 5253 N N . THR A 1 676 ? -17.174 17.163 3.570 1.00 98.25 676 THR A N 1
ATOM 5254 C CA . THR A 1 676 ? -18.392 16.446 3.977 1.00 98.25 676 THR A CA 1
ATOM 5255 C C . THR A 1 676 ? -19.427 16.417 2.845 1.00 98.25 676 THR A C 1
ATOM 5257 O O . THR A 1 676 ? -19.989 15.363 2.540 1.00 98.25 676 THR A O 1
ATOM 5260 N N . LEU A 1 677 ? -19.671 17.556 2.185 1.00 97.75 677 LEU A N 1
ATOM 5261 C CA . LEU A 1 677 ? -20.632 17.671 1.082 1.00 97.75 677 LEU A CA 1
ATOM 5262 C C . LEU A 1 677 ? -20.221 16.827 -0.128 1.00 97.75 677 LEU A C 1
ATOM 5264 O O . LEU A 1 677 ? -21.058 16.111 -0.680 1.00 97.75 677 LEU A O 1
ATOM 5268 N N . ASN A 1 678 ? -18.942 16.852 -0.499 1.00 98.44 678 ASN A N 1
ATOM 5269 C CA . ASN A 1 678 ? -18.416 16.072 -1.619 1.00 98.44 678 ASN A CA 1
ATOM 5270 C C . ASN A 1 678 ? -18.513 14.566 -1.349 1.00 98.44 678 ASN A C 1
ATOM 5272 O O . ASN A 1 678 ? -18.970 13.806 -2.205 1.00 98.44 678 ASN A O 1
ATOM 5276 N N . LEU A 1 679 ? -18.167 14.128 -0.133 1.00 98.69 679 LEU A N 1
ATOM 5277 C CA . LEU A 1 679 ? -18.328 12.731 0.273 1.00 98.69 679 LEU A CA 1
ATOM 5278 C C . LEU A 1 679 ? -19.796 12.283 0.258 1.00 98.69 679 LEU A C 1
ATOM 5280 O O . LEU A 1 679 ? -20.109 11.180 -0.194 1.00 98.69 679 LEU A O 1
ATOM 5284 N N . ASN A 1 680 ? -20.702 13.145 0.716 1.00 98.62 680 ASN A N 1
ATOM 5285 C CA . ASN A 1 680 ? -22.137 12.882 0.704 1.00 98.62 680 ASN A CA 1
ATOM 5286 C C . ASN A 1 680 ? -22.678 12.751 -0.725 1.00 98.62 680 ASN A C 1
ATOM 5288 O O . ASN A 1 680 ? -23.430 11.822 -1.013 1.00 98.62 680 ASN A O 1
ATOM 5292 N N . ALA A 1 681 ? -22.271 13.647 -1.629 1.00 98.56 681 ALA A N 1
ATOM 5293 C CA . ALA A 1 681 ? -22.664 13.605 -3.034 1.00 98.56 681 ALA A CA 1
ATOM 5294 C C . ALA A 1 681 ? -22.189 12.312 -3.722 1.00 98.56 681 ALA A C 1
ATOM 5296 O O . ALA A 1 681 ? -22.972 11.675 -4.426 1.00 98.56 681 ALA A O 1
ATOM 5297 N N . MET A 1 682 ? -20.960 11.853 -3.445 1.00 98.69 682 MET A N 1
ATOM 5298 C CA . MET A 1 682 ? -20.450 10.567 -3.949 1.00 98.69 682 MET A CA 1
ATOM 5299 C C . MET A 1 682 ? -21.298 9.374 -3.507 1.00 98.69 682 MET A C 1
ATOM 5301 O O . MET A 1 682 ? -21.569 8.474 -4.305 1.00 98.69 682 MET A O 1
ATOM 5305 N N . ASN A 1 683 ? -21.739 9.364 -2.250 1.00 98.50 683 ASN A N 1
ATOM 5306 C CA . ASN A 1 683 ? -22.556 8.275 -1.721 1.00 98.50 683 ASN A CA 1
ATOM 5307 C C . ASN A 1 683 ? -24.024 8.340 -2.174 1.00 98.50 683 ASN A C 1
ATOM 5309 O O . ASN A 1 683 ? -24.662 7.294 -2.274 1.00 98.50 683 ASN A O 1
ATOM 5313 N N . LYS A 1 684 ? -24.542 9.527 -2.524 1.00 97.94 684 LYS A N 1
ATOM 5314 C CA . LYS A 1 684 ? -25.873 9.706 -3.139 1.00 97.94 684 LYS A CA 1
ATOM 5315 C C . LYS A 1 684 ? -25.927 9.332 -4.620 1.00 97.94 684 LYS A C 1
ATOM 5317 O O . LYS A 1 684 ? -27.007 9.043 -5.124 1.00 97.94 684 LYS A O 1
ATOM 5322 N N . LEU A 1 685 ? -24.792 9.371 -5.317 1.00 96.88 685 LEU A N 1
ATOM 5323 C CA . LEU A 1 685 ? -24.732 9.161 -6.760 1.00 96.88 685 LEU A CA 1
ATOM 5324 C C . LEU A 1 685 ? -25.245 7.766 -7.144 1.00 96.88 685 LEU A C 1
ATOM 5326 O O . LEU A 1 685 ? -24.723 6.765 -6.649 1.00 96.88 685 LEU A O 1
ATOM 5330 N N . ASP A 1 686 ? -26.209 7.688 -8.062 1.00 95.62 686 ASP A N 1
ATOM 5331 C CA . ASP A 1 686 ? -26.791 6.425 -8.538 1.00 95.62 686 ASP A CA 1
ATOM 5332 C C . ASP A 1 686 ? -25.899 5.738 -9.588 1.00 95.62 686 ASP A C 1
ATOM 5334 O O . ASP A 1 686 ? -26.211 5.620 -10.769 1.00 95.62 686 ASP A O 1
ATOM 5338 N N . LEU A 1 687 ? -24.712 5.332 -9.143 1.00 94.38 687 LEU A N 1
ATOM 5339 C CA . LEU A 1 687 ? -23.780 4.491 -9.884 1.00 94.38 687 LEU A CA 1
ATOM 5340 C C . LEU A 1 687 ? -23.351 3.320 -9.005 1.00 94.38 687 LEU A C 1
ATOM 5342 O O . LEU A 1 687 ? -23.227 3.452 -7.782 1.00 94.38 687 LEU A O 1
ATOM 5346 N N . LEU A 1 688 ? -23.060 2.177 -9.627 1.00 94.94 688 LEU A N 1
ATOM 5347 C CA . LEU A 1 688 ? -22.520 1.024 -8.912 1.00 94.94 688 LEU A CA 1
ATOM 5348 C C . LEU A 1 688 ? -21.172 1.398 -8.267 1.00 94.94 688 LEU A C 1
ATOM 5350 O O . LEU A 1 688 ? -20.235 1.824 -8.940 1.00 94.94 688 LEU A O 1
ATOM 5354 N N . LYS A 1 689 ? -21.065 1.203 -6.957 1.00 97.50 689 LYS A N 1
ATOM 5355 C CA . LYS A 1 689 ? -19.849 1.436 -6.172 1.00 97.50 689 LYS A CA 1
ATOM 5356 C C . LYS A 1 689 ? -19.516 0.119 -5.469 1.00 97.50 689 LYS A C 1
ATOM 5358 O O . LYS A 1 689 ? -20.147 -0.177 -4.461 1.00 97.50 689 LYS A O 1
ATOM 5363 N N . PRO A 1 690 ? -18.606 -0.714 -6.009 1.00 97.12 690 PRO A N 1
ATOM 5364 C CA . PRO A 1 690 ? -18.308 -2.025 -5.423 1.00 97.12 690 PRO A CA 1
ATOM 5365 C C . PRO A 1 690 ? -17.438 -1.946 -4.151 1.00 97.12 690 PRO A C 1
ATOM 5367 O O . PRO A 1 690 ? -17.018 -2.977 -3.639 1.00 97.12 690 PRO A O 1
ATOM 5370 N N . TRP A 1 691 ? -17.189 -0.736 -3.645 1.00 98.50 691 TRP A N 1
ATOM 5371 C CA . TRP A 1 691 ? -16.378 -0.421 -2.468 1.00 98.50 691 TRP A CA 1
ATOM 5372 C C . TRP A 1 691 ? -17.152 0.514 -1.545 1.00 98.50 691 TRP A C 1
ATOM 5374 O O . TRP A 1 691 ? -17.952 1.323 -2.028 1.00 98.50 691 TRP A O 1
ATOM 5384 N N . THR A 1 692 ? -16.841 0.509 -0.248 1.00 98.50 692 THR A N 1
ATOM 5385 C CA . THR A 1 692 ? -17.286 1.593 0.640 1.00 98.50 692 THR A CA 1
ATOM 5386 C C . THR A 1 692 ? -16.540 2.886 0.303 1.00 98.50 692 THR A C 1
ATOM 5388 O O . THR A 1 692 ? -15.310 2.894 0.256 1.00 98.50 692 THR A O 1
ATOM 5391 N N . LEU A 1 693 ? -17.266 3.994 0.126 1.00 98.81 693 LEU A N 1
ATOM 5392 C CA . LEU A 1 693 ? -16.688 5.335 0.010 1.00 98.81 693 LEU A CA 1
ATOM 5393 C C . LEU A 1 693 ? -16.796 6.063 1.356 1.00 98.81 693 LEU A C 1
ATOM 5395 O O . LEU A 1 693 ? -17.887 6.422 1.799 1.00 98.81 693 LEU A O 1
ATOM 5399 N N . SER A 1 694 ? -15.657 6.284 2.006 1.00 98.75 694 SER A N 1
ATOM 5400 C CA . SER A 1 694 ? -15.561 6.889 3.337 1.00 98.75 694 SER A CA 1
ATOM 5401 C C . SER A 1 694 ? -14.445 7.948 3.391 1.00 98.75 694 SER A C 1
ATOM 5403 O O . SER A 1 694 ? -13.948 8.398 2.361 1.00 98.75 694 SER A O 1
ATOM 5405 N N . PHE A 1 695 ? -14.058 8.392 4.582 1.00 98.81 695 PHE A N 1
ATOM 5406 C CA . PHE A 1 695 ? -13.099 9.463 4.821 1.00 98.81 695 PHE A CA 1
ATOM 5407 C C . PHE A 1 695 ? -11.865 8.981 5.589 1.00 98.81 695 PHE A C 1
ATOM 5409 O O . PHE A 1 695 ? -11.942 8.112 6.453 1.00 98.81 695 PHE A O 1
ATOM 5416 N N . SER A 1 696 ? -10.724 9.608 5.312 1.00 98.75 696 SER A N 1
ATOM 5417 C CA . SER A 1 696 ? -9.528 9.617 6.153 1.00 98.75 696 SER A CA 1
ATOM 5418 C C . SER A 1 696 ? -9.050 11.060 6.290 1.00 98.75 696 SER A C 1
ATOM 5420 O O . SER A 1 696 ? -8.195 11.549 5.544 1.00 98.75 696 SER A O 1
ATOM 5422 N N . PHE A 1 697 ? -9.676 11.783 7.217 1.00 98.50 697 PHE A N 1
ATOM 5423 C CA . PHE A 1 697 ? -9.570 13.237 7.310 1.00 98.50 697 PHE A CA 1
ATOM 5424 C C . PHE A 1 697 ? -8.699 13.669 8.489 1.00 98.50 697 PHE A C 1
ATOM 5426 O O . PHE A 1 697 ? -8.854 13.203 9.615 1.00 98.50 697 PHE A O 1
ATOM 5433 N N . GLY A 1 698 ? -7.774 14.589 8.208 1.00 94.94 698 GLY A N 1
ATOM 5434 C CA . GLY A 1 698 ? -6.998 15.303 9.221 1.00 94.94 698 GLY A CA 1
ATOM 5435 C C . GLY A 1 698 ? -7.603 16.681 9.449 1.00 94.94 698 GLY A C 1
ATOM 5436 O O . GLY A 1 698 ? -8.468 16.856 10.300 1.00 94.94 698 GLY A O 1
ATOM 5437 N N . ARG A 1 699 ? -7.206 17.652 8.614 1.00 92.19 699 ARG A N 1
ATOM 5438 C CA . ARG A 1 699 ? -7.695 19.042 8.67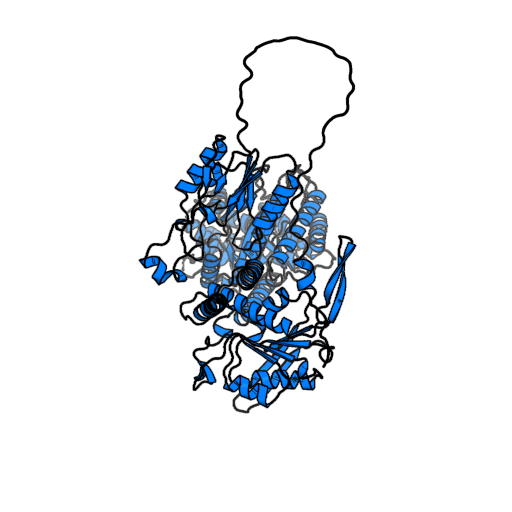1 1.00 92.19 699 ARG A CA 1
ATOM 5439 C C . ARG A 1 699 ? -9.226 19.142 8.691 1.00 92.19 699 ARG A C 1
ATOM 5441 O O . ARG A 1 699 ? -9.753 19.822 9.560 1.00 92.19 699 ARG A O 1
ATOM 5448 N N . ALA A 1 700 ? -9.919 18.410 7.813 1.00 93.44 700 ALA A N 1
ATOM 5449 C CA . ALA A 1 700 ? -11.381 18.461 7.700 1.00 93.44 700 ALA A CA 1
ATOM 5450 C C . ALA A 1 700 ? -12.158 17.891 8.912 1.00 93.44 700 ALA A C 1
ATOM 5452 O O . ALA A 1 700 ? -13.378 18.025 8.970 1.00 93.44 700 ALA A O 1
ATOM 5453 N N . LEU A 1 701 ? -11.471 17.252 9.868 1.00 95.31 701 LEU A N 1
ATOM 5454 C CA . LEU A 1 701 ? -12.049 16.808 11.143 1.00 95.31 701 LEU A CA 1
ATOM 5455 C C . LEU A 1 701 ? -11.547 17.605 12.350 1.00 95.31 701 LEU A C 1
ATOM 5457 O O . LEU A 1 701 ? -12.137 17.504 13.419 1.00 95.31 701 LEU A O 1
ATOM 5461 N N . GLN A 1 702 ? -10.440 18.337 12.216 1.00 96.62 702 GLN A N 1
ATOM 5462 C CA . GLN A 1 702 ? -9.722 18.902 13.358 1.00 96.62 702 GLN A CA 1
ATOM 5463 C C . GLN A 1 702 ? -9.696 20.432 13.379 1.00 96.62 702 GLN A C 1
ATOM 5465 O O . GLN A 1 702 ? -9.407 20.991 14.434 1.00 96.62 702 GLN A O 1
ATOM 5470 N N . GLN A 1 703 ? -9.934 21.129 12.264 1.00 94.44 703 GLN A N 1
ATOM 5471 C CA . GLN A 1 703 ? -9.675 22.570 12.184 1.00 94.44 703 GLN A CA 1
ATOM 5472 C C . GLN A 1 703 ? -10.539 23.370 13.167 1.00 94.44 703 GLN A C 1
ATOM 5474 O O . GLN A 1 703 ? -10.006 24.162 13.950 1.00 94.44 703 GLN A O 1
ATOM 5479 N N . SER A 1 704 ? -11.857 23.169 13.154 1.00 94.50 704 SER A N 1
ATOM 5480 C CA . SER A 1 704 ? -12.766 23.889 14.053 1.00 94.50 704 SER A CA 1
ATOM 5481 C C . SER A 1 704 ? -12.545 23.487 15.510 1.00 94.50 704 SER A C 1
ATOM 5483 O O . SER A 1 704 ? -12.577 24.341 16.397 1.00 94.50 704 SER A O 1
ATOM 5485 N N . THR A 1 705 ? -12.240 22.213 15.767 1.00 96.31 705 THR A N 1
ATOM 5486 C CA . THR A 1 705 ? -11.866 21.709 17.098 1.00 96.31 705 THR A CA 1
ATOM 5487 C C . THR A 1 705 ? -10.617 22.404 17.629 1.00 96.31 705 THR A C 1
ATOM 5489 O O . THR A 1 705 ? -10.615 22.880 18.762 1.00 96.31 705 THR A O 1
ATOM 5492 N N . LEU A 1 706 ? -9.576 22.519 16.803 1.00 95.81 706 LEU A N 1
ATOM 5493 C CA . LEU A 1 706 ? -8.314 23.158 17.156 1.00 95.81 706 LEU A CA 1
ATOM 5494 C C . LEU A 1 706 ? -8.519 24.642 17.490 1.00 95.81 706 LEU A C 1
ATOM 5496 O O . LEU A 1 706 ? -8.066 25.102 18.538 1.00 95.81 706 LEU A O 1
ATOM 5500 N N . LYS A 1 707 ? -9.259 25.372 16.643 1.00 95.31 707 LYS A N 1
ATOM 5501 C CA . LYS A 1 707 ? -9.609 26.782 16.884 1.00 95.31 707 LYS A CA 1
ATOM 5502 C C . LYS A 1 707 ? -10.435 26.973 18.156 1.00 95.31 707 LYS A C 1
ATOM 5504 O O . LYS A 1 707 ? -10.186 27.910 18.906 1.00 95.31 707 LYS A O 1
ATOM 5509 N N . THR A 1 708 ? -11.396 26.085 18.403 1.00 96.56 708 THR A N 1
ATOM 5510 C CA . THR A 1 708 ? -12.259 26.140 19.593 1.00 96.56 708 THR A CA 1
ATOM 5511 C C . THR A 1 708 ? -11.474 25.837 20.86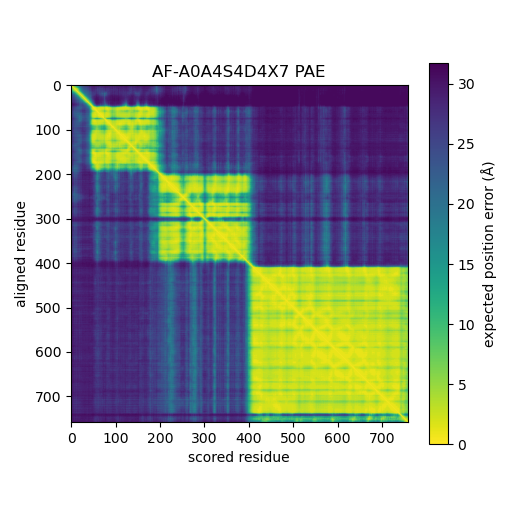6 1.00 96.56 708 THR A C 1
ATOM 5513 O O . THR A 1 708 ? -11.688 26.483 21.889 1.00 96.56 708 THR A O 1
ATOM 5516 N N . TRP A 1 709 ? -10.537 24.888 20.809 1.00 97.88 709 TRP A N 1
ATOM 5517 C CA . TRP A 1 709 ? -9.677 24.544 21.936 1.00 97.88 709 TRP A CA 1
ATOM 5518 C C . TRP A 1 709 ? -8.740 25.698 22.307 1.00 97.88 709 TRP A C 1
ATOM 5520 O O . TRP A 1 709 ? -8.696 26.109 23.468 1.00 97.88 709 TRP A O 1
ATOM 5530 N N . GLY A 1 710 ? -7.997 26.237 21.334 1.00 95.81 710 GLY A N 1
ATOM 5531 C CA . GLY A 1 710 ? -7.079 27.361 21.554 1.00 95.81 710 GLY A CA 1
ATOM 5532 C C . GLY A 1 710 ? -5.982 27.093 22.596 1.00 95.81 710 GLY A C 1
ATOM 5533 O O . GLY A 1 710 ? -5.484 28.037 23.200 1.00 95.81 710 GLY A O 1
ATOM 5534 N N . GLY A 1 711 ? -5.659 25.822 22.874 1.00 94.50 711 GLY A N 1
ATOM 5535 C CA . GLY A 1 711 ? -4.682 25.421 23.896 1.00 94.50 711 GLY A CA 1
ATOM 5536 C C . GLY A 1 711 ? -5.161 25.537 25.345 1.00 94.50 711 GLY A C 1
ATOM 5537 O O . GLY A 1 711 ? -4.357 25.394 26.261 1.00 94.50 711 GLY A O 1
ATOM 5538 N N . LYS A 1 712 ? -6.449 25.818 25.575 1.00 94.44 712 LYS A N 1
ATOM 5539 C CA . LYS A 1 712 ? -6.994 26.139 26.900 1.00 94.44 712 LYS A CA 1
ATOM 5540 C C . LYS A 1 712 ? -7.798 24.980 27.480 1.00 94.44 712 LYS A C 1
ATOM 5542 O O . LYS A 1 712 ? -8.685 24.436 26.817 1.00 94.44 712 LYS A O 1
ATOM 5547 N N . LYS A 1 713 ? -7.520 24.607 28.733 1.00 93.69 713 LYS A N 1
ATOM 5548 C CA . LYS A 1 713 ? -8.157 23.457 29.404 1.00 93.69 713 LYS A CA 1
ATOM 5549 C C . LYS A 1 713 ? -9.663 23.665 29.589 1.00 93.69 713 LYS A C 1
ATOM 5551 O O . LYS A 1 713 ? -10.441 22.732 29.420 1.00 93.69 713 LYS A O 1
ATOM 5556 N N . GLU A 1 714 ? -10.085 24.896 29.855 1.00 96.38 714 GLU A N 1
ATOM 5557 C CA . GLU A 1 714 ? -11.489 25.290 29.994 1.00 96.38 714 GLU A CA 1
ATOM 5558 C C . GLU A 1 714 ? -12.311 25.130 28.700 1.00 96.38 714 GLU A C 1
ATOM 5560 O O . GLU A 1 714 ? -13.536 25.038 28.757 1.00 96.38 714 GLU A O 1
ATOM 5565 N N . ASN A 1 715 ? -11.655 25.043 27.536 1.00 97.38 715 ASN A N 1
ATOM 5566 C CA . ASN A 1 715 ? -12.314 24.901 26.237 1.00 97.38 715 ASN A CA 1
ATOM 5567 C C . ASN A 1 715 ? -12.437 23.446 25.760 1.00 97.38 715 ASN A C 1
ATOM 5569 O O . ASN A 1 715 ? -13.050 23.209 24.717 1.00 97.38 715 ASN A O 1
ATOM 5573 N N . VAL A 1 716 ? -11.880 22.473 26.493 1.00 97.06 716 VAL A N 1
ATOM 5574 C CA . VAL A 1 716 ? -11.842 21.058 26.075 1.00 97.06 716 VAL A CA 1
ATOM 5575 C C . VAL A 1 716 ? -13.242 20.525 25.765 1.00 97.06 716 VAL A C 1
ATOM 5577 O O . VAL A 1 716 ? -13.443 19.990 24.680 1.00 97.06 716 VAL A O 1
ATOM 5580 N N . GLY A 1 717 ? -14.229 20.750 26.640 1.00 97.50 717 GLY A N 1
ATOM 5581 C CA . GLY A 1 717 ? -15.603 20.272 26.419 1.00 97.50 717 GLY A CA 1
ATOM 5582 C C . GLY A 1 717 ? -16.228 20.810 25.124 1.00 97.50 717 GLY A C 1
ATOM 5583 O O . GLY A 1 717 ? -16.709 20.039 24.298 1.00 97.50 717 GLY A O 1
ATOM 5584 N N . LYS A 1 718 ? -16.119 22.122 24.875 1.00 97.12 718 LYS A N 1
ATOM 5585 C CA . LYS A 1 718 ? -16.635 22.762 23.646 1.00 97.12 718 LYS A CA 1
ATOM 5586 C C . LYS A 1 718 ? -15.915 22.274 22.385 1.00 97.12 718 LYS A C 1
ATOM 5588 O O . LYS A 1 718 ? -16.522 22.094 21.328 1.00 97.12 718 LYS A O 1
ATOM 5593 N N . ALA A 1 719 ? -14.605 22.056 22.480 1.00 97.62 719 ALA A N 1
ATOM 5594 C CA . ALA A 1 719 ? -13.814 21.525 21.378 1.00 97.62 719 ALA A CA 1
ATOM 5595 C C . ALA A 1 719 ? -14.188 20.064 21.063 1.00 97.62 719 ALA A C 1
ATOM 5597 O O . ALA A 1 719 ? -14.288 19.702 19.889 1.00 97.62 719 ALA A O 1
ATOM 5598 N N . GLN A 1 720 ? -14.466 19.249 22.086 1.00 98.25 720 GLN A N 1
ATOM 5599 C CA . GLN A 1 720 ? -14.954 17.875 21.930 1.00 98.25 720 GLN A CA 1
ATOM 5600 C C . GLN A 1 720 ? -16.352 17.822 21.304 1.00 98.25 720 GLN A C 1
ATOM 5602 O O . GLN A 1 720 ? -16.578 17.010 20.412 1.00 98.25 720 GLN A O 1
ATOM 5607 N N . GLU A 1 721 ? -17.265 18.720 21.684 1.00 97.25 721 GLU A N 1
ATOM 5608 C CA . GLU A 1 721 ? -18.577 18.857 21.031 1.00 97.25 721 GLU A CA 1
ATOM 5609 C C . GLU A 1 721 ? -18.437 19.213 19.542 1.00 97.25 721 GLU A C 1
ATOM 5611 O O . GLU A 1 721 ? -19.098 18.625 18.683 1.00 97.25 721 GLU A O 1
ATOM 5616 N N . THR A 1 722 ? -17.516 20.126 19.220 1.00 95.81 722 THR A N 1
ATOM 5617 C CA . THR A 1 722 ? -17.206 20.508 17.832 1.00 95.81 722 THR A CA 1
ATOM 5618 C C . THR A 1 722 ? -16.640 19.326 17.041 1.00 95.81 722 THR A C 1
ATOM 5620 O O . THR A 1 722 ? -17.034 19.082 15.898 1.00 95.81 722 THR A O 1
ATOM 5623 N N . PHE A 1 723 ? -15.751 18.548 17.663 1.00 97.88 723 PHE A N 1
ATOM 5624 C CA . PHE A 1 723 ? -15.176 17.347 17.060 1.00 97.88 723 PHE A CA 1
ATOM 5625 C C . PHE A 1 723 ? -16.239 16.270 16.799 1.00 97.88 723 PHE A C 1
ATOM 5627 O O . PHE A 1 723 ? -16.304 15.706 15.704 1.00 97.88 723 PHE A O 1
ATOM 5634 N N . LEU A 1 724 ? -17.118 16.028 17.777 1.00 97.62 724 LEU A N 1
ATOM 5635 C CA . LEU A 1 724 ? -18.246 15.105 17.667 1.00 97.62 724 LEU A CA 1
ATOM 5636 C C . LEU A 1 724 ? -19.166 15.484 16.503 1.00 97.62 724 LEU A C 1
ATOM 5638 O O . LEU A 1 724 ? -19.537 14.618 15.708 1.00 97.62 724 LEU A O 1
ATOM 5642 N N . LEU A 1 725 ? -19.503 16.771 16.370 1.00 96.00 725 LEU A N 1
ATOM 5643 C CA . LEU A 1 725 ? -20.340 17.260 15.277 1.00 96.00 725 LEU A CA 1
ATOM 5644 C C . LEU A 1 725 ? -19.739 16.901 13.913 1.00 96.00 725 LEU A C 1
ATOM 5646 O O . LEU A 1 725 ? -20.456 16.436 13.023 1.00 96.00 725 LEU A O 1
ATOM 5650 N N . ARG A 1 726 ? -18.422 17.062 13.742 1.00 95.62 726 ARG A N 1
ATOM 5651 C CA . ARG A 1 726 ? -17.724 16.712 12.494 1.00 95.62 726 ARG A CA 1
ATOM 5652 C C . ARG A 1 726 ? -17.592 15.213 12.273 1.00 95.62 726 ARG A C 1
ATOM 5654 O O . ARG A 1 726 ? -17.802 14.771 11.144 1.00 95.62 726 ARG A O 1
ATOM 5661 N N . CYS A 1 727 ? -17.361 14.424 13.316 1.00 97.81 727 CYS A N 1
ATOM 5662 C CA . CYS A 1 727 ? -17.400 12.964 13.220 1.00 97.81 727 CYS A CA 1
ATOM 5663 C C . CYS A 1 727 ? -18.776 12.466 12.750 1.00 97.81 727 CYS A C 1
ATOM 5665 O O . CYS A 1 727 ? -18.866 11.698 11.792 1.00 97.81 727 CYS A O 1
ATOM 5667 N N . LYS A 1 728 ? -19.855 12.976 13.356 1.00 97.62 728 LYS A N 1
ATOM 5668 C CA . LYS A 1 728 ? -21.234 12.630 12.990 1.00 97.62 728 LYS A CA 1
ATOM 5669 C C . LYS A 1 728 ? -21.579 13.054 11.561 1.00 97.62 728 LYS A C 1
ATOM 5671 O O . LYS A 1 728 ? -22.141 12.272 10.805 1.00 97.62 728 LYS A O 1
ATOM 5676 N N . SER A 1 729 ? -21.201 14.269 11.171 1.00 97.50 729 SER A N 1
ATOM 5677 C CA . SER A 1 729 ? -21.511 14.796 9.835 1.00 97.50 729 SER A CA 1
ATOM 5678 C C . SER A 1 729 ? -20.833 13.985 8.728 1.00 97.50 729 SER A C 1
ATOM 5680 O O . SER A 1 729 ? -21.461 13.639 7.731 1.00 97.50 729 SER A O 1
ATOM 5682 N N . ASN A 1 730 ? -19.565 13.613 8.929 1.00 98.25 730 ASN A N 1
ATOM 5683 C CA . ASN A 1 730 ? -18.845 12.764 7.983 1.00 98.25 730 ASN A CA 1
ATOM 5684 C C . ASN A 1 730 ? -19.374 11.324 7.979 1.00 98.25 730 ASN A C 1
ATOM 5686 O O . ASN A 1 730 ? -19.479 10.726 6.912 1.00 98.25 730 ASN A O 1
ATOM 5690 N N . SER A 1 731 ? -19.781 10.787 9.133 1.00 98.38 731 SER A N 1
ATOM 5691 C CA . SER A 1 731 ? -20.489 9.503 9.215 1.00 98.38 731 SER A CA 1
ATOM 5692 C C . SER A 1 731 ? -21.769 9.504 8.371 1.00 98.38 731 SER A C 1
ATOM 5694 O O . SER A 1 731 ? -21.946 8.630 7.522 1.00 98.38 731 SER A O 1
ATOM 5696 N N . GLU A 1 732 ? -22.621 10.522 8.513 1.00 98.31 732 GLU A N 1
ATOM 5697 C CA . GLU A 1 732 ? -23.835 10.682 7.703 1.00 98.31 732 GLU A CA 1
ATOM 5698 C C . GLU A 1 732 ? -23.520 10.839 6.208 1.00 98.31 732 GLU A C 1
ATOM 5700 O O . GLU A 1 732 ? -24.246 10.300 5.366 1.00 98.31 732 GLU A O 1
ATOM 5705 N N . ALA A 1 733 ? -22.417 11.513 5.865 1.00 98.44 733 ALA A N 1
ATOM 5706 C CA . ALA A 1 733 ? -21.952 11.654 4.488 1.00 98.44 733 ALA A CA 1
ATOM 5707 C C . ALA A 1 733 ? -21.543 10.310 3.861 1.00 98.44 733 ALA A C 1
ATOM 5709 O O . ALA A 1 733 ? -21.849 10.079 2.692 1.00 98.44 733 ALA A O 1
ATOM 5710 N N . THR A 1 734 ? -20.947 9.382 4.625 1.00 98.31 734 THR A N 1
ATOM 5711 C CA . THR A 1 734 ? -20.675 8.015 4.122 1.00 98.31 734 THR A CA 1
ATOM 5712 C C . THR A 1 734 ? -21.948 7.248 3.754 1.00 98.31 734 THR A C 1
ATOM 5714 O O . THR A 1 734 ? -21.910 6.319 2.956 1.00 98.31 734 THR A O 1
ATOM 5717 N N . LEU A 1 735 ? -23.090 7.636 4.328 1.00 97.88 735 LEU A N 1
ATOM 5718 C CA . LEU A 1 735 ? -24.389 7.011 4.085 1.00 97.88 735 LEU A CA 1
ATOM 5719 C C . LEU A 1 735 ? -25.224 7.770 3.043 1.00 97.88 735 LEU A C 1
ATOM 5721 O O . LEU A 1 735 ? -26.360 7.377 2.785 1.00 97.88 735 LEU A O 1
ATOM 5725 N N . GLY A 1 736 ? -24.708 8.874 2.489 1.00 97.50 736 GLY A N 1
ATOM 5726 C CA . GLY A 1 736 ? -25.467 9.755 1.598 1.00 97.50 736 GLY A CA 1
ATOM 5727 C C . GLY A 1 736 ? -26.641 10.460 2.294 1.00 97.50 736 GLY A C 1
ATOM 5728 O O . GLY A 1 736 ? -27.608 10.847 1.638 1.00 97.50 736 GLY A O 1
ATOM 5729 N N . LYS A 1 737 ? -26.598 10.592 3.626 1.00 97.12 737 LYS A N 1
ATOM 5730 C CA . LYS A 1 737 ? -27.699 11.109 4.459 1.00 97.12 737 LYS A CA 1
ATOM 5731 C C . LYS A 1 737 ? -27.413 12.468 5.082 1.00 97.12 737 LYS A C 1
ATOM 5733 O O . LYS A 1 737 ? -28.278 12.998 5.772 1.00 97.12 737 LYS A O 1
ATOM 5738 N N . TYR A 1 738 ? -26.241 13.050 4.835 1.00 96.38 738 TYR A N 1
ATOM 5739 C CA . TYR A 1 738 ? -25.926 14.365 5.376 1.00 96.38 738 TYR A CA 1
ATOM 5740 C C . TYR A 1 738 ? -26.837 15.422 4.735 1.00 96.38 738 TYR A C 1
ATOM 5742 O O . TYR A 1 738 ? -26.889 15.560 3.503 1.00 96.38 738 TYR A O 1
ATOM 5750 N N . GLY A 1 739 ? -27.591 16.125 5.585 1.00 83.25 739 GLY A N 1
ATOM 5751 C CA . GLY A 1 739 ? -28.607 17.112 5.202 1.00 83.25 739 GLY A CA 1
ATOM 5752 C C . GLY A 1 739 ? -28.074 18.529 4.971 1.00 83.25 739 GLY A C 1
ATOM 5753 O O . GLY A 1 739 ? -28.842 19.392 4.557 1.00 83.25 739 GLY A O 1
ATOM 5754 N N . GLY A 1 740 ? -26.779 18.767 5.209 1.00 76.25 740 GLY A N 1
ATOM 5755 C CA . GLY A 1 740 ? -26.186 20.108 5.210 1.00 76.25 740 GLY A CA 1
ATOM 5756 C C . GLY A 1 740 ? -26.479 20.888 6.500 1.00 76.25 740 GLY A C 1
ATOM 5757 O O . GLY A 1 740 ? -27.346 20.516 7.287 1.00 76.25 740 GLY A O 1
ATOM 5758 N N . GLY A 1 741 ? -25.732 21.971 6.737 1.00 62.22 741 GLY A N 1
ATOM 5759 C CA . GLY A 1 741 ? -25.993 22.902 7.848 1.00 62.22 741 GLY A CA 1
ATOM 5760 C C . GLY A 1 741 ? -25.291 22.582 9.175 1.00 62.22 741 GLY A C 1
ATOM 5761 O O . GLY A 1 741 ? -25.499 23.292 10.154 1.00 62.22 741 GLY A O 1
ATOM 5762 N N . GLY A 1 742 ? -24.422 21.566 9.219 1.00 58.19 742 GLY A N 1
ATOM 5763 C CA . GLY A 1 742 ? -23.554 21.286 10.371 1.00 58.19 742 GLY A CA 1
ATOM 5764 C C . GLY A 1 742 ? -22.317 22.191 10.468 1.00 58.19 742 GLY A C 1
ATOM 5765 O O . GLY A 1 742 ? -21.556 22.082 11.428 1.00 58.19 742 GLY A O 1
ATOM 5766 N N . GLY A 1 743 ? -22.089 23.068 9.486 1.00 52.88 743 GLY A N 1
ATOM 5767 C CA . GLY A 1 743 ? -20.955 23.985 9.449 1.00 52.88 743 GLY A CA 1
ATOM 5768 C C . GLY A 1 743 ? -21.326 25.402 9.888 1.00 52.88 743 GLY A C 1
ATOM 5769 O O . GLY A 1 743 ? -21.954 26.141 9.136 1.00 52.88 743 GLY A O 1
ATOM 5770 N N . GLY A 1 744 ? -20.886 25.821 11.078 1.00 57.91 744 GLY A N 1
ATOM 5771 C CA . GLY A 1 744 ? -20.774 27.252 11.392 1.00 57.91 744 GLY A CA 1
ATOM 5772 C C . GLY A 1 744 ? -19.740 27.941 10.485 1.00 57.91 744 GLY A C 1
ATOM 5773 O O . GLY A 1 744 ? -19.030 27.275 9.731 1.00 57.91 744 GLY A O 1
ATOM 5774 N N . GLY A 1 745 ? -19.596 29.270 10.578 1.00 62.91 745 GLY A N 1
ATOM 5775 C CA . GLY A 1 745 ? -18.685 30.041 9.708 1.00 62.91 745 GLY A CA 1
ATOM 5776 C C . GLY A 1 745 ? -17.249 29.491 9.632 1.00 62.91 745 GLY A C 1
ATOM 5777 O O . GLY A 1 745 ? -16.663 29.468 8.554 1.00 62.91 745 GLY A O 1
ATOM 5778 N N . LEU A 1 746 ? -16.728 28.945 10.739 1.00 70.56 746 LEU A N 1
ATOM 5779 C CA . LEU A 1 746 ? -15.390 28.339 10.817 1.00 70.56 746 LEU A CA 1
ATOM 5780 C C . LEU A 1 746 ? -15.222 27.076 9.954 1.00 70.56 746 LEU A C 1
ATOM 5782 O O . LEU A 1 746 ? -14.142 26.851 9.413 1.00 70.56 746 LEU A O 1
ATOM 5786 N N . ALA A 1 747 ? -16.275 26.268 9.805 1.00 64.31 747 ALA A N 1
ATOM 5787 C CA . ALA A 1 747 ? -16.230 25.005 9.064 1.00 64.31 747 ALA A CA 1
ATOM 5788 C C . ALA A 1 747 ? -16.231 25.207 7.538 1.00 64.31 747 ALA A C 1
ATOM 5790 O O . ALA A 1 747 ? -15.878 24.294 6.790 1.00 64.31 747 ALA A O 1
ATOM 5791 N N . SER A 1 748 ? -16.625 26.400 7.081 1.00 75.81 748 SER A N 1
ATOM 5792 C CA . SER A 1 748 ? -16.673 26.771 5.662 1.00 75.81 748 SER A CA 1
ATOM 5793 C C . SER A 1 748 ? -15.368 27.400 5.157 1.00 75.81 748 SER A C 1
ATOM 5795 O O . SER A 1 748 ? -15.226 27.635 3.958 1.00 75.81 748 SER A O 1
ATOM 5797 N N . GLU A 1 749 ? -14.404 27.677 6.041 1.00 77.50 749 GLU A N 1
ATOM 5798 C CA . GLU A 1 749 ? -13.123 28.273 5.656 1.00 77.50 749 GLU A CA 1
ATOM 5799 C C . GLU A 1 749 ? -12.250 27.296 4.854 1.00 77.50 749 GLU A C 1
ATOM 5801 O O . GLU A 1 749 ? -12.075 26.136 5.232 1.00 77.50 749 GLU A O 1
ATOM 5806 N N . SER A 1 750 ? -11.662 27.784 3.757 1.00 76.19 750 SER A N 1
ATOM 5807 C CA . SER A 1 750 ? -10.707 27.011 2.955 1.00 76.19 750 SER A CA 1
ATOM 5808 C C . SER A 1 750 ? -9.494 26.607 3.793 1.00 76.19 750 SER A C 1
ATOM 5810 O O . SER A 1 750 ? -8.925 27.428 4.513 1.00 76.19 750 SER A O 1
ATOM 5812 N N . LEU A 1 751 ? -9.065 25.350 3.659 1.00 82.62 751 LEU A N 1
ATOM 5813 C CA . LEU A 1 751 ? -7.904 24.804 4.370 1.00 82.62 751 LEU A CA 1
ATOM 5814 C C . LEU A 1 751 ? -6.683 24.667 3.457 1.00 82.62 751 LEU A C 1
ATOM 5816 O O . LEU A 1 751 ? -5.667 24.100 3.871 1.00 82.62 751 LEU A O 1
ATOM 5820 N N . PHE A 1 752 ? -6.774 25.149 2.215 1.00 81.00 752 PHE A N 1
ATOM 5821 C CA . PHE A 1 752 ? -5.705 25.070 1.231 1.00 81.00 752 PHE A CA 1
ATOM 5822 C C . PHE A 1 752 ? -4.500 25.918 1.642 1.00 81.00 752 PHE A C 1
ATOM 5824 O O . PHE A 1 752 ? -4.626 27.054 2.092 1.00 81.00 752 PHE A O 1
ATOM 5831 N N . VAL A 1 753 ? -3.311 25.352 1.447 1.00 75.56 753 VAL A N 1
ATOM 5832 C CA . VAL A 1 753 ? -2.034 26.040 1.627 1.00 75.56 753 VAL A CA 1
ATOM 5833 C C . VAL A 1 753 ? -1.173 25.681 0.424 1.00 75.56 753 VAL A C 1
ATOM 5835 O O . VAL A 1 753 ? -0.899 24.502 0.202 1.00 75.56 753 VAL A O 1
ATOM 5838 N N . LYS A 1 754 ? -0.760 26.688 -0.350 1.00 71.56 754 LYS A N 1
ATOM 5839 C CA . LYS A 1 754 ? 0.049 26.493 -1.559 1.00 71.56 754 LYS A CA 1
ATOM 5840 C C . LYS A 1 754 ? 1.370 25.804 -1.218 1.00 71.56 754 LYS A C 1
ATOM 5842 O O . LYS A 1 754 ? 2.064 26.233 -0.296 1.00 71.56 754 LYS A O 1
ATOM 5847 N N . GLY A 1 755 ? 1.713 24.743 -1.950 1.00 61.62 755 GLY A N 1
ATOM 5848 C CA . GLY A 1 755 ? 2.954 23.993 -1.728 1.00 61.62 755 GLY A CA 1
ATOM 5849 C C . GLY A 1 755 ? 3.056 23.339 -0.342 1.00 61.62 755 GLY A C 1
ATOM 5850 O O . GLY A 1 755 ? 4.152 23.242 0.216 1.00 61.62 755 GLY A O 1
ATOM 5851 N N . TYR A 1 756 ? 1.931 22.923 0.251 1.00 69.62 756 TYR A N 1
ATOM 5852 C CA . TYR A 1 756 ? 1.915 22.315 1.582 1.00 69.62 756 TYR A CA 1
ATOM 5853 C C . TYR A 1 756 ? 2.757 21.029 1.640 1.00 69.62 756 TYR A C 1
ATOM 5855 O O . TYR A 1 756 ? 2.400 19.998 1.070 1.00 69.62 756 TYR A O 1
ATOM 5863 N N . LYS A 1 757 ? 3.863 21.079 2.388 1.00 59.50 757 LYS A N 1
ATOM 5864 C CA . LYS A 1 757 ? 4.690 19.915 2.731 1.00 59.50 757 LYS A CA 1
ATOM 5865 C C . LYS A 1 757 ? 4.335 19.445 4.149 1.00 59.50 757 LYS A C 1
ATOM 5867 O O . LYS A 1 757 ? 4.381 20.260 5.083 1.00 59.50 757 LYS A O 1
ATOM 5872 N N . TYR A 1 758 ? 3.949 18.168 4.266 1.00 51.34 758 TYR A N 1
ATOM 5873 C CA . TYR A 1 758 ? 3.659 17.497 5.539 1.00 51.34 758 TYR A CA 1
ATOM 5874 C C . TYR A 1 758 ? 4.928 17.347 6.359 1.00 51.34 758 TYR A C 1
ATOM 5876 O O . TYR A 1 758 ? 5.898 16.762 5.839 1.00 51.34 758 TYR A O 1
#

Organism: Camellia sinensis var. sinensis (NCBI:txid542762)